Protein AF-0000000085095189 (afdb_homodimer)

Radius of gyration: 34.32 Å; Cα contacts (8 Å, |Δi|>4): 2549; chains: 2; bounding box: 71×121×70 Å

Foldseek 3Di:
DDDDDDQQDDDPCLQQDFLLRLLPSHANFPADQAAFQEAEPQDDDTHGLNNLNVQLFQLLLLVVVVPDAAAAEEEEADFDHPLVLSVLSNCQQRNYAYQYDHNLDALVLLLLVCVQRVGQEYEHAPVCVVSNVVSCVVNVPPRRAYAYESDDDPPHHYPPVRRGHDDPVSGGRGDRCVPGTQQPRWHYWAWAQDLLRRIWTFTAGSQLLSVLLVLCCVLAVVAQAQAFEEEDEPGCSHLANVRRRSRSSSRRNHHYYYYRHDDLLVRLAVCQVRLGQEYEFEQLSLQCCLDPPSNVVGDNLNHAEYEYELDWHDLVSVVSSCVVVVRHWYWYFDDDVQLSGTAAIANTHDNVDRRFRHAGTPFKDWFFAAPVPRHTDDAPDKGFIWIAGRNGTDATGPCPPVRVVQDDPRIGGPQWIWHAHPVRTIHTDGGNSQWFRFRSGTENQNNLQVLLCPDPFFPGKGWHWDADPNSRGTAIAMETATDPVLVPDDPVSNVVVQVVSQVVSQVVDRPRHRRPVGYHYDNDFDADPVRHGPNCPPPSNVVVVVVVVD/DDDDDDQQDDDPCLQQDFLLRLLPSHANFPADQAAFQEAEPQDDDTHGLNNLNVQLFQLLLLVVVVPDAAAAEEEEADFDHPLVLSVLSNCSQRNYAYQYDHNLDALVLLLLVCVFRVGQEYEHAPVCVVSNVVSCVVNVPPRRAYAYESDDDPPHHYPPVRRGHDDPVSGGHGDRCVPGTQQPRWHYWAWAQDLLRRIWTFTAGSQLLSVLLVLCCVLAVVAQAQAFEEEAEPGCSHLANVRRRSRSSSRRNHHYYYYRHDDLLVRLVVCQVRLGQEYEFEQLSLQCCLDPPSNVVGDNLNHAEYEYELDWHDLVSVVSSCVVVVRHWYWYFYDDVQLSGTAAIANTHDNVDRRFRHAGTPFKDWFFAAPVPRHTDDAPDKGFIWIAGRNGTDATGPCPPVRVVQDDPRIGGPQWIWHAHPVRTIHTDGGNSQWFRFRSGTENQNNLQVLLCPDPFFPGKGWHWDADPNSRGTAIEMETATDPVLVPDDPVSNVVVQVVSQVVSQVVDRPRHRRPVGYHYDNDFDADPVGHGPNCPPPSNVVVVVVVVD

Nearest PDB structures (foldseek):
  6q2m-assembly1_A  TM=7.167E-01  e=1.897E-46  Photinus pyralis
  6hps-assembly1_A  TM=7.248E-01  e=3.301E-45  Photinus pyralis
  6qjz-assembly1_A  TM=8.461E-01  e=8.640E-40  Lathyrus sativus
  5wys-assembly1_A  TM=7.279E-01  e=5.579E-43  Photinus pyralis
  5ie2-assembly2_B  TM=7.134E-01  e=1.689E-40  Arabidopsis thaliana

Organism: Talaromyces marneffei (strain ATCC 18224 / CBS 334.59 / QM 7333) (NCBI:txid441960)

Secondary structure (DSSP, 8-state):
---EE-SS--SS-GGG--HHHHHHH--TT---TT-EEEEESS-SSPEEHHHHHHHHHHHHHHHHHTT--TT-EEEEE--SSHHHHHHHHHHHHTTPEEEE--TT--HHHHHHHHHHH--SEEEE-GGGHHHHHHHHHHTT--S-EEEEESS--TTS-EETTTTS--STT---PPP-GGGS-TTTSEEEEEEE--TTSS-EEEEEEHHHHHHHHHHHHHH-TTTSSTT-EEEE-S-TTSHHHIIIIIIIIHHHT-EEEE-SS--HHHHHHHHHHTT-SEEEE-HHHHHHHHH-HHHHTS--TT--EEEE-SSPPPHHHHHHHHHH-TTSEEEEEEEEGGGTEEEEE-SS--GGGTT--BEEPTT-EEEEE-TTT-PBPPTTS-EEEEEESTT---EETT-HHHHHHHEETTEEEEEEEEEE-TT--EEEEEESS--EEETTEEE-HHHHHHHHTTSTTEEEEEEEEEEETTTTEEEEEEEEEEPHHHHTS-HHHHHHHHHHHHHHHHTTS-GGGS-TT-EEE-SS--B-TTS-B-GGGSHHHHHHHHHHH-/---EE-SS--SS-GGG--HHHHHHH--TT---TT-EEEEESS-SSPEEHHHHHHHHHHHHHHHHHTT--TT-EEEEE--SSHHHHHHHHHHHHTTPEEEE--TT--HHHHHHHHHHH--SEEEE-GGGHHHHHHHHHHTT-TT-EEEEESS--TTS-EETTTTS--STT---PPP-GGGS-TTTSEEEEEEE--TTSS-EEEEEEHHHHHHHHHHHHHH-TTTSSTT-EEEE-S-TTSHHHIIIIIIIIHHHT-EEEE-SS--HHHHHHHHHHTT-SEEEE-HHHHHHHHH-HHHHTS--TT--EEEE-SSPPPHHHHHHHHHHSTTSEEEEEEEEGGGTEEEEE-SS--GGGTT--BEEPTT-EEEEE-TTT-PBPPTTS-EEEEEESTT---EETT-HHHHHHHEETTEEEEEEEEEE-TT--EEEEEESS--EEETTEEE-HHHHHHHHTTSTTEEEEEEEEEEETTTTEEEEEEEEEEPHHHHTS-HHHHHHHHHHHHHHHHTTS-GGGS-TT-EEE-SS--B-TTS-B-GGGSHHHHHHHHHHH-

Structure (mmCIF, N/CA/C/O backbone):
data_AF-0000000085095189-model_v1
#
loop_
_entity.id
_entity.type
_entity.pdbx_description
1 polymer 'AMP dependent CoA ligase, putative'
#
loop_
_atom_site.group_PDB
_atom_site.id
_atom_site.type_symbol
_atom_site.label_atom_id
_atom_site.label_alt_id
_atom_site.label_comp_id
_atom_site.label_asym_id
_atom_site.label_entity_id
_atom_site.label_seq_id
_atom_site.pdbx_PDB_ins_code
_atom_site.Cartn_x
_atom_site.Cartn_y
_atom_site.Cartn_z
_atom_site.occupancy
_atom_site.B_iso_or_equiv
_atom_site.auth_seq_id
_atom_site.auth_comp_id
_atom_site.auth_asym_id
_atom_site.auth_atom_id
_atom_site.pdbx_PDB_model_num
ATOM 1 N N . MET A 1 1 ? 19.188 15.227 -13.938 1 56.94 1 MET A N 1
ATOM 2 C CA . MET A 1 1 ? 19.375 15.969 -12.695 1 56.94 1 MET A CA 1
ATOM 3 C C . MET A 1 1 ? 18.906 15.156 -11.5 1 56.94 1 MET A C 1
ATOM 5 O O . MET A 1 1 ? 17.953 14.383 -11.602 1 56.94 1 MET A O 1
ATOM 9 N N . PRO A 1 2 ? 19.797 15.141 -10.336 1 78.25 2 PRO A N 1
ATOM 10 C CA . PRO A 1 2 ? 19.5 14.102 -9.352 1 78.25 2 PRO A CA 1
ATOM 11 C C . PRO A 1 2 ? 18.188 14.344 -8.609 1 78.25 2 PRO A C 1
ATOM 13 O O . PRO A 1 2 ? 17.938 15.461 -8.133 1 78.25 2 PRO A O 1
ATOM 16 N N . SER A 1 3 ? 17.172 13.68 -8.992 1 88.25 3 SER A N 1
ATOM 17 C CA . SER A 1 3 ? 15.938 13.648 -8.219 1 88.25 3 SER A CA 1
ATOM 18 C C . SER A 1 3 ? 15.812 12.344 -7.43 1 88.25 3 SER A C 1
ATOM 20 O O . SER A 1 3 ? 16.438 11.344 -7.773 1 88.25 3 SER A O 1
ATOM 22 N N . TYR A 1 4 ? 15.273 12.547 -6.25 1 91.62 4 TYR A N 1
ATOM 23 C CA . TYR A 1 4 ? 15.086 11.406 -5.355 1 91.62 4 TYR A CA 1
ATOM 24 C C . TYR A 1 4 ? 13.625 10.984 -5.305 1 91.62 4 TYR A C 1
ATOM 26 O O . TYR A 1 4 ? 12.727 11.836 -5.293 1 91.62 4 TYR A O 1
ATOM 34 N N . GLN A 1 5 ? 13.477 9.688 -5.445 1 90.94 5 GLN A N 1
ATOM 35 C CA . GLN A 1 5 ? 12.164 9.078 -5.293 1 90.94 5 GLN A CA 1
ATOM 36 C C . GLN A 1 5 ? 12.148 8.086 -4.133 1 90.94 5 GLN A C 1
ATOM 38 O O . GLN A 1 5 ? 13.188 7.805 -3.533 1 90.94 5 GLN A O 1
ATOM 43 N N . SER A 1 6 ? 10.984 7.629 -3.869 1 92.06 6 SER A N 1
ATOM 44 C CA . SER A 1 6 ? 10.805 6.758 -2.711 1 92.06 6 SER A CA 1
ATOM 45 C C . SER A 1 6 ? 11.516 5.422 -2.91 1 92.06 6 SER A C 1
ATOM 47 O O . SER A 1 6 ? 11.359 4.785 -3.955 1 92.06 6 SER A O 1
ATOM 49 N N . PRO A 1 7 ? 12.258 4.988 -1.952 1 92.25 7 PRO A N 1
ATOM 50 C CA . PRO A 1 7 ? 12.82 3.635 -1.997 1 92.25 7 PRO A CA 1
ATOM 51 C C . PRO A 1 7 ? 11.898 2.59 -1.377 1 92.25 7 PRO A C 1
ATOM 53 O O . PRO A 1 7 ? 12.273 1.424 -1.246 1 92.25 7 PRO A O 1
ATOM 56 N N . VAL A 1 8 ? 10.672 3.01 -1.024 1 91.25 8 VAL A N 1
ATOM 57 C CA . VAL A 1 8 ? 9.758 2.133 -0.303 1 91.25 8 VAL A CA 1
ATOM 58 C C . VAL A 1 8 ? 8.898 1.354 -1.296 1 91.25 8 VAL A C 1
ATOM 60 O O . VAL A 1 8 ? 8.852 0.122 -1.253 1 91.25 8 VAL A O 1
ATOM 63 N N . LEU A 1 9 ? 8.242 2.033 -2.16 1 91.25 9 LEU A N 1
ATOM 64 C CA . LEU A 1 9 ? 7.34 1.465 -3.154 1 91.25 9 LEU A CA 1
ATOM 65 C C . LEU A 1 9 ? 7.242 2.367 -4.379 1 91.25 9 LEU A C 1
ATOM 67 O O . LEU A 1 9 ? 7.203 3.594 -4.25 1 91.25 9 LEU A O 1
ATOM 71 N N . PRO A 1 10 ? 7.121 1.741 -5.504 1 88.31 10 PRO A N 1
ATOM 72 C CA . PRO A 1 10 ? 6.871 2.559 -6.695 1 88.31 10 PRO A CA 1
ATOM 73 C C . PRO A 1 10 ? 5.387 2.848 -6.91 1 88.31 10 PRO A C 1
ATOM 75 O O . PRO A 1 10 ? 4.539 2.006 -6.605 1 88.31 10 PRO A O 1
ATOM 78 N N . THR A 1 11 ? 4.965 4.043 -7.367 1 77.88 11 THR A N 1
ATOM 79 C CA . THR A 1 11 ? 3.562 4.32 -7.652 1 77.88 11 THR A CA 1
ATOM 80 C C . THR A 1 11 ? 3.369 4.656 -9.125 1 77.88 11 THR A C 1
ATOM 82 O O . THR A 1 11 ? 2.289 4.434 -9.68 1 77.88 11 THR A O 1
ATOM 85 N N . ASP A 1 12 ? 4.188 5.242 -9.906 1 73.38 12 ASP A N 1
ATOM 86 C CA . ASP A 1 12 ? 3.949 5.672 -11.273 1 73.38 12 ASP A CA 1
ATOM 87 C C . ASP A 1 12 ? 5.035 5.148 -12.211 1 73.38 12 ASP A C 1
ATOM 89 O O . ASP A 1 12 ? 4.91 5.246 -13.438 1 73.38 12 ASP A O 1
ATOM 93 N N . SER A 1 13 ? 5.992 4.453 -11.734 1 76.44 13 SER A N 1
ATOM 94 C CA . SER A 1 13 ? 7.133 4.184 -12.609 1 76.44 13 SER A CA 1
ATOM 95 C C . SER A 1 13 ? 7.406 2.686 -12.703 1 76.44 13 SER A C 1
ATOM 97 O O . SER A 1 13 ? 8.523 2.273 -13.023 1 76.44 13 SER A O 1
ATOM 99 N N . THR A 1 14 ? 6.34 2.027 -12.641 1 85.38 14 THR A N 1
ATOM 100 C CA . THR A 1 14 ? 6.59 0.59 -12.648 1 85.38 14 THR A CA 1
ATOM 101 C C . THR A 1 14 ? 6.875 0.102 -14.062 1 85.38 14 THR A C 1
ATOM 103 O O . THR A 1 14 ? 7.543 -0.919 -14.25 1 85.38 14 THR A O 1
ATOM 106 N N . ALA A 1 15 ? 6.41 0.852 -15.07 1 90.88 15 ALA A N 1
ATOM 107 C CA . ALA A 1 15 ? 6.602 0.466 -16.469 1 90.88 15 ALA A CA 1
ATOM 108 C C . ALA A 1 15 ? 8.062 0.593 -16.875 1 90.88 15 ALA A C 1
ATOM 110 O O . ALA A 1 15 ? 8.469 0.084 -17.922 1 90.88 15 ALA A O 1
ATOM 111 N N . ASN A 1 16 ? 8.898 1.125 -16 1 93.12 16 ASN A N 1
ATOM 112 C CA . ASN A 1 16 ? 10.312 1.323 -16.312 1 93.12 16 ASN A CA 1
ATOM 113 C C . ASN A 1 16 ? 11.211 0.426 -15.477 1 93.12 16 ASN A C 1
ATOM 115 O O . ASN A 1 16 ? 12.43 0.613 -15.445 1 93.12 16 ASN A O 1
ATOM 119 N N . LEU A 1 17 ? 10.617 -0.554 -14.836 1 96.62 17 LEU A N 1
ATOM 120 C CA . LEU A 1 17 ? 11.383 -1.385 -13.906 1 96.62 17 LEU A CA 1
ATOM 121 C C . LEU A 1 17 ? 11.398 -2.838 -14.375 1 96.62 17 LEU A C 1
ATOM 123 O O . LEU A 1 17 ? 10.359 -3.398 -14.711 1 96.62 17 LEU A O 1
ATOM 127 N N . SER A 1 18 ? 12.602 -3.389 -14.445 1 98.5 18 SER A N 1
ATOM 128 C CA . SER A 1 18 ? 12.695 -4.844 -14.492 1 98.5 18 SER A CA 1
ATOM 129 C C . SER A 1 18 ? 12.523 -5.453 -13.102 1 98.5 18 SER A C 1
ATOM 131 O O . SER A 1 18 ? 12.602 -4.746 -12.094 1 98.5 18 SER A O 1
ATOM 133 N N . ILE A 1 19 ? 12.297 -6.711 -13.078 1 98.69 19 ILE A N 1
ATOM 134 C CA . ILE A 1 19 ? 12.18 -7.395 -11.797 1 98.69 19 ILE A CA 1
ATOM 135 C C . ILE A 1 19 ? 13.453 -7.184 -10.977 1 98.69 19 ILE A C 1
ATOM 137 O O . ILE A 1 19 ? 13.383 -6.887 -9.781 1 98.69 19 ILE A O 1
ATOM 141 N N . ALA A 1 20 ? 14.648 -7.305 -11.594 1 98.75 20 ALA A N 1
ATOM 142 C CA . ALA A 1 20 ? 15.922 -7.125 -10.898 1 98.75 20 ALA A CA 1
ATOM 143 C C . ALA A 1 20 ? 16.047 -5.711 -10.344 1 98.75 20 ALA A C 1
ATOM 145 O O . ALA A 1 20 ? 16.469 -5.523 -9.203 1 98.75 20 ALA A O 1
ATOM 146 N N . GLN A 1 21 ? 15.648 -4.703 -11.117 1 97.94 21 GLN A N 1
ATOM 147 C CA . GLN A 1 21 ? 15.656 -3.324 -10.648 1 97.94 21 GLN A CA 1
ATOM 148 C C . GLN A 1 21 ? 14.664 -3.129 -9.508 1 97.94 21 GLN A C 1
ATOM 150 O O . GLN A 1 21 ? 14.977 -2.471 -8.508 1 97.94 21 GLN A O 1
ATOM 155 N N . PHE A 1 22 ? 13.492 -3.684 -9.617 1 97.81 22 PHE A N 1
ATOM 156 C CA . PHE A 1 22 ? 12.461 -3.613 -8.586 1 97.81 22 PHE A CA 1
ATOM 157 C C . PHE A 1 22 ? 12.969 -4.195 -7.273 1 97.81 22 PHE A C 1
ATOM 159 O O . PHE A 1 22 ? 12.828 -3.578 -6.219 1 97.81 22 PHE A O 1
ATOM 166 N N . MET A 1 23 ? 13.641 -5.328 -7.379 1 97.94 23 MET A N 1
ATOM 167 C CA . MET A 1 23 ? 14.164 -6.039 -6.215 1 97.94 23 MET A CA 1
ATOM 168 C C . MET A 1 23 ? 15.258 -5.227 -5.527 1 97.94 23 MET A C 1
ATOM 170 O O . MET A 1 23 ? 15.422 -5.305 -4.309 1 97.94 23 MET A O 1
ATOM 174 N N . THR A 1 24 ? 16 -4.465 -6.266 1 97.19 24 THR A N 1
ATOM 175 C CA . THR A 1 24 ? 17.172 -3.793 -5.719 1 97.19 24 THR A CA 1
ATOM 176 C C . THR A 1 24 ? 16.828 -2.365 -5.305 1 97.19 24 THR A C 1
ATOM 178 O O . THR A 1 24 ? 17.422 -1.826 -4.367 1 97.19 24 THR A O 1
ATOM 181 N N . GLN A 1 25 ? 15.859 -1.735 -5.957 1 94.88 25 GLN A N 1
ATOM 182 C CA . GLN A 1 25 ? 15.602 -0.314 -5.75 1 94.88 25 GLN A CA 1
ATOM 183 C C . GLN A 1 25 ? 14.578 -0.098 -4.641 1 94.88 25 GLN A C 1
ATOM 185 O O . GLN A 1 25 ? 14.5 0.989 -4.066 1 94.88 25 GLN A O 1
ATOM 190 N N . TYR A 1 26 ? 13.805 -1.082 -4.324 1 95.94 26 TYR A N 1
ATOM 191 C CA . TYR A 1 26 ? 12.711 -0.875 -3.387 1 95.94 26 TYR A CA 1
ATOM 192 C C . TYR A 1 26 ? 12.773 -1.882 -2.244 1 95.94 26 TYR A C 1
ATOM 194 O O . TYR A 1 26 ? 12.867 -3.09 -2.477 1 95.94 26 TYR A O 1
ATOM 202 N N . ASN A 1 27 ? 12.773 -1.448 -1.03 1 96.12 27 ASN A N 1
ATOM 203 C CA . ASN A 1 27 ? 12.766 -2.188 0.228 1 96.12 27 ASN A CA 1
ATOM 204 C C . ASN A 1 27 ? 11.719 -1.643 1.19 1 96.12 27 ASN A C 1
ATOM 206 O O . ASN A 1 27 ? 12.031 -0.855 2.084 1 96.12 27 ASN A O 1
ATOM 210 N N . PRO A 1 28 ? 10.438 -2.141 1.044 1 94.06 28 PRO A N 1
ATOM 211 C CA . PRO A 1 28 ? 9.305 -1.495 1.712 1 94.06 28 PRO A CA 1
ATOM 212 C C . PRO A 1 28 ? 9.398 -1.559 3.234 1 94.06 28 PRO A C 1
ATOM 214 O O . PRO A 1 28 ? 8.828 -0.714 3.93 1 94.06 28 PRO A O 1
ATOM 217 N N . ASP A 1 29 ? 10.125 -2.539 3.771 1 93.62 29 ASP A N 1
ATOM 218 C CA . ASP A 1 29 ? 10.172 -2.707 5.219 1 93.62 29 ASP A CA 1
ATOM 219 C C . ASP A 1 29 ? 11.586 -2.463 5.758 1 93.62 29 ASP A C 1
ATOM 221 O O . ASP A 1 29 ? 11.898 -2.854 6.879 1 93.62 29 ASP A O 1
ATOM 225 N N . GLU A 1 30 ? 12.492 -1.935 4.891 1 91.88 30 GLU A N 1
ATOM 226 C CA . GLU A 1 30 ? 13.883 -1.656 5.262 1 91.88 30 GLU A CA 1
ATOM 227 C C . GLU A 1 30 ? 14.547 -2.887 5.871 1 91.88 30 GLU A C 1
ATOM 229 O O . GLU A 1 30 ? 15.141 -2.807 6.953 1 91.88 30 GLU A O 1
ATOM 234 N N . VAL A 1 31 ? 14.414 -3.961 5.191 1 95.38 31 VAL A N 1
ATOM 235 C CA . VAL A 1 31 ? 14.953 -5.246 5.629 1 95.38 31 VAL A CA 1
ATOM 236 C C . VAL A 1 31 ? 16.484 -5.207 5.598 1 95.38 31 VAL A C 1
ATOM 238 O O . VAL A 1 31 ? 17.078 -4.801 4.598 1 95.38 31 VAL A O 1
ATOM 241 N N . PRO A 1 32 ? 17.109 -5.629 6.703 1 94.38 32 PRO A N 1
ATOM 242 C CA . PRO A 1 32 ? 18.562 -5.672 6.688 1 94.38 32 PRO A CA 1
ATOM 243 C C . PRO A 1 32 ? 19.109 -6.746 5.75 1 94.38 32 PRO A C 1
ATOM 245 O O . PRO A 1 32 ? 18.484 -7.789 5.562 1 94.38 32 PRO A O 1
ATOM 248 N N . ALA A 1 33 ? 20.297 -6.562 5.273 1 96.38 33 ALA A N 1
ATOM 249 C CA . ALA A 1 33 ? 20.922 -7.441 4.289 1 96.38 33 ALA A CA 1
ATOM 250 C C . ALA A 1 33 ? 21.156 -8.836 4.871 1 96.38 33 ALA A C 1
ATOM 252 O O . ALA A 1 33 ? 21.109 -9.828 4.148 1 96.38 33 ALA A O 1
ATOM 253 N N . ASP A 1 34 ? 21.328 -8.906 6.145 1 97.62 34 ASP A N 1
ATOM 254 C CA . ASP A 1 34 ? 21.75 -10.164 6.742 1 97.62 34 ASP A CA 1
ATOM 255 C C . ASP A 1 34 ? 20.547 -10.984 7.207 1 97.62 34 ASP A C 1
ATOM 257 O O . ASP A 1 34 ? 20.703 -12.102 7.703 1 97.62 34 ASP A O 1
ATOM 261 N N . LYS A 1 35 ? 19.375 -10.5 6.969 1 98.19 35 LYS A N 1
ATOM 262 C CA . LYS A 1 35 ? 18.203 -11.273 7.359 1 98.19 35 LYS A CA 1
ATOM 263 C C . LYS A 1 35 ? 18.031 -12.5 6.477 1 98.19 35 LYS A C 1
ATOM 265 O O . LYS A 1 35 ? 18.078 -12.406 5.25 1 98.19 35 LYS A O 1
ATOM 270 N N . ILE A 1 36 ? 17.781 -13.68 7.105 1 98.69 36 ILE A N 1
ATOM 271 C CA . ILE A 1 36 ? 17.516 -14.906 6.359 1 98.69 36 ILE A CA 1
ATOM 272 C C . ILE A 1 36 ? 16.125 -14.828 5.727 1 98.69 36 ILE A C 1
ATOM 274 O O . ILE A 1 36 ? 15.141 -14.508 6.402 1 98.69 36 ILE A O 1
ATOM 278 N N . VAL A 1 37 ? 16.047 -15.086 4.41 1 98.88 37 VAL A N 1
ATOM 279 C CA . VAL A 1 37 ? 14.75 -14.945 3.74 1 98.88 37 VAL A CA 1
ATOM 280 C C . VAL A 1 37 ? 14.352 -16.281 3.102 1 98.88 37 VAL A C 1
ATOM 282 O O . VAL A 1 37 ? 13.188 -16.484 2.752 1 98.88 37 VAL A O 1
ATOM 285 N N . HIS A 1 38 ? 15.32 -17.234 2.904 1 98.88 38 HIS A N 1
ATOM 286 C CA . HIS A 1 38 ? 14.945 -18.531 2.352 1 98.88 38 HIS A CA 1
ATOM 287 C C . HIS A 1 38 ? 15.859 -19.641 2.857 1 98.88 38 HIS A C 1
ATOM 289 O O . HIS A 1 38 ? 17.078 -19.453 2.916 1 98.88 38 HIS A O 1
ATOM 295 N N . VAL A 1 39 ? 15.297 -20.688 3.215 1 98.62 39 VAL A N 1
ATOM 296 C CA . VAL A 1 39 ? 15.984 -21.938 3.561 1 98.62 39 VAL A CA 1
ATOM 297 C C . VAL A 1 39 ? 15.289 -23.109 2.902 1 98.62 39 VAL A C 1
ATOM 299 O O . VAL A 1 39 ? 14.141 -23 2.451 1 98.62 39 VAL A O 1
ATOM 302 N N . ASP A 1 40 ? 15.969 -24.141 2.699 1 97.44 40 ASP A N 1
ATOM 303 C CA . ASP A 1 40 ? 15.383 -25.406 2.258 1 97.44 40 ASP A CA 1
ATOM 304 C C . ASP A 1 40 ? 15.953 -26.578 3.047 1 97.44 40 ASP A C 1
ATOM 306 O O . ASP A 1 40 ? 16.641 -26.391 4.055 1 97.44 40 ASP A O 1
ATOM 310 N N . THR A 1 41 ? 15.578 -27.781 2.717 1 93.81 41 THR A N 1
ATOM 311 C CA . THR A 1 41 ? 16 -28.953 3.473 1 93.81 41 THR A CA 1
ATOM 312 C C . THR A 1 41 ? 17.219 -29.609 2.816 1 93.81 41 THR A C 1
ATOM 314 O O . THR A 1 41 ? 17.688 -30.656 3.264 1 93.81 41 THR A O 1
ATOM 317 N N . ILE A 1 42 ? 17.75 -29 1.828 1 90.38 42 ILE A N 1
ATOM 318 C CA . ILE A 1 42 ? 18.828 -29.594 1.025 1 90.38 42 ILE A CA 1
ATOM 319 C C . ILE A 1 42 ? 20.109 -28.797 1.216 1 90.38 42 ILE A C 1
ATOM 321 O O . ILE A 1 42 ? 21.188 -29.375 1.408 1 90.38 42 ILE A O 1
ATOM 325 N N . SER A 1 43 ? 19.953 -27.547 1.292 1 90.44 43 SER A N 1
ATOM 326 C CA . SER A 1 43 ? 21.094 -26.641 1.269 1 90.44 43 SER A CA 1
ATOM 327 C C . SER A 1 43 ? 21.688 -26.453 2.664 1 90.44 43 SER A C 1
ATOM 329 O O . SER A 1 43 ? 20.953 -26.531 3.662 1 90.44 43 SER A O 1
ATOM 331 N N . LYS A 1 44 ? 22.984 -26.141 2.691 1 87.88 44 LYS A N 1
ATOM 332 C CA . LYS A 1 44 ? 23.672 -25.953 3.957 1 87.88 44 LYS A CA 1
ATOM 333 C C . LYS A 1 44 ? 23.547 -24.516 4.438 1 87.88 44 LYS A C 1
ATOM 335 O O . LYS A 1 44 ? 23.516 -24.25 5.645 1 87.88 44 LYS A O 1
ATOM 340 N N . GLN A 1 45 ? 23.531 -23.656 3.555 1 93.5 45 GLN A N 1
ATOM 341 C CA . GLN A 1 45 ? 23.484 -22.234 3.912 1 93.5 45 GLN A CA 1
ATOM 342 C C . GLN A 1 45 ? 22.172 -21.594 3.498 1 93.5 45 GLN A C 1
ATOM 344 O O . GLN A 1 45 ? 21.625 -21.922 2.439 1 93.5 45 GLN A O 1
ATOM 349 N N . PRO A 1 46 ? 21.672 -20.734 4.32 1 98.19 46 PRO A N 1
ATOM 350 C CA . PRO A 1 46 ? 20.453 -19.984 3.967 1 98.19 46 PRO A CA 1
ATOM 351 C C . PRO A 1 46 ? 20.719 -18.859 2.973 1 98.19 46 PRO A C 1
ATOM 353 O O . PRO A 1 46 ? 21.875 -18.5 2.744 1 98.19 46 PRO A O 1
ATOM 356 N N . ILE A 1 47 ? 19.719 -18.406 2.334 1 98.69 47 ILE A N 1
ATOM 357 C CA . ILE A 1 47 ? 19.75 -17.172 1.557 1 98.69 47 ILE A CA 1
ATOM 358 C C . ILE A 1 47 ? 19.328 -15.992 2.438 1 98.69 47 ILE A C 1
ATOM 360 O O . ILE A 1 47 ? 18.312 -16.047 3.135 1 98.69 47 ILE A O 1
ATOM 364 N N . THR A 1 48 ? 20.125 -14.961 2.502 1 98.81 48 THR A N 1
ATOM 365 C CA . THR A 1 48 ? 19.75 -13.734 3.188 1 98.81 48 THR A CA 1
ATOM 366 C C . THR A 1 48 ? 19.219 -12.703 2.193 1 98.81 48 THR A C 1
ATOM 368 O O . THR A 1 48 ? 19.344 -12.883 0.979 1 98.81 48 THR A O 1
ATOM 371 N N . TYR A 1 49 ? 18.609 -11.672 2.73 1 98.62 49 TYR A N 1
ATOM 372 C CA . TYR A 1 49 ? 18.047 -10.609 1.907 1 98.62 49 TYR A CA 1
ATOM 373 C C . TYR A 1 49 ? 19.109 -10.023 0.977 1 98.62 49 TYR A C 1
ATOM 375 O O . TYR A 1 49 ? 18.859 -9.852 -0.22 1 98.62 49 TYR A O 1
ATOM 383 N N . GLY A 1 50 ? 20.297 -9.781 1.461 1 98.31 50 GLY A N 1
ATOM 384 C CA . GLY A 1 50 ? 21.391 -9.227 0.69 1 98.31 50 GLY A CA 1
ATOM 385 C C . GLY A 1 50 ? 22.078 -10.242 -0.202 1 98.31 50 GLY A C 1
ATOM 386 O O . GLY A 1 50 ? 22.406 -9.945 -1.353 1 98.31 50 GLY A O 1
ATOM 387 N N . SER A 1 51 ? 22.266 -11.469 0.307 1 98.12 51 SER A N 1
ATOM 388 C CA . SER A 1 51 ? 22.984 -12.484 -0.459 1 98.12 51 SER A CA 1
ATOM 389 C C . SER A 1 51 ? 22.219 -12.883 -1.713 1 98.12 51 SER A C 1
ATOM 391 O O . SER A 1 51 ? 22.812 -13.211 -2.738 1 98.12 51 SER A O 1
ATOM 393 N N . LEU A 1 52 ? 20.859 -12.836 -1.647 1 98.69 52 LEU A N 1
ATOM 394 C CA . LEU A 1 52 ? 20.078 -13.148 -2.836 1 98.69 52 LEU A CA 1
ATOM 395 C C . LEU A 1 52 ? 20.438 -12.219 -3.99 1 98.69 52 LEU A C 1
ATOM 397 O O . LEU A 1 52 ? 20.672 -12.68 -5.109 1 98.69 52 LEU A O 1
ATOM 401 N N . ARG A 1 53 ? 20.516 -10.945 -3.715 1 98.38 53 ARG A N 1
ATOM 402 C CA . ARG A 1 53 ? 20.844 -9.953 -4.738 1 98.38 53 ARG A CA 1
ATOM 403 C C . ARG A 1 53 ? 22.266 -10.125 -5.246 1 98.38 53 ARG A C 1
ATOM 405 O O . ARG A 1 53 ? 22.516 -10.078 -6.453 1 98.38 53 ARG A O 1
ATOM 412 N N . GLN A 1 54 ? 23.141 -10.406 -4.344 1 97.88 54 GLN A N 1
ATOM 413 C CA . GLN A 1 54 ? 24.547 -10.594 -4.707 1 97.88 54 GLN A CA 1
ATOM 414 C C . GLN A 1 54 ? 24.734 -11.867 -5.535 1 97.88 54 GLN A C 1
ATOM 416 O O . GLN A 1 54 ? 25.406 -11.844 -6.57 1 97.88 54 GLN A O 1
ATOM 421 N N . ASP A 1 55 ? 24.172 -12.953 -5.062 1 97.88 55 ASP A N 1
ATOM 422 C CA . ASP A 1 55 ? 24.297 -14.234 -5.742 1 97.88 55 ASP A CA 1
ATOM 423 C C . ASP A 1 55 ? 23.609 -14.203 -7.105 1 97.88 55 ASP A C 1
ATOM 425 O O . ASP A 1 55 ? 24.109 -14.805 -8.07 1 97.88 55 ASP A O 1
ATOM 429 N N . ALA A 1 56 ? 22.453 -13.562 -7.176 1 98.62 56 ALA A N 1
ATOM 430 C CA . ALA A 1 56 ? 21.766 -13.422 -8.461 1 98.62 56 ALA A CA 1
ATOM 431 C C . ALA A 1 56 ? 22.641 -12.688 -9.469 1 98.62 56 ALA A C 1
ATOM 433 O O . ALA A 1 56 ? 22.734 -13.102 -10.633 1 98.62 56 ALA A O 1
ATOM 434 N N . ALA A 1 57 ? 23.312 -11.664 -9.016 1 98.69 57 ALA A N 1
ATOM 435 C CA . ALA A 1 57 ? 24.188 -10.875 -9.883 1 98.69 57 ALA A CA 1
ATOM 436 C C . ALA A 1 57 ? 25.375 -11.703 -10.367 1 98.69 57 ALA A C 1
ATOM 438 O O . ALA A 1 57 ? 25.703 -11.68 -11.555 1 98.69 57 ALA A O 1
ATOM 439 N N . ARG A 1 58 ? 26 -12.406 -9.477 1 98.62 58 ARG A N 1
ATOM 440 C CA . ARG A 1 58 ? 27.172 -13.219 -9.812 1 98.62 58 ARG A CA 1
ATOM 441 C C . ARG A 1 58 ? 26.781 -14.398 -10.703 1 98.62 58 ARG A C 1
ATOM 443 O O . ARG A 1 58 ? 27.5 -14.742 -11.641 1 98.62 58 ARG A O 1
ATOM 450 N N . ALA A 1 59 ? 25.672 -14.984 -10.352 1 98.75 59 ALA A N 1
ATOM 451 C CA . ALA A 1 59 ? 25.203 -16.094 -11.164 1 98.75 59 ALA A CA 1
ATOM 452 C C . ALA A 1 59 ? 24.781 -15.625 -12.555 1 98.75 59 ALA A C 1
ATOM 454 O O . ALA A 1 59 ? 25 -16.328 -13.547 1 98.75 59 ALA A O 1
ATOM 455 N N . ALA A 1 60 ? 24.109 -14.484 -12.641 1 98.81 60 ALA A N 1
ATOM 456 C CA . ALA A 1 60 ? 23.75 -13.906 -13.93 1 98.81 60 ALA A CA 1
ATOM 457 C C . ALA A 1 60 ? 24.969 -13.68 -14.805 1 98.81 60 ALA A C 1
ATOM 459 O O . ALA A 1 60 ? 24.938 -13.953 -16.016 1 98.81 60 ALA A O 1
ATOM 460 N N . TRP A 1 61 ? 26.031 -13.156 -14.203 1 98.69 61 TRP A N 1
ATOM 461 C CA . TRP A 1 61 ? 27.297 -12.984 -14.914 1 98.69 61 TRP A CA 1
ATOM 462 C C . TRP A 1 61 ? 27.781 -14.312 -15.492 1 98.69 61 TRP A C 1
ATOM 464 O O . TRP A 1 61 ? 28.156 -14.383 -16.656 1 98.69 61 TRP A O 1
ATOM 474 N N . GLY A 1 62 ? 27.781 -15.32 -14.664 1 98.62 62 GLY A N 1
ATOM 475 C CA . GLY A 1 62 ? 28.203 -16.641 -15.109 1 98.62 62 GLY A CA 1
ATOM 476 C C . GLY A 1 62 ? 27.344 -17.188 -16.234 1 98.62 62 GLY A C 1
ATOM 477 O O . GLY A 1 62 ? 27.859 -17.75 -17.203 1 98.62 62 GLY A O 1
ATOM 478 N N . LEU A 1 63 ? 26.031 -17.031 -16.109 1 98.69 63 LEU A N 1
ATOM 479 C CA . LEU A 1 63 ? 25.109 -17.5 -17.141 1 98.69 63 LEU A CA 1
ATOM 480 C C . LEU A 1 63 ? 25.344 -16.766 -18.453 1 98.69 63 LEU A C 1
ATOM 482 O O . LEU A 1 63 ? 25.266 -17.359 -19.516 1 98.69 63 LEU A O 1
ATOM 486 N N . ARG A 1 64 ? 25.578 -15.453 -18.344 1 98.25 64 ARG A N 1
ATOM 487 C CA . ARG A 1 64 ? 25.891 -14.68 -19.531 1 98.25 64 ARG A CA 1
ATOM 488 C C . ARG A 1 64 ? 27.156 -15.195 -20.219 1 98.25 64 ARG A C 1
ATOM 490 O O . ARG A 1 64 ? 27.203 -15.297 -21.438 1 98.25 64 ARG A O 1
ATOM 497 N N . ASN A 1 65 ? 28.141 -15.445 -19.438 1 97.38 65 ASN A N 1
ATOM 498 C CA . ASN A 1 65 ? 29.391 -15.977 -19.953 1 97.38 65 ASN A CA 1
ATOM 499 C C . ASN A 1 65 ? 29.203 -17.375 -20.547 1 97.38 65 ASN A C 1
ATOM 501 O O . ASN A 1 65 ? 29.953 -17.766 -21.453 1 97.38 65 ASN A O 1
ATOM 505 N N . TRP A 1 66 ? 28.219 -18.031 -20.031 1 97.44 66 TRP A N 1
ATOM 506 C CA . TRP A 1 66 ? 27.922 -19.359 -20.531 1 97.44 66 TRP A CA 1
ATOM 507 C C . TRP A 1 66 ? 26.969 -19.281 -21.734 1 97.44 66 TRP A C 1
ATOM 509 O O . TRP A 1 66 ? 26.484 -20.312 -22.219 1 97.44 66 TRP A O 1
ATOM 519 N N . GLY A 1 67 ? 26.594 -18.016 -22.156 1 97.81 67 GLY A N 1
ATOM 520 C CA . GLY A 1 67 ? 25.906 -17.844 -23.422 1 97.81 67 GLY A CA 1
ATOM 521 C C . GLY A 1 67 ? 24.484 -17.359 -23.281 1 97.81 67 GLY A C 1
ATOM 522 O O . GLY A 1 67 ? 23.797 -17.094 -24.281 1 97.81 67 GLY A O 1
ATOM 523 N N . LEU A 1 68 ? 23.984 -17.234 -22.062 1 98.56 68 LEU A N 1
ATOM 524 C CA . LEU A 1 68 ? 22.625 -16.734 -21.875 1 98.56 68 LEU A CA 1
ATOM 525 C C . LEU A 1 68 ? 22.547 -15.242 -22.172 1 98.56 68 LEU A C 1
ATOM 527 O O . LEU A 1 68 ? 23.281 -14.445 -21.578 1 98.56 68 LEU A O 1
ATOM 531 N N . GLN A 1 69 ? 21.688 -14.852 -23.078 1 98.12 69 GLN A N 1
ATOM 532 C CA . GLN A 1 69 ? 21.531 -13.453 -23.469 1 98.12 69 GLN A CA 1
ATOM 533 C C . GLN A 1 69 ? 20.141 -12.93 -23.125 1 98.12 69 GLN A C 1
ATOM 535 O O . GLN A 1 69 ? 19.219 -13.711 -22.922 1 98.12 69 GLN A O 1
ATOM 540 N N . PRO A 1 70 ? 19.984 -11.562 -23.031 1 98.19 70 PRO A N 1
ATOM 541 C CA . PRO A 1 70 ? 18.656 -11.016 -22.812 1 98.19 70 PRO A CA 1
ATOM 542 C C . PRO A 1 70 ? 17.641 -11.508 -23.844 1 98.19 70 PRO A C 1
ATOM 544 O O . PRO A 1 70 ? 17.938 -11.531 -25.047 1 98.19 70 PRO A O 1
ATOM 547 N N . GLY A 1 71 ? 16.5 -11.977 -23.328 1 97.81 71 GLY A N 1
ATOM 548 C CA . GLY A 1 71 ? 15.461 -12.445 -24.219 1 97.81 71 GLY A CA 1
ATOM 549 C C . GLY A 1 71 ? 15.484 -13.953 -24.422 1 97.81 71 GLY A C 1
ATOM 550 O O . GLY A 1 71 ? 14.477 -14.547 -24.812 1 97.81 71 GLY A O 1
ATOM 551 N N . ASN A 1 72 ? 16.688 -14.641 -24.156 1 98.56 72 ASN A N 1
ATOM 552 C CA . ASN A 1 72 ? 16.734 -16.094 -24.203 1 98.56 72 ASN A CA 1
ATOM 553 C C . ASN A 1 72 ? 15.82 -16.719 -23.141 1 98.56 72 ASN A C 1
ATOM 555 O O . ASN A 1 72 ? 15.477 -16.078 -22.156 1 98.56 72 ASN A O 1
ATOM 559 N N . VAL A 1 73 ? 15.383 -17.922 -23.453 1 98.81 73 VAL A N 1
ATOM 560 C CA . VAL A 1 73 ? 14.555 -18.641 -22.484 1 98.81 73 VAL A CA 1
ATOM 561 C C . VAL A 1 73 ? 15.391 -19.688 -21.766 1 98.81 73 VAL A C 1
ATOM 563 O O . VAL A 1 73 ? 16.109 -20.469 -22.391 1 98.81 73 VAL A O 1
ATOM 566 N N . LEU A 1 74 ? 15.398 -19.641 -20.5 1 98.88 74 LEU A N 1
ATOM 567 C CA . LEU A 1 74 ? 15.961 -20.688 -19.641 1 98.88 74 LEU A CA 1
ATOM 568 C C . LEU A 1 74 ? 14.852 -21.531 -19.016 1 98.88 74 LEU A C 1
ATOM 570 O O . LEU A 1 74 ? 14.102 -21.047 -18.172 1 98.88 74 LEU A O 1
ATOM 574 N N . MET A 1 75 ? 14.703 -22.766 -19.469 1 98.81 75 MET A N 1
ATOM 575 C CA . MET A 1 75 ? 13.75 -23.703 -18.891 1 98.81 75 MET A CA 1
ATOM 576 C C . MET A 1 75 ? 14.344 -24.391 -17.672 1 98.81 75 MET A C 1
ATOM 578 O O . MET A 1 75 ? 15.492 -24.828 -17.688 1 98.81 75 MET A O 1
ATOM 582 N N . ALA A 1 76 ? 13.586 -24.469 -16.609 1 98.88 76 ALA A N 1
ATOM 583 C CA . ALA A 1 76 ? 14.117 -25.016 -15.367 1 98.88 76 ALA A CA 1
ATOM 584 C C . ALA A 1 76 ? 13.242 -26.156 -14.867 1 98.88 76 ALA A C 1
ATOM 586 O O . ALA A 1 76 ? 12.055 -25.969 -14.594 1 98.88 76 ALA A O 1
ATOM 587 N N . LEU A 1 77 ? 13.711 -27.328 -14.805 1 98.44 77 LEU A N 1
ATOM 588 C CA . LEU A 1 77 ? 13.109 -28.469 -14.125 1 98.44 77 LEU A CA 1
ATOM 589 C C . LEU A 1 77 ? 13.805 -28.734 -12.789 1 98.44 77 LEU A C 1
ATOM 591 O O . LEU A 1 77 ? 14.594 -29.672 -12.672 1 98.44 77 LEU A O 1
ATOM 595 N N . VAL A 1 78 ? 13.445 -27.938 -11.859 1 98.06 78 VAL A N 1
ATOM 596 C CA . VAL A 1 78 ? 14.117 -27.906 -10.562 1 98.06 78 VAL A CA 1
ATOM 597 C C . VAL A 1 78 ? 13.086 -27.875 -9.445 1 98.06 78 VAL A C 1
ATOM 599 O O . VAL A 1 78 ? 12.078 -27.172 -9.539 1 98.06 78 VAL A O 1
ATOM 602 N N . THR A 1 79 ? 13.266 -28.672 -8.398 1 96.31 79 THR A N 1
ATOM 603 C CA . THR A 1 79 ? 12.359 -28.672 -7.254 1 96.31 79 THR A CA 1
ATOM 604 C C . THR A 1 79 ? 12.586 -27.438 -6.379 1 96.31 79 THR A C 1
ATOM 606 O O . THR A 1 79 ? 13.609 -26.766 -6.504 1 96.31 79 THR A O 1
ATOM 609 N N . ASN A 1 80 ? 11.586 -27.172 -5.449 1 98 80 ASN A N 1
ATOM 610 C CA . ASN A 1 80 ? 11.75 -26.094 -4.492 1 98 80 ASN A CA 1
ATOM 611 C C . ASN A 1 80 ? 13.094 -26.172 -3.768 1 98 80 ASN A C 1
ATOM 613 O O . ASN A 1 80 ? 13.367 -27.172 -3.082 1 98 80 ASN A O 1
ATOM 617 N N . SER A 1 81 ? 13.883 -25.141 -3.898 1 98.25 81 SER A N 1
ATOM 618 C CA . SER A 1 81 ? 15.211 -25.109 -3.289 1 98.25 81 SER A CA 1
ATOM 619 C C . SER A 1 81 ? 15.805 -23.719 -3.318 1 98.25 81 SER A C 1
ATOM 621 O O . SER A 1 81 ? 15.289 -22.828 -4.012 1 98.25 81 SER A O 1
ATOM 623 N N . ASN A 1 82 ? 16.844 -23.531 -2.516 1 98.44 82 ASN A N 1
ATOM 624 C CA . ASN A 1 82 ? 17.609 -22.297 -2.592 1 98.44 82 ASN A CA 1
ATOM 625 C C . ASN A 1 82 ? 18.109 -22.031 -4.012 1 98.44 82 ASN A C 1
ATOM 627 O O . ASN A 1 82 ? 18.031 -20.891 -4.5 1 98.44 82 ASN A O 1
ATOM 631 N N . ASP A 1 83 ? 18.516 -23.109 -4.645 1 98.44 83 ASP A N 1
ATOM 632 C CA . ASP A 1 83 ? 19.078 -22.969 -5.988 1 98.44 83 ASP A CA 1
ATOM 633 C C . ASP A 1 83 ? 18 -22.531 -6.98 1 98.44 83 ASP A C 1
ATOM 635 O O . ASP A 1 83 ? 18.281 -21.797 -7.93 1 98.44 83 ASP A O 1
ATOM 639 N N . PHE A 1 84 ? 16.781 -23.016 -6.789 1 98.69 84 PHE A N 1
ATOM 640 C CA . PHE A 1 84 ? 15.68 -22.562 -7.633 1 98.69 84 PHE A CA 1
ATOM 641 C C . PHE A 1 84 ? 15.523 -21.047 -7.547 1 98.69 84 PHE A C 1
ATOM 643 O O . PHE A 1 84 ? 15.414 -20.375 -8.57 1 98.69 84 PHE A O 1
ATOM 650 N N . VAL A 1 85 ? 15.523 -20.531 -6.309 1 98.88 85 VAL A N 1
ATOM 651 C CA . VAL A 1 85 ? 15.312 -19.109 -6.055 1 98.88 85 VAL A CA 1
ATOM 652 C C . VAL A 1 85 ? 16.438 -18.297 -6.695 1 98.88 85 VAL A C 1
ATOM 654 O O . VAL A 1 85 ? 16.172 -17.328 -7.41 1 98.88 85 VAL A O 1
ATOM 657 N N . ILE A 1 86 ? 17.641 -18.734 -6.504 1 98.75 86 ILE A N 1
ATOM 658 C CA . ILE A 1 86 ? 18.797 -18.031 -7.051 1 98.75 86 ILE A CA 1
ATOM 659 C C . ILE A 1 86 ? 18.75 -18.078 -8.578 1 98.75 86 ILE A C 1
ATOM 661 O O . ILE A 1 86 ? 19.031 -17.094 -9.242 1 98.75 86 ILE A O 1
ATOM 665 N N . LEU A 1 87 ? 18.391 -19.25 -9.102 1 98.88 87 LEU A N 1
ATOM 666 C CA . LEU A 1 87 ? 18.344 -19.422 -10.555 1 98.88 87 LEU A CA 1
ATOM 667 C C . LEU A 1 87 ? 17.312 -18.484 -11.18 1 98.88 87 LEU A C 1
ATOM 669 O O . LEU A 1 87 ? 17.578 -17.875 -12.211 1 98.88 87 LEU A O 1
ATOM 673 N N . ALA A 1 88 ? 16.156 -18.422 -10.625 1 98.94 88 ALA A N 1
ATOM 674 C CA . ALA A 1 88 ? 15.109 -17.531 -11.133 1 98.94 88 ALA A CA 1
ATOM 675 C C . ALA A 1 88 ? 15.586 -16.078 -11.172 1 98.94 88 ALA A C 1
ATOM 677 O O . ALA A 1 88 ? 15.516 -15.422 -12.211 1 98.94 88 ALA A O 1
ATOM 678 N N . HIS A 1 89 ? 16.125 -15.617 -10.062 1 98.94 89 HIS A N 1
ATOM 679 C CA . HIS A 1 89 ? 16.547 -14.227 -9.977 1 98.94 89 HIS A CA 1
ATOM 680 C C . HIS A 1 89 ? 17.766 -13.969 -10.859 1 98.94 89 HIS A C 1
ATOM 682 O O . HIS A 1 89 ? 17.875 -12.906 -11.469 1 98.94 89 HIS A O 1
ATOM 688 N N . ALA A 1 90 ? 18.703 -14.938 -10.945 1 98.94 90 ALA A N 1
ATOM 689 C CA . ALA A 1 90 ? 19.844 -14.797 -11.852 1 98.94 90 ALA A CA 1
ATOM 690 C C . ALA A 1 90 ? 19.375 -14.656 -13.297 1 98.94 90 ALA A C 1
ATOM 692 O O . ALA A 1 90 ? 19.938 -13.867 -14.055 1 98.94 90 ALA A O 1
ATOM 693 N N . THR A 1 91 ? 18.391 -15.445 -13.648 1 98.94 91 THR A N 1
ATOM 694 C CA . THR A 1 91 ? 17.844 -15.383 -15 1 98.94 91 THR A CA 1
ATOM 695 C C . THR A 1 91 ? 17.281 -13.992 -15.289 1 98.94 91 THR A C 1
ATOM 697 O O . THR A 1 91 ? 17.531 -13.422 -16.359 1 98.94 91 THR A O 1
ATOM 700 N N . TRP A 1 92 ? 16.578 -13.414 -14.359 1 98.94 92 TRP A N 1
ATOM 701 C CA . TRP A 1 92 ? 16 -12.078 -14.531 1 98.94 92 TRP A CA 1
ATOM 702 C C . TRP A 1 92 ? 17.094 -11.016 -14.547 1 98.94 92 TRP A C 1
ATOM 704 O O . TRP A 1 92 ? 17 -10.031 -15.289 1 98.94 92 TRP A O 1
ATOM 714 N N . TRP A 1 93 ? 18.109 -11.195 -13.695 1 98.81 93 TRP A N 1
ATOM 715 C CA . TRP A 1 93 ? 19.25 -10.281 -13.711 1 98.81 93 TRP A CA 1
ATOM 716 C C . TRP A 1 93 ? 19.938 -10.281 -15.07 1 98.81 93 TRP A C 1
ATOM 718 O O . TRP A 1 93 ? 20.438 -9.25 -15.531 1 98.81 93 TRP A O 1
ATOM 728 N N . ALA A 1 94 ? 19.953 -11.391 -15.688 1 98.69 94 ALA A N 1
ATOM 729 C CA . ALA A 1 94 ? 20.609 -11.539 -16.984 1 98.69 94 ALA A CA 1
ATOM 730 C C . ALA A 1 94 ? 19.719 -11.008 -18.109 1 98.69 94 ALA A C 1
ATOM 732 O O . ALA A 1 94 ? 20.156 -10.906 -19.266 1 98.69 94 ALA A O 1
ATOM 733 N N . GLY A 1 95 ? 18.453 -10.68 -17.797 1 98.69 95 GLY A N 1
ATOM 734 C CA . GLY A 1 95 ? 17.516 -10.188 -18.781 1 98.69 95 GLY A CA 1
ATOM 735 C C . GLY A 1 95 ? 16.844 -11.289 -19.578 1 98.69 95 GLY A C 1
ATOM 736 O O . GLY A 1 95 ? 16.219 -11.031 -20.609 1 98.69 95 GLY A O 1
ATOM 737 N N . ALA A 1 96 ? 17 -12.539 -19.156 1 98.81 96 ALA A N 1
ATOM 738 C CA . ALA A 1 96 ? 16.438 -13.688 -19.844 1 98.81 96 ALA A CA 1
ATOM 739 C C . ALA A 1 96 ? 15.047 -14.031 -19.312 1 98.81 96 ALA A C 1
ATOM 741 O O . ALA A 1 96 ? 14.57 -13.406 -18.359 1 98.81 96 ALA A O 1
ATOM 742 N N . VAL A 1 97 ? 14.344 -14.938 -19.969 1 98.88 97 VAL A N 1
ATOM 743 C CA . VAL A 1 97 ? 13 -15.375 -19.609 1 98.88 97 VAL A CA 1
ATOM 744 C C . VAL A 1 97 ? 13.07 -16.688 -18.828 1 98.88 97 VAL A C 1
ATOM 746 O O . VAL A 1 97 ? 13.664 -17.656 -19.297 1 98.88 97 VAL A O 1
ATOM 749 N N . PHE A 1 98 ? 12.539 -16.703 -17.656 1 98.94 98 PHE A N 1
ATOM 750 C CA . PHE A 1 98 ? 12.547 -17.875 -16.797 1 98.94 98 PHE A CA 1
ATOM 751 C C . PHE A 1 98 ? 11.312 -18.734 -17.047 1 98.94 98 PHE A C 1
ATOM 753 O O . PHE A 1 98 ? 10.18 -18.266 -16.922 1 98.94 98 PHE A O 1
ATOM 760 N N . ALA A 1 99 ? 11.484 -20 -17.422 1 98.88 99 ALA A N 1
ATOM 761 C CA . ALA A 1 99 ? 10.391 -20.906 -17.75 1 98.88 99 ALA A CA 1
ATOM 762 C C . ALA A 1 99 ? 10.469 -22.188 -16.906 1 98.88 99 ALA A C 1
ATOM 764 O O . ALA A 1 99 ? 10.898 -23.234 -17.406 1 98.88 99 ALA A O 1
ATOM 765 N N . PRO A 1 100 ? 9.938 -22.141 -15.734 1 98.56 100 PRO A N 1
ATOM 766 C CA . PRO A 1 100 ? 10.023 -23.312 -14.867 1 98.56 100 PRO A CA 1
ATOM 767 C C . PRO A 1 100 ? 8.945 -24.344 -15.172 1 98.56 100 PRO A C 1
ATOM 769 O O . PRO A 1 100 ? 7.797 -23.984 -15.445 1 98.56 100 PRO A O 1
ATOM 772 N N . LEU A 1 101 ? 9.328 -25.578 -15.172 1 96.62 101 LEU A N 1
ATOM 773 C CA . LEU A 1 101 ? 8.445 -26.703 -15.43 1 96.62 101 LEU A CA 1
ATOM 774 C C . LEU A 1 101 ? 8.469 -27.688 -14.258 1 96.62 101 LEU A C 1
ATOM 776 O O . LEU A 1 101 ? 9.523 -27.922 -13.672 1 96.62 101 LEU A O 1
ATOM 780 N N . ASN A 1 102 ? 7.297 -28.219 -13.984 1 93.19 102 ASN A N 1
ATOM 781 C CA . ASN A 1 102 ? 7.191 -29.172 -12.891 1 93.19 102 ASN A CA 1
ATOM 782 C C . ASN A 1 102 ? 8.062 -30.406 -13.125 1 93.19 102 ASN A C 1
ATOM 784 O O . ASN A 1 102 ? 8.094 -30.938 -14.234 1 93.19 102 ASN A O 1
ATOM 788 N N . VAL A 1 103 ? 8.719 -30.922 -12.164 1 94.31 103 VAL A N 1
ATOM 789 C CA . VAL A 1 103 ? 9.648 -32.031 -12.297 1 94.31 103 VAL A CA 1
ATOM 790 C C . VAL A 1 103 ? 8.867 -33.344 -12.516 1 94.31 103 VAL A C 1
ATOM 792 O O . VAL A 1 103 ? 9.438 -34.344 -12.891 1 94.31 103 VAL A O 1
ATOM 795 N N . SER A 1 104 ? 7.539 -33.25 -12.367 1 87.62 104 SER A N 1
ATOM 796 C CA . SER A 1 104 ? 6.707 -34.438 -12.648 1 87.62 104 SER A CA 1
ATOM 797 C C . SER A 1 104 ? 6.398 -34.562 -14.141 1 87.62 104 SER A C 1
ATOM 799 O O . SER A 1 104 ? 5.816 -35.531 -14.578 1 87.62 104 SER A O 1
ATOM 801 N N . ALA A 1 105 ? 6.789 -33.625 -14.898 1 89.38 105 ALA A N 1
ATOM 802 C CA . ALA A 1 105 ? 6.543 -33.656 -16.344 1 89.38 105 ALA A CA 1
ATOM 803 C C . ALA A 1 105 ? 7.199 -34.875 -16.984 1 89.38 105 ALA A C 1
ATOM 805 O O . ALA A 1 105 ? 8.312 -35.25 -16.625 1 89.38 105 ALA A O 1
ATOM 806 N N . THR A 1 106 ? 6.488 -35.438 -17.953 1 87.38 106 THR A N 1
ATOM 807 C CA . THR A 1 106 ? 7.004 -36.594 -18.688 1 87.38 106 THR A CA 1
ATOM 808 C C . THR A 1 106 ? 7.891 -36.125 -19.844 1 87.38 106 THR A C 1
ATOM 810 O O . THR A 1 106 ? 7.926 -34.938 -20.188 1 87.38 106 THR A O 1
ATOM 813 N N . GLN A 1 107 ? 8.609 -37.094 -20.375 1 93.06 107 GLN A N 1
ATOM 814 C CA . GLN A 1 107 ? 9.422 -36.812 -21.547 1 93.06 107 GLN A CA 1
ATOM 815 C C . GLN A 1 107 ? 8.57 -36.219 -22.672 1 93.06 107 GLN A C 1
ATOM 817 O O . GLN A 1 107 ? 9.023 -35.312 -23.375 1 93.06 107 GLN A O 1
ATOM 822 N N . LYS A 1 108 ? 7.355 -36.75 -22.812 1 88.5 108 LYS A N 1
ATOM 823 C CA . LYS A 1 108 ? 6.438 -36.25 -23.844 1 88.5 108 LYS A CA 1
ATOM 824 C C . LYS A 1 108 ? 6.059 -34.781 -23.562 1 88.5 108 LYS A C 1
ATOM 826 O O . LYS A 1 108 ? 6 -33.969 -24.484 1 88.5 108 LYS A O 1
ATOM 831 N N . ASP A 1 109 ? 5.785 -34.531 -22.281 1 88.88 109 ASP A N 1
ATOM 832 C CA . ASP A 1 109 ? 5.48 -33.156 -21.891 1 88.88 109 ASP A CA 1
ATOM 833 C C . ASP A 1 109 ? 6.641 -32.219 -22.234 1 88.88 109 ASP A C 1
ATOM 835 O O . ASP A 1 109 ? 6.441 -31.156 -22.812 1 88.88 109 ASP A O 1
ATOM 839 N N . ILE A 1 110 ? 7.82 -32.656 -21.875 1 96.12 110 ILE A N 1
ATOM 840 C CA . ILE A 1 110 ? 9.023 -31.859 -22.078 1 96.12 110 ILE A CA 1
ATOM 841 C C . ILE A 1 110 ? 9.242 -31.625 -23.562 1 96.12 110 ILE A C 1
ATOM 843 O O . ILE A 1 110 ? 9.484 -30.484 -24 1 96.12 110 ILE A O 1
ATOM 847 N N . SER A 1 111 ? 9.109 -32.688 -24.359 1 96.19 111 SER A N 1
ATOM 848 C CA . SER A 1 111 ? 9.297 -32.594 -25.797 1 96.19 111 SER A CA 1
ATOM 849 C C . SER A 1 111 ? 8.32 -31.578 -26.422 1 96.19 111 SER A C 1
ATOM 851 O O . SER A 1 111 ? 8.703 -30.766 -27.266 1 96.19 111 SER A O 1
ATOM 853 N N . HIS A 1 112 ? 7.121 -31.688 -25.969 1 93.31 112 HIS A N 1
ATOM 854 C CA . HIS A 1 112 ? 6.09 -30.781 -26.453 1 93.31 112 HIS A CA 1
ATOM 855 C C . HIS A 1 112 ? 6.441 -29.328 -26.141 1 93.31 112 HIS A C 1
ATOM 857 O O . HIS A 1 112 ? 6.375 -28.469 -27.016 1 93.31 112 HIS A O 1
ATOM 863 N N . LEU A 1 113 ? 6.867 -29.094 -24.953 1 95.75 113 LEU A N 1
ATOM 864 C CA . LEU A 1 113 ? 7.121 -27.734 -24.5 1 95.75 113 LEU A CA 1
ATOM 865 C C . LEU A 1 113 ? 8.406 -27.188 -25.125 1 95.75 113 LEU A C 1
ATOM 867 O O . LEU A 1 113 ? 8.523 -25.984 -25.359 1 95.75 113 LEU A O 1
ATOM 871 N N . LEU A 1 114 ? 9.359 -28.031 -25.438 1 97.62 114 LEU A N 1
ATOM 872 C CA . LEU A 1 114 ? 10.562 -27.609 -26.156 1 97.62 114 LEU A CA 1
ATOM 873 C C . LEU A 1 114 ? 10.211 -27.031 -27.516 1 97.62 114 LEU A C 1
ATOM 875 O O . LEU A 1 114 ? 10.836 -26.062 -27.969 1 97.62 114 LEU A O 1
ATOM 879 N N . GLN A 1 115 ? 9.219 -27.562 -28.109 1 95.62 115 GLN A N 1
ATOM 880 C CA . GLN A 1 115 ? 8.805 -27.125 -29.422 1 95.62 115 GLN A CA 1
ATOM 881 C C . GLN A 1 115 ? 8.148 -25.75 -29.359 1 95.62 115 GLN A C 1
ATOM 883 O O . GLN A 1 115 ? 8.227 -24.969 -30.312 1 95.62 115 GLN A O 1
ATOM 888 N N . ILE A 1 116 ? 7.617 -25.5 -28.25 1 93.62 116 ILE A N 1
ATOM 889 C CA . ILE A 1 116 ? 6.828 -24.281 -28.078 1 93.62 116 ILE A CA 1
ATOM 890 C C . ILE A 1 116 ? 7.734 -23.141 -27.625 1 93.62 116 ILE A C 1
ATOM 892 O O . ILE A 1 116 ? 7.719 -22.047 -28.219 1 93.62 116 ILE A O 1
ATOM 896 N N . VAL A 1 117 ? 8.539 -23.391 -26.641 1 96.31 117 VAL A N 1
ATOM 897 C CA . VAL A 1 117 ? 9.273 -22.312 -25.984 1 96.31 117 VAL A CA 1
ATOM 898 C C . VAL A 1 117 ? 10.672 -22.188 -26.578 1 96.31 117 VAL A C 1
ATOM 900 O O . VAL A 1 117 ? 11.297 -21.141 -26.484 1 96.31 117 VAL A O 1
ATOM 903 N N . LYS A 1 118 ? 11.195 -23.25 -27.172 1 96.81 118 LYS A N 1
ATOM 904 C CA . LYS A 1 118 ? 12.5 -23.297 -27.812 1 96.81 118 LYS A CA 1
ATOM 905 C C . LYS A 1 118 ? 13.57 -22.672 -26.922 1 96.81 118 LYS A C 1
ATOM 907 O O . LYS A 1 118 ? 14.242 -21.719 -27.328 1 96.81 118 LYS A O 1
ATOM 912 N N . PRO A 1 119 ? 13.781 -23.234 -25.766 1 98.56 119 PRO A N 1
ATOM 913 C CA . PRO A 1 119 ? 14.773 -22.688 -24.844 1 98.56 119 PRO A CA 1
ATOM 914 C C . PRO A 1 119 ? 16.203 -22.797 -25.375 1 98.56 119 PRO A C 1
ATOM 916 O O . PRO A 1 119 ? 16.547 -23.797 -26.016 1 98.56 119 PRO A O 1
ATOM 919 N N . THR A 1 120 ? 17.016 -21.75 -25.078 1 98.62 120 THR A N 1
ATOM 920 C CA . THR A 1 120 ? 18.438 -21.812 -25.406 1 98.62 120 THR A CA 1
ATOM 921 C C . THR A 1 120 ? 19.203 -22.531 -24.312 1 98.62 120 THR A C 1
ATOM 923 O O . THR A 1 120 ? 20.312 -23.031 -24.547 1 98.62 120 THR A O 1
ATOM 926 N N . HIS A 1 121 ? 18.672 -22.547 -23.125 1 98.75 121 HIS A N 1
ATOM 927 C CA . HIS A 1 121 ? 19.297 -23.156 -21.969 1 98.75 121 HIS A CA 1
ATOM 928 C C . HIS A 1 121 ? 18.281 -23.969 -21.156 1 98.75 121 HIS A C 1
ATOM 930 O O . HIS A 1 121 ? 17.125 -23.578 -21.047 1 98.75 121 HIS A O 1
ATOM 936 N N . ILE A 1 122 ? 18.719 -25.109 -20.562 1 98.81 122 ILE A N 1
ATOM 937 C CA . ILE A 1 122 ? 17.891 -25.906 -19.656 1 98.81 122 ILE A CA 1
ATOM 938 C C . ILE A 1 122 ? 18.688 -26.203 -18.391 1 98.81 122 ILE A C 1
ATOM 940 O O . ILE A 1 122 ? 19.844 -26.625 -18.438 1 98.81 122 ILE A O 1
ATOM 944 N N . ALA A 1 123 ? 18.156 -25.859 -17.25 1 98.81 123 ALA A N 1
ATOM 945 C CA . ALA A 1 123 ? 18.641 -26.297 -15.945 1 98.81 123 ALA A CA 1
ATOM 946 C C . ALA A 1 123 ? 17.766 -27.406 -15.367 1 98.81 123 ALA A C 1
ATOM 948 O O . ALA A 1 123 ? 16.547 -27.25 -15.258 1 98.81 123 ALA A O 1
ATOM 949 N N . THR A 1 124 ? 18.344 -28.516 -15.023 1 98.69 124 THR A N 1
ATOM 950 C CA . THR A 1 124 ? 17.531 -29.625 -14.578 1 98.69 124 THR A CA 1
ATOM 951 C C . THR A 1 124 ? 18.203 -30.391 -13.438 1 98.69 124 THR A C 1
ATOM 953 O O . THR A 1 124 ? 19.438 -30.328 -13.297 1 98.69 124 THR A O 1
ATOM 956 N N . ILE A 1 125 ? 17.453 -31.016 -12.641 1 98 125 ILE A N 1
ATOM 957 C CA . ILE A 1 125 ? 18 -31.938 -11.648 1 98 125 ILE A CA 1
ATOM 958 C C . ILE A 1 125 ? 18.391 -33.25 -12.32 1 98 125 ILE A C 1
ATOM 960 O O . ILE A 1 125 ? 17.891 -33.562 -13.398 1 98 125 ILE A O 1
ATOM 964 N N . VAL A 1 126 ? 19.172 -34.031 -11.688 1 97.5 126 VAL A N 1
ATOM 965 C CA . VAL A 1 126 ? 19.781 -35.219 -12.281 1 97.5 126 VAL A CA 1
ATOM 966 C C . VAL A 1 126 ? 18.703 -36.25 -12.586 1 97.5 126 VAL A C 1
ATOM 968 O O . VAL A 1 126 ? 18.703 -36.844 -13.648 1 97.5 126 VAL A O 1
ATOM 971 N N . PRO A 1 127 ? 17.688 -36.375 -11.742 1 96.5 127 PRO A N 1
ATOM 972 C CA . PRO A 1 127 ? 16.672 -37.406 -12.016 1 96.5 127 PRO A CA 1
ATOM 973 C C . PRO A 1 127 ? 15.875 -37.125 -13.289 1 96.5 127 PRO A C 1
ATOM 975 O O . PRO A 1 127 ? 15.227 -38 -13.836 1 96.5 127 PRO A O 1
ATOM 978 N N . LYS A 1 128 ? 15.93 -35.906 -13.797 1 97.12 128 LYS A N 1
ATOM 979 C CA . LYS A 1 128 ? 15.172 -35.531 -14.984 1 97.12 128 LYS A CA 1
ATOM 980 C C . LYS A 1 128 ? 16.094 -35.375 -16.203 1 97.12 128 LYS A C 1
ATOM 982 O O . LYS A 1 128 ? 15.625 -35.125 -17.312 1 97.12 128 LYS A O 1
ATOM 987 N N . LEU A 1 129 ? 17.359 -35.625 -16.047 1 98.06 129 LEU A N 1
ATOM 988 C CA . LEU A 1 129 ? 18.344 -35.375 -17.078 1 98.06 129 LEU A CA 1
ATOM 989 C C . LEU A 1 129 ? 18.094 -36.25 -18.312 1 98.06 129 LEU A C 1
ATOM 991 O O . LEU A 1 129 ? 18.141 -35.75 -19.438 1 98.06 129 LEU A O 1
ATOM 995 N N . ASP A 1 130 ? 17.781 -37.531 -18.078 1 97.62 130 ASP A N 1
ATOM 996 C CA . ASP A 1 130 ? 17.547 -38.438 -19.188 1 97.62 130 ASP A CA 1
ATOM 997 C C . ASP A 1 130 ? 16.328 -38.031 -20.016 1 97.62 130 ASP A C 1
ATOM 999 O O . ASP A 1 130 ? 16.359 -38.094 -21.25 1 97.62 130 ASP A O 1
ATOM 1003 N N . ASP A 1 131 ? 15.266 -37.688 -19.312 1 97.31 131 ASP A N 1
ATOM 1004 C CA . ASP A 1 131 ? 14.055 -37.219 -19.984 1 97.31 131 ASP A CA 1
ATOM 1005 C C . ASP A 1 131 ? 14.344 -35.969 -20.828 1 97.31 131 ASP A C 1
ATOM 1007 O O . ASP A 1 131 ? 13.859 -35.875 -21.953 1 97.31 131 ASP A O 1
ATOM 1011 N N . VAL A 1 132 ? 15.141 -35.094 -20.312 1 98.25 132 VAL A N 1
ATOM 1012 C CA . VAL A 1 132 ? 15.484 -33.844 -21 1 98.25 132 VAL A CA 1
ATOM 1013 C C . VAL A 1 132 ? 16.328 -34.125 -22.234 1 98.25 132 VAL A C 1
ATOM 1015 O O . VAL A 1 132 ? 16.031 -33.625 -23.328 1 98.25 132 VAL A O 1
ATOM 1018 N N . GLN A 1 133 ? 17.312 -34.969 -22.078 1 97.44 133 GLN A N 1
ATOM 1019 C CA . GLN A 1 133 ? 18.188 -35.312 -23.188 1 97.44 133 GLN A CA 1
ATOM 1020 C C . GLN A 1 133 ? 17.438 -36.031 -24.297 1 97.44 133 GLN A C 1
ATOM 1022 O O . GLN A 1 133 ? 17.656 -35.75 -25.469 1 97.44 133 GLN A O 1
ATOM 1027 N N . ALA A 1 134 ? 16.562 -36.906 -23.891 1 97.75 134 ALA A N 1
ATOM 1028 C CA . ALA A 1 134 ? 15.75 -37.625 -24.859 1 97.75 134 ALA A CA 1
ATOM 1029 C C . ALA A 1 134 ? 14.836 -36.656 -25.625 1 97.75 134 ALA A C 1
ATOM 1031 O O . ALA A 1 134 ? 14.664 -36.812 -26.844 1 97.75 134 ALA A O 1
ATOM 1032 N N . ALA A 1 135 ? 14.258 -35.781 -24.891 1 97.81 135 ALA A N 1
ATOM 1033 C CA . ALA A 1 135 ? 13.375 -34.781 -25.516 1 97.81 135 ALA A CA 1
ATOM 1034 C C . ALA A 1 135 ? 14.141 -33.875 -26.484 1 97.81 135 ALA A C 1
ATOM 1036 O O . ALA A 1 135 ? 13.648 -33.562 -27.562 1 97.81 135 ALA A O 1
ATOM 1037 N N . LEU A 1 136 ? 15.328 -33.469 -26.094 1 97.94 136 LEU A N 1
ATOM 1038 C CA . LEU A 1 136 ? 16.156 -32.656 -26.969 1 97.94 136 LEU A CA 1
ATOM 1039 C C . LEU A 1 136 ? 16.531 -33.406 -28.234 1 97.94 136 LEU A C 1
ATOM 1041 O O . LEU A 1 136 ? 16.469 -32.844 -29.328 1 97.94 136 LEU A O 1
ATOM 1045 N N . ALA A 1 137 ? 16.828 -34.594 -28.078 1 96.88 137 ALA A N 1
ATOM 1046 C CA . ALA A 1 137 ? 17.203 -35.438 -29.219 1 96.88 137 ALA A CA 1
ATOM 1047 C C . ALA A 1 137 ? 16.031 -35.625 -30.156 1 96.88 137 ALA A C 1
ATOM 1049 O O . ALA A 1 137 ? 16.188 -35.531 -31.375 1 96.88 137 ALA A O 1
ATOM 1050 N N . SER A 1 138 ? 14.961 -35.875 -29.578 1 95.94 138 SER A N 1
ATOM 1051 C CA . SER A 1 138 ? 13.766 -36.125 -30.375 1 95.94 138 SER A CA 1
ATOM 1052 C C . SER A 1 138 ? 13.375 -34.906 -31.172 1 95.94 138 SER A C 1
ATOM 1054 O O . SER A 1 138 ? 12.75 -35 -32.25 1 95.94 138 SER A O 1
ATOM 1056 N N . ASN A 1 139 ? 13.703 -33.75 -30.703 1 96.06 139 ASN A N 1
ATOM 1057 C CA . ASN A 1 139 ? 13.359 -32.5 -31.375 1 96.06 139 ASN A CA 1
ATOM 1058 C C . ASN A 1 139 ? 14.539 -31.938 -32.156 1 96.06 139 ASN A C 1
ATOM 1060 O O . ASN A 1 139 ? 14.484 -30.828 -32.656 1 96.06 139 ASN A O 1
ATOM 1064 N N . SER A 1 140 ? 15.625 -32.594 -32.25 1 95.62 140 SER A N 1
ATOM 1065 C CA . SER A 1 140 ? 16.844 -32.219 -32.938 1 95.62 140 SER A CA 1
ATOM 1066 C C . SER A 1 140 ? 17.359 -30.875 -32.469 1 95.62 140 SER A C 1
ATOM 1068 O O . SER A 1 140 ? 17.719 -30.016 -33.281 1 95.62 140 SER A O 1
ATOM 1070 N N . MET A 1 141 ? 17.297 -30.688 -31.188 1 95 141 MET A N 1
ATOM 1071 C CA . MET A 1 141 ? 17.781 -29.453 -30.578 1 95 141 MET A CA 1
ATOM 1072 C C . MET A 1 141 ? 19.172 -29.641 -30 1 95 141 MET A C 1
ATOM 1074 O O . MET A 1 141 ? 19.344 -29.703 -28.781 1 95 141 MET A O 1
ATOM 1078 N N . THR A 1 142 ? 20.109 -29.438 -30.781 1 91.5 142 THR A N 1
ATOM 1079 C CA . THR A 1 142 ? 21.484 -29.75 -30.406 1 91.5 142 THR A CA 1
ATOM 1080 C C . THR A 1 142 ? 22.203 -28.516 -29.844 1 91.5 142 THR A C 1
ATOM 1082 O O . THR A 1 142 ? 23.234 -28.641 -29.203 1 91.5 142 THR A O 1
ATOM 1085 N N . GLU A 1 143 ? 21.703 -27.422 -30.031 1 95 143 GLU A N 1
ATOM 1086 C CA . GLU A 1 143 ? 22.375 -26.188 -29.625 1 95 143 GLU A CA 1
ATOM 1087 C C . GLU A 1 143 ? 21.984 -25.781 -28.219 1 95 143 GLU A C 1
ATOM 1089 O O . GLU A 1 143 ? 22.656 -24.938 -27.609 1 95 143 GLU A O 1
ATOM 1094 N N . THR A 1 144 ? 20.875 -26.391 -27.688 1 97.94 144 THR A N 1
ATOM 1095 C CA . THR A 1 144 ? 20.438 -26.047 -26.344 1 97.94 144 THR A CA 1
ATOM 1096 C C . THR A 1 144 ? 21.453 -26.484 -25.312 1 97.94 144 THR A C 1
ATOM 1098 O O . THR A 1 144 ? 21.891 -27.641 -25.312 1 97.94 144 THR A O 1
ATOM 1101 N N . LYS A 1 145 ? 21.906 -25.562 -24.438 1 98.19 145 LYS A N 1
ATOM 1102 C CA . LYS A 1 145 ? 22.875 -25.891 -23.391 1 98.19 145 LYS A CA 1
ATOM 1103 C C . LYS A 1 145 ? 22.188 -26.406 -22.125 1 98.19 145 LYS A C 1
ATOM 1105 O O . LYS A 1 145 ? 21.141 -25.875 -21.734 1 98.19 145 LYS A O 1
ATOM 1110 N N . VAL A 1 146 ? 22.734 -27.484 -21.547 1 98.31 146 VAL A N 1
ATOM 1111 C CA . VAL A 1 146 ? 22.109 -28.125 -20.375 1 98.31 146 VAL A CA 1
ATOM 1112 C C . VAL A 1 146 ? 23.062 -28.047 -19.188 1 98.31 146 VAL A C 1
ATOM 1114 O O . VAL A 1 146 ? 24.266 -28.312 -19.328 1 98.31 146 VAL A O 1
ATOM 1117 N N . LEU A 1 147 ? 22.594 -27.609 -18.062 1 98 147 LEU A N 1
ATOM 1118 C CA . LEU A 1 147 ? 23.328 -27.688 -16.797 1 98 147 LEU A CA 1
ATOM 1119 C C . LEU A 1 147 ? 22.5 -28.375 -15.719 1 98 147 LEU A C 1
ATOM 1121 O O . LEU A 1 147 ? 21.281 -28.516 -15.852 1 98 147 LEU A O 1
ATOM 1125 N N . THR A 1 148 ? 23.172 -28.922 -14.742 1 98.31 148 THR A N 1
ATOM 1126 C CA . THR A 1 148 ? 22.5 -29.594 -13.641 1 98.31 148 THR A CA 1
ATOM 1127 C C . THR A 1 148 ? 22.422 -28.703 -12.414 1 98.31 148 THR A C 1
ATOM 1129 O O . THR A 1 148 ? 23.234 -27.797 -12.25 1 98.31 148 THR A O 1
ATOM 1132 N N . VAL A 1 149 ? 21.453 -28.906 -11.609 1 97.62 149 VAL A N 1
ATOM 1133 C CA . VAL A 1 149 ? 21.234 -28.188 -10.352 1 97.62 149 VAL A CA 1
ATOM 1134 C C . VAL A 1 149 ? 21.141 -29.188 -9.203 1 97.62 149 VAL A C 1
ATOM 1136 O O . VAL A 1 149 ? 20.688 -30.328 -9.391 1 97.62 149 VAL A O 1
ATOM 1139 N N . LEU A 1 150 ? 21.641 -28.844 -7.992 1 95.5 150 LEU A N 1
ATOM 1140 C CA . LEU A 1 150 ? 21.578 -29.594 -6.742 1 95.5 150 LEU A CA 1
ATOM 1141 C C . LEU A 1 150 ? 22.625 -30.703 -6.727 1 95.5 150 LEU A C 1
ATOM 1143 O O . LEU A 1 150 ? 23.188 -31.031 -5.676 1 95.5 150 LEU A O 1
ATOM 1147 N N . SER A 1 151 ? 22.828 -31.328 -7.973 1 95.06 151 SER A N 1
ATOM 1148 C CA . SER A 1 151 ? 23.812 -32.406 -8.047 1 95.06 151 SER A CA 1
ATOM 1149 C C . SER A 1 151 ? 24.703 -32.25 -9.273 1 95.06 151 SER A C 1
ATOM 1151 O O . SER A 1 151 ? 24.266 -31.75 -10.312 1 95.06 151 SER A O 1
ATOM 1153 N N . LYS A 1 152 ? 25.891 -32.812 -9.133 1 95.25 152 LYS A N 1
ATOM 1154 C CA . LYS A 1 152 ? 26.875 -32.719 -10.203 1 95.25 152 LYS A CA 1
ATOM 1155 C C . LYS A 1 152 ? 26.859 -33.969 -11.07 1 95.25 152 LYS A C 1
ATOM 1157 O O . LYS A 1 152 ? 26.719 -35.094 -10.555 1 95.25 152 LYS A O 1
ATOM 1162 N N . VAL A 1 153 ? 26.844 -33.781 -12.305 1 95.81 153 VAL A N 1
ATOM 1163 C CA . VAL A 1 153 ? 27.031 -34.844 -13.289 1 95.81 153 VAL A CA 1
ATOM 1164 C C . VAL A 1 153 ? 28.281 -34.562 -14.117 1 95.81 153 VAL A C 1
ATOM 1166 O O . VAL A 1 153 ? 28.578 -33.406 -14.445 1 95.81 153 VAL A O 1
ATOM 1169 N N . GLU A 1 154 ? 28.922 -35.719 -14.445 1 91.56 154 GLU A N 1
ATOM 1170 C CA . GLU A 1 154 ? 30.156 -35.562 -15.203 1 91.56 154 GLU A CA 1
ATOM 1171 C C . GLU A 1 154 ? 29.906 -34.938 -16.562 1 91.56 154 GLU A C 1
ATOM 1173 O O . GLU A 1 154 ? 28.875 -35.188 -17.203 1 91.56 154 GLU A O 1
ATOM 1178 N N . ASN A 1 155 ? 30.703 -34 -17.031 1 92.62 155 ASN A N 1
ATOM 1179 C CA . ASN A 1 155 ? 30.734 -33.406 -18.359 1 92.62 155 ASN A CA 1
ATOM 1180 C C . ASN A 1 155 ? 29.656 -32.312 -18.516 1 92.62 155 ASN A C 1
ATOM 1182 O O . ASN A 1 155 ? 29.406 -31.844 -19.625 1 92.62 155 ASN A O 1
ATOM 1186 N N . LEU A 1 156 ? 28.859 -32.062 -17.484 1 96.75 156 LEU A N 1
ATOM 1187 C CA . LEU A 1 156 ? 27.906 -30.969 -17.5 1 96.75 156 LEU A CA 1
ATOM 1188 C C . LEU A 1 156 ? 28.219 -29.969 -16.406 1 96.75 156 LEU A C 1
ATOM 1190 O O . LEU A 1 156 ? 28.594 -30.344 -15.297 1 96.75 156 LEU A O 1
ATOM 1194 N N . PRO A 1 157 ? 28.125 -28.719 -16.703 1 97.69 157 PRO A N 1
ATOM 1195 C CA . PRO A 1 157 ? 28.281 -27.734 -15.633 1 97.69 157 PRO A CA 1
ATOM 1196 C C . PRO A 1 157 ? 27.172 -27.812 -14.586 1 97.69 157 PRO A C 1
ATOM 1198 O O . PRO A 1 157 ? 26.016 -28.094 -14.93 1 97.69 157 PRO A O 1
ATOM 1201 N N . GLN A 1 158 ? 27.516 -27.516 -13.359 1 97.88 158 GLN A N 1
ATOM 1202 C CA . GLN A 1 158 ? 26.547 -27.5 -12.266 1 97.88 158 GLN A CA 1
ATOM 1203 C C . GLN A 1 158 ? 26.281 -26.078 -11.797 1 97.88 158 GLN A C 1
ATOM 1205 O O . GLN A 1 158 ? 27.203 -25.312 -11.547 1 97.88 158 GLN A O 1
ATOM 1210 N N . PHE A 1 159 ? 25.016 -25.703 -11.766 1 97.69 159 PHE A N 1
ATOM 1211 C CA . PHE A 1 159 ? 24.594 -24.438 -11.172 1 97.69 159 PHE A CA 1
ATOM 1212 C C . PHE A 1 159 ? 24.359 -24.594 -9.672 1 97.69 159 PHE A C 1
ATOM 1214 O O . PHE A 1 159 ? 23.734 -25.562 -9.234 1 97.69 159 PHE A O 1
ATOM 1221 N N . PRO A 1 160 ? 24.75 -23.672 -8.766 1 96.44 160 PRO A N 1
ATOM 1222 C CA . PRO A 1 160 ? 25.469 -22.469 -9.195 1 96.44 160 PRO A CA 1
ATOM 1223 C C . PRO A 1 160 ? 26.984 -22.656 -9.227 1 96.44 160 PRO A C 1
ATOM 1225 O O . PRO A 1 160 ? 27.703 -21.828 -9.781 1 96.44 160 PRO A O 1
ATOM 1228 N N . ASN A 1 161 ? 27.547 -23.734 -8.805 1 94.56 161 ASN A N 1
ATOM 1229 C CA . ASN A 1 161 ? 28.953 -23.875 -8.422 1 94.56 161 ASN A CA 1
ATOM 1230 C C . ASN A 1 161 ? 29.875 -23.703 -9.625 1 94.56 161 ASN A C 1
ATOM 1232 O O . ASN A 1 161 ? 30.953 -23.109 -9.508 1 94.56 161 ASN A O 1
ATOM 1236 N N . ASP A 1 162 ? 29.516 -24.188 -10.766 1 96.56 162 ASP A N 1
ATOM 1237 C CA . ASP A 1 162 ? 30.375 -24.125 -11.945 1 96.56 162 ASP A CA 1
ATOM 1238 C C . ASP A 1 162 ? 30.062 -22.891 -12.789 1 96.56 162 ASP A C 1
ATOM 1240 O O . ASP A 1 162 ? 30.719 -22.641 -13.797 1 96.56 162 ASP A O 1
ATOM 1244 N N . ILE A 1 163 ? 29.062 -22.141 -12.406 1 96.5 163 ILE A N 1
ATOM 1245 C CA . ILE A 1 163 ? 28.547 -21.078 -13.25 1 96.5 163 ILE A CA 1
ATOM 1246 C C . ILE A 1 163 ? 28.828 -19.719 -12.602 1 96.5 163 ILE A C 1
ATOM 1248 O O . ILE A 1 163 ? 29.25 -18.781 -13.273 1 96.5 163 ILE A O 1
ATOM 1252 N N . VAL A 1 164 ? 28.734 -19.594 -11.305 1 95.88 164 VAL A N 1
ATOM 1253 C CA . VAL A 1 164 ? 28.719 -18.344 -10.562 1 95.88 164 VAL A CA 1
ATOM 1254 C C . VAL A 1 164 ? 30.094 -17.688 -10.594 1 95.88 164 VAL A C 1
ATOM 1256 O O . VAL A 1 164 ? 31.109 -18.391 -10.523 1 95.88 164 VAL A O 1
ATOM 1259 N N . GLY A 1 165 ? 30.078 -16.375 -10.688 1 94.69 165 GLY A N 1
ATOM 1260 C CA . GLY A 1 165 ? 31.328 -15.625 -10.586 1 94.69 165 GLY A CA 1
ATOM 1261 C C . GLY A 1 165 ? 31.969 -15.734 -9.219 1 94.69 165 GLY A C 1
ATOM 1262 O O . GLY A 1 165 ? 31.281 -15.75 -8.203 1 94.69 165 GLY A O 1
ATOM 1263 N N . THR A 1 166 ? 33.281 -15.742 -9.203 1 92.56 166 THR A N 1
ATOM 1264 C CA . THR A 1 166 ? 33.969 -15.961 -7.945 1 92.56 166 THR A CA 1
ATOM 1265 C C . THR A 1 166 ? 34.812 -14.734 -7.562 1 92.56 166 THR A C 1
ATOM 1267 O O . THR A 1 166 ? 35.219 -14.602 -6.414 1 92.56 166 THR A O 1
ATOM 1270 N N . LYS A 1 167 ? 34.906 -13.797 -8.5 1 93.44 167 LYS A N 1
ATOM 1271 C CA . LYS A 1 167 ? 35.656 -12.562 -8.234 1 93.44 167 LYS A CA 1
ATOM 1272 C C . LYS A 1 167 ? 34.719 -11.375 -8.07 1 93.44 167 LYS A C 1
ATOM 1274 O O . LYS A 1 167 ? 33.562 -11.43 -8.508 1 93.44 167 LYS A O 1
ATOM 1279 N N . ALA A 1 168 ? 35.188 -10.391 -7.484 1 89.81 168 ALA A N 1
ATOM 1280 C CA . ALA A 1 168 ? 34.406 -9.211 -7.168 1 89.81 168 ALA A CA 1
ATOM 1281 C C . ALA A 1 168 ? 33.844 -8.555 -8.438 1 89.81 168 ALA A C 1
ATOM 1283 O O . ALA A 1 168 ? 32.75 -8.008 -8.43 1 89.81 168 ALA A O 1
ATOM 1284 N N . GLU A 1 169 ? 34.594 -8.688 -9.469 1 93.81 169 GLU A N 1
ATOM 1285 C CA . GLU A 1 169 ? 34.219 -8.016 -10.711 1 93.81 169 GLU A CA 1
ATOM 1286 C C . GLU A 1 169 ? 33.281 -8.883 -11.547 1 93.81 169 GLU A C 1
ATOM 1288 O O . GLU A 1 169 ? 32.656 -8.406 -12.508 1 93.81 169 GLU A O 1
ATOM 1293 N N . GLU A 1 170 ? 33.188 -10.133 -11.164 1 97.19 170 GLU A N 1
ATOM 1294 C CA . GLU A 1 170 ? 32.344 -11.07 -11.914 1 97.19 170 GLU A CA 1
ATOM 1295 C C . GLU A 1 170 ? 30.906 -11.016 -11.461 1 97.19 170 GLU A C 1
ATOM 1297 O O . GLU A 1 170 ? 30.375 -11.984 -10.914 1 97.19 170 GLU A O 1
ATOM 1302 N N . THR A 1 171 ? 30.266 -9.914 -11.695 1 97.5 171 THR A N 1
ATOM 1303 C CA . THR A 1 171 ? 28.875 -9.641 -11.352 1 97.5 171 THR A CA 1
ATOM 1304 C C . THR A 1 171 ? 28.203 -8.789 -12.43 1 97.5 171 THR A C 1
ATOM 1306 O O . THR A 1 171 ? 28.891 -8.125 -13.211 1 97.5 171 THR A O 1
ATOM 1309 N N . LEU A 1 172 ? 26.953 -8.898 -12.547 1 97.81 172 LEU A N 1
ATOM 1310 C CA . LEU A 1 172 ? 26.156 -8.078 -13.469 1 97.81 172 LEU A CA 1
ATOM 1311 C C . LEU A 1 172 ? 25.25 -7.129 -12.703 1 97.81 172 LEU A C 1
ATOM 1313 O O . LEU A 1 172 ? 24.656 -7.508 -11.688 1 97.81 172 LEU A O 1
ATOM 1317 N N . PRO A 1 173 ? 25.125 -5.891 -13.172 1 97.38 173 PRO A N 1
ATOM 1318 C CA . PRO A 1 173 ? 24.078 -5.051 -12.609 1 97.38 173 PRO A CA 1
ATOM 1319 C C . PRO A 1 173 ? 22.672 -5.551 -12.961 1 97.38 173 PRO A C 1
ATOM 1321 O O . PRO A 1 173 ? 22.516 -6.344 -13.891 1 97.38 173 PRO A O 1
ATOM 1324 N N . PRO A 1 174 ? 21.672 -5.074 -12.219 1 98.06 174 PRO A N 1
ATOM 1325 C CA . PRO A 1 174 ? 20.297 -5.453 -12.562 1 98.06 174 PRO A CA 1
ATOM 1326 C C . PRO A 1 174 ? 19.938 -5.102 -14.008 1 98.06 174 PRO A C 1
ATOM 1328 O O . PRO A 1 174 ? 20.281 -4.023 -14.484 1 98.06 174 PRO A O 1
ATOM 1331 N N . PHE A 1 175 ? 19.266 -6.02 -14.641 1 98.31 175 PHE A N 1
ATOM 1332 C CA . PHE A 1 175 ? 18.828 -5.801 -16.016 1 98.31 175 PHE A CA 1
ATOM 1333 C C . PHE A 1 175 ? 17.984 -4.531 -16.125 1 98.31 175 PHE A C 1
ATOM 1335 O O . PHE A 1 175 ? 17.109 -4.285 -15.289 1 98.31 175 PHE A O 1
ATOM 1342 N N . ASP A 1 176 ? 18.203 -3.658 -17.141 1 96.44 176 ASP A N 1
ATOM 1343 C CA . ASP A 1 176 ? 17.594 -2.336 -17.156 1 96.44 176 ASP A CA 1
ATOM 1344 C C . ASP A 1 176 ? 16.594 -2.205 -18.312 1 96.44 176 ASP A C 1
ATOM 1346 O O . ASP A 1 176 ? 16.297 -1.097 -18.766 1 96.44 176 ASP A O 1
ATOM 1350 N N . LEU A 1 177 ? 16.109 -3.203 -18.922 1 96.81 177 LEU A N 1
ATOM 1351 C CA . LEU A 1 177 ? 15.07 -3.258 -19.938 1 96.81 177 LEU A CA 1
ATOM 1352 C C . LEU A 1 177 ? 15.57 -2.662 -21.25 1 96.81 177 LEU A C 1
ATOM 1354 O O . LEU A 1 177 ? 14.859 -2.693 -22.266 1 96.81 177 LEU A O 1
ATOM 1358 N N . GLN A 1 178 ? 16.688 -2.002 -21.266 1 95.69 178 GLN A N 1
ATOM 1359 C CA . GLN A 1 178 ? 17.344 -1.479 -22.453 1 95.69 178 GLN A CA 1
ATOM 1360 C C . GLN A 1 178 ? 16.422 -0.522 -23.219 1 95.69 178 GLN A C 1
ATOM 1362 O O . GLN A 1 178 ? 16.281 -0.633 -24.438 1 95.69 178 GLN A O 1
ATOM 1367 N N . GLY A 1 179 ? 15.719 0.305 -22.516 1 93.69 179 GLY A N 1
ATOM 1368 C CA . GLY A 1 179 ? 14.922 1.367 -23.109 1 93.69 179 GLY A CA 1
ATOM 1369 C C . GLY A 1 179 ? 13.5 0.94 -23.422 1 93.69 179 GLY A C 1
ATOM 1370 O O . GLY A 1 179 ? 12.688 1.749 -23.875 1 93.69 179 GLY A O 1
ATOM 1371 N N . ARG A 1 180 ? 13.148 -0.259 -23.172 1 95.94 180 ARG A N 1
ATOM 1372 C CA . ARG A 1 180 ? 11.797 -0.755 -23.453 1 95.94 180 ARG A CA 1
ATOM 1373 C C . ARG A 1 180 ? 10.914 -0.658 -22.203 1 95.94 180 ARG A C 1
ATOM 1375 O O . ARG A 1 180 ? 11.414 -0.477 -21.094 1 95.94 180 ARG A O 1
ATOM 1382 N N . SER A 1 181 ? 9.555 -0.75 -22.406 1 97.5 181 SER A N 1
ATOM 1383 C CA . SER A 1 181 ? 8.609 -0.82 -21.297 1 97.5 181 SER A CA 1
ATOM 1384 C C . SER A 1 181 ? 8.578 -2.217 -20.688 1 97.5 181 SER A C 1
ATOM 1386 O O . SER A 1 181 ? 8.617 -3.217 -21.406 1 97.5 181 SER A O 1
ATOM 1388 N N . SER A 1 182 ? 8.516 -2.279 -19.344 1 98.06 182 SER A N 1
ATOM 1389 C CA . SER A 1 182 ? 8.398 -3.57 -18.672 1 98.06 182 SER A CA 1
ATOM 1390 C C . SER A 1 182 ? 7.133 -4.305 -19.109 1 98.06 182 SER A C 1
ATOM 1392 O O . SER A 1 182 ? 7.023 -5.52 -18.938 1 98.06 182 SER A O 1
ATOM 1394 N N . LYS A 1 183 ? 6.152 -3.645 -19.719 1 97.62 183 LYS A N 1
ATOM 1395 C CA . LYS A 1 183 ? 4.914 -4.242 -20.219 1 97.62 183 LYS A CA 1
ATOM 1396 C C . LYS A 1 183 ? 5.18 -5.09 -21.453 1 97.62 183 LYS A C 1
ATOM 1398 O O . LYS A 1 183 ? 4.406 -5.996 -21.766 1 97.62 183 LYS A O 1
ATOM 1403 N N . ASP A 1 184 ? 6.305 -4.797 -22.078 1 97.81 184 ASP A N 1
ATOM 1404 C CA . ASP A 1 184 ? 6.551 -5.387 -23.391 1 97.81 184 ASP A CA 1
ATOM 1405 C C . ASP A 1 184 ? 7.699 -6.395 -23.328 1 97.81 184 ASP A C 1
ATOM 1407 O O . ASP A 1 184 ? 8.023 -7.031 -24.328 1 97.81 184 ASP A O 1
ATOM 1411 N N . VAL A 1 185 ? 8.359 -6.5 -22.188 1 98.5 185 VAL A N 1
ATOM 1412 C CA . VAL A 1 185 ? 9.5 -7.402 -22.062 1 98.5 185 VAL A CA 1
ATOM 1413 C C . VAL A 1 185 ? 9.102 -8.633 -21.25 1 98.5 185 VAL A C 1
ATOM 1415 O O . VAL A 1 185 ? 8.742 -8.516 -20.078 1 98.5 185 VAL A O 1
ATOM 1418 N N . PRO A 1 186 ? 9.148 -9.836 -21.859 1 98.56 186 PRO A N 1
ATOM 1419 C CA . PRO A 1 186 ? 8.789 -11.055 -21.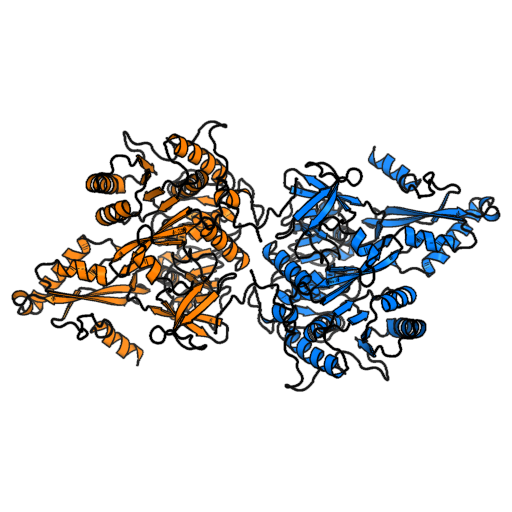125 1 98.56 186 PRO A CA 1
ATOM 1420 C C . PRO A 1 186 ? 9.758 -11.359 -19.984 1 98.56 186 PRO A C 1
ATOM 1422 O O . PRO A 1 186 ? 10.961 -11.117 -20.094 1 98.56 186 PRO A O 1
ATOM 1425 N N . SER A 1 187 ? 9.242 -11.859 -18.922 1 98.56 187 SER A N 1
ATOM 1426 C CA . SER A 1 187 ? 10.062 -12.219 -17.766 1 98.56 187 SER A CA 1
ATOM 1427 C C . SER A 1 187 ? 9.953 -13.711 -17.469 1 98.56 187 SER A C 1
ATOM 1429 O O . SER A 1 187 ? 10.93 -14.336 -17.031 1 98.56 187 SER A O 1
ATOM 1431 N N . ALA A 1 188 ? 8.758 -14.289 -17.703 1 98.81 188 ALA A N 1
ATOM 1432 C CA . ALA A 1 188 ? 8.547 -15.672 -17.281 1 98.81 188 ALA A CA 1
ATOM 1433 C C . ALA A 1 188 ? 7.52 -16.359 -18.188 1 98.81 188 ALA A C 1
ATOM 1435 O O . ALA A 1 188 ? 6.688 -15.695 -18.812 1 98.81 188 ALA A O 1
ATOM 1436 N N . ILE A 1 189 ? 7.629 -17.656 -18.297 1 98.69 189 ILE A N 1
ATOM 1437 C CA . ILE A 1 189 ? 6.641 -18.516 -18.922 1 98.69 189 ILE A CA 1
ATOM 1438 C C . ILE A 1 189 ? 6.188 -19.594 -17.938 1 98.69 189 ILE A C 1
ATOM 1440 O O . ILE A 1 189 ? 6.969 -20.484 -17.578 1 98.69 189 ILE A O 1
ATOM 1444 N N . CYS A 1 190 ? 4.98 -19.484 -17.5 1 97.38 190 CYS A N 1
ATOM 1445 C CA . CYS A 1 190 ? 4.398 -20.5 -16.641 1 97.38 190 CYS A CA 1
ATOM 1446 C C . CYS A 1 190 ? 3.543 -21.469 -17.453 1 97.38 190 CYS A C 1
ATOM 1448 O O . CYS A 1 190 ? 2.814 -21.062 -18.359 1 97.38 190 CYS A O 1
ATOM 1450 N N . PHE A 1 191 ? 3.66 -22.719 -17.078 1 93.56 191 PHE A N 1
ATOM 1451 C CA . PHE A 1 191 ? 2.977 -23.719 -17.891 1 93.56 191 PHE A CA 1
ATOM 1452 C C . PHE A 1 191 ? 1.666 -24.141 -17.234 1 93.56 191 PHE A C 1
ATOM 1454 O O . PHE A 1 191 ? 1.604 -24.328 -16.016 1 93.56 191 PHE A O 1
ATOM 1461 N N . SER A 1 192 ? 0.678 -24.125 -18.016 1 82.69 192 SER A N 1
ATOM 1462 C CA . SER A 1 192 ? -0.665 -24.484 -17.562 1 82.69 192 SER A CA 1
ATOM 1463 C C . SER A 1 192 ? -1.24 -25.625 -18.391 1 82.69 192 SER A C 1
ATOM 1465 O O . SER A 1 192 ? -0.904 -25.781 -19.562 1 82.69 192 SER A O 1
ATOM 1467 N N . SER A 1 193 ? -2.043 -26.453 -17.641 1 72.12 193 SER A N 1
ATOM 1468 C CA . SER A 1 193 ? -2.703 -27.547 -18.359 1 72.12 193 SER A CA 1
ATOM 1469 C C . SER A 1 193 ? -3.922 -27.047 -19.125 1 72.12 193 SER A C 1
ATOM 1471 O O . SER A 1 193 ? -4.637 -26.156 -18.656 1 72.12 193 SER A O 1
ATOM 1473 N N . GLY A 1 194 ? -4.059 -27.281 -20.453 1 60 194 GLY A N 1
ATOM 1474 C CA . GLY A 1 194 ? -5.176 -26.859 -21.266 1 60 194 GLY A CA 1
ATOM 1475 C C . GLY A 1 194 ? -6.305 -27.875 -21.328 1 60 194 GLY A C 1
ATOM 1476 O O . GLY A 1 194 ? -6.129 -29.016 -20.922 1 60 194 GLY A O 1
ATOM 1477 N N . THR A 1 195 ? -7.43 -27.422 -21.641 1 52.81 195 THR A N 1
ATOM 1478 C CA . THR A 1 195 ? -8.617 -28.25 -21.75 1 52.81 195 THR A CA 1
ATOM 1479 C C . THR A 1 195 ? -8.398 -29.375 -22.766 1 52.81 195 THR A C 1
ATOM 1481 O O . THR A 1 195 ? -9.023 -30.438 -22.688 1 52.81 195 THR A O 1
ATOM 1484 N N . THR A 1 196 ? -7.508 -29.047 -23.688 1 53.22 196 THR A N 1
ATOM 1485 C CA . THR A 1 196 ? -7.234 -30.031 -24.719 1 53.22 196 THR A CA 1
ATOM 1486 C C . THR A 1 196 ? -6.211 -31.062 -24.234 1 53.22 196 THR A C 1
ATOM 1488 O O . THR A 1 196 ? -5.938 -32.031 -24.922 1 53.22 196 THR A O 1
ATOM 1491 N N . GLY A 1 197 ? -5.723 -30.766 -23.094 1 62.66 197 GLY A N 1
ATOM 1492 C CA . GLY A 1 197 ? -4.754 -31.688 -22.531 1 62.66 197 GLY A CA 1
ATOM 1493 C C . GLY A 1 197 ? -3.318 -31.25 -22.75 1 62.66 197 GLY A C 1
ATOM 1494 O O . GLY A 1 197 ? -2.43 -31.609 -21.969 1 62.66 197 GLY A O 1
ATOM 1495 N N . LYS A 1 198 ? -3.025 -30.547 -23.875 1 75.5 198 LYS A N 1
ATOM 1496 C CA . LYS A 1 198 ? -1.653 -30.109 -24.094 1 75.5 198 LYS A CA 1
ATOM 1497 C C . LYS A 1 198 ? -1.341 -28.859 -23.281 1 75.5 198 LYS A C 1
ATOM 1499 O O . LYS A 1 198 ? -2.146 -27.922 -23.234 1 75.5 198 LYS A O 1
ATOM 1504 N N . MET A 1 199 ? -0.232 -28.891 -22.719 1 85.5 199 MET A N 1
ATOM 1505 C CA . MET A 1 199 ? 0.193 -27.766 -21.875 1 85.5 199 MET A CA 1
ATOM 1506 C C . MET A 1 199 ? 0.453 -26.531 -22.719 1 85.5 199 MET A C 1
ATOM 1508 O O . MET A 1 199 ? 0.921 -26.625 -23.859 1 85.5 199 MET A O 1
ATOM 1512 N N . LYS A 1 200 ? 0.103 -25.375 -22.156 1 90.81 200 LYS A N 1
ATOM 1513 C CA . LYS A 1 200 ? 0.365 -24.094 -22.797 1 90.81 200 LYS A CA 1
ATOM 1514 C C . LYS A 1 200 ? 1.347 -23.266 -21.969 1 90.81 200 LYS A C 1
ATOM 1516 O O . LYS A 1 200 ? 1.43 -23.422 -20.75 1 90.81 200 LYS A O 1
ATOM 1521 N N . GLY A 1 201 ? 2.137 -22.453 -22.641 1 96.5 201 GLY A N 1
ATOM 1522 C CA . GLY A 1 201 ? 3.037 -21.531 -21.984 1 96.5 201 GLY A CA 1
ATOM 1523 C C . GLY A 1 201 ? 2.451 -20.141 -21.812 1 96.5 201 GLY A C 1
ATOM 1524 O O . GLY A 1 201 ? 2.281 -19.406 -22.781 1 96.5 201 GLY A O 1
ATOM 1525 N N . VAL A 1 202 ? 2.135 -19.766 -20.578 1 97.5 202 VAL A N 1
ATOM 1526 C CA . VAL A 1 202 ? 1.612 -18.438 -20.25 1 97.5 202 VAL A CA 1
ATOM 1527 C C . VAL A 1 202 ? 2.766 -17.453 -20.125 1 97.5 202 VAL A C 1
ATOM 1529 O O . VAL A 1 202 ? 3.564 -17.547 -19.188 1 97.5 202 VAL A O 1
ATOM 1532 N N . GLN A 1 203 ? 2.834 -16.516 -21.031 1 98.56 203 GLN A N 1
ATOM 1533 C CA . GLN A 1 203 ? 3.93 -15.555 -21.031 1 98.56 203 GLN A CA 1
ATOM 1534 C C . GLN A 1 203 ? 3.578 -14.328 -20.188 1 98.56 203 GLN A C 1
ATOM 1536 O O . GLN A 1 203 ? 2.535 -13.711 -20.406 1 98.56 203 GLN A O 1
ATOM 1541 N N . LEU A 1 204 ? 4.426 -14.039 -19.266 1 98.75 204 LEU A N 1
ATOM 1542 C CA . LEU A 1 204 ? 4.242 -12.914 -18.359 1 98.75 204 LEU A CA 1
ATOM 1543 C C . LEU A 1 204 ? 5.359 -11.891 -18.531 1 98.75 204 LEU A C 1
ATOM 1545 O O . LEU A 1 204 ? 6.527 -12.258 -18.703 1 98.75 204 LEU A O 1
ATOM 1549 N N . SER A 1 205 ? 5.016 -10.641 -18.469 1 98.69 205 SER A N 1
ATOM 1550 C CA . SER A 1 205 ? 6 -9.562 -18.594 1 98.69 205 SER A CA 1
ATOM 1551 C C . SER A 1 205 ? 6.625 -9.242 -17.234 1 98.69 205 SER A C 1
ATOM 1553 O O . SER A 1 205 ? 6.168 -9.734 -16.203 1 98.69 205 SER A O 1
ATOM 1555 N N . HIS A 1 206 ? 7.73 -8.438 -17.25 1 98.81 206 HIS A N 1
ATOM 1556 C CA . HIS A 1 206 ? 8.266 -7.887 -16.016 1 98.81 206 HIS A CA 1
ATOM 1557 C C . HIS A 1 206 ? 7.199 -7.109 -15.258 1 98.81 206 HIS A C 1
ATOM 1559 O O . HIS A 1 206 ? 7.074 -7.246 -14.039 1 98.81 206 HIS A O 1
ATOM 1565 N N . TYR A 1 207 ? 6.379 -6.371 -15.992 1 98.25 207 TYR A N 1
ATOM 1566 C CA . TYR A 1 207 ? 5.332 -5.535 -15.422 1 98.25 207 TYR A CA 1
ATOM 1567 C C . TYR A 1 207 ? 4.297 -6.379 -14.688 1 98.25 207 TYR A C 1
ATOM 1569 O O . TYR A 1 207 ? 3.883 -6.039 -13.578 1 98.25 207 TYR A O 1
ATOM 1577 N N . ASN A 1 208 ? 3.881 -7.473 -15.266 1 98.38 208 ASN A N 1
ATOM 1578 C CA . ASN A 1 208 ? 2.893 -8.344 -14.641 1 98.38 208 ASN A CA 1
ATOM 1579 C C . ASN A 1 208 ? 3.342 -8.797 -13.258 1 98.38 208 ASN A C 1
ATOM 1581 O O . ASN A 1 208 ? 2.584 -8.703 -12.289 1 98.38 208 ASN A O 1
ATOM 1585 N N . ILE A 1 209 ? 4.559 -9.25 -13.188 1 98.5 209 ILE A N 1
ATOM 1586 C CA . ILE A 1 209 ? 5.094 -9.844 -11.969 1 98.5 209 ILE A CA 1
ATOM 1587 C C . ILE A 1 209 ? 5.277 -8.766 -10.906 1 98.5 209 ILE A C 1
ATOM 1589 O O . ILE A 1 209 ? 4.906 -8.953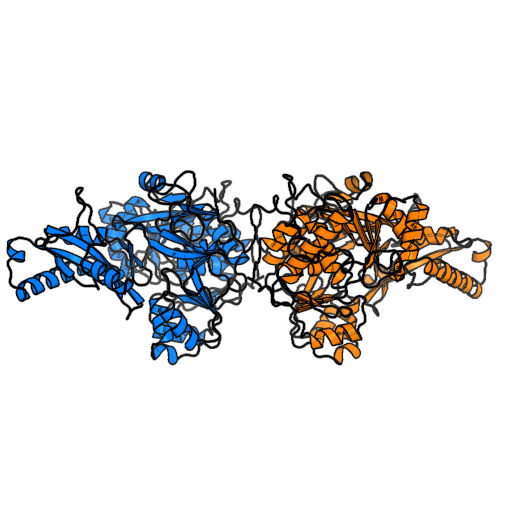 -9.742 1 98.5 209 ILE A O 1
ATOM 1593 N N . ILE A 1 210 ? 5.781 -7.621 -11.289 1 98.12 210 ILE A N 1
ATOM 1594 C CA . ILE A 1 210 ? 6.012 -6.52 -10.359 1 98.12 210 ILE A CA 1
ATOM 1595 C C . ILE A 1 210 ? 4.68 -6.02 -9.812 1 98.12 210 ILE A C 1
ATOM 1597 O O . ILE A 1 210 ? 4.531 -5.84 -8.602 1 98.12 210 ILE A O 1
ATOM 1601 N N . MET A 1 211 ? 3.723 -5.848 -10.672 1 96.81 211 MET A N 1
ATOM 1602 C CA . MET A 1 211 ? 2.426 -5.328 -10.25 1 96.81 211 MET A CA 1
ATOM 1603 C C . MET A 1 211 ? 1.722 -6.305 -9.312 1 96.81 211 MET A C 1
ATOM 1605 O O . MET A 1 211 ? 1.062 -5.891 -8.359 1 96.81 211 MET A O 1
ATOM 1609 N N . ASN A 1 212 ? 1.838 -7.578 -9.617 1 97.12 212 ASN A N 1
ATOM 1610 C CA . ASN A 1 212 ? 1.273 -8.555 -8.695 1 97.12 212 ASN A CA 1
ATOM 1611 C C . ASN A 1 212 ? 1.844 -8.398 -7.289 1 97.12 212 ASN A C 1
ATOM 1613 O O . ASN A 1 212 ? 1.1 -8.43 -6.309 1 97.12 212 ASN A O 1
ATOM 1617 N N . ALA A 1 213 ? 3.137 -8.242 -7.195 1 97.12 213 ALA A N 1
ATOM 1618 C CA . ALA A 1 213 ? 3.797 -8.086 -5.902 1 97.12 213 ALA A CA 1
ATOM 1619 C C . ALA A 1 213 ? 3.289 -6.84 -5.18 1 97.12 213 ALA A C 1
ATOM 1621 O O . ALA A 1 213 ? 2.953 -6.895 -3.994 1 97.12 213 ALA A O 1
ATOM 1622 N N . ILE A 1 214 ? 3.189 -5.75 -5.902 1 95.94 214 ILE A N 1
ATOM 1623 C CA . ILE A 1 214 ? 2.752 -4.484 -5.324 1 95.94 214 ILE A CA 1
ATOM 1624 C C . ILE A 1 214 ? 1.301 -4.602 -4.863 1 95.94 214 ILE A C 1
ATOM 1626 O O . ILE A 1 214 ? 0.962 -4.191 -3.75 1 95.94 214 ILE A O 1
ATOM 1630 N N . MET A 1 215 ? 0.469 -5.199 -5.676 1 95.25 215 MET A N 1
ATOM 1631 C CA . MET A 1 215 ? -0.95 -5.344 -5.367 1 95.25 215 MET A CA 1
ATOM 1632 C C . MET A 1 215 ? -1.149 -6.176 -4.105 1 95.25 215 MET A C 1
ATOM 1634 O O . MET A 1 215 ? -1.968 -5.828 -3.25 1 95.25 215 MET A O 1
ATOM 1638 N N . LEU A 1 216 ? -0.419 -7.242 -3.982 1 96.06 216 LEU A N 1
ATOM 1639 C CA . LEU A 1 216 ? -0.528 -8.078 -2.793 1 96.06 216 LEU A CA 1
ATOM 1640 C C . LEU A 1 216 ? -0.07 -7.32 -1.552 1 96.06 216 LEU A C 1
ATOM 1642 O O . LEU A 1 216 ? -0.729 -7.371 -0.51 1 96.06 216 LEU A O 1
ATOM 1646 N N . ARG A 1 217 ? 0.975 -6.566 -1.677 1 96.38 217 ARG A N 1
ATOM 1647 C CA . ARG A 1 217 ? 1.543 -5.82 -0.556 1 96.38 217 ARG A CA 1
ATOM 1648 C C . ARG A 1 217 ? 0.588 -4.734 -0.081 1 96.38 217 ARG A C 1
ATOM 1650 O O . ARG A 1 217 ? 0.355 -4.586 1.12 1 96.38 217 ARG A O 1
ATOM 1657 N N . ILE A 1 218 ? -0.02 -3.998 -0.992 1 94 218 ILE A N 1
ATOM 1658 C CA . ILE A 1 218 ? -0.826 -2.854 -0.586 1 94 218 ILE A CA 1
ATOM 1659 C C . ILE A 1 218 ? -2.195 -3.33 -0.104 1 94 218 ILE A C 1
ATOM 1661 O O . ILE A 1 218 ? -2.846 -2.656 0.697 1 94 218 ILE A O 1
ATOM 1665 N N . SER A 1 219 ? -2.613 -4.539 -0.524 1 94 219 SER A N 1
ATOM 1666 C CA . SER A 1 219 ? -3.912 -5.078 -0.134 1 94 219 SER A CA 1
ATOM 1667 C C . SER A 1 219 ? -3.838 -5.77 1.224 1 94 219 SER A C 1
ATOM 1669 O O . SER A 1 219 ? -4.789 -5.715 2.006 1 94 219 SER A O 1
ATOM 1671 N N . MET A 1 220 ? -2.727 -6.441 1.433 1 94.19 220 MET A N 1
ATOM 1672 C CA . MET A 1 220 ? -2.596 -7.273 2.625 1 94.19 220 MET A CA 1
ATOM 1673 C C . MET A 1 220 ? -1.24 -7.059 3.291 1 94.19 220 MET A C 1
ATOM 1675 O O . MET A 1 220 ? -0.465 -8 3.447 1 94.19 220 MET A O 1
ATOM 1679 N N . PRO A 1 221 ? -1.023 -5.887 3.766 1 92 221 PRO A N 1
ATOM 1680 C CA . PRO A 1 221 ? 0.303 -5.574 4.301 1 92 221 PRO A CA 1
ATOM 1681 C C . PRO A 1 221 ? 0.638 -6.379 5.555 1 92 221 PRO A C 1
ATOM 1683 O O . PRO A 1 221 ? 1.814 -6.594 5.859 1 92 221 PRO A O 1
ATOM 1686 N N . ALA A 1 222 ? -0.358 -6.867 6.281 1 89.5 222 ALA A N 1
ATOM 1687 C CA . ALA A 1 222 ? -0.11 -7.668 7.477 1 89.5 222 ALA A CA 1
ATOM 1688 C C . ALA A 1 222 ? 0.388 -9.062 7.109 1 89.5 222 ALA A C 1
ATOM 1690 O O . ALA A 1 222 ? 1.032 -9.734 7.922 1 89.5 222 ALA A O 1
ATOM 1691 N N . ARG A 1 223 ? 0.124 -9.438 5.852 1 93 223 ARG A N 1
ATOM 1692 C CA . ARG A 1 223 ? 0.48 -10.781 5.402 1 93 223 ARG A CA 1
ATOM 1693 C C . ARG A 1 223 ? 1.677 -10.742 4.457 1 93 223 ARG A C 1
ATOM 1695 O O . ARG A 1 223 ? 2.322 -11.766 4.223 1 93 223 ARG A O 1
ATOM 1702 N N . VAL A 1 224 ? 1.896 -9.672 3.906 1 96.25 224 VAL A N 1
ATOM 1703 C CA . VAL A 1 224 ? 2.975 -9.516 2.938 1 96.25 224 VAL A CA 1
ATOM 1704 C C . VAL A 1 224 ? 4.012 -8.531 3.475 1 96.25 224 VAL A C 1
ATOM 1706 O O . VAL A 1 224 ? 4.031 -7.363 3.08 1 96.25 224 VAL A O 1
ATOM 1709 N N . ASN A 1 225 ? 4.809 -9.023 4.391 1 96.06 225 ASN A N 1
ATOM 1710 C CA . ASN A 1 225 ? 5.824 -8.195 5.035 1 96.06 225 ASN A CA 1
ATOM 1711 C C . ASN A 1 225 ? 6.996 -9.039 5.527 1 96.06 225 ASN A C 1
ATOM 1713 O O . ASN A 1 225 ? 7.004 -10.258 5.367 1 96.06 225 ASN A O 1
ATOM 1717 N N . TYR A 1 226 ? 7.961 -8.422 6.148 1 96.75 226 TYR A N 1
ATOM 1718 C CA . TYR A 1 226 ? 9.242 -9.039 6.469 1 96.75 226 TYR A CA 1
ATOM 1719 C C . TYR A 1 226 ? 9.117 -9.945 7.688 1 96.75 226 TYR A C 1
ATOM 1721 O O . TYR A 1 226 ? 10.008 -10.75 7.965 1 96.75 226 TYR A O 1
ATOM 1729 N N . THR A 1 227 ? 8.008 -9.898 8.477 1 96 227 THR A N 1
ATOM 1730 C CA . THR A 1 227 ? 7.895 -10.664 9.719 1 96 227 THR A CA 1
ATOM 1731 C C . THR A 1 227 ? 7.328 -12.047 9.445 1 96 227 THR A C 1
ATOM 1733 O O . THR A 1 227 ? 7.355 -12.922 10.32 1 96 227 THR A O 1
ATOM 1736 N N . VAL A 1 228 ? 6.895 -12.281 8.242 1 97.94 228 VAL A N 1
ATOM 1737 C CA . VAL A 1 228 ? 6.238 -13.531 7.875 1 97.94 228 VAL A CA 1
ATOM 1738 C C . VAL A 1 228 ? 7.258 -14.664 7.859 1 97.94 228 VAL A C 1
ATOM 1740 O O . VAL A 1 228 ? 8.375 -14.5 7.363 1 97.94 228 VAL A O 1
ATOM 1743 N N . ARG A 1 229 ? 6.914 -15.789 8.414 1 98.69 229 ARG A N 1
ATOM 1744 C CA . ARG A 1 229 ? 7.609 -17.062 8.328 1 98.69 229 ARG A CA 1
ATOM 1745 C C . ARG A 1 229 ? 6.68 -18.156 7.809 1 98.69 229 ARG A C 1
ATOM 1747 O O . ARG A 1 229 ? 5.598 -18.375 8.352 1 98.69 229 ARG A O 1
ATOM 1754 N N . GLU A 1 230 ? 7.113 -18.828 6.824 1 98.56 230 GLU A N 1
ATOM 1755 C CA . GLU A 1 230 ? 6.223 -19.812 6.207 1 98.56 230 GLU A CA 1
ATOM 1756 C C . GLU A 1 230 ? 7 -21.016 5.688 1 98.56 230 GLU A C 1
ATOM 1758 O O . GLU A 1 230 ? 8.094 -20.859 5.145 1 98.56 230 GLU A O 1
ATOM 1763 N N . VAL A 1 231 ? 6.473 -22.219 5.969 1 98.56 231 VAL A N 1
ATOM 1764 C CA . VAL A 1 231 ? 6.902 -23.406 5.254 1 98.56 231 VAL A CA 1
ATOM 1765 C C . VAL A 1 231 ? 6.074 -23.578 3.984 1 98.56 231 VAL A C 1
ATOM 1767 O O . VAL A 1 231 ? 4.84 -23.578 4.035 1 98.56 231 VAL A O 1
ATOM 1770 N N . PHE A 1 232 ? 6.746 -23.719 2.885 1 97.62 232 PHE A N 1
ATOM 1771 C CA . PHE A 1 232 ? 6.062 -23.688 1.598 1 97.62 232 PHE A CA 1
ATOM 1772 C C . PHE A 1 232 ? 6.367 -24.938 0.786 1 97.62 232 PHE A C 1
ATOM 1774 O O . PHE A 1 232 ? 7.535 -25.266 0.555 1 97.62 232 PHE A O 1
ATOM 1781 N N . PHE A 1 233 ? 5.293 -25.625 0.301 1 94.88 233 PHE A N 1
ATOM 1782 C CA . PHE A 1 233 ? 5.508 -26.891 -0.396 1 94.88 233 PHE A CA 1
ATOM 1783 C C . PHE A 1 233 ? 5.023 -26.812 -1.838 1 94.88 233 PHE A C 1
ATOM 1785 O O . PHE A 1 233 ? 5.418 -27.609 -2.682 1 94.88 233 PHE A O 1
ATOM 1792 N N . ALA A 1 234 ? 4.035 -25.922 -2.113 1 91.75 234 ALA A N 1
ATOM 1793 C CA . ALA A 1 234 ? 3.566 -25.812 -3.492 1 91.75 234 ALA A CA 1
ATOM 1794 C C . ALA A 1 234 ? 4.727 -25.531 -4.445 1 91.75 234 ALA A C 1
ATOM 1796 O O . ALA A 1 234 ? 5.641 -24.781 -4.109 1 91.75 234 ALA A O 1
ATOM 1797 N N . PRO A 1 235 ? 4.676 -26.125 -5.613 1 93.56 235 PRO A N 1
ATOM 1798 C CA . PRO A 1 235 ? 5.832 -25.984 -6.504 1 93.56 235 PRO A CA 1
ATOM 1799 C C . PRO A 1 235 ? 6.133 -24.531 -6.871 1 93.56 235 PRO A C 1
ATOM 1801 O O . PRO A 1 235 ? 5.23 -23.797 -7.281 1 93.56 235 PRO A O 1
ATOM 1804 N N . TYR A 1 236 ? 7.434 -24.203 -6.797 1 97.5 236 TYR A N 1
ATOM 1805 C CA . TYR A 1 236 ? 7.887 -22.875 -7.184 1 97.5 236 TYR A CA 1
ATOM 1806 C C . TYR A 1 236 ? 7.676 -22.641 -8.672 1 97.5 236 TYR A C 1
ATOM 1808 O O . TYR A 1 236 ? 7.617 -21.5 -9.133 1 97.5 236 TYR A O 1
ATOM 1816 N N . CYS A 1 237 ? 7.523 -23.734 -9.43 1 96.25 237 CYS A N 1
ATOM 1817 C CA . CYS A 1 237 ? 7.387 -23.609 -10.875 1 96.25 237 CYS A CA 1
ATOM 1818 C C . CYS A 1 237 ? 5.988 -23.141 -11.258 1 96.25 237 CYS A C 1
ATOM 1820 O O . CYS A 1 237 ? 5.762 -22.703 -12.391 1 96.25 237 CYS A O 1
ATOM 1822 N N . HIS A 1 238 ? 5.055 -23.344 -10.359 1 93.31 238 HIS A N 1
ATOM 1823 C CA . HIS A 1 238 ? 3.705 -22.828 -10.562 1 93.31 238 HIS A CA 1
ATOM 1824 C C . HIS A 1 238 ? 3.604 -21.359 -10.141 1 93.31 238 HIS A C 1
ATOM 1826 O O . HIS A 1 238 ? 4.309 -20.922 -9.227 1 93.31 238 HIS A O 1
ATOM 1832 N N . ILE A 1 239 ? 2.707 -20.656 -10.805 1 95.69 239 ILE A N 1
ATOM 1833 C CA . ILE A 1 239 ? 2.6 -19.219 -10.594 1 95.69 239 ILE A CA 1
ATOM 1834 C C . ILE A 1 239 ? 2.354 -18.922 -9.109 1 95.69 239 ILE A C 1
ATOM 1836 O O . ILE A 1 239 ? 2.824 -17.922 -8.578 1 95.69 239 ILE A O 1
ATOM 1840 N N . TYR A 1 240 ? 1.658 -19.844 -8.438 1 92.19 240 TYR A N 1
ATOM 1841 C CA . TYR A 1 240 ? 1.385 -19.688 -7.012 1 92.19 240 TYR A CA 1
ATOM 1842 C C . TYR A 1 240 ? 2.682 -19.609 -6.211 1 92.19 240 TYR A C 1
ATOM 1844 O O . TYR A 1 240 ? 2.912 -18.625 -5.5 1 92.19 240 TYR A O 1
ATOM 1852 N N . GLY A 1 241 ? 3.531 -20.531 -6.379 1 95.44 241 GLY A N 1
ATOM 1853 C CA . GLY A 1 241 ? 4.812 -20.547 -5.688 1 95.44 241 GLY A CA 1
ATOM 1854 C C . GLY A 1 241 ? 5.777 -19.5 -6.211 1 95.44 241 GLY A C 1
ATOM 1855 O O . GLY A 1 241 ? 6.504 -18.875 -5.434 1 95.44 241 GLY A O 1
ATOM 1856 N N . LEU A 1 242 ? 5.777 -19.328 -7.496 1 97.88 242 LEU A N 1
ATOM 1857 C CA . LEU A 1 242 ? 6.68 -18.359 -8.109 1 97.88 242 LEU A CA 1
ATOM 1858 C C . LEU A 1 242 ? 6.391 -16.953 -7.605 1 97.88 242 LEU A C 1
ATOM 1860 O O . LEU A 1 242 ? 7.309 -16.219 -7.23 1 97.88 242 LEU A O 1
ATOM 1864 N N . SER A 1 243 ? 5.148 -16.641 -7.547 1 96.81 243 SER A N 1
ATOM 1865 C CA . SER A 1 243 ? 4.738 -15.297 -7.121 1 96.81 243 SER A CA 1
ATOM 1866 C C . SER A 1 243 ? 4.93 -15.117 -5.621 1 96.81 243 SER A C 1
ATOM 1868 O O . SER A 1 243 ? 5.645 -14.211 -5.188 1 96.81 243 SER A O 1
ATOM 1870 N N . VAL A 1 244 ? 4.41 -15.984 -4.793 1 96.69 244 VAL A N 1
ATOM 1871 C CA . VAL A 1 244 ? 4.297 -15.805 -3.352 1 96.69 244 VAL A CA 1
ATOM 1872 C C . VAL A 1 244 ? 5.676 -15.914 -2.707 1 96.69 244 VAL A C 1
ATOM 1874 O O . VAL A 1 244 ? 6.09 -15.031 -1.95 1 96.69 244 VAL A O 1
ATOM 1877 N N . SER A 1 245 ? 6.402 -16.922 -3.066 1 97.88 245 SER A N 1
ATOM 1878 C CA . SER A 1 245 ? 7.652 -17.203 -2.369 1 97.88 245 SER A CA 1
ATOM 1879 C C . SER A 1 245 ? 8.844 -16.625 -3.115 1 97.88 245 SER A C 1
ATOM 1881 O O . SER A 1 245 ? 9.641 -15.867 -2.541 1 97.88 245 SER A O 1
ATOM 1883 N N . VAL A 1 246 ? 8.898 -16.875 -4.383 1 98.75 246 VAL A N 1
ATOM 1884 C CA . VAL A 1 246 ? 10.125 -16.609 -5.141 1 98.75 246 VAL A CA 1
ATOM 1885 C C . VAL A 1 246 ? 10.25 -15.117 -5.422 1 98.75 246 VAL A C 1
ATOM 1887 O O . VAL A 1 246 ? 11.359 -14.578 -5.449 1 98.75 246 VAL A O 1
ATOM 1890 N N . VAL A 1 247 ? 9.125 -14.438 -5.629 1 98.75 247 VAL A N 1
ATOM 1891 C CA . VAL A 1 247 ? 9.211 -13.023 -5.965 1 98.75 247 VAL A CA 1
ATOM 1892 C C . VAL A 1 247 ? 8.781 -12.18 -4.77 1 98.75 247 VAL A C 1
ATOM 1894 O O . VAL A 1 247 ? 9.609 -11.516 -4.141 1 98.75 247 VAL A O 1
ATOM 1897 N N . VAL A 1 248 ? 7.523 -12.289 -4.328 1 98.5 248 VAL A N 1
ATOM 1898 C CA . VAL A 1 248 ? 6.953 -11.406 -3.32 1 98.5 248 VAL A CA 1
ATOM 1899 C C . VAL A 1 248 ? 7.668 -11.602 -1.987 1 98.5 248 VAL A C 1
ATOM 1901 O O . VAL A 1 248 ? 8.094 -10.633 -1.35 1 98.5 248 VAL A O 1
ATOM 1904 N N . GLY A 1 249 ? 7.801 -12.859 -1.604 1 98.56 249 GLY A N 1
ATOM 1905 C CA . GLY A 1 249 ? 8.477 -13.156 -0.353 1 98.56 249 GLY A CA 1
ATOM 1906 C C . GLY A 1 249 ? 9.898 -12.633 -0.308 1 98.56 249 GLY A C 1
ATOM 1907 O O . GLY A 1 249 ? 10.328 -12.062 0.698 1 98.56 249 GLY A O 1
ATOM 1908 N N . MET A 1 250 ? 10.617 -12.797 -1.362 1 98.81 250 MET A N 1
ATOM 1909 C CA . MET A 1 250 ? 12.008 -12.359 -1.454 1 98.81 250 MET A CA 1
ATOM 1910 C C . MET A 1 250 ? 12.109 -10.844 -1.524 1 98.81 250 MET A C 1
ATOM 1912 O O . MET A 1 250 ? 13.102 -10.258 -1.094 1 98.81 250 MET A O 1
ATOM 1916 N N . TRP A 1 251 ? 11.062 -10.188 -2.014 1 98.56 251 TRP A N 1
ATOM 1917 C CA . TRP A 1 251 ? 11.031 -8.727 -2.125 1 98.56 251 TRP A CA 1
ATOM 1918 C C . TRP A 1 251 ? 10.766 -8.086 -0.769 1 98.56 251 TRP A C 1
ATOM 1920 O O . TRP A 1 251 ? 11.523 -7.223 -0.323 1 98.56 251 TRP A O 1
ATOM 1930 N N . VAL A 1 252 ? 9.781 -8.578 -0.025 1 98.19 252 VAL A N 1
ATOM 1931 C CA . VAL A 1 252 ? 9.383 -7.934 1.22 1 98.19 252 VAL A CA 1
ATOM 1932 C C . VAL A 1 252 ? 10.273 -8.414 2.363 1 98.19 252 VAL A C 1
ATOM 1934 O O . VAL A 1 252 ? 10.25 -7.852 3.459 1 98.19 252 VAL A O 1
ATOM 1937 N N . GLY A 1 253 ? 10.992 -9.508 2.158 1 98.56 253 GLY A N 1
ATOM 1938 C CA . GLY A 1 253 ? 11.938 -10 3.152 1 98.56 253 GLY A CA 1
ATOM 1939 C C . GLY A 1 253 ? 11.336 -11.016 4.098 1 98.56 253 GLY A C 1
ATOM 1940 O O . GLY A 1 253 ? 11.812 -11.18 5.223 1 98.56 253 GLY A O 1
ATOM 1941 N N . ALA A 1 254 ? 10.289 -11.719 3.732 1 98.62 254 ALA A N 1
ATOM 1942 C CA . ALA A 1 254 ? 9.734 -12.82 4.52 1 98.62 254 ALA A CA 1
ATOM 1943 C C . ALA A 1 254 ? 10.688 -14.016 4.539 1 98.62 254 ALA A C 1
ATOM 1945 O O . ALA A 1 254 ? 11.625 -14.086 3.74 1 98.62 254 ALA A O 1
ATOM 1946 N N . LEU A 1 255 ? 10.438 -14.914 5.492 1 98.75 255 LEU A N 1
ATOM 1947 C CA . LEU A 1 255 ? 11.227 -16.141 5.566 1 98.75 255 LEU A CA 1
ATOM 1948 C C . LEU A 1 255 ? 10.422 -17.344 5.078 1 98.75 255 LEU A C 1
ATOM 1950 O O . LEU A 1 255 ? 9.367 -17.656 5.637 1 98.75 255 LEU A O 1
ATOM 1954 N N . TYR A 1 256 ? 10.961 -17.938 4.086 1 98.75 256 TYR A N 1
ATOM 1955 C CA . TYR A 1 256 ? 10.336 -19.141 3.555 1 98.75 256 TYR A CA 1
ATOM 1956 C C . TYR A 1 256 ? 11.242 -20.359 3.721 1 98.75 256 TYR A C 1
ATOM 1958 O O . TYR A 1 256 ? 12.453 -20.266 3.486 1 98.75 256 TYR A O 1
ATOM 1966 N N . CYS A 1 257 ? 10.68 -21.422 4.168 1 98.69 257 CYS A N 1
ATOM 1967 C CA . CYS A 1 257 ? 11.305 -22.734 4.094 1 98.69 257 CYS A CA 1
ATOM 1968 C C . CYS A 1 257 ? 10.664 -23.578 2.994 1 98.69 257 CYS A C 1
ATOM 1970 O O . CYS A 1 257 ? 9.547 -24.078 3.154 1 98.69 257 CYS A O 1
ATOM 1972 N N . GLY A 1 258 ? 11.445 -23.781 1.939 1 98.19 258 GLY A N 1
ATOM 1973 C CA . GLY A 1 258 ? 10.922 -24.547 0.813 1 98.19 258 GLY A CA 1
ATOM 1974 C C . GLY A 1 258 ? 11.086 -26.047 0.978 1 98.19 258 GLY A C 1
ATOM 1975 O O . GLY A 1 258 ? 12.172 -26.516 1.294 1 98.19 258 GLY A O 1
ATOM 1976 N N . LEU A 1 259 ? 9.953 -26.75 0.75 1 97.31 259 LEU A N 1
ATOM 1977 C CA . LEU A 1 259 ? 9.984 -28.203 0.689 1 97.31 259 LEU A CA 1
ATOM 1978 C C . LEU A 1 259 ? 9.969 -28.688 -0.756 1 97.31 259 LEU A C 1
ATOM 1980 O O . LEU A 1 259 ? 9.148 -28.234 -1.559 1 97.31 259 LEU A O 1
ATOM 1984 N N . PRO A 1 260 ? 10.781 -29.609 -1.119 1 94.81 260 PRO A N 1
ATOM 1985 C CA . PRO A 1 260 ? 10.805 -30.109 -2.5 1 94.81 260 PRO A CA 1
ATOM 1986 C C . PRO A 1 260 ? 9.539 -30.859 -2.875 1 94.81 260 PRO A C 1
ATOM 1988 O O . PRO A 1 260 ? 9.18 -30.938 -4.055 1 94.81 260 PRO A O 1
ATOM 1991 N N . ALA A 1 261 ? 8.945 -31.516 -1.866 1 89.31 261 ALA A N 1
ATOM 1992 C CA . ALA A 1 261 ? 7.688 -32.219 -2.01 1 89.31 261 ALA A CA 1
ATOM 1993 C C . ALA A 1 261 ? 6.883 -32.188 -0.714 1 89.31 261 ALA A C 1
ATOM 1995 O O . ALA A 1 261 ? 7.449 -32.031 0.371 1 89.31 261 ALA A O 1
ATOM 1996 N N . PHE A 1 262 ? 5.617 -32.438 -0.889 1 89.81 262 PHE A N 1
ATOM 1997 C CA . PHE A 1 262 ? 4.77 -32.406 0.299 1 89.81 262 PHE A CA 1
ATOM 1998 C C . PHE A 1 262 ? 4.863 -33.719 1.065 1 89.81 262 PHE A C 1
ATOM 2000 O O . PHE A 1 262 ? 4.742 -34.781 0.479 1 89.81 262 PHE A O 1
ATOM 2007 N N . ASP A 1 263 ? 5.102 -33.531 2.256 1 91.06 263 ASP A N 1
ATOM 2008 C CA . ASP A 1 263 ? 5.016 -34.562 3.287 1 91.06 263 ASP A CA 1
ATOM 2009 C C . ASP A 1 263 ? 4.469 -34 4.594 1 91.06 263 ASP A C 1
ATOM 2011 O O . ASP A 1 263 ? 5.059 -33.094 5.164 1 91.06 263 ASP A O 1
ATOM 2015 N N . LEU A 1 264 ? 3.334 -34.562 5.031 1 91.62 264 LEU A N 1
ATOM 2016 C CA . LEU A 1 264 ? 2.602 -33.938 6.133 1 91.62 264 LEU A CA 1
ATOM 2017 C C . LEU A 1 264 ? 3.479 -33.844 7.375 1 91.62 264 LEU A C 1
ATOM 2019 O O . LEU A 1 264 ? 3.496 -32.781 8.039 1 91.62 264 LEU A O 1
ATOM 2023 N N . GLU A 1 265 ? 4.172 -34.875 7.715 1 95.56 265 GLU A N 1
ATOM 2024 C CA . GLU A 1 265 ? 5.004 -34.875 8.914 1 95.56 265 GLU A CA 1
ATOM 2025 C C . GLU A 1 265 ? 6.094 -33.812 8.836 1 95.56 265 GLU A C 1
ATOM 2027 O O . GLU A 1 265 ? 6.262 -33.031 9.758 1 95.56 265 GLU A O 1
ATOM 2032 N N . THR A 1 266 ? 6.809 -33.812 7.746 1 96.75 266 THR A N 1
ATOM 2033 C CA . THR A 1 266 ? 7.867 -32.812 7.551 1 96.75 266 THR A CA 1
ATOM 2034 C C . THR A 1 266 ? 7.297 -31.406 7.559 1 96.75 266 THR A C 1
ATOM 2036 O O . THR A 1 266 ? 7.887 -30.5 8.148 1 96.75 266 THR A O 1
ATOM 2039 N N . PHE A 1 267 ? 6.176 -31.266 6.949 1 97.12 267 PHE A N 1
ATOM 2040 C CA . PHE A 1 267 ? 5.508 -29.969 6.863 1 97.12 267 PHE A CA 1
ATOM 2041 C C . PHE A 1 267 ? 5.168 -29.453 8.25 1 97.12 267 PHE A C 1
ATOM 2043 O O . PHE A 1 267 ? 5.488 -28.297 8.586 1 97.12 267 PHE A O 1
ATOM 2050 N N . CYS A 1 268 ? 4.609 -30.281 9.07 1 97.5 268 CYS A N 1
ATOM 2051 C CA . CYS A 1 268 ? 4.211 -29.891 10.414 1 97.5 268 CYS A CA 1
ATOM 2052 C C . CYS A 1 268 ? 5.434 -29.672 11.297 1 97.5 268 CYS A C 1
ATOM 2054 O O . CYS A 1 268 ? 5.484 -28.703 12.055 1 97.5 268 CYS A O 1
ATOM 2056 N N . LYS A 1 269 ? 6.41 -30.516 11.203 1 97.88 269 LYS A N 1
ATOM 2057 C CA . LYS A 1 269 ? 7.629 -30.406 12 1 97.88 269 LYS A CA 1
ATOM 2058 C C . LYS A 1 269 ? 8.359 -29.094 11.711 1 97.88 269 LYS A C 1
ATOM 2060 O O . LYS A 1 269 ? 8.703 -28.344 12.633 1 97.88 269 LYS A O 1
ATOM 2065 N N . LYS A 1 270 ? 8.57 -28.812 10.477 1 98.06 270 LYS A N 1
ATOM 2066 C CA . LYS A 1 270 ? 9.273 -27.594 10.094 1 98.06 270 LYS A CA 1
ATOM 2067 C C . LYS A 1 270 ? 8.469 -26.344 10.461 1 98.06 270 LYS A C 1
ATOM 2069 O O . LYS A 1 270 ? 9.047 -25.312 10.82 1 98.06 270 LYS A O 1
ATOM 2074 N N . SER A 1 271 ? 7.152 -26.438 10.344 1 98.25 271 SER A N 1
ATOM 2075 C CA . SER A 1 271 ? 6.293 -25.328 10.727 1 98.25 271 SER A CA 1
ATOM 2076 C C . SER A 1 271 ? 6.441 -25 12.211 1 98.25 271 SER A C 1
ATOM 2078 O O . SER A 1 271 ? 6.492 -23.828 12.586 1 98.25 271 SER A O 1
ATOM 2080 N N . SER A 1 272 ? 6.492 -26.031 12.984 1 98.06 272 SER A N 1
ATOM 2081 C CA . SER A 1 272 ? 6.664 -25.859 14.422 1 98.06 272 SER A CA 1
ATOM 2082 C C . SER A 1 272 ? 8.031 -25.266 14.742 1 98.06 272 SER A C 1
ATOM 2084 O O . SER A 1 272 ? 8.141 -24.328 15.531 1 98.06 272 SER A O 1
ATOM 2086 N N . GLU A 1 273 ? 9.102 -25.781 14.117 1 97.88 273 GLU A N 1
ATOM 2087 C CA . GLU A 1 273 ? 10.469 -25.344 14.344 1 97.88 273 GLU A CA 1
ATOM 2088 C C . GLU A 1 273 ? 10.641 -23.875 13.969 1 97.88 273 GLU A C 1
ATOM 2090 O O . GLU A 1 273 ? 11.32 -23.109 14.672 1 97.88 273 GLU A O 1
ATOM 2095 N N . LEU A 1 274 ? 9.938 -23.469 12.922 1 98 274 LEU A N 1
ATOM 2096 C CA . LEU A 1 274 ? 10.094 -22.125 12.391 1 98 274 LEU A CA 1
ATOM 2097 C C . LEU A 1 274 ? 9.133 -21.156 13.07 1 98 274 LEU A C 1
ATOM 2099 O O . LEU A 1 274 ? 9.164 -19.953 12.805 1 98 274 LEU A O 1
ATOM 2103 N N . LYS A 1 275 ? 8.266 -21.719 13.906 1 98.25 275 LYS A N 1
ATOM 2104 C CA . LYS A 1 275 ? 7.199 -20.906 14.461 1 98.25 275 LYS A CA 1
ATOM 2105 C C . LYS A 1 275 ? 6.488 -20.109 13.375 1 98.25 275 LYS A C 1
ATOM 2107 O O . LYS A 1 275 ? 6.367 -18.875 13.469 1 98.25 275 LYS A O 1
ATOM 2112 N N . VAL A 1 276 ? 5.93 -20.812 12.422 1 98.5 276 VAL A N 1
ATOM 2113 C CA . VAL A 1 276 ? 5.336 -20.188 11.234 1 98.5 276 VAL A CA 1
ATOM 2114 C C . VAL A 1 276 ? 4.223 -19.234 11.656 1 98.5 276 VAL A C 1
ATOM 2116 O O . VAL A 1 276 ? 3.482 -19.516 12.602 1 98.5 276 VAL A O 1
ATOM 2119 N N . THR A 1 277 ? 4.117 -18.125 10.938 1 98.12 277 THR A N 1
ATOM 2120 C CA . THR A 1 277 ? 3.059 -17.141 11.172 1 98.12 277 THR A CA 1
ATOM 2121 C C . THR A 1 277 ? 1.955 -17.281 10.125 1 98.12 277 THR A C 1
ATOM 2123 O O . THR A 1 277 ? 0.808 -16.906 10.375 1 98.12 277 THR A O 1
ATOM 2126 N N . ASP A 1 278 ? 2.307 -17.797 8.984 1 97.81 278 ASP A N 1
ATOM 2127 C CA . ASP A 1 278 ? 1.39 -17.922 7.859 1 97.81 278 ASP A CA 1
ATOM 2128 C C . ASP A 1 278 ? 1.588 -19.25 7.125 1 97.81 278 ASP A C 1
ATOM 2130 O O . ASP A 1 278 ? 2.689 -19.797 7.121 1 97.81 278 ASP A O 1
ATOM 2134 N N . LEU A 1 279 ? 0.54 -19.703 6.492 1 97.25 279 LEU A N 1
ATOM 2135 C CA . LEU A 1 279 ? 0.605 -20.891 5.641 1 97.25 279 LEU A CA 1
ATOM 2136 C C . LEU A 1 279 ? -0.263 -20.719 4.402 1 97.25 279 LEU A C 1
ATOM 2138 O O . LEU A 1 279 ? -1.408 -20.266 4.496 1 97.25 279 LEU A O 1
ATOM 2142 N N . HIS A 1 280 ? 0.291 -21 3.273 1 95.44 280 HIS A N 1
ATOM 2143 C CA . HIS A 1 280 ? -0.451 -21.172 2.029 1 95.44 280 HIS A CA 1
ATOM 2144 C C . HIS A 1 280 ? -0.636 -22.641 1.692 1 95.44 280 HIS A C 1
ATOM 2146 O O . HIS A 1 280 ? 0.334 -23.344 1.391 1 95.44 280 HIS A O 1
ATOM 2152 N N . ILE A 1 281 ? -1.894 -23.047 1.721 1 91.5 281 ILE A N 1
ATOM 2153 C CA . ILE A 1 281 ? -2.107 -24.469 1.543 1 91.5 281 ILE A CA 1
ATOM 2154 C C . ILE A 1 281 ? -3.287 -24.703 0.601 1 91.5 281 ILE A C 1
ATOM 2156 O O . ILE A 1 281 ? -3.789 -23.766 -0.02 1 91.5 281 ILE A O 1
ATOM 2160 N N . VAL A 1 282 ? -3.586 -26 0.365 1 83.81 282 VAL A N 1
ATOM 2161 C CA . VAL A 1 282 ? -4.699 -26.453 -0.469 1 83.81 282 VAL A CA 1
ATOM 2162 C C . VAL A 1 282 ? -5.695 -27.234 0.375 1 83.81 282 VAL A C 1
ATOM 2164 O O . VAL A 1 282 ? -5.367 -27.688 1.476 1 83.81 282 VAL A O 1
ATOM 2167 N N . PRO A 1 283 ? -6.906 -27.453 -0.077 1 79.56 283 PRO A N 1
ATOM 2168 C CA . PRO A 1 283 ? -7.977 -28.031 0.734 1 79.56 283 PRO A CA 1
ATOM 2169 C C . PRO A 1 283 ? -7.598 -29.391 1.328 1 79.56 283 PRO A C 1
ATOM 2171 O O . PRO A 1 283 ? -7.84 -29.641 2.512 1 79.56 283 PRO A O 1
ATOM 2174 N N . PRO A 1 284 ? -6.895 -30.297 0.593 1 77.75 284 PRO A N 1
ATOM 2175 C CA . PRO A 1 284 ? -6.5 -31.562 1.201 1 77.75 284 PRO A CA 1
ATOM 2176 C C . PRO A 1 284 ? -5.574 -31.391 2.4 1 77.75 284 PRO A C 1
ATOM 2178 O O . PRO A 1 284 ? -5.676 -32.125 3.379 1 77.75 284 PRO A O 1
ATOM 2181 N N . VAL A 1 285 ? -4.742 -30.469 2.32 1 87.12 285 VAL A N 1
ATOM 2182 C CA . VAL A 1 285 ? -3.803 -30.203 3.408 1 87.12 285 VAL A CA 1
ATOM 2183 C C . VAL A 1 285 ? -4.539 -29.562 4.582 1 87.12 285 VAL A C 1
ATOM 2185 O O . VAL A 1 285 ? -4.23 -29.828 5.742 1 87.12 285 VAL A O 1
ATOM 2188 N N . ALA A 1 286 ? -5.527 -28.734 4.254 1 87.69 286 ALA A N 1
ATOM 2189 C CA . ALA A 1 286 ? -6.367 -28.156 5.297 1 87.69 286 ALA A CA 1
ATOM 2190 C C . ALA A 1 286 ? -7.066 -29.25 6.109 1 87.69 286 ALA A C 1
ATOM 2192 O O . ALA A 1 286 ? -7.09 -29.188 7.344 1 87.69 286 ALA A O 1
ATOM 2193 N N . LEU A 1 287 ? -7.578 -30.172 5.418 1 81.44 287 LEU A N 1
ATOM 2194 C CA . LEU A 1 287 ? -8.25 -31.297 6.082 1 81.44 287 LEU A CA 1
ATOM 2195 C C . LEU A 1 287 ? -7.273 -32.094 6.941 1 81.44 287 LEU A C 1
ATOM 2197 O O . LEU A 1 287 ? -7.598 -32.469 8.07 1 81.44 287 LEU A O 1
ATOM 2201 N N . ALA A 1 288 ? -6.094 -32.344 6.391 1 86.38 288 ALA A N 1
ATOM 2202 C CA . ALA A 1 288 ? -5.07 -33.062 7.129 1 86.38 288 ALA A CA 1
ATOM 2203 C C . ALA A 1 288 ? -4.66 -32.312 8.391 1 86.38 288 ALA A C 1
ATOM 2205 O O . ALA A 1 288 ? -4.508 -32.938 9.461 1 86.38 288 ALA A O 1
ATOM 2206 N N . LEU A 1 289 ? -4.52 -31.047 8.305 1 92.19 289 LEU A N 1
ATOM 2207 C CA . LEU A 1 289 ? -4.148 -30.234 9.453 1 92.19 289 LEU A CA 1
ATOM 2208 C C . LEU A 1 289 ? -5.242 -30.266 10.516 1 92.19 289 LEU A C 1
ATOM 2210 O O . LEU A 1 289 ? -4.953 -30.203 11.719 1 92.19 289 LEU A O 1
ATOM 2214 N N . ALA A 1 290 ? -6.445 -30.344 10.047 1 88.44 290 ALA A N 1
ATOM 2215 C CA . ALA A 1 290 ? -7.594 -30.281 10.945 1 88.44 290 ALA A CA 1
ATOM 2216 C C . ALA A 1 290 ? -7.762 -31.609 11.695 1 88.44 290 ALA A C 1
ATOM 2218 O O . ALA A 1 290 ? -8.102 -31.625 12.875 1 88.44 290 ALA A O 1
ATOM 2219 N N . ALA A 1 291 ? -7.469 -32.719 11.031 1 83.94 291 ALA A N 1
ATOM 2220 C CA . ALA A 1 291 ? -7.996 -33.969 11.562 1 83.94 291 ALA A CA 1
ATOM 2221 C C . ALA A 1 291 ? -6.871 -34.969 11.828 1 83.94 291 ALA A C 1
ATOM 2223 O O . ALA A 1 291 ? -7.039 -35.906 12.602 1 83.94 291 ALA A O 1
ATOM 2224 N N . SER A 1 292 ? -5.785 -34.844 11.188 1 88.38 292 SER A N 1
ATOM 2225 C CA . SER A 1 292 ? -4.742 -35.844 11.266 1 88.38 292 SER A CA 1
ATOM 2226 C C . SER A 1 292 ? -4.051 -35.844 12.625 1 88.38 292 SER A C 1
ATOM 2228 O O . SER A 1 292 ? -3.672 -34.781 13.125 1 88.38 292 SER A O 1
ATOM 2230 N N . PRO A 1 293 ? -3.748 -37 13.203 1 90.5 293 PRO A N 1
ATOM 2231 C CA . PRO A 1 293 ? -2.969 -37.062 14.438 1 90.5 293 PRO A CA 1
ATOM 2232 C C . PRO A 1 293 ? -1.534 -36.594 14.266 1 90.5 293 PRO A C 1
ATOM 2234 O O . PRO A 1 293 ? -0.937 -36.062 15.219 1 90.5 293 PRO A O 1
ATOM 2237 N N . VAL A 1 294 ? -1.049 -36.719 13.117 1 91.38 294 VAL A N 1
ATOM 2238 C CA . VAL A 1 294 ? 0.305 -36.25 12.836 1 91.38 294 VAL A CA 1
ATOM 2239 C C . VAL A 1 294 ? 0.399 -34.75 13.078 1 91.38 294 VAL A C 1
ATOM 2241 O O . VAL A 1 294 ? 1.345 -34.281 13.711 1 91.38 294 VAL A O 1
ATOM 2244 N N . ALA A 1 295 ? -0.579 -34.031 12.664 1 91.31 295 ALA A N 1
ATOM 2245 C CA . ALA A 1 295 ? -0.584 -32.594 12.797 1 91.31 295 ALA A CA 1
ATOM 2246 C C . ALA A 1 295 ? -0.703 -32.156 14.258 1 91.31 295 ALA A C 1
ATOM 2248 O O . ALA A 1 295 ? -0.179 -31.125 14.656 1 91.31 295 ALA A O 1
ATOM 2249 N N . GLN A 1 296 ? -1.235 -32.969 15.055 1 91.69 296 GLN A N 1
ATOM 2250 C CA . GLN A 1 296 ? -1.499 -32.625 16.453 1 91.69 296 GLN A CA 1
ATOM 2251 C C . GLN A 1 296 ? -0.225 -32.719 17.281 1 91.69 296 GLN A C 1
ATOM 2253 O O . GLN A 1 296 ? -0.164 -32.188 18.391 1 91.69 296 GLN A O 1
ATOM 2258 N N . LYS A 1 297 ? 0.772 -33.375 16.719 1 94.81 297 LYS A N 1
ATOM 2259 C CA . LYS A 1 297 ? 2.031 -33.594 17.422 1 94.81 297 LYS A CA 1
ATOM 2260 C C . LYS A 1 297 ? 2.832 -32.281 17.5 1 94.81 297 LYS A C 1
ATOM 2262 O O . LYS A 1 297 ? 3.75 -32.156 18.312 1 94.81 297 LYS A O 1
ATOM 2267 N N . TYR A 1 298 ? 2.49 -31.375 16.734 1 96.44 298 TYR A N 1
ATOM 2268 C CA . TYR A 1 298 ? 3.365 -30.219 16.562 1 96.44 298 TYR A CA 1
ATOM 2269 C C . TYR A 1 298 ? 2.648 -28.938 16.969 1 96.44 298 TYR A C 1
ATOM 2271 O O . TYR A 1 298 ? 1.454 -28.766 16.719 1 96.44 298 TYR A O 1
ATOM 2279 N N . ASP A 1 299 ? 3.408 -28.031 17.531 1 96.38 299 ASP A N 1
ATOM 2280 C CA . ASP A 1 299 ? 2.895 -26.766 18.016 1 96.38 299 ASP A CA 1
ATOM 2281 C C . ASP A 1 299 ? 2.781 -25.75 16.891 1 96.38 299 ASP A C 1
ATOM 2283 O O . ASP A 1 299 ? 3.777 -25.422 16.234 1 96.38 299 ASP A O 1
ATOM 2287 N N . LEU A 1 300 ? 1.567 -25.219 16.719 1 96.5 300 LEU A N 1
ATOM 2288 C CA . LEU A 1 300 ? 1.33 -24.172 15.727 1 96.5 300 LEU A CA 1
ATOM 2289 C C . LEU A 1 300 ? 0.744 -22.922 16.375 1 96.5 300 LEU A C 1
ATOM 2291 O O . LEU A 1 300 ? -0.065 -22.219 15.75 1 96.5 300 LEU A O 1
ATOM 2295 N N . SER A 1 301 ? 1.114 -22.594 17.562 1 95.56 301 SER A N 1
ATOM 2296 C CA . SER A 1 301 ? 0.526 -21.5 18.328 1 95.56 301 SER A CA 1
ATOM 2297 C C . SER A 1 301 ? 0.916 -20.141 17.766 1 95.56 301 SER A C 1
ATOM 2299 O O . SER A 1 301 ? 0.243 -19.141 18.016 1 95.56 301 SER A O 1
ATOM 2301 N N . ALA A 1 302 ? 2.004 -20.109 16.938 1 96.81 302 ALA A N 1
ATOM 2302 C CA . ALA A 1 302 ? 2.455 -18.844 16.359 1 96.81 302 ALA A CA 1
ATOM 2303 C C . ALA A 1 302 ? 1.688 -18.531 15.078 1 96.81 302 ALA A C 1
ATOM 2305 O O . ALA A 1 302 ? 1.777 -17.422 14.547 1 96.81 302 ALA A O 1
ATOM 2306 N N . LEU A 1 303 ? 0.954 -19.516 14.602 1 97.56 303 LEU A N 1
ATOM 2307 C CA . LEU A 1 303 ? 0.258 -19.391 13.328 1 97.56 303 LEU A CA 1
ATOM 2308 C C . LEU A 1 303 ? -0.867 -18.359 13.422 1 97.56 303 LEU A C 1
ATOM 2310 O O . LEU A 1 303 ? -1.771 -18.5 14.25 1 97.56 303 LEU A O 1
ATOM 2314 N N . LYS A 1 304 ? -0.805 -17.344 12.555 1 96.06 304 LYS A N 1
ATOM 2315 C CA . LYS A 1 304 ? -1.786 -16.266 12.57 1 96.06 304 LYS A CA 1
ATOM 2316 C C . LYS A 1 304 ? -2.803 -16.438 11.445 1 96.06 304 LYS A C 1
ATOM 2318 O O . LYS A 1 304 ? -3.965 -16.047 11.594 1 96.06 304 LYS A O 1
ATOM 2323 N N . ARG A 1 305 ? -2.264 -17.016 10.328 1 96.25 305 ARG A N 1
ATOM 2324 C CA . ARG A 1 305 ? -3.141 -17.016 9.156 1 96.25 305 ARG A CA 1
ATOM 2325 C C . ARG A 1 305 ? -2.869 -18.234 8.273 1 96.25 305 ARG A C 1
ATOM 2327 O O . ARG A 1 305 ? -1.717 -18.641 8.102 1 96.25 305 ARG A O 1
ATOM 2334 N N . ILE A 1 306 ? -3.922 -18.75 7.691 1 95.88 306 ILE A N 1
ATOM 2335 C CA . ILE A 1 306 ? -3.867 -19.766 6.648 1 95.88 306 ILE A CA 1
ATOM 2336 C C . ILE A 1 306 ? -4.605 -19.281 5.406 1 95.88 306 ILE A C 1
ATOM 2338 O O . ILE A 1 306 ? -5.73 -18.781 5.504 1 95.88 306 ILE A O 1
ATOM 2342 N N . VAL A 1 307 ? -3.947 -19.359 4.309 1 94.62 307 VAL A N 1
ATOM 2343 C CA . VAL A 1 307 ? -4.57 -19.031 3.031 1 94.62 307 VAL A CA 1
ATOM 2344 C C . VAL A 1 307 ? -4.773 -20.297 2.217 1 94.62 307 VAL A C 1
ATOM 2346 O O . VAL A 1 307 ? -3.832 -21.062 2.008 1 94.62 307 VAL A O 1
ATOM 2349 N N . ILE A 1 308 ? -5.977 -20.484 1.847 1 89.62 308 ILE A N 1
ATOM 2350 C CA . ILE A 1 308 ? -6.316 -21.625 1.014 1 89.62 308 ILE A CA 1
ATOM 2351 C C . ILE A 1 308 ? -6.594 -21.156 -0.415 1 89.62 308 ILE A C 1
ATOM 2353 O O . ILE A 1 308 ? -7.387 -20.25 -0.635 1 89.62 308 ILE A O 1
ATOM 2357 N N . SER A 1 309 ? -5.906 -21.797 -1.344 1 85.94 309 SER A N 1
ATOM 2358 C CA . SER A 1 309 ? -6.086 -21.469 -2.752 1 85.94 309 SER A CA 1
ATOM 2359 C C . SER A 1 309 ? -6.098 -22.719 -3.623 1 85.94 309 SER A C 1
ATOM 2361 O O . SER A 1 309 ? -6.223 -23.828 -3.111 1 85.94 309 SER A O 1
ATOM 2363 N N . ALA A 1 310 ? -6.086 -22.547 -4.934 1 72.19 310 ALA A N 1
ATOM 2364 C CA . ALA A 1 310 ? -6.02 -23.594 -5.949 1 72.19 310 ALA A CA 1
ATOM 2365 C C . ALA A 1 310 ? -7.379 -24.266 -6.145 1 72.19 310 ALA A C 1
ATOM 2367 O O . ALA A 1 310 ? -7.711 -24.703 -7.246 1 72.19 310 ALA A O 1
ATOM 2368 N N . ALA A 1 311 ? -8.156 -24.453 -5.02 1 69.56 311 ALA A N 1
ATOM 2369 C CA . ALA A 1 311 ? -9.531 -24.953 -5.059 1 69.56 311 ALA A CA 1
ATOM 2370 C C . ALA A 1 311 ? -10.344 -24.391 -3.895 1 69.56 311 ALA A C 1
ATOM 2372 O O . ALA A 1 311 ? -9.789 -24.047 -2.852 1 69.56 311 ALA A O 1
ATOM 2373 N N . PRO A 1 312 ? -11.648 -24.359 -4.152 1 72.69 312 PRO A N 1
ATOM 2374 C CA . PRO A 1 312 ? -12.477 -23.859 -3.057 1 72.69 312 PRO A CA 1
ATOM 2375 C C . PRO A 1 312 ? -12.477 -24.781 -1.838 1 72.69 312 PRO A C 1
ATOM 2377 O O . PRO A 1 312 ? -12.469 -26 -1.986 1 72.69 312 PRO A O 1
ATOM 2380 N N . LEU A 1 313 ? -12.422 -24.188 -0.726 1 76.19 313 LEU A N 1
ATOM 2381 C CA . LEU A 1 313 ? -12.539 -24.922 0.533 1 76.19 313 LEU A CA 1
ATOM 2382 C C . LEU A 1 313 ? -13.992 -24.969 1 1 76.19 313 LEU A C 1
ATOM 2384 O O . LEU A 1 313 ? -14.641 -23.922 1.118 1 76.19 313 LEU A O 1
ATOM 2388 N N . LYS A 1 314 ? -14.43 -26.156 1.286 1 72.75 314 LYS A N 1
ATOM 2389 C CA . LYS A 1 314 ? -15.789 -26.297 1.808 1 72.75 314 LYS A CA 1
ATOM 2390 C C . LYS A 1 314 ? -15.898 -25.703 3.211 1 72.75 314 LYS A C 1
ATOM 2392 O O . LYS A 1 314 ? -14.969 -25.828 4.016 1 72.75 314 LYS A O 1
ATOM 2397 N N . LYS A 1 315 ? -17.062 -25.25 3.479 1 77.44 315 LYS A N 1
ATOM 2398 C CA . LYS A 1 315 ? -17.344 -24.656 4.781 1 77.44 315 LYS A CA 1
ATOM 2399 C C . LYS A 1 315 ? -17.078 -25.656 5.906 1 77.44 315 LYS A C 1
ATOM 2401 O O . LYS A 1 315 ? -16.547 -25.281 6.961 1 77.44 315 LYS A O 1
ATOM 2406 N N . SER A 1 316 ? -17.438 -26.891 5.699 1 77.69 316 SER A N 1
ATOM 2407 C CA . SER A 1 316 ? -17.281 -27.906 6.734 1 77.69 316 SER A CA 1
ATOM 2408 C C . SER A 1 316 ? -15.82 -28.094 7.113 1 77.69 316 SER A C 1
ATOM 2410 O O . SER A 1 316 ? -15.492 -28.219 8.297 1 77.69 316 SER A O 1
ATOM 2412 N N . VAL A 1 317 ? -14.961 -28.109 6.121 1 80.69 317 VAL A N 1
ATOM 2413 C CA . VAL A 1 317 ? -13.539 -28.281 6.383 1 80.69 317 VAL A CA 1
ATOM 2414 C C . VAL A 1 317 ? -12.984 -27.047 7.078 1 80.69 317 VAL A C 1
ATOM 2416 O O . VAL A 1 317 ? -12.141 -27.141 7.969 1 80.69 317 VAL A O 1
ATOM 2419 N N . GLN A 1 318 ? -13.445 -25.875 6.668 1 86.62 318 GLN A N 1
ATOM 2420 C CA . GLN A 1 318 ? -13.008 -24.625 7.297 1 86.62 318 GLN A CA 1
ATOM 2421 C C . GLN A 1 318 ? -13.375 -24.609 8.773 1 86.62 318 GLN A C 1
ATOM 2423 O O . GLN A 1 318 ? -12.586 -24.172 9.609 1 86.62 318 GLN A O 1
ATOM 2428 N N . LEU A 1 319 ? -14.562 -25.062 9.094 1 84.62 319 LEU A N 1
ATOM 2429 C CA . LEU A 1 319 ? -15.016 -25.094 10.484 1 84.62 319 LEU A CA 1
ATOM 2430 C C . LEU A 1 319 ? -14.164 -26.062 11.305 1 84.62 319 LEU A C 1
ATOM 2432 O O . LEU A 1 319 ? -13.836 -25.781 12.461 1 84.62 319 LEU A O 1
ATOM 2436 N N . LEU A 1 320 ? -13.828 -27.219 10.695 1 84.81 320 LEU A N 1
ATOM 2437 C CA . LEU A 1 320 ? -12.961 -28.172 11.375 1 84.81 320 LEU A CA 1
ATOM 2438 C C . LEU A 1 320 ? -11.594 -27.562 11.656 1 84.81 320 LEU A C 1
ATOM 2440 O O . LEU A 1 320 ? -11.031 -27.766 12.734 1 84.81 320 LEU A O 1
ATOM 2444 N N . LEU A 1 321 ? -11.086 -26.906 10.68 1 90.31 321 LEU A N 1
ATOM 2445 C CA . LEU A 1 321 ? -9.781 -26.266 10.82 1 90.31 321 LEU A CA 1
ATOM 2446 C C . LEU A 1 321 ? -9.82 -25.188 11.898 1 90.31 321 LEU A C 1
ATOM 2448 O O . LEU A 1 321 ? -8.891 -25.062 12.695 1 90.31 321 LEU A O 1
ATOM 2452 N N . LYS A 1 322 ? -10.914 -24.438 11.961 1 90.56 322 LYS A N 1
ATOM 2453 C CA . LYS A 1 322 ? -11.094 -23.391 12.961 1 90.56 322 LYS A CA 1
ATOM 2454 C C . LYS A 1 322 ? -11.188 -23.969 14.367 1 90.56 322 LYS A C 1
ATOM 2456 O O . LYS A 1 322 ? -10.75 -23.344 15.336 1 90.56 322 LYS A O 1
ATOM 2461 N N . LYS A 1 323 ? -11.805 -25.031 14.5 1 89.75 323 LYS A N 1
ATOM 2462 C CA . LYS A 1 323 ? -11.906 -25.703 15.789 1 89.75 323 LYS A CA 1
ATOM 2463 C C . LYS A 1 323 ? -10.523 -26.094 16.312 1 89.75 323 LYS A C 1
ATOM 2465 O O . LYS A 1 323 ? -10.234 -25.953 17.5 1 89.75 323 LYS A O 1
ATOM 2470 N N . ARG A 1 324 ? -9.695 -26.531 15.422 1 92 324 ARG A N 1
ATOM 2471 C CA . ARG A 1 324 ? -8.344 -26.953 15.781 1 92 324 ARG A CA 1
ATOM 2472 C C . ARG A 1 324 ? -7.453 -25.75 16.062 1 92 324 ARG A C 1
ATOM 2474 O O . ARG A 1 324 ? -6.555 -25.812 16.906 1 92 324 ARG A O 1
ATOM 2481 N N . LEU A 1 325 ? -7.656 -24.75 15.273 1 94.62 325 LEU A N 1
ATOM 2482 C CA . LEU A 1 325 ? -6.855 -23.531 15.344 1 94.62 325 LEU A CA 1
ATOM 2483 C C . LEU A 1 325 ? -7.742 -22.312 15.539 1 94.62 325 LEU A C 1
ATOM 2485 O O . LEU A 1 325 ? -7.84 -21.453 14.656 1 94.62 325 LEU A O 1
ATOM 2489 N N . PRO A 1 326 ? -8.234 -22.125 16.719 1 92.25 326 PRO A N 1
ATOM 2490 C CA . PRO A 1 326 ? -9.273 -21.109 16.969 1 92.25 326 PRO A CA 1
ATOM 2491 C C . PRO A 1 326 ? -8.758 -19.688 16.812 1 92.25 326 PRO A C 1
ATOM 2493 O O . PRO A 1 326 ? -9.531 -18.766 16.547 1 92.25 326 PRO A O 1
ATOM 2496 N N . HIS A 1 327 ? -7.48 -19.469 16.859 1 92.62 327 HIS A N 1
ATOM 2497 C CA . HIS A 1 327 ? -6.953 -18.109 16.828 1 92.62 327 HIS A CA 1
ATOM 2498 C C . HIS A 1 327 ? -6.348 -17.781 15.469 1 92.62 327 HIS A C 1
ATOM 2500 O O . HIS A 1 327 ? -5.828 -16.688 15.258 1 92.62 327 HIS A O 1
ATOM 2506 N N . THR A 1 328 ? -6.395 -18.703 14.562 1 94.94 328 THR A N 1
ATOM 2507 C CA . THR A 1 328 ? -5.836 -18.531 13.227 1 94.94 328 THR A CA 1
ATOM 2508 C C . THR A 1 328 ? -6.914 -18.078 12.242 1 94.94 328 THR A C 1
ATOM 2510 O O . THR A 1 328 ? -7.996 -18.656 12.188 1 94.94 328 THR A O 1
ATOM 2513 N N . SER A 1 329 ? -6.605 -16.984 11.531 1 94.38 329 SER A N 1
ATOM 2514 C CA . SER A 1 329 ? -7.512 -16.547 10.469 1 94.38 329 SER A CA 1
ATOM 2515 C C . SER A 1 329 ? -7.398 -17.453 9.242 1 94.38 329 SER A C 1
ATOM 2517 O O . SER A 1 329 ? -6.293 -17.766 8.797 1 94.38 329 SER A O 1
ATOM 2519 N N . ILE A 1 330 ? -8.531 -17.938 8.758 1 93.69 330 ILE A N 1
ATOM 2520 C CA . ILE A 1 330 ? -8.562 -18.781 7.566 1 93.69 330 ILE A CA 1
ATOM 2521 C C . ILE A 1 330 ? -9.188 -18 6.406 1 93.69 330 ILE A C 1
ATOM 2523 O O . ILE A 1 330 ? -10.359 -17.625 6.461 1 93.69 330 ILE A O 1
ATOM 2527 N N . CYS A 1 331 ? -8.383 -17.75 5.371 1 94 331 CYS A N 1
ATOM 2528 C CA . CYS A 1 331 ? -8.812 -16.984 4.211 1 94 331 CYS A CA 1
ATOM 2529 C C . CYS A 1 331 ? -8.625 -17.781 2.928 1 94 331 CYS A C 1
ATOM 2531 O O . CYS A 1 331 ? -7.844 -18.734 2.893 1 94 331 CYS A O 1
ATOM 2533 N N . GLN A 1 332 ? -9.375 -17.438 1.963 1 92.06 332 GLN A N 1
ATOM 2534 C CA . GLN A 1 332 ? -9.227 -18.047 0.645 1 92.06 332 GLN A CA 1
ATOM 2535 C C . GLN A 1 332 ? -8.836 -17 -0.398 1 92.06 332 GLN A C 1
ATOM 2537 O O . GLN A 1 332 ? -9.023 -15.797 -0.182 1 92.06 332 GLN A O 1
ATOM 2542 N N . GLY A 1 333 ? -8.219 -17.422 -1.479 1 93.19 333 GLY A N 1
ATOM 2543 C CA . GLY A 1 333 ? -7.844 -16.594 -2.607 1 93.19 333 GLY A CA 1
ATOM 2544 C C . GLY A 1 333 ? -8.086 -17.25 -3.949 1 93.19 333 GLY A C 1
ATOM 2545 O O . GLY A 1 333 ? -8.164 -18.484 -4.031 1 93.19 333 GLY A O 1
ATOM 2546 N N . TYR A 1 334 ? -8.281 -16.438 -4.934 1 93.06 334 TYR A N 1
ATOM 2547 C CA . TYR A 1 334 ? -8.5 -16.875 -6.305 1 93.06 334 TYR A CA 1
ATOM 2548 C C . TYR A 1 334 ? -7.492 -16.234 -7.25 1 93.06 334 TYR A C 1
ATOM 2550 O O . TYR A 1 334 ? -7.23 -15.031 -7.156 1 93.06 334 TYR A O 1
ATOM 2558 N N . GLY A 1 335 ? -6.938 -17.031 -8.062 1 93.5 335 GLY A N 1
ATOM 2559 C CA . GLY A 1 335 ? -6.008 -16.578 -9.078 1 93.5 335 GLY A CA 1
ATOM 2560 C C . GLY A 1 335 ? -5.758 -17.609 -10.164 1 93.5 335 GLY A C 1
ATOM 2561 O O . GLY A 1 335 ? -6.281 -18.719 -10.102 1 93.5 335 GLY A O 1
ATOM 2562 N N . LEU A 1 336 ? -5.074 -17.234 -11.133 1 92.31 336 LEU A N 1
ATOM 2563 C CA . LEU A 1 336 ? -4.695 -18.078 -12.25 1 92.31 336 LEU A CA 1
ATOM 2564 C C . LEU A 1 336 ? -3.4 -17.594 -12.891 1 92.31 336 LEU A C 1
ATOM 2566 O O . LEU A 1 336 ? -3.023 -16.438 -12.734 1 92.31 336 LEU A O 1
ATOM 2570 N N . SER A 1 337 ? -2.729 -18.484 -13.586 1 94.75 337 SER A N 1
ATOM 2571 C CA . SER A 1 337 ? -1.461 -18.141 -14.219 1 94.75 337 SER A CA 1
ATOM 2572 C C . SER A 1 337 ? -1.635 -16.984 -15.211 1 94.75 337 SER A C 1
ATOM 2574 O O . SER A 1 337 ? -0.771 -16.109 -15.32 1 94.75 337 SER A O 1
ATOM 2576 N N . GLU A 1 338 ? -2.783 -16.969 -15.891 1 96.31 338 GLU A N 1
ATOM 2577 C CA . GLU A 1 338 ? -3.049 -15.992 -16.938 1 96.31 338 GLU A CA 1
ATOM 2578 C C . GLU A 1 338 ? -3.201 -14.586 -16.359 1 96.31 338 GLU A C 1
ATOM 2580 O O . GLU A 1 338 ? -3.197 -13.602 -17.094 1 96.31 338 GLU A O 1
ATOM 2585 N N . ALA A 1 339 ? -3.32 -14.492 -15.039 1 96.88 339 ALA A N 1
ATOM 2586 C CA . ALA A 1 339 ? -3.369 -13.195 -14.367 1 96.88 339 ALA A CA 1
ATOM 2587 C C . ALA A 1 339 ? -2.256 -13.07 -13.328 1 96.88 339 ALA A C 1
ATOM 2589 O O . ALA A 1 339 ? -2.387 -12.32 -12.359 1 96.88 339 ALA A O 1
ATOM 2590 N N . THR A 1 340 ? -1.196 -13.82 -13.508 1 97.06 340 THR A N 1
ATOM 2591 C CA . THR A 1 340 ? 0.036 -13.742 -12.727 1 97.06 340 THR A CA 1
ATOM 2592 C C . THR A 1 340 ? -0.226 -14.07 -11.266 1 97.06 340 THR A C 1
ATOM 2594 O O . THR A 1 340 ? 0.334 -13.438 -10.367 1 97.06 340 THR A O 1
ATOM 2597 N N . GLY A 1 341 ? -1.276 -14.852 -11 1 92.88 341 GLY A N 1
ATOM 2598 C CA . GLY A 1 341 ? -1.547 -15.266 -9.633 1 92.88 341 GLY A CA 1
ATOM 2599 C C . GLY A 1 341 ? -2.805 -14.641 -9.062 1 92.88 341 GLY A C 1
ATOM 2600 O O . GLY A 1 341 ? -3.873 -14.711 -9.672 1 92.88 341 GLY A O 1
ATOM 2601 N N . GLY A 1 342 ? -2.758 -13.953 -7.957 1 93.19 342 GLY A N 1
ATOM 2602 C CA . GLY A 1 342 ? -3.91 -13.508 -7.188 1 93.19 342 GLY A CA 1
ATOM 2603 C C . GLY A 1 342 ? -4.672 -12.375 -7.855 1 93.19 342 GLY A C 1
ATOM 2604 O O . GLY A 1 342 ? -4.066 -11.406 -8.32 1 93.19 342 GLY A O 1
ATOM 2605 N N . VAL A 1 343 ? -6.059 -12.523 -7.918 1 96.12 343 VAL A N 1
ATOM 2606 C CA . VAL A 1 343 ? -6.961 -11.523 -8.484 1 96.12 343 VAL A CA 1
ATOM 2607 C C . VAL A 1 343 ? -7.992 -11.109 -7.438 1 96.12 343 VAL A C 1
ATOM 2609 O O . VAL A 1 343 ? -8.359 -9.938 -7.344 1 96.12 343 VAL A O 1
ATOM 2612 N N . ILE A 1 344 ? -8.555 -12.094 -6.766 1 96.06 344 ILE A N 1
ATOM 2613 C CA . ILE A 1 344 ? -9.539 -11.945 -5.703 1 96.06 344 ILE A CA 1
ATOM 2614 C C . ILE A 1 344 ? -9.031 -12.602 -4.426 1 96.06 344 ILE A C 1
ATOM 2616 O O . ILE A 1 344 ? -8.438 -13.68 -4.473 1 96.06 344 ILE A O 1
ATOM 2620 N N . HIS A 1 345 ? -9.195 -11.969 -3.314 1 95.69 345 HIS A N 1
ATOM 2621 C CA . HIS A 1 345 ? -8.664 -12.492 -2.061 1 95.69 345 HIS A CA 1
ATOM 2622 C C . HIS A 1 345 ? -9.484 -12.008 -0.869 1 95.69 345 HIS A C 1
ATOM 2624 O O . HIS A 1 345 ? -9.938 -10.859 -0.848 1 95.69 345 HIS A O 1
ATOM 2630 N N . GLN A 1 346 ? -9.68 -12.883 0.053 1 93.19 346 GLN A N 1
ATOM 2631 C CA . GLN A 1 346 ? -10.195 -12.422 1.339 1 93.19 346 GLN A CA 1
ATOM 2632 C C . GLN A 1 346 ? -9.133 -11.617 2.092 1 93.19 346 GLN A C 1
ATOM 2634 O O . GLN A 1 346 ? -8.008 -12.086 2.281 1 93.19 346 GLN A O 1
ATOM 2639 N N . ILE A 1 347 ? -9.453 -10.469 2.482 1 88.56 347 ILE A N 1
ATOM 2640 C CA . ILE A 1 347 ? -8.539 -9.594 3.211 1 88.56 347 ILE A CA 1
ATOM 2641 C C . ILE A 1 347 ? -8.516 -9.992 4.684 1 88.56 347 ILE A C 1
ATOM 2643 O O . ILE A 1 347 ? -7.441 -10.07 5.293 1 88.56 347 ILE A O 1
ATOM 2647 N N . GLU A 1 348 ? -9.633 -10.203 5.242 1 85.38 348 GLU A N 1
ATOM 2648 C CA . GLU A 1 348 ? -9.82 -10.742 6.586 1 85.38 348 GLU A CA 1
ATOM 2649 C C . GLU A 1 348 ? -10.844 -11.875 6.59 1 85.38 348 GLU A C 1
ATOM 2651 O O . GLU A 1 348 ? -11.672 -11.977 5.684 1 85.38 348 GLU A O 1
ATOM 2656 N N . GLU A 1 349 ? -10.664 -12.711 7.598 1 86.06 349 GLU A N 1
ATOM 2657 C CA . GLU A 1 349 ? -11.664 -13.766 7.754 1 86.06 349 GLU A CA 1
ATOM 2658 C C . GLU A 1 349 ? -13.008 -13.188 8.188 1 86.06 349 GLU A C 1
ATOM 2660 O O . GLU A 1 349 ? -13.062 -12.305 9.039 1 86.06 349 GLU A O 1
ATOM 2665 N N . GLU A 1 350 ? -13.984 -13.609 7.5 1 83.88 350 GLU A N 1
ATOM 2666 C CA . GLU A 1 350 ? -15.359 -13.273 7.863 1 83.88 350 GLU A CA 1
ATOM 2667 C C . GLU A 1 350 ? -16.219 -14.523 7.969 1 83.88 350 GLU A C 1
ATOM 2669 O O . GLU A 1 350 ? -16.484 -15.188 6.965 1 83.88 350 GLU A O 1
ATOM 2674 N N . GLU A 1 351 ? -16.672 -14.727 9.133 1 81.38 351 GLU A N 1
ATOM 2675 C CA . GLU A 1 351 ? -17.422 -15.953 9.375 1 81.38 351 GLU A CA 1
ATOM 2676 C C . GLU A 1 351 ? -18.656 -16.031 8.469 1 81.38 351 GLU A C 1
ATOM 2678 O O . GLU A 1 351 ? -19.016 -17.109 7.988 1 81.38 351 GLU A O 1
ATOM 2683 N N . SER A 1 352 ? -19.266 -14.883 8.258 1 81.31 352 SER A N 1
ATOM 2684 C CA . SER A 1 352 ? -20.469 -14.844 7.441 1 81.31 352 SER A CA 1
ATOM 2685 C C . SER A 1 352 ? -20.156 -15.133 5.977 1 81.31 352 SER A C 1
ATOM 2687 O O . SER A 1 352 ? -21.078 -15.383 5.184 1 81.31 352 SER A O 1
ATOM 2689 N N . ALA A 1 353 ? -18.891 -15.242 5.664 1 83.56 353 ALA A N 1
ATOM 2690 C CA . ALA A 1 353 ? -18.5 -15.438 4.266 1 83.56 353 ALA A CA 1
ATOM 2691 C C . ALA A 1 353 ? -17.578 -16.641 4.105 1 83.56 353 ALA A C 1
ATOM 2693 O O . ALA A 1 353 ? -16.734 -16.656 3.217 1 83.56 353 ALA A O 1
ATOM 2694 N N . PHE A 1 354 ? -17.734 -17.562 4.977 1 81.81 354 PHE A N 1
ATOM 2695 C CA . PHE A 1 354 ? -16.984 -18.812 4.824 1 81.81 354 PHE A CA 1
ATOM 2696 C C . PHE A 1 354 ? -17.281 -19.469 3.479 1 81.81 354 PHE A C 1
ATOM 2698 O O . PHE A 1 354 ? -18.453 -19.672 3.127 1 81.81 354 PHE A O 1
ATOM 2705 N N . GLY A 1 355 ? -16.203 -19.703 2.744 1 80.31 355 GLY A N 1
ATOM 2706 C CA . GLY A 1 355 ? -16.359 -20.359 1.453 1 80.31 355 GLY A CA 1
ATOM 2707 C C . GLY A 1 355 ? -16.125 -19.422 0.28 1 80.31 355 GLY A C 1
ATOM 2708 O O . GLY A 1 355 ? -15.914 -19.875 -0.847 1 80.31 355 GLY A O 1
ATOM 2709 N N . CYS A 1 356 ? -16.281 -18.094 0.539 1 88.56 356 CYS A N 1
ATOM 2710 C CA . CYS A 1 356 ? -16.031 -17.156 -0.55 1 88.56 356 CYS A CA 1
ATOM 2711 C C . CYS A 1 356 ? -14.539 -17.016 -0.822 1 88.56 356 CYS A C 1
ATOM 2713 O O . CYS A 1 356 ? -13.711 -17.484 -0.04 1 88.56 356 CYS A O 1
ATOM 2715 N N . VAL A 1 357 ? -14.242 -16.422 -1.952 1 91.94 357 VAL A N 1
ATOM 2716 C CA . VAL A 1 357 ? -12.828 -16.266 -2.27 1 91.94 357 VAL A CA 1
ATOM 2717 C C . VAL A 1 357 ? -12.422 -14.797 -2.076 1 91.94 357 VAL A C 1
ATOM 2719 O O . VAL A 1 357 ? -11.273 -14.43 -2.35 1 91.94 357 VAL A O 1
ATOM 2722 N N . GLY A 1 358 ? -13.367 -13.992 -1.626 1 94.12 358 GLY A N 1
ATOM 2723 C CA . GLY A 1 358 ? -12.992 -12.664 -1.166 1 94.12 358 GLY A CA 1
ATOM 2724 C C . GLY A 1 358 ? -13.359 -11.57 -2.145 1 94.12 358 GLY A C 1
ATOM 2725 O O . GLY A 1 358 ? -14.406 -11.633 -2.795 1 94.12 358 GLY A O 1
ATOM 2726 N N . LYS A 1 359 ? -12.578 -10.5 -2.164 1 95.62 359 LYS A N 1
ATOM 2727 C CA . LYS A 1 359 ? -12.852 -9.281 -2.91 1 95.62 359 LYS A CA 1
ATOM 2728 C C . LYS A 1 359 ? -11.773 -9.023 -3.965 1 95.62 359 LYS A C 1
ATOM 2730 O O . LYS A 1 359 ? -10.656 -9.531 -3.852 1 95.62 359 LYS A O 1
ATOM 2735 N N . VAL A 1 360 ? -12.148 -8.266 -5.004 1 96.31 360 VAL A N 1
ATOM 2736 C CA . VAL A 1 360 ? -11.227 -7.918 -6.078 1 96.31 360 VAL A CA 1
ATOM 2737 C C . VAL A 1 360 ? -10.047 -7.137 -5.516 1 96.31 360 VAL A C 1
ATOM 2739 O O . VAL A 1 360 ? -10.227 -6.234 -4.695 1 96.31 360 VAL A O 1
ATOM 2742 N N . LEU A 1 361 ? -8.836 -7.492 -5.891 1 96.25 361 LEU A N 1
ATOM 2743 C CA . LEU A 1 361 ? -7.633 -6.797 -5.441 1 96.25 361 LEU A CA 1
ATOM 2744 C C . LEU A 1 361 ? -7.492 -5.445 -6.137 1 96.25 361 LEU A C 1
ATOM 2746 O O . LEU A 1 361 ? -7.992 -5.262 -7.246 1 96.25 361 LEU A O 1
ATOM 2750 N N . PRO A 1 362 ? -6.738 -4.539 -5.523 1 94.12 362 PRO A N 1
ATOM 2751 C CA . PRO A 1 362 ? -6.547 -3.213 -6.113 1 94.12 362 PRO A CA 1
ATOM 2752 C C . PRO A 1 362 ? -5.902 -3.271 -7.496 1 94.12 362 PRO A C 1
ATOM 2754 O O . PRO A 1 362 ? -4.98 -4.059 -7.719 1 94.12 362 PRO A O 1
ATOM 2757 N N . GLY A 1 363 ? -6.414 -2.438 -8.391 1 91.31 363 GLY A N 1
ATOM 2758 C CA . GLY A 1 363 ? -5.863 -2.334 -9.734 1 91.31 363 GLY A CA 1
ATOM 2759 C C . GLY A 1 363 ? -6.551 -3.24 -10.734 1 91.31 363 GLY A C 1
ATOM 2760 O O . GLY A 1 363 ? -6.402 -3.061 -11.945 1 91.31 363 GLY A O 1
ATOM 2761 N N . MET A 1 364 ? -7.332 -4.172 -10.227 1 94.75 364 MET A N 1
ATOM 2762 C CA . MET A 1 364 ? -8.016 -5.117 -11.102 1 94.75 364 MET A CA 1
ATOM 2763 C C . MET A 1 364 ? -9.469 -4.695 -11.328 1 94.75 364 MET A C 1
ATOM 2765 O O . MET A 1 364 ? -10.07 -4.051 -10.469 1 94.75 364 MET A O 1
ATOM 2769 N N . GLU A 1 365 ? -9.969 -4.953 -12.461 1 95.31 365 GLU A N 1
ATOM 2770 C CA . GLU A 1 365 ? -11.375 -4.844 -12.812 1 95.31 365 GLU A CA 1
ATOM 2771 C C . GLU A 1 365 ? -11.945 -6.188 -13.25 1 95.31 365 GLU A C 1
ATOM 2773 O O . GLU A 1 365 ? -11.289 -6.934 -13.984 1 95.31 365 GLU A O 1
ATOM 2778 N N . VAL A 1 366 ? -13.148 -6.492 -12.719 1 96.88 366 VAL A N 1
ATOM 2779 C CA . VAL A 1 366 ? -13.719 -7.777 -13.102 1 96.88 366 VAL A CA 1
ATOM 2780 C C . VAL A 1 366 ? -15.18 -7.59 -13.516 1 96.88 366 VAL A C 1
ATOM 2782 O O . VAL A 1 366 ? -15.828 -6.625 -13.102 1 96.88 366 VAL A O 1
ATOM 2785 N N . ARG A 1 367 ? -15.648 -8.438 -14.359 1 96.25 367 ARG A N 1
ATOM 2786 C CA . ARG A 1 367 ? -17.031 -8.547 -14.805 1 96.25 367 ARG A CA 1
ATOM 2787 C C . ARG A 1 367 ? -17.531 -9.984 -14.703 1 96.25 367 ARG A C 1
ATOM 2789 O O . ARG A 1 367 ? -16.75 -10.93 -14.812 1 96.25 367 ARG A O 1
ATOM 2796 N N . LEU A 1 368 ? -18.75 -10.078 -14.414 1 95.38 368 LEU A N 1
ATOM 2797 C CA . LEU A 1 368 ? -19.422 -11.359 -14.531 1 95.38 368 LEU A CA 1
ATOM 2798 C C . LEU A 1 368 ? -20.344 -11.391 -15.75 1 95.38 368 LEU A C 1
ATOM 2800 O O . LEU A 1 368 ? -21.297 -10.609 -15.828 1 95.38 368 LEU A O 1
ATOM 2804 N N . VAL A 1 369 ? -20.031 -12.281 -16.672 1 95 369 VAL A N 1
ATOM 2805 C CA . VAL A 1 369 ? -20.688 -12.273 -17.969 1 95 369 VAL A CA 1
ATOM 2806 C C . VAL A 1 369 ? -21.422 -13.594 -18.203 1 95 369 VAL A C 1
ATOM 2808 O O . VAL A 1 369 ? -20.844 -14.664 -17.984 1 95 369 VAL A O 1
ATOM 2811 N N . ASP A 1 370 ? -22.594 -13.539 -18.625 1 89.31 370 ASP A N 1
ATOM 2812 C CA . ASP A 1 370 ? -23.312 -14.75 -19.016 1 89.31 370 ASP A CA 1
ATOM 2813 C C . ASP A 1 370 ? -22.672 -15.383 -20.25 1 89.31 370 ASP A C 1
ATOM 2815 O O . ASP A 1 370 ? -22.609 -14.766 -21.312 1 89.31 370 ASP A O 1
ATOM 2819 N N . PRO A 1 371 ? -22.188 -16.594 -20.109 1 86 371 PRO A N 1
ATOM 2820 C CA . PRO A 1 371 ? -21.453 -17.203 -21.219 1 86 371 PRO A CA 1
ATOM 2821 C C . PRO A 1 371 ? -22.328 -17.422 -22.453 1 86 371 PRO A C 1
ATOM 2823 O O . PRO A 1 371 ? -21.812 -17.531 -23.562 1 86 371 PRO A O 1
ATOM 2826 N N . LYS A 1 372 ? -23.656 -17.469 -22.328 1 82.38 372 LYS A N 1
ATOM 2827 C CA . LYS A 1 372 ? -24.562 -17.719 -23.438 1 82.38 372 LYS A CA 1
ATOM 2828 C C . LYS A 1 372 ? -24.906 -16.422 -24.172 1 82.38 372 LYS A C 1
ATOM 2830 O O . LYS A 1 372 ? -24.875 -16.359 -25.391 1 82.38 372 LYS A O 1
ATOM 2835 N N . THR A 1 373 ? -25.172 -15.375 -23.406 1 87.88 373 THR A N 1
ATOM 2836 C CA . THR A 1 373 ? -25.672 -14.141 -24 1 87.88 373 THR A CA 1
ATOM 2837 C C . THR A 1 373 ? -24.547 -13.141 -24.219 1 87.88 373 THR A C 1
ATOM 2839 O O . THR A 1 373 ? -24.672 -12.211 -25.016 1 87.88 373 THR A O 1
ATOM 2842 N N . GLY A 1 374 ? -23.516 -13.336 -23.406 1 89.44 374 GLY A N 1
ATOM 2843 C CA . GLY A 1 374 ? -22.422 -12.383 -23.5 1 89.44 374 GLY A CA 1
ATOM 2844 C C . GLY A 1 374 ? -22.703 -11.094 -22.75 1 89.44 374 GLY A C 1
ATOM 2845 O O . GLY A 1 374 ? -21.922 -10.141 -22.828 1 89.44 374 GLY A O 1
ATOM 2846 N N . SER A 1 375 ? -23.812 -11.086 -22.047 1 91.75 375 SER A N 1
ATOM 2847 C CA . SER A 1 375 ? -24.188 -9.883 -21.312 1 91.75 375 SER A CA 1
ATOM 2848 C C . SER A 1 375 ? -23.766 -9.969 -19.844 1 91.75 375 SER A C 1
ATOM 2850 O O . SER A 1 375 ? -23.688 -11.062 -19.281 1 91.75 375 SER A O 1
ATOM 2852 N N . ASP A 1 376 ? -23.516 -8.805 -19.266 1 94.81 376 ASP A N 1
ATOM 2853 C CA . ASP A 1 376 ? -23.203 -8.75 -17.844 1 94.81 376 ASP A CA 1
ATOM 2854 C C . ASP A 1 376 ? -24.375 -9.25 -17 1 94.81 376 ASP A C 1
ATOM 2856 O O . ASP A 1 376 ? -25.531 -8.984 -17.328 1 94.81 376 ASP A O 1
ATOM 2860 N N . VAL A 1 377 ? -24.062 -9.922 -15.953 1 92.62 377 VAL A N 1
ATOM 2861 C CA . VAL A 1 377 ? -25.109 -10.383 -15.047 1 92.62 377 VAL A CA 1
ATOM 2862 C C . VAL A 1 377 ? -25.156 -9.484 -13.812 1 92.62 377 VAL A C 1
ATOM 2864 O O . VAL A 1 377 ? -24.172 -8.828 -13.469 1 92.62 377 VAL A O 1
ATOM 2867 N N . THR A 1 378 ? -26.297 -9.43 -13.148 1 89.38 378 THR A N 1
ATOM 2868 C CA . THR A 1 378 ? -26.469 -8.617 -11.953 1 89.38 378 THR A CA 1
ATOM 2869 C C . THR A 1 378 ? -25.922 -9.344 -10.727 1 89.38 378 THR A C 1
ATOM 2871 O O . THR A 1 378 ? -25.656 -10.547 -10.773 1 89.38 378 THR A O 1
ATOM 2874 N N . SER A 1 379 ? -25.781 -8.586 -9.633 1 88.56 379 SER A N 1
ATOM 2875 C CA . SER A 1 379 ? -25.312 -9.148 -8.375 1 88.56 379 SER A CA 1
ATOM 2876 C C . SER A 1 379 ? -26.156 -10.352 -7.953 1 88.56 379 SER A C 1
ATOM 2878 O O . SER A 1 379 ? -27.375 -10.336 -8.094 1 88.56 379 SER A O 1
ATOM 2880 N N . GLY A 1 380 ? -25.469 -11.336 -7.477 1 89 380 GLY A N 1
ATOM 2881 C CA . GLY A 1 380 ? -26.156 -12.531 -7.02 1 89 380 GLY A CA 1
ATOM 2882 C C . GLY A 1 380 ? -26.266 -13.602 -8.086 1 89 380 GLY A C 1
ATOM 2883 O O . GLY A 1 380 ? -26.406 -14.789 -7.777 1 89 380 GLY A O 1
ATOM 2884 N N . LYS A 1 381 ? -26.156 -13.195 -9.328 1 89.44 381 LYS A N 1
ATOM 2885 C CA . LYS A 1 381 ? -26.297 -14.148 -10.43 1 89.44 381 LYS A CA 1
ATOM 2886 C C . LYS A 1 381 ? -24.922 -14.672 -10.867 1 89.44 381 LYS A C 1
ATOM 2888 O O . LYS A 1 381 ? -23.922 -13.977 -10.734 1 89.44 381 LYS A O 1
ATOM 2893 N N . GLU A 1 382 ? -24.938 -15.883 -11.398 1 89.88 382 GLU A N 1
ATOM 2894 C CA . GLU A 1 382 ? -23.719 -16.547 -11.844 1 89.88 382 GLU A CA 1
ATOM 2895 C C . GLU A 1 382 ? -23.312 -16.062 -13.234 1 89.88 382 GLU A C 1
ATOM 2897 O O . GLU A 1 382 ? -24.156 -15.836 -14.094 1 89.88 382 GLU A O 1
ATOM 2902 N N . GLY A 1 383 ? -22.047 -15.852 -13.414 1 91.5 383 GLY A N 1
ATOM 2903 C CA . GLY A 1 383 ? -21.438 -15.516 -14.688 1 91.5 383 GLY A CA 1
ATOM 2904 C C . GLY A 1 383 ? -19.969 -15.891 -14.773 1 91.5 383 GLY A C 1
ATOM 2905 O O . GLY A 1 383 ? -19.344 -16.188 -13.758 1 91.5 383 GLY A O 1
ATOM 2906 N N . GLU A 1 384 ? -19.484 -15.977 -16.016 1 93.44 384 GLU A N 1
ATOM 2907 C CA . GLU A 1 384 ? -18.047 -16.188 -16.188 1 93.44 384 GLU A CA 1
ATOM 2908 C C . GLU A 1 384 ? -17.25 -14.961 -15.75 1 93.44 384 GLU A C 1
ATOM 2910 O O . GLU A 1 384 ? -17.609 -13.828 -16.094 1 93.44 384 GLU A O 1
ATOM 2915 N N . LEU A 1 385 ? -16.234 -15.203 -14.992 1 95.62 385 LEU A N 1
ATOM 2916 C CA . LEU A 1 385 ? -15.375 -14.109 -14.531 1 95.62 385 LEU A CA 1
ATOM 2917 C C . LEU A 1 385 ? -14.469 -13.617 -15.656 1 95.62 385 LEU A C 1
ATOM 2919 O O . LEU A 1 385 ? -13.664 -14.383 -16.188 1 95.62 385 LEU A O 1
ATOM 2923 N N . TRP A 1 386 ? -14.617 -12.367 -16.047 1 97 386 TRP A N 1
ATOM 2924 C CA . TRP A 1 386 ? -13.703 -11.672 -16.953 1 97 386 TRP A CA 1
ATOM 2925 C C . TRP A 1 386 ? -12.836 -10.672 -16.188 1 97 386 TRP A C 1
ATOM 2927 O O . TRP A 1 386 ? -13.312 -10 -15.273 1 97 386 TRP A O 1
ATOM 2937 N N . ILE A 1 387 ? -11.633 -10.633 -16.578 1 97.69 387 ILE A N 1
ATOM 2938 C CA . ILE A 1 387 ? -10.68 -9.852 -15.805 1 97.69 387 ILE A CA 1
ATOM 2939 C C . ILE A 1 387 ? -9.93 -8.883 -16.719 1 97.69 387 ILE A C 1
ATOM 2941 O O . ILE A 1 387 ? -9.602 -9.219 -17.859 1 97.69 387 ILE A O 1
ATOM 2945 N N . ARG A 1 388 ? -9.672 -7.719 -16.25 1 96.94 388 ARG A N 1
ATOM 2946 C CA . ARG A 1 388 ? -8.781 -6.738 -16.859 1 96.94 388 ARG A CA 1
ATOM 2947 C C . ARG A 1 388 ? -7.902 -6.07 -15.797 1 96.94 388 ARG A C 1
ATOM 2949 O O . ARG A 1 388 ? -8.367 -5.785 -14.695 1 96.94 388 ARG A O 1
ATOM 2956 N N . GLY A 1 389 ? -6.645 -5.875 -16.094 1 95.81 389 GLY A N 1
ATOM 2957 C CA . GLY A 1 389 ? -5.754 -5.242 -15.141 1 95.81 389 GLY A CA 1
ATOM 2958 C C . GLY A 1 389 ? -4.285 -5.469 -15.453 1 95.81 389 GLY A C 1
ATOM 2959 O O . GLY A 1 389 ? -3.949 -6.113 -16.453 1 95.81 389 GLY A O 1
ATOM 2960 N N . PRO A 1 390 ? -3.418 -4.969 -14.625 1 95.31 390 PRO A N 1
ATOM 2961 C CA . PRO A 1 390 ? -1.978 -4.949 -14.883 1 95.31 390 PRO A CA 1
ATOM 2962 C C . PRO A 1 390 ? -1.343 -6.336 -14.789 1 95.31 390 PRO A C 1
ATOM 2964 O O . PRO A 1 390 ? -0.21 -6.531 -15.242 1 95.31 390 PRO A O 1
ATOM 2967 N N . THR A 1 391 ? -1.992 -7.355 -14.266 1 97.31 391 THR A N 1
ATOM 2968 C CA . THR A 1 391 ? -1.371 -8.656 -14.039 1 97.31 391 THR A CA 1
ATOM 2969 C C . THR A 1 391 ? -1.78 -9.648 -15.117 1 97.31 391 THR A C 1
ATOM 2971 O O . THR A 1 391 ? -1.363 -10.812 -15.094 1 97.31 391 THR A O 1
ATOM 2974 N N . VAL A 1 392 ? -2.602 -9.172 -16.094 1 98.25 392 VAL A N 1
ATOM 2975 C CA . VAL A 1 392 ? -3.082 -10.047 -17.156 1 98.25 392 VAL A CA 1
ATOM 2976 C C . VAL A 1 392 ? -1.937 -10.383 -18.109 1 98.25 392 VAL A C 1
ATOM 2978 O O . VAL A 1 392 ? -1.186 -9.5 -18.531 1 98.25 392 VAL A O 1
ATOM 2981 N N . MET A 1 393 ? -1.814 -11.547 -18.484 1 98.38 393 MET A N 1
ATOM 2982 C CA . MET A 1 393 ? -0.717 -12.109 -19.266 1 98.38 393 MET A CA 1
ATOM 2983 C C . MET A 1 393 ? -0.576 -11.398 -20.609 1 98.38 393 MET A C 1
ATOM 2985 O O . MET A 1 393 ? -1.502 -10.719 -21.047 1 98.38 393 MET A O 1
ATOM 2989 N N . MET A 1 394 ? 0.592 -11.648 -21.219 1 98 394 MET A N 1
ATOM 2990 C CA . MET A 1 394 ? 0.85 -11.133 -22.562 1 98 394 MET A CA 1
ATOM 2991 C C . MET A 1 394 ? 0.164 -11.992 -23.609 1 98 394 MET A C 1
ATOM 2993 O O . MET A 1 394 ? -0.519 -11.477 -24.5 1 98 394 MET A O 1
ATOM 2997 N N . CYS A 1 395 ? 0.401 -13.32 -23.547 1 97.88 395 CYS A N 1
ATOM 2998 C CA . CYS A 1 395 ? -0.107 -14.266 -24.531 1 97.88 395 CYS A CA 1
ATOM 2999 C C . CYS A 1 395 ? 0.243 -15.695 -24.141 1 97.88 395 CYS A C 1
ATOM 3001 O O . CYS A 1 395 ? 0.913 -15.922 -23.141 1 97.88 395 CYS A O 1
ATOM 3003 N N . TYR A 1 396 ? -0.344 -16.656 -24.875 1 96.44 396 TYR A N 1
ATOM 3004 C CA . TYR A 1 396 ? 0.194 -18.016 -24.922 1 96.44 396 TYR A CA 1
ATOM 3005 C C . TYR A 1 396 ? 1.32 -18.125 -25.938 1 96.44 396 TYR A C 1
ATOM 3007 O O . TYR A 1 396 ? 1.13 -17.828 -27.125 1 96.44 396 TYR A O 1
ATOM 3015 N N . VAL A 1 397 ? 2.457 -18.594 -25.469 1 97.56 397 VAL A N 1
ATOM 3016 C CA . VAL A 1 397 ? 3.641 -18.641 -26.312 1 97.56 397 VAL A CA 1
ATOM 3017 C C . VAL A 1 397 ? 3.355 -19.516 -27.547 1 97.56 397 VAL A C 1
ATOM 3019 O O . VAL A 1 397 ? 2.863 -20.641 -27.406 1 97.56 397 VAL A O 1
ATOM 3022 N N . ALA A 1 398 ? 3.602 -18.953 -28.75 1 95.81 398 ALA A N 1
ATOM 3023 C CA . ALA A 1 398 ? 3.514 -19.625 -30.031 1 95.81 398 ALA A CA 1
ATOM 3024 C C . ALA A 1 398 ? 2.111 -20.188 -30.266 1 95.81 398 ALA A C 1
ATOM 3026 O O . ALA A 1 398 ? 1.944 -21.203 -30.938 1 95.81 398 ALA A O 1
ATOM 3027 N N . ASP A 1 399 ? 1.13 -19.562 -29.703 1 94.12 399 ASP A N 1
ATOM 3028 C CA . ASP A 1 399 ? -0.252 -20 -29.875 1 94.12 399 ASP A CA 1
ATOM 3029 C C . ASP A 1 399 ? -1.191 -18.812 -30 1 94.12 399 ASP A C 1
ATOM 3031 O O . ASP A 1 399 ? -2.014 -18.547 -29.125 1 94.12 399 ASP A O 1
ATOM 3035 N N . LYS A 1 400 ? -1.162 -18.234 -31.125 1 95.06 400 LYS A N 1
ATOM 3036 C CA . LYS A 1 400 ? -1.944 -17.031 -31.406 1 95.06 400 LYS A CA 1
ATOM 3037 C C . LYS A 1 400 ? -3.441 -17.312 -31.328 1 95.06 400 LYS A C 1
ATOM 3039 O O . LYS A 1 400 ? -4.207 -16.5 -30.797 1 95.06 400 LYS A O 1
ATOM 3044 N N . ALA A 1 401 ? -3.812 -18.422 -31.828 1 93.56 401 ALA A N 1
ATOM 3045 C CA . ALA A 1 401 ? -5.227 -18.781 -31.844 1 93.56 401 ALA A CA 1
ATOM 3046 C C . ALA A 1 401 ? -5.789 -18.891 -30.438 1 93.56 401 ALA A C 1
ATOM 3048 O O . ALA A 1 401 ? -6.832 -18.312 -30.125 1 93.56 401 ALA A O 1
ATOM 3049 N N . ALA A 1 402 ? -5.102 -19.625 -29.609 1 90.81 402 ALA A N 1
ATOM 3050 C CA . ALA A 1 402 ? -5.543 -19.766 -28.219 1 90.81 402 ALA A CA 1
ATOM 3051 C C . ALA A 1 402 ? -5.555 -18.422 -27.516 1 90.81 402 ALA A C 1
ATOM 3053 O O . ALA A 1 402 ? -6.43 -18.156 -26.688 1 90.81 402 ALA A O 1
ATOM 3054 N N . THR A 1 403 ? -4.605 -17.562 -27.828 1 95.5 403 THR A N 1
ATOM 3055 C CA . THR A 1 403 ? -4.531 -16.25 -27.219 1 95.5 403 THR A CA 1
ATOM 3056 C C . THR A 1 403 ? -5.754 -15.406 -27.594 1 95.5 403 THR A C 1
ATOM 3058 O O . THR A 1 403 ? -6.414 -14.836 -26.734 1 95.5 403 THR A O 1
ATOM 3061 N N . GLU A 1 404 ? -6.047 -15.367 -28.844 1 95.38 404 GLU A N 1
ATOM 3062 C CA . GLU A 1 404 ? -7.164 -14.562 -29.328 1 95.38 404 GLU A CA 1
ATOM 3063 C C . GLU A 1 404 ? -8.492 -15.062 -28.766 1 95.38 404 GLU A C 1
ATOM 3065 O O . GLU A 1 404 ? -9.375 -14.258 -28.453 1 95.38 404 GLU A O 1
ATOM 3070 N N . GLN A 1 405 ? -8.586 -16.328 -28.609 1 91.5 405 GLN A N 1
ATOM 3071 C CA . GLN A 1 405 ? -9.82 -16.938 -28.109 1 91.5 405 GLN A CA 1
ATOM 3072 C C . GLN A 1 405 ? -10.023 -16.609 -26.625 1 91.5 405 GLN A C 1
ATOM 3074 O O . GLN A 1 405 ? -11.156 -16.594 -26.141 1 91.5 405 GLN A O 1
ATOM 3079 N N . THR A 1 406 ? -9 -16.406 -25.953 1 92.81 406 THR A N 1
ATOM 3080 C CA . THR A 1 406 ? -9.047 -16.203 -24.516 1 92.81 406 THR A CA 1
ATOM 3081 C C . THR A 1 406 ? -9.375 -14.75 -24.172 1 92.81 406 THR A C 1
ATOM 3083 O O . THR A 1 406 ? -9.797 -14.445 -23.062 1 92.81 406 THR A O 1
ATOM 3086 N N . PHE A 1 407 ? -9.281 -13.844 -25.094 1 95.81 407 PHE A N 1
ATOM 3087 C CA . PHE A 1 407 ? -9.555 -12.43 -24.859 1 95.81 407 PHE A CA 1
ATOM 3088 C C . PHE A 1 407 ? -10.789 -11.977 -25.625 1 95.81 407 PHE A C 1
ATOM 3090 O O . PHE A 1 407 ? -11.062 -12.484 -26.719 1 95.81 407 PHE A O 1
ATOM 3097 N N . SER A 1 408 ? -11.57 -11.125 -25.047 1 93.62 408 SER A N 1
ATOM 3098 C CA . SER A 1 408 ? -12.664 -10.414 -25.703 1 93.62 408 SER A CA 1
ATOM 3099 C C . SER A 1 408 ? -12.641 -8.93 -25.359 1 93.62 408 SER A C 1
ATOM 3101 O O . SER A 1 408 ? -12.906 -8.547 -24.219 1 93.62 408 SER A O 1
ATOM 3103 N N . ASP A 1 409 ? -12.305 -8.023 -26.281 1 92.56 409 ASP A N 1
ATOM 3104 C CA . ASP A 1 409 ? -12.273 -6.574 -26.125 1 92.56 409 ASP A CA 1
ATOM 3105 C C . ASP A 1 409 ? -11.422 -6.176 -24.922 1 92.56 409 ASP A C 1
ATOM 3107 O O . ASP A 1 409 ? -11.883 -5.441 -24.047 1 92.56 409 ASP A O 1
ATOM 3111 N N . GLY A 1 410 ? -10.359 -6.859 -24.766 1 93.69 410 GLY A N 1
ATOM 3112 C CA . GLY A 1 410 ? -9.414 -6.488 -23.734 1 93.69 410 GLY A CA 1
ATOM 3113 C C . GLY A 1 410 ? -9.648 -7.203 -22.422 1 93.69 410 GLY A C 1
ATOM 3114 O O . GLY A 1 410 ? -8.867 -7.059 -21.484 1 93.69 410 GLY A O 1
ATOM 3115 N N . TRP A 1 411 ? -10.719 -8 -22.344 1 96.62 411 TRP A N 1
ATOM 3116 C CA . TRP A 1 411 ? -11.031 -8.766 -21.141 1 96.62 411 TRP A CA 1
ATOM 3117 C C . TRP A 1 411 ? -10.523 -10.195 -21.25 1 96.62 411 TRP A C 1
ATOM 3119 O O . TRP A 1 411 ? -10.758 -10.867 -22.25 1 96.62 411 TRP A O 1
ATOM 3129 N N . LEU A 1 412 ? -9.773 -10.641 -20.266 1 97.75 412 LEU A N 1
ATOM 3130 C CA . LEU A 1 412 ? -9.406 -12.047 -20.156 1 97.75 412 LEU A CA 1
ATOM 3131 C C . LEU A 1 412 ? -10.594 -12.891 -19.703 1 97.75 412 LEU A C 1
ATOM 3133 O O . LEU A 1 412 ? -11.148 -12.648 -18.625 1 97.75 412 LEU A O 1
ATOM 3137 N N . LYS A 1 413 ? -11.016 -13.852 -20.5 1 95 413 LYS A N 1
ATOM 3138 C CA . LYS A 1 413 ? -12.031 -14.828 -20.125 1 95 413 LYS A CA 1
ATOM 3139 C C . LYS A 1 413 ? -11.422 -15.977 -19.328 1 95 413 LYS A C 1
ATOM 3141 O O . LYS A 1 413 ? -10.578 -16.719 -19.828 1 95 413 LYS A O 1
ATOM 3146 N N . THR A 1 414 ? -11.828 -16.156 -18.062 1 92.69 414 THR A N 1
ATOM 3147 C CA . THR A 1 414 ? -11.133 -17.078 -17.188 1 92.69 414 THR A CA 1
ATOM 3148 C C . THR A 1 414 ? -11.664 -18.5 -17.375 1 92.69 414 THR A C 1
ATOM 3150 O O . THR A 1 414 ? -10.977 -19.469 -17.062 1 92.69 414 THR A O 1
ATOM 3153 N N . GLY A 1 415 ? -12.898 -18.594 -17.797 1 88.62 415 GLY A N 1
ATOM 3154 C CA . GLY A 1 415 ? -13.555 -19.891 -17.859 1 88.62 415 GLY A CA 1
ATOM 3155 C C . GLY A 1 415 ? -14.141 -20.328 -16.531 1 88.62 415 GLY A C 1
ATOM 3156 O O . GLY A 1 415 ? -14.789 -21.359 -16.453 1 88.62 415 GLY A O 1
ATOM 3157 N N . ASP A 1 416 ? -14.031 -19.547 -15.492 1 86.56 416 ASP A N 1
ATOM 3158 C CA . ASP A 1 416 ? -14.578 -19.859 -14.172 1 86.56 416 ASP A CA 1
ATOM 3159 C C . ASP A 1 416 ? -15.883 -19.109 -13.938 1 86.56 416 ASP A C 1
ATOM 3161 O O . ASP A 1 416 ? -16.016 -17.938 -14.32 1 86.56 416 ASP A O 1
ATOM 3165 N N . ILE A 1 417 ? -16.812 -19.812 -13.336 1 87.31 417 ILE A N 1
ATOM 3166 C CA . ILE A 1 417 ? -18.109 -19.219 -13.039 1 87.31 417 ILE A CA 1
ATOM 3167 C C . ILE A 1 417 ? -18.156 -18.781 -11.578 1 87.31 417 ILE A C 1
ATOM 3169 O O . ILE A 1 417 ? -17.828 -19.562 -10.68 1 87.31 417 ILE A O 1
ATOM 3173 N N . LEU A 1 418 ? -18.469 -17.547 -11.336 1 92.69 418 LEU A N 1
ATOM 3174 C CA . LEU A 1 418 ? -18.562 -16.984 -9.992 1 92.69 418 LEU A CA 1
ATOM 3175 C C . LEU A 1 418 ? -19.859 -16.203 -9.812 1 92.69 418 LEU A C 1
ATOM 3177 O O . LEU A 1 418 ? -20.594 -15.977 -10.781 1 92.69 418 LEU A O 1
ATOM 3181 N N . ARG A 1 419 ? -20.219 -15.867 -8.656 1 92.56 419 ARG A N 1
ATOM 3182 C CA . ARG A 1 419 ? -21.203 -14.859 -8.297 1 92.56 419 ARG A CA 1
ATOM 3183 C C . ARG A 1 419 ? -20.641 -13.891 -7.262 1 92.56 419 ARG A C 1
ATOM 3185 O O . ARG A 1 419 ? -19.656 -14.195 -6.59 1 92.56 419 ARG A O 1
ATOM 3192 N N . VAL A 1 420 ? -21.172 -12.719 -7.195 1 95.06 420 VAL A N 1
ATOM 3193 C CA . VAL A 1 420 ? -20.781 -11.711 -6.219 1 95.06 420 VAL A CA 1
ATOM 3194 C C . VAL A 1 420 ? -21.953 -11.375 -5.309 1 95.06 420 VAL A C 1
ATOM 3196 O O . VAL A 1 420 ? -23.094 -11.281 -5.766 1 95.06 420 VAL A O 1
ATOM 3199 N N . ASP A 1 421 ? -21.703 -11.289 -4.012 1 92.12 421 ASP A N 1
ATOM 3200 C CA . ASP A 1 421 ? -22.797 -11.008 -3.082 1 92.12 421 ASP A CA 1
ATOM 3201 C C . ASP A 1 421 ? -22.891 -9.516 -2.795 1 92.12 421 ASP A C 1
ATOM 3203 O O . ASP A 1 421 ? -22.219 -8.703 -3.438 1 92.12 421 ASP A O 1
ATOM 3207 N N . GLU A 1 422 ? -23.766 -9.117 -1.833 1 89.31 422 GLU A N 1
ATOM 3208 C CA . GLU A 1 422 ? -24.078 -7.723 -1.547 1 89.31 422 GLU A CA 1
ATOM 3209 C C . GLU A 1 422 ? -22.906 -7.027 -0.863 1 89.31 422 GLU A C 1
ATOM 3211 O O . GLU A 1 422 ? -22.844 -5.797 -0.834 1 89.31 422 GLU A O 1
ATOM 3216 N N . HIS A 1 423 ? -22.016 -7.805 -0.33 1 88.75 423 HIS A N 1
ATOM 3217 C CA . HIS A 1 423 ? -20.844 -7.246 0.347 1 88.75 423 HIS A CA 1
ATOM 3218 C C . HIS A 1 423 ? -19.609 -7.289 -0.549 1 88.75 423 HIS A C 1
ATOM 3220 O O . HIS A 1 423 ? -18.484 -7.121 -0.072 1 88.75 423 HIS A O 1
ATOM 3226 N N . GLN A 1 424 ? -19.797 -7.66 -1.835 1 91.94 424 GLN A N 1
ATOM 3227 C CA . GLN A 1 424 ? -18.766 -7.699 -2.869 1 91.94 424 GLN A CA 1
ATOM 3228 C C . GLN A 1 424 ? -17.781 -8.852 -2.631 1 91.94 424 GLN A C 1
ATOM 3230 O O . GLN A 1 424 ? -16.609 -8.742 -2.951 1 91.94 424 GLN A O 1
ATOM 3235 N N . ASN A 1 425 ? -18.312 -9.844 -1.923 1 93.25 425 ASN A N 1
ATOM 3236 C CA . ASN A 1 425 ? -17.562 -11.094 -1.869 1 93.25 425 ASN A CA 1
ATOM 3237 C C . ASN A 1 425 ? -17.844 -11.969 -3.088 1 93.25 425 ASN A C 1
ATOM 3239 O O . ASN A 1 425 ? -19 -12.164 -3.461 1 93.25 425 ASN A O 1
ATOM 3243 N N . PHE A 1 426 ? -16.828 -12.5 -3.627 1 94 426 PHE A N 1
ATOM 3244 C CA . PHE A 1 426 ? -16.969 -13.367 -4.789 1 94 426 PHE A CA 1
ATOM 3245 C C . PHE A 1 426 ? -16.969 -14.836 -4.371 1 94 426 PHE A C 1
ATOM 3247 O O . PHE A 1 426 ? -16.234 -15.227 -3.461 1 94 426 PHE A O 1
ATOM 3254 N N . TRP A 1 427 ? -17.797 -15.594 -5.043 1 88.56 427 TRP A N 1
ATOM 3255 C CA . TRP A 1 427 ? -17.969 -17.016 -4.785 1 88.56 427 TRP A CA 1
ATOM 3256 C C . TRP A 1 427 ? -17.75 -17.828 -6.055 1 88.56 427 TRP A C 1
ATOM 3258 O O . TRP A 1 427 ? -18.438 -17.625 -7.059 1 88.56 427 TRP A O 1
ATOM 3268 N N . VAL A 1 428 ? -16.828 -18.75 -6 1 86.31 428 VAL A N 1
ATOM 3269 C CA . VAL A 1 428 ? -16.641 -19.656 -7.125 1 86.31 428 VAL A CA 1
ATOM 3270 C C . VAL A 1 428 ? -17.719 -20.75 -7.09 1 86.31 428 VAL A C 1
ATOM 3272 O O . VAL A 1 428 ? -17.859 -21.453 -6.094 1 86.31 428 VAL A O 1
ATOM 3275 N N . THR A 1 429 ? -18.438 -20.828 -8.117 1 77.56 429 THR A N 1
ATOM 3276 C CA . THR A 1 429 ? -19.578 -21.75 -8.086 1 77.56 429 THR A CA 1
ATOM 3277 C C . THR A 1 429 ? -19.359 -22.891 -9.078 1 77.56 429 THR A C 1
ATOM 3279 O O . THR A 1 429 ? -19.938 -23.969 -8.906 1 77.56 429 THR A O 1
ATOM 3282 N N . ASP A 1 430 ? -18.625 -22.594 -10.148 1 69.56 430 ASP A N 1
ATOM 3283 C CA . ASP A 1 430 ? -18.453 -23.609 -11.172 1 69.56 430 ASP A CA 1
ATOM 3284 C C . ASP A 1 430 ? -17.297 -23.25 -12.125 1 69.56 430 ASP A C 1
ATOM 3286 O O . ASP A 1 430 ? -16.578 -22.281 -11.891 1 69.56 430 ASP A O 1
ATOM 3290 N N . ARG A 1 431 ? -17.031 -24.234 -13.039 1 63.12 431 ARG A N 1
ATOM 3291 C CA . ARG A 1 431 ? -16.109 -23.969 -14.141 1 63.12 431 ARG A CA 1
ATOM 3292 C C . ARG A 1 431 ? -16.734 -24.344 -15.484 1 63.12 431 ARG A C 1
ATOM 3294 O O . ARG A 1 431 ? -17.438 -25.344 -15.586 1 63.12 431 ARG A O 1
ATOM 3301 N N . LEU A 1 432 ? -16.547 -23.391 -16.375 1 60.75 432 LEU A N 1
ATOM 3302 C CA . LEU A 1 432 ? -17.047 -23.672 -17.719 1 60.75 432 LEU A CA 1
ATOM 3303 C C . LEU A 1 432 ? -16.328 -24.875 -18.312 1 60.75 432 LEU A C 1
ATOM 3305 O O . LEU A 1 432 ? -16.953 -25.75 -18.922 1 60.75 432 LEU A O 1
ATOM 3309 N N . LYS A 1 433 ? -14.984 -24.703 -18.094 1 58 433 LYS A N 1
ATOM 3310 C CA . LYS A 1 433 ? -14.172 -25.781 -18.641 1 58 433 LYS A CA 1
ATOM 3311 C C . LYS A 1 433 ? -14.094 -26.953 -17.672 1 58 433 LYS A C 1
ATOM 3313 O O . LYS A 1 433 ? -13.961 -26.75 -16.453 1 58 433 LYS A O 1
ATOM 3318 N N . GLU A 1 434 ? -14.586 -28.016 -18.062 1 63.19 434 GLU A N 1
ATOM 3319 C CA . GLU A 1 434 ? -14.672 -29.219 -17.25 1 63.19 434 GLU A CA 1
ATOM 3320 C C . GLU A 1 434 ? -13.281 -29.703 -16.812 1 63.19 434 GLU A C 1
ATOM 3322 O O . GLU A 1 434 ? -12.812 -30.734 -17.281 1 63.19 434 GLU A O 1
ATOM 3327 N N . MET A 1 435 ? -12.594 -28.797 -16 1 70.75 435 MET A N 1
ATOM 3328 C CA . MET A 1 435 ? -11.297 -29.219 -15.477 1 70.75 435 MET A CA 1
ATOM 3329 C C . MET A 1 435 ? -11.461 -29.891 -14.109 1 70.75 435 MET A C 1
ATOM 3331 O O . MET A 1 435 ? -12.32 -29.5 -13.32 1 70.75 435 MET A O 1
ATOM 3335 N N . ILE A 1 436 ? -10.625 -30.953 -13.922 1 76.38 436 ILE A N 1
ATOM 3336 C CA . ILE A 1 436 ? -10.586 -31.641 -12.633 1 76.38 436 ILE A CA 1
ATOM 3337 C C . ILE A 1 436 ? -9.508 -31.016 -11.742 1 76.38 436 ILE A C 1
ATOM 3339 O O . ILE A 1 436 ? -8.375 -30.812 -12.18 1 76.38 436 ILE A O 1
ATOM 3343 N N . LYS A 1 437 ? -9.836 -30.625 -10.617 1 76.69 437 LYS A N 1
ATOM 3344 C CA . LYS A 1 437 ? -8.883 -30.078 -9.656 1 76.69 437 LYS A CA 1
ATOM 3345 C C . LYS A 1 437 ? -8.461 -31.141 -8.641 1 76.69 437 LYS A C 1
ATOM 3347 O O . LYS A 1 437 ? -9.195 -31.422 -7.695 1 76.69 437 LYS A O 1
ATOM 3352 N N . TYR A 1 438 ? -7.27 -31.719 -8.805 1 80.44 438 TYR A N 1
ATOM 3353 C CA . TYR A 1 438 ? -6.754 -32.75 -7.902 1 80.44 438 TYR A CA 1
ATOM 3354 C C . TYR A 1 438 ? -5.617 -32.188 -7.051 1 80.44 438 TYR A C 1
ATOM 3356 O O . TYR A 1 438 ? -4.484 -32.062 -7.52 1 80.44 438 TYR A O 1
ATOM 3364 N N . LYS A 1 439 ? -5.887 -31.906 -5.805 1 72.81 439 LYS A N 1
ATOM 3365 C CA . LYS A 1 439 ? -4.895 -31.469 -4.824 1 72.81 439 LYS A CA 1
ATOM 3366 C C . LYS A 1 439 ? -4.094 -30.281 -5.344 1 72.81 439 LYS A C 1
ATOM 3368 O O . LYS A 1 439 ? -2.861 -30.281 -5.293 1 72.81 439 LYS A O 1
ATOM 3373 N N . GLY A 1 440 ? -4.789 -29.391 -5.988 1 68 440 GLY A N 1
ATOM 3374 C CA . GLY A 1 440 ? -4.18 -28.172 -6.461 1 68 440 GLY A CA 1
ATOM 3375 C C . GLY A 1 440 ? -3.727 -28.234 -7.906 1 68 440 GLY A C 1
ATOM 3376 O O . GLY A 1 440 ? -3.332 -27.234 -8.492 1 68 440 GLY A O 1
ATOM 3377 N N . PHE A 1 441 ? -3.684 -29.469 -8.461 1 73.56 441 PHE A N 1
ATOM 3378 C CA . PHE A 1 441 ? -3.324 -29.672 -9.859 1 73.56 441 PHE A CA 1
ATOM 3379 C C . PHE A 1 441 ? -4.566 -29.688 -10.742 1 73.56 441 PHE A C 1
ATOM 3381 O O . PHE A 1 441 ? -5.648 -30.062 -10.289 1 73.56 441 PHE A O 1
ATOM 3388 N N . GLN A 1 442 ? -4.375 -29.172 -11.938 1 75.44 442 GLN A N 1
ATOM 3389 C CA . GLN A 1 442 ? -5.473 -29.203 -12.898 1 75.44 442 GLN A CA 1
ATOM 3390 C C . GLN A 1 442 ? -5.266 -30.312 -13.93 1 75.44 442 GLN A C 1
ATOM 3392 O O . GLN A 1 442 ? -4.16 -30.484 -14.445 1 75.44 442 GLN A O 1
ATOM 3397 N N . VAL A 1 443 ? -6.391 -31.109 -14.094 1 78.5 443 VAL A N 1
ATOM 3398 C CA . VAL A 1 443 ? -6.359 -32.219 -15.039 1 78.5 443 VAL A CA 1
ATOM 3399 C C . VAL A 1 443 ? -7.461 -32.031 -16.078 1 78.5 443 VAL A C 1
ATOM 3401 O O . VAL A 1 443 ? -8.625 -31.844 -15.734 1 78.5 443 VAL A O 1
ATOM 3404 N N . ALA A 1 444 ? -7.121 -31.969 -17.281 1 75.75 444 ALA A N 1
ATOM 3405 C CA . ALA A 1 444 ? -8.117 -31.891 -18.359 1 75.75 444 ALA A CA 1
ATOM 3406 C C . ALA A 1 444 ? -8.734 -33.25 -18.625 1 75.75 444 ALA A C 1
ATOM 3408 O O . ALA A 1 444 ? -8.039 -34.188 -19.016 1 75.75 444 ALA A O 1
ATOM 3409 N N . PRO A 1 445 ? -10.109 -33.344 -18.453 1 83.12 445 PRO A N 1
ATOM 3410 C CA . PRO A 1 445 ? -10.742 -34.625 -18.75 1 83.12 445 PRO A CA 1
ATOM 3411 C C . PRO A 1 445 ? -10.469 -35.094 -20.172 1 83.12 445 PRO A C 1
ATOM 3413 O O . PRO A 1 445 ? -10.266 -36.281 -20.406 1 83.12 445 PRO A O 1
ATOM 3416 N N . SER A 1 446 ? -10.375 -34.188 -21.125 1 74.69 446 SER A N 1
ATOM 3417 C CA . SER A 1 446 ? -10.203 -34.531 -22.531 1 74.69 446 SER A CA 1
ATOM 3418 C C . SER A 1 446 ? -8.852 -35.219 -22.766 1 74.69 446 SER A C 1
ATOM 3420 O O . SER A 1 446 ? -8.727 -36.062 -23.625 1 74.69 446 SER A O 1
ATOM 3422 N N . GLU A 1 447 ? -7.922 -34.75 -22.031 1 79.69 447 GLU A N 1
ATOM 3423 C CA . GLU A 1 447 ? -6.613 -35.375 -22.125 1 79.69 447 GLU A CA 1
ATOM 3424 C C . GLU A 1 447 ? -6.691 -36.875 -21.75 1 79.69 447 GLU A C 1
ATOM 3426 O O . GLU A 1 447 ? -6.141 -37.719 -22.453 1 79.69 447 GLU A O 1
ATOM 3431 N N . LEU A 1 448 ? -7.324 -37.125 -20.719 1 88.06 448 LEU A N 1
ATOM 3432 C CA . LEU A 1 448 ? -7.465 -38.5 -20.25 1 88.06 448 LEU A CA 1
ATOM 3433 C C . LEU A 1 448 ? -8.328 -39.312 -21.219 1 88.06 448 LEU A C 1
ATOM 3435 O O . LEU A 1 448 ? -8.031 -40.469 -21.484 1 88.06 448 LEU A O 1
ATOM 3439 N N . GLU A 1 449 ? -9.367 -38.719 -21.781 1 86.38 449 GLU A N 1
ATOM 3440 C CA . GLU A 1 449 ? -10.234 -39.375 -22.75 1 86.38 449 GLU A CA 1
ATOM 3441 C C . GLU A 1 449 ? -9.469 -39.781 -24 1 86.38 449 GLU A C 1
ATOM 3443 O O . GLU A 1 449 ? -9.609 -40.906 -24.484 1 86.38 449 GLU A O 1
ATOM 3448 N N . ASP A 1 450 ? -8.602 -38.875 -24.438 1 81 450 ASP A N 1
ATOM 3449 C CA . ASP A 1 450 ? -7.793 -39.156 -25.625 1 81 450 ASP A CA 1
ATOM 3450 C C . ASP A 1 450 ? -6.875 -40.344 -25.406 1 81 450 ASP A C 1
ATOM 3452 O O . ASP A 1 450 ? -6.703 -41.188 -26.312 1 81 450 ASP A O 1
ATOM 3456 N N . ILE A 1 451 ? -6.281 -40.375 -24.281 1 87.88 451 ILE A N 1
ATOM 3457 C CA . ILE A 1 451 ? -5.383 -41.5 -23.984 1 87.88 451 ILE A CA 1
ATOM 3458 C C . ILE A 1 451 ? -6.18 -42.781 -23.906 1 87.88 451 ILE A C 1
ATOM 3460 O O . ILE A 1 451 ? -5.766 -43.812 -24.453 1 87.88 451 ILE A O 1
ATOM 3464 N N . LEU A 1 452 ? -7.32 -42.781 -23.312 1 92.5 452 LEU A N 1
ATOM 3465 C CA . LEU A 1 452 ? -8.164 -43.969 -23.156 1 92.5 452 LEU A CA 1
ATOM 3466 C C . LEU A 1 452 ? -8.578 -44.531 -24.516 1 92.5 452 LEU A C 1
ATOM 3468 O O . LEU A 1 452 ? -8.648 -45.75 -24.688 1 92.5 452 LEU A O 1
ATOM 3472 N N . LEU A 1 453 ? -8.805 -43.688 -25.5 1 87.31 453 LEU A N 1
ATOM 3473 C CA . LEU A 1 453 ? -9.273 -44.094 -26.812 1 87.31 453 LEU A CA 1
ATOM 3474 C C . LEU A 1 453 ? -8.188 -44.844 -27.578 1 87.31 453 LEU A C 1
ATOM 3476 O O . LEU A 1 453 ? -8.461 -45.5 -28.578 1 87.31 453 LEU A O 1
ATOM 3480 N N . ARG A 1 454 ? -6.984 -44.688 -27.078 1 86.31 454 ARG A N 1
ATOM 3481 C CA . ARG A 1 454 ? -5.883 -45.406 -27.703 1 86.31 454 ARG A CA 1
ATOM 3482 C C . ARG A 1 454 ? -5.848 -46.875 -27.25 1 86.31 454 ARG A C 1
ATOM 3484 O O . ARG A 1 454 ? -5.137 -47.688 -27.828 1 86.31 454 ARG A O 1
ATOM 3491 N N . HIS A 1 455 ? -6.492 -47.188 -26.25 1 92.25 455 HIS A N 1
ATOM 3492 C CA . HIS A 1 455 ? -6.535 -48.562 -25.766 1 92.25 455 HIS A CA 1
ATOM 3493 C C . HIS A 1 455 ? -7.352 -49.438 -26.703 1 92.25 455 HIS A C 1
ATOM 3495 O O . HIS A 1 455 ? -8.453 -49.062 -27.109 1 92.25 455 HIS A O 1
ATOM 3501 N N . PRO A 1 456 ? -6.895 -50.625 -26.984 1 91.44 456 PRO A N 1
ATOM 3502 C CA . PRO A 1 456 ? -7.555 -51.469 -27.984 1 91.44 456 PRO A CA 1
ATOM 3503 C C . PRO A 1 456 ? -8.961 -51.875 -27.562 1 91.44 456 PRO A C 1
ATOM 3505 O O . PRO A 1 456 ? -9.82 -52.125 -28.422 1 91.44 456 PRO A O 1
ATOM 3508 N N . ASP A 1 457 ? -9.227 -51.906 -26.281 1 92.75 457 ASP A N 1
ATOM 3509 C CA . ASP A 1 457 ? -10.516 -52.406 -25.812 1 92.75 457 ASP A CA 1
ATOM 3510 C C . ASP A 1 457 ? -11.508 -51.25 -25.609 1 92.75 457 ASP A C 1
ATOM 3512 O O . ASP A 1 457 ? -12.648 -51.469 -25.203 1 92.75 457 ASP A O 1
ATOM 3516 N N . VAL A 1 458 ? -11.117 -50.031 -25.891 1 93.5 458 VAL A N 1
ATOM 3517 C CA . VAL A 1 458 ? -11.961 -48.875 -25.609 1 93.5 458 VAL A CA 1
ATOM 3518 C C . VAL A 1 458 ? -12.414 -48.219 -26.906 1 93.5 458 VAL A C 1
ATOM 3520 O O . VAL A 1 458 ? -11.594 -47.938 -27.781 1 93.5 458 VAL A O 1
ATOM 3523 N N . ILE A 1 459 ? -13.742 -48.031 -27.016 1 86.88 459 ILE A N 1
ATOM 3524 C CA . ILE A 1 459 ? -14.266 -47.438 -28.25 1 86.88 459 ILE A CA 1
ATOM 3525 C C . ILE A 1 459 ? -14.664 -45.969 -27.984 1 86.88 459 ILE A C 1
ATOM 3527 O O . ILE A 1 459 ? -14.75 -45.156 -28.906 1 86.88 459 ILE A O 1
ATOM 3531 N N . ASP A 1 460 ? -15.008 -45.688 -26.688 1 86.62 460 ASP A N 1
ATOM 3532 C CA . ASP A 1 460 ? -15.375 -44.344 -26.266 1 86.62 460 ASP A CA 1
ATOM 3533 C C . ASP A 1 460 ? -15.086 -44.156 -24.781 1 86.62 460 ASP A C 1
ATOM 3535 O O . ASP A 1 460 ? -14.969 -45.125 -24.031 1 86.62 460 ASP A O 1
ATOM 3539 N N . ALA A 1 461 ? -14.852 -42.906 -24.422 1 92.44 461 ALA A N 1
ATOM 3540 C CA . ALA A 1 461 ? -14.484 -42.656 -23.031 1 92.44 461 ALA A CA 1
ATOM 3541 C C . ALA A 1 461 ? -14.969 -41.25 -22.594 1 92.44 461 ALA A C 1
ATOM 3543 O O . ALA A 1 461 ? -14.945 -40.312 -23.375 1 92.44 461 ALA A O 1
ATOM 3544 N N . ALA A 1 462 ? -15.461 -41.156 -21.312 1 89.62 462 ALA A N 1
ATOM 3545 C CA . ALA A 1 462 ? -15.836 -39.906 -20.641 1 89.62 462 ALA A CA 1
ATOM 3546 C C . ALA A 1 462 ? -15.227 -39.812 -19.25 1 89.62 462 ALA A C 1
ATOM 3548 O O . ALA A 1 462 ? -15.312 -40.781 -18.469 1 89.62 462 ALA A O 1
ATOM 3549 N N . VAL A 1 463 ? -14.539 -38.719 -19.078 1 90.5 463 VAL A N 1
ATOM 3550 C CA . VAL A 1 463 ? -13.906 -38.5 -17.781 1 90.5 463 VAL A CA 1
ATOM 3551 C C . VAL A 1 463 ? -14.562 -37.312 -17.062 1 90.5 463 VAL A C 1
ATOM 3553 O O . VAL A 1 463 ? -14.906 -36.312 -17.688 1 90.5 463 VAL A O 1
ATOM 3556 N N . CYS A 1 464 ? -14.797 -37.5 -15.797 1 86.75 464 CYS A N 1
ATOM 3557 C CA . CYS A 1 464 ? -15.367 -36.406 -15 1 86.75 464 CYS A CA 1
ATOM 3558 C C . CYS A 1 464 ? -14.742 -36.375 -13.609 1 86.75 464 CYS A C 1
ATOM 3560 O O . CYS A 1 464 ? -13.961 -37.25 -13.25 1 86.75 464 CYS A O 1
ATOM 3562 N N . ALA A 1 465 ? -15 -35.25 -12.992 1 87.44 465 ALA A N 1
ATOM 3563 C CA . ALA A 1 465 ? -14.508 -35.125 -11.617 1 87.44 465 ALA A CA 1
ATOM 3564 C C . ALA A 1 465 ? -15.523 -35.656 -10.617 1 87.44 465 ALA A C 1
ATOM 3566 O O . ALA A 1 465 ? -16.734 -35.469 -10.789 1 87.44 465 ALA A O 1
ATOM 3567 N N . VAL A 1 466 ? -15.062 -36.438 -9.688 1 86.31 466 VAL A N 1
ATOM 3568 C CA . VAL A 1 466 ? -15.867 -36.812 -8.523 1 86.31 466 VAL A CA 1
ATOM 3569 C C . VAL A 1 466 ? -15.195 -36.312 -7.246 1 86.31 466 VAL A C 1
ATOM 3571 O O . VAL A 1 466 ? -13.977 -36.406 -7.102 1 86.31 466 VAL A O 1
ATOM 3574 N N . TYR A 1 467 ? -16 -35.688 -6.5 1 84.88 467 TYR A N 1
ATOM 3575 C CA . TYR A 1 467 ? -15.43 -35.125 -5.273 1 84.88 467 TYR A CA 1
ATOM 3576 C C . TYR A 1 467 ? -15.211 -36.219 -4.238 1 84.88 467 TYR A C 1
ATOM 3578 O O . TYR A 1 467 ? -16.109 -37.031 -3.951 1 84.88 467 TYR A O 1
ATOM 3586 N N . ASN A 1 468 ? -13.969 -36.312 -3.725 1 84 468 ASN A N 1
ATOM 3587 C CA . ASN A 1 468 ? -13.594 -37.219 -2.65 1 84 468 ASN A CA 1
ATOM 3588 C C . ASN A 1 468 ? -13.547 -36.531 -1.301 1 84 468 ASN A C 1
ATOM 3590 O O . ASN A 1 468 ? -12.586 -35.812 -1.001 1 84 468 ASN A O 1
ATOM 3594 N N . ASP A 1 469 ? -14.477 -36.719 -0.497 1 77.19 469 ASP A N 1
ATOM 3595 C CA . ASP A 1 469 ? -14.609 -36.031 0.785 1 77.19 469 ASP A CA 1
ATOM 3596 C C . ASP A 1 469 ? -13.461 -36.375 1.723 1 77.19 469 ASP A C 1
ATOM 3598 O O . ASP A 1 469 ? -13.008 -35.531 2.504 1 77.19 469 ASP A O 1
ATOM 3602 N N . ALA A 1 470 ? -12.961 -37.656 1.559 1 74.62 470 ALA A N 1
ATOM 3603 C CA . ALA A 1 470 ? -11.906 -38.125 2.447 1 74.62 470 ALA A CA 1
ATOM 3604 C C . ALA A 1 470 ? -10.586 -37.406 2.176 1 74.62 470 ALA A C 1
ATOM 3606 O O . ALA A 1 470 ? -9.75 -37.281 3.07 1 74.62 470 ALA A O 1
ATOM 3607 N N . GLN A 1 471 ? -10.531 -36.938 0.955 1 76.69 471 GLN A N 1
ATOM 3608 C CA . GLN A 1 471 ? -9.289 -36.281 0.574 1 76.69 471 GLN A CA 1
ATOM 3609 C C . GLN A 1 471 ? -9.508 -34.781 0.292 1 76.69 471 GLN A C 1
ATOM 3611 O O . GLN A 1 471 ? -8.555 -34.062 0.028 1 76.69 471 GLN A O 1
ATOM 3616 N N . ALA A 1 472 ? -10.773 -34.469 0.297 1 72.44 472 ALA A N 1
ATOM 3617 C CA . ALA A 1 472 ? -11.172 -33.062 0.058 1 72.44 472 ALA A CA 1
ATOM 3618 C C . ALA A 1 472 ? -10.625 -32.562 -1.276 1 72.44 472 ALA A C 1
ATOM 3620 O O . ALA A 1 472 ? -10.039 -31.484 -1.347 1 72.44 472 ALA A O 1
ATOM 3621 N N . THR A 1 473 ? -10.664 -33.344 -2.242 1 82 473 THR A N 1
ATOM 3622 C CA . THR A 1 473 ? -10.219 -33 -3.59 1 82 473 THR A CA 1
ATOM 3623 C C . THR A 1 473 ? -11.047 -33.719 -4.637 1 82 473 THR A C 1
ATOM 3625 O O . THR A 1 473 ? -11.805 -34.656 -4.305 1 82 473 THR A O 1
ATOM 3628 N N . GLU A 1 474 ? -10.977 -33.25 -5.816 1 84.88 474 GLU A N 1
ATOM 3629 C CA . GLU A 1 474 ? -11.562 -33.969 -6.93 1 84.88 474 GLU A CA 1
ATOM 3630 C C . GLU A 1 474 ? -10.617 -35.062 -7.438 1 84.88 474 GLU A C 1
ATOM 3632 O O . GLU A 1 474 ? -9.391 -34.938 -7.309 1 84.88 474 GLU A O 1
ATOM 3637 N N . VAL A 1 475 ? -11.195 -36.156 -7.859 1 90.38 475 VAL A N 1
ATOM 3638 C CA . VAL A 1 475 ? -10.414 -37.219 -8.516 1 90.38 475 VAL A CA 1
ATOM 3639 C C . VAL A 1 475 ? -11.016 -37.531 -9.883 1 90.38 475 VAL A C 1
ATOM 3641 O O . VAL A 1 475 ? -12.234 -37.5 -10.055 1 90.38 475 VAL A O 1
ATOM 3644 N N . PRO A 1 476 ? -10.211 -37.812 -10.805 1 92.12 476 PRO A N 1
ATOM 3645 C CA . PRO A 1 476 ? -10.734 -38.156 -12.125 1 92.12 476 PRO A CA 1
ATOM 3646 C C . PRO A 1 476 ? -11.352 -39.562 -12.156 1 92.12 476 PRO A C 1
ATOM 3648 O O . PRO A 1 476 ? -10.758 -40.5 -11.633 1 92.12 476 PRO A O 1
ATOM 3651 N N . LEU A 1 477 ? -12.594 -39.594 -12.656 1 93.19 477 LEU A N 1
ATOM 3652 C CA . LEU A 1 477 ? -13.32 -40.844 -12.875 1 93.19 477 LEU A CA 1
ATOM 3653 C C . LEU A 1 477 ? -13.672 -41.031 -14.352 1 93.19 477 LEU A C 1
ATOM 3655 O O . LEU A 1 477 ? -14.094 -40.062 -15.008 1 93.19 477 LEU A O 1
ATOM 3659 N N . ALA A 1 478 ? -13.398 -42.25 -14.852 1 95.12 478 ALA A N 1
ATOM 3660 C CA . ALA A 1 478 ? -13.664 -42.5 -16.266 1 95.12 478 ALA A CA 1
ATOM 3661 C C . ALA A 1 478 ? -14.805 -43.5 -16.453 1 95.12 478 ALA A C 1
ATOM 3663 O O . ALA A 1 478 ? -14.914 -44.469 -15.719 1 95.12 478 ALA A O 1
ATOM 3664 N N . TYR A 1 479 ? -15.641 -43.156 -17.375 1 94.31 479 TYR A N 1
ATOM 3665 C CA . TYR A 1 479 ? -16.547 -44.125 -17.984 1 94.31 479 TYR A CA 1
ATOM 3666 C C . TYR A 1 479 ? -16.062 -44.531 -19.375 1 94.31 479 TYR A C 1
ATOM 3668 O O . TYR A 1 479 ? -15.727 -43.656 -20.188 1 94.31 479 TYR A O 1
ATOM 3676 N N . VAL A 1 480 ? -15.984 -45.875 -19.609 1 95.12 480 VAL A N 1
ATOM 3677 C CA . VAL A 1 480 ? -15.477 -46.312 -20.906 1 95.12 480 VAL A CA 1
ATOM 3678 C C . VAL A 1 480 ? -16.5 -47.219 -21.578 1 95.12 480 VAL A C 1
ATOM 3680 O O . VAL A 1 480 ? -17.172 -48 -20.906 1 95.12 480 VAL A O 1
ATOM 3683 N N . SER A 1 481 ? -16.703 -46.969 -22.906 1 92.44 481 SER A N 1
ATOM 3684 C CA . SER A 1 481 ? -17.375 -47.938 -23.766 1 92.44 481 SER A CA 1
ATOM 3685 C C . SER A 1 481 ? -16.406 -49 -24.297 1 92.44 481 SER A C 1
ATOM 3687 O O . SER A 1 481 ? -15.336 -48.656 -24.797 1 92.44 481 SER A O 1
ATOM 3689 N N . LEU A 1 482 ? -16.797 -50.219 -24.203 1 93 482 LEU A N 1
ATOM 3690 C CA . LEU A 1 482 ? -15.898 -51.281 -24.578 1 93 482 LEU A CA 1
ATOM 3691 C C . LEU A 1 482 ? -16.234 -51.844 -25.953 1 93 482 LEU A C 1
ATOM 3693 O O . LEU A 1 482 ? -17.344 -51.656 -26.453 1 93 482 LEU A O 1
ATOM 3697 N N . THR A 1 483 ? -15.234 -52.5 -26.609 1 89 483 THR A N 1
ATOM 3698 C CA . THR A 1 483 ? -15.469 -53.219 -27.859 1 89 483 THR A CA 1
ATOM 3699 C C . THR A 1 483 ? -16.516 -54.312 -27.672 1 89 483 THR A C 1
ATOM 3701 O O . THR A 1 483 ? -16.734 -54.781 -26.562 1 89 483 THR A O 1
ATOM 3704 N N . PRO A 1 484 ? -17.203 -54.625 -28.781 1 85.19 484 PRO A N 1
ATOM 3705 C CA . PRO A 1 484 ? -18.281 -55.625 -28.688 1 85.19 484 PRO A CA 1
ATOM 3706 C C . PRO A 1 484 ? -17.859 -56.906 -28.031 1 85.19 484 PRO A C 1
ATOM 3708 O O . PRO A 1 484 ? -18.609 -57.5 -27.234 1 85.19 484 PRO A O 1
ATOM 3711 N N . ASP A 1 485 ? -16.672 -57.312 -28.312 1 88.44 485 ASP A N 1
ATOM 3712 C CA . ASP A 1 485 ? -16.172 -58.562 -27.75 1 88.44 485 ASP A CA 1
ATOM 3713 C C . ASP A 1 485 ? -16 -58.469 -26.234 1 88.44 485 ASP A C 1
ATOM 3715 O O . ASP A 1 485 ? -16.266 -59.406 -25.5 1 88.44 485 ASP A O 1
ATOM 3719 N N . ARG A 1 486 ? -15.609 -57.312 -25.797 1 90.19 486 ARG A N 1
ATOM 3720 C CA . ARG A 1 486 ? -15.383 -57.094 -24.375 1 90.19 486 ARG A CA 1
ATOM 3721 C C . ARG A 1 486 ? -16.672 -56.719 -23.656 1 90.19 486 ARG A C 1
ATOM 3723 O O . ARG A 1 486 ? -16.844 -57 -22.484 1 90.19 486 ARG A O 1
ATOM 3730 N N . ALA A 1 487 ? -17.562 -56.062 -24.375 1 88.75 487 ALA A N 1
ATOM 3731 C CA . ALA A 1 487 ? -18.828 -55.594 -23.797 1 88.75 487 ALA A CA 1
ATOM 3732 C C . ALA A 1 487 ? -19.719 -56.781 -23.422 1 88.75 487 ALA A C 1
ATOM 3734 O O . ALA A 1 487 ? -20.547 -56.688 -22.516 1 88.75 487 ALA A O 1
ATOM 3735 N N . GLY A 1 488 ? -19.562 -57.844 -24.109 1 87.5 488 GLY A N 1
ATOM 3736 C CA . GLY A 1 488 ? -20.391 -59.031 -23.906 1 87.5 488 GLY A CA 1
ATOM 3737 C C . GLY A 1 488 ? -19.875 -59.938 -22.797 1 87.5 488 GLY A C 1
ATOM 3738 O O . GLY A 1 488 ? -20.5 -60.938 -22.453 1 87.5 488 GLY A O 1
ATOM 3739 N N . LEU A 1 489 ? -18.797 -59.5 -22.219 1 89.88 489 LEU A N 1
ATOM 3740 C CA . LEU A 1 489 ? -18.203 -60.312 -21.141 1 89.88 489 LEU A CA 1
ATOM 3741 C C . LEU A 1 489 ? -19.062 -60.25 -19.891 1 89.88 489 LEU A C 1
ATOM 3743 O O . LEU A 1 489 ? -19.938 -59.406 -19.766 1 89.88 489 LEU A O 1
ATOM 3747 N N . THR A 1 490 ? -18.844 -61.219 -19 1 90.19 490 THR A N 1
ATOM 3748 C CA . THR A 1 490 ? -19.5 -61.219 -17.703 1 90.19 490 THR A CA 1
ATOM 3749 C C . THR A 1 490 ? -19 -60.031 -16.859 1 90.19 490 THR A C 1
ATOM 3751 O O . THR A 1 490 ? -17.938 -59.5 -17.125 1 90.19 490 THR A O 1
ATOM 3754 N N . ASP A 1 491 ? -19.812 -59.656 -15.906 1 89.19 491 ASP A N 1
ATOM 3755 C CA . ASP A 1 491 ? -19.484 -58.531 -15.07 1 89.19 491 ASP A CA 1
ATOM 3756 C C . ASP A 1 491 ? -18.109 -58.688 -14.43 1 89.19 491 ASP A C 1
ATOM 3758 O O . ASP A 1 491 ? -17.328 -57.719 -14.375 1 89.19 491 ASP A O 1
ATOM 3762 N N . SER A 1 492 ? -17.812 -59.875 -14.031 1 90.69 492 SER A N 1
ATOM 3763 C CA . SER A 1 492 ? -16.531 -60.125 -13.383 1 90.69 492 SER A CA 1
ATOM 3764 C C . SER A 1 492 ? -15.375 -59.969 -14.367 1 90.69 492 SER A C 1
ATOM 3766 O O . SER A 1 492 ? -14.336 -59.406 -14.031 1 90.69 492 SER A O 1
ATOM 3768 N N . GLU A 1 493 ? -15.57 -60.531 -15.578 1 90.25 493 GLU A N 1
ATOM 3769 C CA . GLU A 1 493 ? -14.539 -60.438 -16.609 1 90.25 493 GLU A CA 1
ATOM 3770 C C . GLU A 1 493 ? -14.398 -59 -17.094 1 90.25 493 GLU A C 1
ATOM 3772 O O . GLU A 1 493 ? -13.297 -58.531 -17.375 1 90.25 493 GLU A O 1
ATOM 3777 N N . LYS A 1 494 ? -15.5 -58.375 -17.188 1 92.94 494 LYS A N 1
ATOM 3778 C CA . LYS A 1 494 ? -15.492 -56.969 -17.594 1 92.94 494 LYS A CA 1
ATOM 3779 C C . LYS A 1 494 ? -14.719 -56.094 -16.594 1 92.94 494 LYS A C 1
ATOM 3781 O O . LYS A 1 494 ? -13.984 -55.188 -16.984 1 92.94 494 LYS A O 1
ATOM 3786 N N . GLN A 1 495 ? -14.961 -56.438 -15.391 1 93.56 495 GLN A N 1
ATOM 3787 C CA . GLN A 1 495 ? -14.242 -55.719 -14.352 1 93.56 495 GLN A CA 1
ATOM 3788 C C . GLN A 1 495 ? -12.734 -55.875 -14.5 1 93.56 495 GLN A C 1
ATOM 3790 O O . GLN A 1 495 ? -11.977 -54.938 -14.273 1 93.56 495 GLN A O 1
ATOM 3795 N N . LYS A 1 496 ? -12.32 -57.031 -14.844 1 93.56 496 LYS A N 1
ATOM 3796 C CA . LYS A 1 496 ? -10.898 -57.281 -15.07 1 93.56 496 LYS A CA 1
ATOM 3797 C C . LYS A 1 496 ? -10.375 -56.406 -16.219 1 93.56 496 LYS A C 1
ATOM 3799 O O . LYS A 1 496 ? -9.25 -55.906 -16.172 1 93.56 496 LYS A O 1
ATOM 3804 N N . VAL A 1 497 ? -11.164 -56.375 -17.234 1 94.06 497 VAL A N 1
ATOM 3805 C CA . VAL A 1 497 ? -10.805 -55.531 -18.391 1 94.06 497 VAL A CA 1
ATOM 3806 C C . VAL A 1 497 ? -10.703 -54.094 -17.953 1 94.06 497 VAL A C 1
ATOM 3808 O O . VAL A 1 497 ? -9.742 -53.375 -18.312 1 94.06 497 VAL A O 1
ATOM 3811 N N . LEU A 1 498 ? -11.664 -53.625 -17.188 1 96.25 498 LEU A N 1
ATOM 3812 C CA . LEU A 1 498 ? -11.68 -52.25 -16.734 1 96.25 498 LEU A CA 1
ATOM 3813 C C . LEU A 1 498 ? -10.484 -51.969 -15.828 1 96.25 498 LEU A C 1
ATOM 3815 O O . LEU A 1 498 ? -9.867 -50.906 -15.938 1 96.25 498 LEU A O 1
ATOM 3819 N N . ASP A 1 499 ? -10.133 -52.906 -15 1 95.06 499 ASP A N 1
ATOM 3820 C CA . ASP A 1 499 ? -8.961 -52.75 -14.141 1 95.06 499 ASP A CA 1
ATOM 3821 C C . ASP A 1 499 ? -7.68 -52.688 -14.969 1 95.06 499 ASP A C 1
ATOM 3823 O O . ASP A 1 499 ? -6.777 -51.906 -14.664 1 95.06 499 ASP A O 1
ATOM 3827 N N . ALA A 1 500 ? -7.637 -53.469 -15.961 1 94.31 500 ALA A N 1
ATOM 3828 C CA . ALA A 1 500 ? -6.48 -53.469 -16.844 1 94.31 500 ALA A CA 1
ATOM 3829 C C . ALA A 1 500 ? -6.363 -52.156 -17.594 1 94.31 500 ALA A C 1
ATOM 3831 O O . ALA A 1 500 ? -5.258 -51.625 -17.797 1 94.31 500 ALA A O 1
ATOM 3832 N N . ILE A 1 501 ? -7.48 -51.625 -18.016 1 95.44 501 ILE A N 1
ATOM 3833 C CA . ILE A 1 501 ? -7.508 -50.344 -18.688 1 95.44 501 ILE A CA 1
ATOM 3834 C C . ILE A 1 501 ? -6.996 -49.25 -17.75 1 95.44 501 ILE A C 1
ATOM 3836 O O . ILE A 1 501 ? -6.191 -48.406 -18.141 1 95.44 501 ILE A O 1
ATOM 3840 N N . ARG A 1 502 ? -7.43 -49.281 -16.609 1 95.94 502 ARG A N 1
ATOM 3841 C CA . ARG A 1 502 ? -7.004 -48.281 -15.617 1 95.94 502 ARG A CA 1
ATOM 3842 C C . ARG A 1 502 ? -5.496 -48.312 -15.406 1 95.94 502 ARG A C 1
ATOM 3844 O O . ARG A 1 502 ? -4.828 -47.281 -15.414 1 95.94 502 ARG A O 1
ATOM 3851 N N . VAL A 1 503 ? -4.969 -49.469 -15.234 1 93.88 503 VAL A N 1
ATOM 3852 C CA . VAL A 1 503 ? -3.537 -49.656 -15.031 1 93.88 503 VAL A CA 1
ATOM 3853 C C . VAL A 1 503 ? -2.773 -49.188 -16.266 1 93.88 503 VAL A C 1
ATOM 3855 O O . VAL A 1 503 ? -1.754 -48.5 -16.141 1 93.88 503 VAL A O 1
ATOM 3858 N N . TRP A 1 504 ? -3.254 -49.531 -17.391 1 92.94 504 TRP A N 1
ATOM 3859 C CA . TRP A 1 504 ? -2.629 -49.156 -18.656 1 92.94 504 TRP A CA 1
ATOM 3860 C C . TRP A 1 504 ? -2.514 -47.625 -18.781 1 92.94 504 TRP A C 1
ATOM 3862 O O . TRP A 1 504 ? -1.459 -47.125 -19.172 1 92.94 504 TRP A O 1
ATOM 3872 N N . ILE A 1 505 ? -3.539 -46.906 -18.5 1 92.75 505 ILE A N 1
ATOM 3873 C CA . ILE A 1 505 ? -3.508 -45.469 -18.656 1 92.75 505 ILE A CA 1
ATOM 3874 C C . ILE A 1 505 ? -2.693 -44.844 -17.531 1 92.75 505 ILE A C 1
ATOM 3876 O O . ILE A 1 505 ? -1.93 -43.906 -17.766 1 92.75 505 ILE A O 1
ATOM 3880 N N . ASP A 1 506 ? -2.803 -45.281 -16.391 1 91.44 506 ASP A N 1
ATOM 3881 C CA . ASP A 1 506 ? -2.111 -44.719 -15.234 1 91.44 506 ASP A CA 1
ATOM 3882 C C . ASP A 1 506 ? -0.596 -44.75 -15.414 1 91.44 506 ASP A C 1
ATOM 3884 O O . ASP A 1 506 ? 0.124 -43.875 -14.977 1 91.44 506 ASP A O 1
ATOM 3888 N N . ASP A 1 507 ? -0.177 -45.656 -16.156 1 85.88 507 ASP A N 1
ATOM 3889 C CA . ASP A 1 507 ? 1.248 -45.875 -16.391 1 85.88 507 ASP A CA 1
ATOM 3890 C C . ASP A 1 507 ? 1.794 -44.812 -17.359 1 85.88 507 ASP A C 1
ATOM 3892 O O . ASP A 1 507 ? 3.008 -44.625 -17.453 1 85.88 507 ASP A O 1
ATOM 3896 N N . GLN A 1 508 ? 0.917 -44.125 -17.969 1 81.81 508 GLN A N 1
ATOM 3897 C CA . GLN A 1 508 ? 1.307 -43.156 -19 1 81.81 508 GLN A CA 1
ATOM 3898 C C . GLN A 1 508 ? 1.139 -41.719 -18.5 1 81.81 508 GLN A C 1
ATOM 3900 O O . GLN A 1 508 ? 1.492 -40.781 -19.188 1 81.81 508 GLN A O 1
ATOM 3905 N N . LEU A 1 509 ? 0.639 -41.688 -17.312 1 84.12 509 LEU A N 1
ATOM 3906 C CA . LEU A 1 509 ? 0.24 -40.344 -16.828 1 84.12 509 LEU A CA 1
ATOM 3907 C C . LEU A 1 509 ? 1.1 -39.938 -15.633 1 84.12 509 LEU A C 1
ATOM 3909 O O . LEU A 1 509 ? 1.606 -40.781 -14.898 1 84.12 509 LEU A O 1
ATOM 3913 N N . ALA A 1 510 ? 1.301 -38.562 -15.562 1 79.5 510 ALA A N 1
ATOM 3914 C CA . ALA A 1 510 ? 1.826 -38.031 -14.312 1 79.5 510 ALA A CA 1
ATOM 3915 C C . ALA A 1 510 ? 0.934 -38.438 -13.133 1 79.5 510 ALA A C 1
ATOM 3917 O O . ALA A 1 510 ? -0.277 -38.594 -13.297 1 79.5 510 ALA A O 1
ATOM 3918 N N . GLY A 1 511 ? 1.526 -38.562 -12.039 1 81.38 511 GLY A N 1
ATOM 3919 C CA . GLY A 1 511 ? 0.841 -39 -10.836 1 81.38 511 GLY A CA 1
ATOM 3920 C C . GLY A 1 511 ? -0.45 -38.25 -10.57 1 81.38 511 GLY A C 1
ATOM 3921 O O . GLY A 1 511 ? -1.476 -38.875 -10.258 1 81.38 511 GLY A O 1
ATOM 3922 N N . TYR A 1 512 ? -0.455 -37.062 -10.703 1 82 512 TYR A N 1
ATOM 3923 C CA . TYR A 1 512 ? -1.616 -36.25 -10.32 1 82 512 TYR A CA 1
ATOM 3924 C C . TYR A 1 512 ? -2.738 -36.406 -11.344 1 82 512 TYR A C 1
ATOM 3926 O O . TYR A 1 512 ? -3.877 -36 -11.078 1 82 512 TYR A O 1
ATOM 3934 N N . LYS A 1 513 ? -2.529 -37.031 -12.453 1 85.62 513 LYS A N 1
ATOM 3935 C CA . LYS A 1 513 ? -3.523 -37.188 -13.516 1 85.62 513 LYS A CA 1
ATOM 3936 C C . LYS A 1 513 ? -4.191 -38.562 -13.453 1 85.62 513 LYS A C 1
ATOM 3938 O O . LYS A 1 513 ? -5.164 -38.812 -14.164 1 85.62 513 LYS A O 1
ATOM 3943 N N . ARG A 1 514 ? -3.756 -39.406 -12.578 1 89.88 514 ARG A N 1
ATOM 3944 C CA . ARG A 1 514 ? -4.203 -40.781 -12.57 1 89.88 514 ARG A CA 1
ATOM 3945 C C . ARG A 1 514 ? -5.695 -40.875 -12.281 1 89.88 514 ARG A C 1
ATOM 3947 O O . ARG A 1 514 ? -6.25 -40.031 -11.57 1 89.88 514 ARG A O 1
ATOM 3954 N N . LEU A 1 515 ? -6.406 -41.938 -12.781 1 93.5 515 LEU A N 1
ATOM 3955 C CA . LEU A 1 515 ? -7.844 -42.156 -12.656 1 93.5 515 LEU A CA 1
ATOM 3956 C C . LEU A 1 515 ? -8.18 -42.75 -11.297 1 93.5 515 LEU A C 1
ATOM 3958 O O . LEU A 1 515 ? -8.766 -43.844 -11.227 1 93.5 515 LEU A O 1
ATOM 3962 N N . ARG A 1 516 ? -7.969 -41.969 -10.344 1 91.94 516 ARG A N 1
ATOM 3963 C CA . ARG A 1 516 ? -8.148 -42.406 -8.969 1 91.94 516 ARG A CA 1
ATOM 3964 C C . ARG A 1 516 ? -9.625 -42.656 -8.664 1 91.94 516 ARG A C 1
ATOM 3966 O O . ARG A 1 516 ? -9.961 -43.344 -7.703 1 91.94 516 ARG A O 1
ATOM 3973 N N . GLY A 1 517 ? -10.531 -42.094 -9.352 1 92.88 517 GLY A N 1
ATOM 3974 C CA . GLY A 1 517 ? -11.961 -42.344 -9.18 1 92.88 517 GLY A CA 1
ATOM 3975 C C . GLY A 1 517 ? -12.43 -43.656 -9.773 1 92.88 517 GLY A C 1
ATOM 3976 O O . GLY A 1 517 ? -13.586 -44.031 -9.609 1 92.88 517 GLY A O 1
ATOM 3977 N N . GLY A 1 518 ? -11.562 -44.281 -10.508 1 93.12 518 GLY A N 1
ATOM 3978 C CA . GLY A 1 518 ? -11.898 -45.562 -11.094 1 93.12 518 GLY A CA 1
ATOM 3979 C C . GLY A 1 518 ? -12.281 -45.469 -12.555 1 93.12 518 GLY A C 1
ATOM 3980 O O . GLY A 1 518 ? -12.367 -44.375 -13.117 1 93.12 518 GLY A O 1
ATOM 3981 N N . VAL A 1 519 ? -12.305 -46.594 -13.109 1 95.69 519 VAL A N 1
ATOM 3982 C CA . VAL A 1 519 ? -12.789 -46.781 -14.477 1 95.69 519 VAL A CA 1
ATOM 3983 C C . VAL A 1 519 ? -14.031 -47.656 -14.477 1 95.69 519 VAL A C 1
ATOM 3985 O O . VAL A 1 519 ? -14 -48.781 -13.945 1 95.69 519 VAL A O 1
ATOM 3988 N N . PHE A 1 520 ? -15.07 -47.125 -15.047 1 95.06 520 PHE A N 1
ATOM 3989 C CA . PHE A 1 520 ? -16.344 -47.844 -15.055 1 95.06 520 PHE A CA 1
ATOM 3990 C C . PHE A 1 520 ? -16.828 -48.062 -16.484 1 95.06 520 PHE A C 1
ATOM 3992 O O . PHE A 1 520 ? -16.469 -47.312 -17.391 1 95.06 520 PHE A O 1
ATOM 3999 N N . HIS A 1 521 ? -17.688 -49.062 -16.594 1 95.25 521 HIS A N 1
ATOM 4000 C CA . HIS A 1 521 ? -18.25 -49.344 -17.906 1 95.25 521 HIS A CA 1
ATOM 4001 C C . HIS A 1 521 ? -19.562 -48.594 -18.125 1 95.25 521 HIS A C 1
ATOM 4003 O O . HIS A 1 521 ? -20.438 -48.594 -17.25 1 95.25 521 HIS A O 1
ATOM 4009 N N . LEU A 1 522 ? -19.562 -47.875 -19.172 1 93.44 522 LEU A N 1
ATOM 4010 C CA . LEU A 1 522 ? -20.781 -47.281 -19.719 1 93.44 522 LEU A CA 1
ATOM 4011 C C . LEU A 1 522 ? -20.781 -47.375 -21.25 1 93.44 522 LEU A C 1
ATOM 4013 O O . LEU A 1 522 ? -20.094 -46.625 -21.922 1 93.44 522 LEU A O 1
ATOM 4017 N N . GLN A 1 523 ? -21.594 -48.312 -21.688 1 90 523 GLN A N 1
ATOM 4018 C CA . GLN A 1 523 ? -21.484 -48.656 -23.109 1 90 523 GLN A CA 1
ATOM 4019 C C . GLN A 1 523 ? -21.953 -47.531 -24 1 90 523 GLN A C 1
ATOM 4021 O O . GLN A 1 523 ? -21.438 -47.344 -25.094 1 90 523 GLN A O 1
ATOM 4026 N N . SER A 1 524 ? -22.969 -46.875 -23.609 1 87.38 524 SER A N 1
ATOM 4027 C CA . SER A 1 524 ? -23.422 -45.688 -24.312 1 87.38 524 SER A CA 1
ATOM 4028 C C . SER A 1 524 ? -23.188 -44.406 -23.484 1 87.38 524 SER A C 1
ATOM 4030 O O . SER A 1 524 ? -23.844 -44.219 -22.453 1 87.38 524 SER A O 1
ATOM 4032 N N . LEU A 1 525 ? -22.281 -43.594 -23.922 1 89.69 525 LEU A N 1
ATOM 4033 C CA . LEU A 1 525 ? -21.969 -42.344 -23.219 1 89.69 525 LEU A CA 1
ATOM 4034 C C . LEU A 1 525 ? -22.938 -41.25 -23.625 1 89.69 525 LEU A C 1
ATOM 4036 O O . LEU A 1 525 ? -23.312 -41.156 -24.797 1 89.69 525 LEU A O 1
ATOM 4040 N N . PRO A 1 526 ? -23.328 -40.5 -22.656 1 84.75 526 PRO A N 1
ATOM 4041 C CA . PRO A 1 526 ? -24.219 -39.375 -22.984 1 84.75 526 PRO A CA 1
ATOM 4042 C C . PRO A 1 526 ? -23.516 -38.312 -23.812 1 84.75 526 PRO A C 1
ATOM 4044 O O . PRO A 1 526 ? -22.5 -37.75 -23.375 1 84.75 526 PRO A O 1
ATOM 4047 N N . LYS A 1 527 ? -24.031 -38.094 -25.031 1 75.69 527 LYS A N 1
ATOM 4048 C CA . LYS A 1 527 ? -23.438 -37.094 -25.938 1 75.69 527 LYS A CA 1
ATOM 4049 C C . LYS A 1 527 ? -24.516 -36.25 -26.578 1 75.69 527 LYS A C 1
ATOM 4051 O O . LYS A 1 527 ? -25.672 -36.656 -26.672 1 75.69 527 LYS A O 1
ATOM 4056 N N . THR A 1 528 ? -24.125 -35.125 -26.938 1 64.69 528 THR A N 1
ATOM 4057 C CA . THR A 1 528 ? -25 -34.281 -27.75 1 64.69 528 THR A CA 1
ATOM 4058 C C . THR A 1 528 ? -25.109 -34.875 -29.172 1 64.69 528 THR A C 1
ATOM 4060 O O . THR A 1 528 ? -24.344 -35.75 -29.547 1 64.69 528 THR A O 1
ATOM 4063 N N . PRO A 1 529 ? -26.031 -34.344 -29.891 1 60.97 529 PRO A N 1
ATOM 4064 C CA . PRO A 1 529 ? -26.141 -34.781 -31.281 1 60.97 529 PRO A CA 1
ATOM 4065 C C . PRO A 1 529 ? -24.859 -34.531 -32.094 1 60.97 529 PRO A C 1
ATOM 4067 O O . PRO A 1 529 ? -24.594 -35.219 -33.062 1 60.97 529 PRO A O 1
ATOM 4070 N N . THR A 1 530 ? -24.078 -33.562 -31.688 1 55.12 530 THR A N 1
ATOM 4071 C CA . THR A 1 530 ? -22.828 -33.25 -32.375 1 55.12 530 THR A CA 1
ATOM 4072 C C . THR A 1 530 ? -21.672 -34.062 -31.859 1 55.12 530 THR A C 1
ATOM 4074 O O . THR A 1 530 ? -20.531 -33.906 -32.281 1 55.12 530 THR A O 1
ATOM 4077 N N . GLY A 1 531 ? -21.891 -34.938 -30.859 1 60.72 531 GLY A N 1
ATOM 4078 C CA . GLY A 1 531 ? -20.891 -35.875 -30.391 1 60.72 531 GLY A CA 1
ATOM 4079 C C . GLY A 1 531 ? -20.188 -35.406 -29.125 1 60.72 531 GLY A C 1
ATOM 4080 O O . GLY A 1 531 ? -19.312 -36.125 -28.625 1 60.72 531 GLY A O 1
ATOM 4081 N N . LYS A 1 532 ? -20.547 -34.281 -28.594 1 62.91 532 LYS A N 1
ATOM 4082 C CA . LYS A 1 532 ? -19.906 -33.781 -27.375 1 62.91 532 LYS A CA 1
ATOM 4083 C C . LYS A 1 532 ? -20.391 -34.531 -26.156 1 62.91 532 LYS A C 1
ATOM 4085 O O . LYS A 1 532 ? -21.594 -34.812 -26 1 62.91 532 LYS A O 1
ATOM 4090 N N . ILE A 1 533 ? -19.453 -34.875 -25.281 1 75.94 533 ILE A N 1
ATOM 4091 C CA . ILE A 1 533 ? -19.797 -35.625 -24.078 1 75.94 533 ILE A CA 1
ATOM 4092 C C . ILE A 1 533 ? -20.547 -34.719 -23.109 1 75.94 533 ILE A C 1
ATOM 4094 O O . ILE A 1 533 ? -20.125 -33.594 -22.828 1 75.94 533 ILE A O 1
ATOM 4098 N N . LEU A 1 534 ? -21.703 -35.125 -22.641 1 73.25 534 LEU A N 1
ATOM 4099 C CA . LEU A 1 534 ? -22.469 -34.469 -21.578 1 73.25 534 LEU A CA 1
ATOM 4100 C C . LEU A 1 534 ? -22.078 -35 -20.203 1 73.25 534 LEU A C 1
ATOM 4102 O O . LEU A 1 534 ? -22.75 -35.906 -19.672 1 73.25 534 LEU A O 1
ATOM 4106 N N . ARG A 1 535 ? -21.078 -34.406 -19.594 1 80.19 535 ARG A N 1
ATOM 4107 C CA . ARG A 1 535 ? -20.469 -34.938 -18.375 1 80.19 535 ARG A CA 1
ATOM 4108 C C . ARG A 1 535 ? -21.484 -34.906 -17.219 1 80.19 535 ARG A C 1
ATOM 4110 O O . ARG A 1 535 ? -21.469 -35.781 -16.375 1 80.19 535 ARG A O 1
ATOM 4117 N N . ARG A 1 536 ? -22.344 -34.031 -17.25 1 76.19 536 ARG A N 1
ATOM 4118 C CA . ARG A 1 536 ? -23.328 -33.875 -16.188 1 76.19 536 ARG A CA 1
ATOM 4119 C C . ARG A 1 536 ? -24.281 -35.062 -16.141 1 76.19 536 ARG A C 1
ATOM 4121 O O . ARG A 1 536 ? -24.906 -35.344 -15.117 1 76.19 536 ARG A O 1
ATOM 4128 N N . LEU A 1 537 ? -24.328 -35.719 -17.297 1 77.56 537 LEU A N 1
ATOM 4129 C CA . LEU A 1 537 ? -25.281 -36.812 -17.406 1 77.56 537 LEU A CA 1
ATOM 4130 C C . LEU A 1 537 ? -24.594 -38.156 -17.141 1 77.56 537 LEU A C 1
ATOM 4132 O O . LEU A 1 537 ? -25.219 -39.219 -17.266 1 77.56 537 LEU A O 1
ATOM 4136 N N . LEU A 1 538 ? -23.359 -37.969 -16.719 1 87.81 538 LEU A N 1
ATOM 4137 C CA . LEU A 1 538 ? -22.672 -39.188 -16.344 1 87.81 538 LEU A CA 1
ATOM 4138 C C . LEU A 1 538 ? -23.219 -39.719 -15.023 1 87.81 538 LEU A C 1
ATOM 4140 O O . LEU A 1 538 ? -23.625 -38.969 -14.148 1 87.81 538 LEU A O 1
ATOM 4144 N N . PRO A 1 539 ? -23.281 -41.031 -14.922 1 87 539 PRO A N 1
ATOM 4145 C CA . PRO A 1 539 ? -23.969 -41.625 -13.781 1 87 539 PRO A CA 1
ATOM 4146 C C . PRO A 1 539 ? -23.516 -41.031 -12.445 1 87 539 PRO A C 1
ATOM 4148 O O . PRO A 1 539 ? -24.344 -40.75 -11.578 1 87 539 PRO A O 1
ATOM 4151 N N . VAL A 1 540 ? -22.25 -40.875 -12.344 1 86.88 540 VAL A N 1
ATOM 4152 C CA . VAL A 1 540 ? -21.75 -40.375 -11.055 1 86.88 540 VAL A CA 1
ATOM 4153 C C . VAL A 1 540 ? -22.219 -38.938 -10.836 1 86.88 540 VAL A C 1
ATOM 4155 O O . VAL A 1 540 ? -22.516 -38.562 -9.711 1 86.88 540 VAL A O 1
ATOM 4158 N N . LYS A 1 541 ? -22.281 -38.219 -11.82 1 82 541 LYS A N 1
ATOM 4159 C CA . LYS A 1 541 ? -22.688 -36.812 -11.727 1 82 541 LYS A CA 1
ATOM 4160 C C . LYS A 1 541 ? -24.188 -36.719 -11.461 1 82 541 LYS A C 1
ATOM 4162 O O . LYS A 1 541 ? -24.641 -35.844 -10.703 1 82 541 LYS A O 1
ATOM 4167 N N . LEU A 1 542 ? -24.938 -37.531 -12.094 1 73.5 542 LEU A N 1
ATOM 4168 C CA . LEU A 1 542 ? -26.375 -37.594 -11.859 1 73.5 542 LEU A CA 1
ATOM 4169 C C . LEU A 1 542 ? -26.672 -37.969 -10.406 1 73.5 542 LEU A C 1
ATOM 4171 O O . LEU A 1 542 ? -27.609 -37.438 -9.812 1 73.5 542 LEU A O 1
ATOM 4175 N N . LYS A 1 543 ? -25.828 -38.781 -9.992 1 76.75 543 LYS A N 1
ATOM 4176 C CA . LYS A 1 543 ? -26 -39.188 -8.594 1 76.75 543 LYS A CA 1
ATOM 4177 C C . LYS A 1 543 ? -25.688 -38.031 -7.652 1 76.75 543 LYS A C 1
ATOM 4179 O O . LYS A 1 543 ? -26.375 -37.844 -6.648 1 76.75 543 LYS A O 1
ATOM 4184 N N . GLU A 1 544 ? -24.609 -37.312 -7.977 1 75.31 544 GLU A N 1
ATOM 4185 C CA . GLU A 1 544 ? -24.219 -36.188 -7.176 1 75.31 544 GLU A CA 1
ATOM 4186 C C . GLU A 1 544 ? -25.312 -35.094 -7.188 1 75.31 544 GLU A C 1
ATOM 4188 O O . GLU A 1 544 ? -25.594 -34.469 -6.156 1 75.31 544 GLU A O 1
ATOM 4193 N N . GLU A 1 545 ? -25.875 -34.812 -8.328 1 61.97 545 GLU A N 1
ATOM 4194 C CA . GLU A 1 545 ? -26.938 -33.812 -8.469 1 61.97 545 GLU A CA 1
ATOM 4195 C C . GLU A 1 545 ? -28.172 -34.219 -7.676 1 61.97 545 GLU A C 1
ATOM 4197 O O . GLU A 1 545 ? -28.844 -33.375 -7.074 1 61.97 545 GLU A O 1
ATOM 4202 N N . ARG A 1 546 ? -28.406 -35.438 -7.707 1 47.97 546 ARG A N 1
ATOM 4203 C CA . ARG A 1 546 ? -29.547 -35.938 -6.949 1 47.97 546 ARG A CA 1
ATOM 4204 C C . ARG A 1 546 ? -29.312 -35.812 -5.449 1 47.97 546 ARG A C 1
ATOM 4206 O O . ARG A 1 546 ? -30.234 -35.438 -4.707 1 47.97 546 ARG A O 1
ATOM 4213 N N . GLU A 1 547 ? -28.094 -35.875 -5.172 1 53.94 547 GLU A N 1
ATOM 4214 C CA . GLU A 1 547 ? -27.75 -35.75 -3.76 1 53.94 547 GLU A CA 1
ATOM 4215 C C . GLU A 1 547 ? -27.703 -34.312 -3.322 1 53.94 547 GLU A C 1
ATOM 4217 O O . GLU A 1 547 ? -27.953 -34 -2.16 1 53.94 547 GLU A O 1
ATOM 4222 N N . ALA A 1 548 ? -27.344 -33.469 -4.219 1 50.25 548 ALA A N 1
ATOM 4223 C CA . ALA A 1 548 ? -27.266 -32.031 -3.932 1 50.25 548 ALA A CA 1
ATOM 4224 C C . ALA A 1 548 ? -28.656 -31.422 -3.822 1 50.25 548 ALA A C 1
ATOM 4226 O O . ALA A 1 548 ? -28.859 -30.453 -3.086 1 50.25 548 ALA A O 1
ATOM 4227 N N . LYS A 1 549 ? -29.781 -32.094 -4.531 1 46.38 549 LYS A N 1
ATOM 4228 C CA . LYS A 1 549 ? -31.172 -31.641 -4.504 1 46.38 549 LYS A CA 1
ATOM 4229 C C . LYS A 1 549 ? -31.906 -32.188 -3.295 1 46.38 549 LYS A C 1
ATOM 4231 O O . LYS A 1 549 ? -33 -31.734 -2.959 1 46.38 549 LYS A O 1
ATOM 4236 N N . ILE A 1 550 ? -31.344 -33 -2.656 1 40.28 550 ILE A N 1
ATOM 4237 C CA . ILE A 1 550 ? -31.953 -33.531 -1.439 1 40.28 550 ILE A CA 1
ATOM 4238 C C . ILE A 1 550 ? -31.344 -32.844 -0.22 1 40.28 550 ILE A C 1
ATOM 4240 O O . ILE A 1 550 ? -30.125 -32.719 -0.114 1 40.28 550 ILE A O 1
ATOM 4244 N N . MET B 1 1 ? -22.016 -0.624 -17.75 1 57.09 1 MET B N 1
ATOM 4245 C CA . MET B 1 1 ? -22.078 -2.062 -17.516 1 57.09 1 MET B CA 1
ATOM 4246 C C . MET B 1 1 ? -21.359 -2.43 -16.219 1 57.09 1 MET B C 1
ATOM 4248 O O . MET B 1 1 ? -20.375 -1.799 -15.836 1 57.09 1 MET B O 1
ATOM 4252 N N . PRO B 1 2 ? -22.047 -3.387 -15.344 1 78.06 2 PRO B N 1
ATOM 4253 C CA . PRO B 1 2 ? -21.531 -3.445 -13.977 1 78.06 2 PRO B CA 1
ATOM 4254 C C . PRO B 1 2 ? -20.156 -4.082 -13.891 1 78.06 2 PRO B C 1
ATOM 4256 O O . PRO B 1 2 ? -19.922 -5.141 -14.484 1 78.06 2 PRO B O 1
ATOM 4259 N N . SER B 1 3 ? -19.156 -3.293 -13.781 1 88.12 3 SER B N 1
ATOM 4260 C CA . SER B 1 3 ? -17.828 -3.787 -13.445 1 88.12 3 SER B CA 1
ATOM 4261 C C . SER B 1 3 ? -17.5 -3.551 -11.969 1 88.12 3 SER B C 1
ATOM 4263 O O . SER B 1 3 ? -18.109 -2.693 -11.328 1 88.12 3 SER B O 1
ATOM 4265 N N . TYR B 1 4 ? -16.812 -4.547 -11.469 1 91.81 4 TYR B N 1
ATOM 4266 C CA . TYR B 1 4 ? -16.422 -4.492 -10.062 1 91.81 4 TYR B CA 1
ATOM 4267 C C . TYR B 1 4 ? -14.938 -4.168 -9.914 1 91.81 4 TYR B C 1
ATOM 4269 O O . TYR B 1 4 ? -14.109 -4.656 -10.688 1 91.81 4 TYR B O 1
ATOM 4277 N N . GLN B 1 5 ? -14.727 -3.229 -9.023 1 91.19 5 GLN B N 1
ATOM 4278 C CA . GLN B 1 5 ? -13.359 -2.869 -8.648 1 91.19 5 GLN B CA 1
ATOM 4279 C C . GLN B 1 5 ? -13.109 -3.125 -7.164 1 91.19 5 GLN B C 1
ATOM 4281 O O . GLN B 1 5 ? -14.039 -3.467 -6.426 1 91.19 5 GLN B O 1
ATOM 4286 N N . SER B 1 6 ? -11.898 -2.951 -6.816 1 92.19 6 SER B N 1
ATOM 4287 C CA . SER B 1 6 ? -11.5 -3.266 -5.449 1 92.19 6 SER B CA 1
ATOM 4288 C C . SER B 1 6 ? -12.141 -2.303 -4.453 1 92.19 6 SER B C 1
ATOM 4290 O O . SER B 1 6 ? -12.102 -1.086 -4.648 1 92.19 6 SER B O 1
ATOM 4292 N N . PRO B 1 7 ? -12.703 -2.807 -3.412 1 92.38 7 PRO B N 1
ATOM 4293 C CA . PRO B 1 7 ? -13.172 -1.941 -2.326 1 92.38 7 PRO B CA 1
ATOM 4294 C C . PRO B 1 7 ? -12.102 -1.683 -1.271 1 92.38 7 PRO B C 1
ATOM 4296 O O . PRO B 1 7 ? -12.375 -1.062 -0.241 1 92.38 7 PRO B O 1
ATOM 4299 N N . VAL B 1 8 ? -10.867 -2.139 -1.549 1 91.44 8 VAL B N 1
ATOM 4300 C CA . VAL B 1 8 ? -9.797 -2.064 -0.558 1 91.44 8 VAL B CA 1
ATOM 4301 C C . VAL B 1 8 ? -9.039 -0.745 -0.708 1 91.44 8 VAL B C 1
ATOM 4303 O O . VAL B 1 8 ? -8.914 0.016 0.253 1 91.44 8 VAL B O 1
ATOM 4306 N N . LEU B 1 9 ? -8.562 -0.469 -1.858 1 91.44 9 LEU B N 1
ATOM 4307 C CA . LEU B 1 9 ? -7.781 0.719 -2.18 1 91.44 9 LEU B CA 1
ATOM 4308 C C . LEU B 1 9 ? -7.934 1.089 -3.652 1 91.44 9 LEU B C 1
ATOM 4310 O O . LEU B 1 9 ? -7.965 0.21 -4.516 1 91.44 9 LEU B O 1
ATOM 4314 N N . PRO B 1 10 ? -7.93 2.367 -3.883 1 88.31 10 PRO B N 1
ATOM 4315 C CA . PRO B 1 10 ? -7.914 2.773 -5.289 1 88.31 10 PRO B CA 1
ATOM 4316 C C . PRO B 1 10 ? -6.5 2.846 -5.867 1 88.31 10 PRO B C 1
ATOM 4318 O O . PRO B 1 10 ? -5.555 3.191 -5.152 1 88.31 10 PRO B O 1
ATOM 4321 N N . THR B 1 11 ? -6.234 2.463 -7.121 1 77.5 11 THR B N 1
ATOM 4322 C CA . THR B 1 11 ? -4.91 2.594 -7.719 1 77.5 11 THR B CA 1
ATOM 4323 C C . THR B 1 11 ? -4.953 3.527 -8.93 1 77.5 11 THR B C 1
ATOM 4325 O O . THR B 1 11 ? -3.963 4.188 -9.242 1 77.5 11 THR B O 1
ATOM 4328 N N . ASP B 1 12 ? -5.91 3.662 -9.742 1 73.06 12 ASP B N 1
ATOM 4329 C CA . ASP B 1 12 ? -5.898 4.457 -10.969 1 73.06 12 ASP B CA 1
ATOM 4330 C C . ASP B 1 12 ? -7.07 5.434 -11.008 1 73.06 12 ASP B C 1
ATOM 4332 O O . ASP B 1 12 ? -7.137 6.301 -11.875 1 73.06 12 ASP B O 1
ATOM 4336 N N . SER B 1 13 ? -7.891 5.453 -10.039 1 76.62 13 SER B N 1
ATOM 4337 C CA . SER B 1 13 ? -9.125 6.215 -10.211 1 76.62 13 SER B CA 1
ATOM 4338 C C . SER B 1 13 ? -9.305 7.234 -9.094 1 76.62 13 SER B C 1
ATOM 4340 O O . SER B 1 13 ? -10.422 7.676 -8.82 1 76.62 13 SER B O 1
ATOM 4342 N N . THR B 1 14 ? -8.195 7.676 -8.688 1 85.38 14 THR B N 1
ATOM 4343 C CA . THR B 1 14 ? -8.352 8.586 -7.562 1 85.38 14 THR B CA 1
ATOM 4344 C C . THR B 1 14 ? -8.797 9.969 -8.039 1 85.38 14 THR B C 1
ATOM 4346 O O . THR B 1 14 ? -9.406 10.727 -7.281 1 85.38 14 THR B O 1
ATOM 4349 N N . ALA B 1 15 ? -8.531 10.289 -9.312 1 90.94 15 ALA B N 1
ATOM 4350 C CA . ALA B 1 15 ? -8.898 11.594 -9.875 1 90.94 15 ALA B CA 1
ATOM 4351 C C . ALA B 1 15 ? -10.414 11.727 -10.008 1 90.94 15 ALA B C 1
ATOM 4353 O O . ALA B 1 15 ? -10.93 12.828 -10.219 1 90.94 15 ALA B O 1
ATOM 4354 N N . ASN B 1 16 ? -11.148 10.656 -9.742 1 93 16 ASN B N 1
ATOM 4355 C CA . ASN B 1 16 ? -12.602 10.68 -9.891 1 93 16 ASN B CA 1
ATOM 4356 C C . ASN B 1 16 ? -13.305 10.547 -8.547 1 93 16 ASN B C 1
ATOM 4358 O O . ASN B 1 16 ? -14.516 10.32 -8.492 1 93 16 ASN B O 1
ATOM 4362 N N . LEU B 1 17 ? -12.555 10.719 -7.477 1 96.56 17 LEU B N 1
ATOM 4363 C CA . LEU B 1 17 ? -13.125 10.484 -6.152 1 96.56 17 LEU B CA 1
ATOM 4364 C C . LEU B 1 17 ? -13.109 11.773 -5.328 1 96.56 17 LEU B C 1
ATOM 4366 O O . LEU B 1 17 ? -12.094 12.469 -5.266 1 96.56 17 LEU B O 1
ATOM 4370 N N . SER B 1 18 ? -14.273 12.094 -4.777 1 98.5 18 SER B N 1
ATOM 4371 C CA . SER B 1 18 ? -14.273 13.055 -3.678 1 98.5 18 SER B CA 1
ATOM 4372 C C . SER B 1 18 ? -13.867 12.391 -2.367 1 98.5 18 SER B C 1
ATOM 4374 O O . SER B 1 18 ? -13.836 11.164 -2.266 1 98.5 18 SER B O 1
ATOM 4376 N N . ILE B 1 19 ? -13.547 13.18 -1.418 1 98.69 19 ILE B N 1
ATOM 4377 C CA . ILE B 1 19 ? -13.203 12.648 -0.105 1 98.69 19 ILE B CA 1
ATOM 4378 C C . ILE B 1 19 ? -14.352 11.797 0.426 1 98.69 19 ILE B C 1
ATOM 4380 O O . ILE B 1 19 ? -14.133 10.695 0.939 1 98.69 19 ILE B O 1
ATOM 4384 N N . ALA B 1 20 ? -15.617 12.281 0.298 1 98.75 20 ALA B N 1
ATOM 4385 C CA . ALA B 1 20 ? -16.781 11.547 0.775 1 98.75 20 ALA B CA 1
ATOM 4386 C C . ALA B 1 20 ? -16.922 10.211 0.061 1 98.75 20 ALA B C 1
ATOM 4388 O O . ALA B 1 20 ? -17.203 9.188 0.693 1 98.75 20 ALA B O 1
ATOM 4389 N N . GLN B 1 21 ? -16.703 10.188 -1.25 1 97.88 21 GLN B N 1
ATOM 4390 C CA . GLN B 1 21 ? -16.734 8.938 -2.01 1 97.88 21 GLN B CA 1
ATOM 4391 C C . GLN B 1 21 ? -15.609 8.008 -1.583 1 97.88 21 GLN B C 1
ATOM 4393 O O . GLN B 1 21 ? -15.82 6.805 -1.42 1 97.88 21 GLN B O 1
ATOM 4398 N N . PHE B 1 22 ? -14.43 8.531 -1.405 1 97.81 22 PHE B N 1
ATOM 4399 C CA . PHE B 1 22 ? -13.273 7.766 -0.96 1 97.81 22 PHE B CA 1
ATOM 4400 C C . PHE B 1 22 ? -13.547 7.098 0.381 1 97.81 22 PHE B C 1
ATOM 4402 O O . PHE B 1 22 ? -13.305 5.902 0.547 1 97.81 22 PHE B O 1
ATOM 4409 N N . MET B 1 23 ? -14.148 7.855 1.284 1 97.94 23 MET B N 1
ATOM 4410 C CA . MET B 1 23 ? -14.453 7.379 2.633 1 97.94 23 MET B CA 1
ATOM 4411 C C . MET B 1 23 ? -15.492 6.266 2.596 1 97.94 23 MET B C 1
ATOM 4413 O O . MET B 1 23 ? -15.477 5.371 3.443 1 97.94 23 MET B O 1
ATOM 4417 N N . THR B 1 24 ? -16.375 6.289 1.658 1 97.19 24 THR B N 1
ATOM 4418 C CA . THR B 1 24 ? -17.5 5.359 1.653 1 97.19 24 THR B CA 1
ATOM 4419 C C . THR B 1 24 ? -17.203 4.156 0.765 1 97.19 24 THR B C 1
ATOM 4421 O O . THR B 1 24 ? -17.703 3.055 1.019 1 97.19 24 THR B O 1
ATOM 4424 N N . GLN B 1 25 ? -16.391 4.32 -0.266 1 94.94 25 GLN B N 1
ATOM 4425 C CA . GLN B 1 25 ? -16.203 3.273 -1.263 1 94.94 25 GLN B CA 1
ATOM 4426 C C . GLN B 1 25 ? -15.047 2.354 -0.88 1 94.94 25 GLN B C 1
ATOM 4428 O O . GLN B 1 25 ? -14.953 1.223 -1.362 1 94.94 25 GLN B O 1
ATOM 4433 N N . TYR B 1 26 ? -14.18 2.787 -0.039 1 96.06 26 TYR B N 1
ATOM 4434 C CA . TYR B 1 26 ? -12.969 2.012 0.233 1 96.06 26 TYR B CA 1
ATOM 4435 C C . TYR B 1 26 ? -12.797 1.778 1.729 1 96.06 26 TYR B C 1
ATOM 4437 O O . TYR B 1 26 ? -12.852 2.723 2.521 1 96.06 26 TYR B O 1
ATOM 4445 N N . ASN B 1 27 ? -12.656 0.578 2.166 1 96.19 27 ASN B N 1
ATOM 4446 C CA . ASN B 1 27 ? -12.414 0.09 3.52 1 96.19 27 ASN B CA 1
ATOM 4447 C C . ASN B 1 27 ? -11.273 -0.922 3.557 1 96.19 27 ASN B C 1
ATOM 4449 O O . ASN B 1 27 ? -11.516 -2.131 3.557 1 96.19 27 ASN B O 1
ATOM 4453 N N . PRO B 1 28 ? -9.992 -0.408 3.656 1 94.25 28 PRO B N 1
ATOM 4454 C CA . PRO B 1 28 ? -8.828 -1.255 3.42 1 94.25 28 PRO B CA 1
ATOM 4455 C C . PRO B 1 28 ? -8.703 -2.389 4.438 1 94.25 28 PRO B C 1
ATOM 4457 O O . PRO B 1 28 ? -8.094 -3.422 4.141 1 94.25 28 PRO B O 1
ATOM 4460 N N . ASP B 1 29 ? -9.266 -2.217 5.629 1 93.75 29 ASP B N 1
ATOM 4461 C CA . ASP B 1 29 ? -9.094 -3.225 6.672 1 93.75 29 ASP B CA 1
ATOM 4462 C C . ASP B 1 29 ? -10.422 -3.889 7.02 1 93.75 29 ASP B C 1
ATOM 4464 O O . ASP B 1 29 ? -10.547 -4.523 8.07 1 93.75 29 ASP B O 1
ATOM 4468 N N . GLU B 1 30 ? -11.484 -3.627 6.195 1 92 30 GLU B N 1
ATOM 4469 C CA . GLU B 1 30 ? -12.812 -4.184 6.41 1 92 30 GLU B CA 1
ATOM 4470 C C . GLU B 1 30 ? -13.305 -3.912 7.832 1 92 30 GLU B C 1
ATOM 4472 O O . GLU B 1 30 ? -13.742 -4.828 8.531 1 92 30 GLU B O 1
ATOM 4477 N N . VAL B 1 31 ? -13.203 -2.701 8.219 1 95.44 31 VAL B N 1
ATOM 4478 C CA . VAL B 1 31 ? -13.586 -2.256 9.555 1 95.44 31 VAL B CA 1
ATOM 4479 C C . VAL B 1 31 ? -15.102 -2.357 9.719 1 95.44 31 VAL B C 1
ATOM 4481 O O . VAL B 1 31 ? -15.859 -1.883 8.867 1 95.44 31 VAL B O 1
ATOM 4484 N N . PRO B 1 32 ? -15.523 -2.979 10.82 1 94.38 32 PRO B N 1
ATOM 4485 C CA . PRO B 1 32 ? -16.969 -3.037 11.055 1 94.38 32 PRO B CA 1
ATOM 4486 C C . PRO B 1 32 ? -17.562 -1.669 11.367 1 94.38 32 PRO B C 1
ATOM 4488 O O . PRO B 1 32 ? -16.891 -0.82 11.961 1 94.38 32 PRO B O 1
ATOM 4491 N N . ALA B 1 33 ? -18.812 -1.502 11.094 1 96.38 33 ALA B N 1
ATOM 4492 C CA . ALA B 1 33 ? -19.516 -0.228 11.242 1 96.38 33 ALA B CA 1
ATOM 4493 C C . ALA B 1 33 ? -19.578 0.199 12.711 1 96.38 33 ALA B C 1
ATOM 4495 O O . ALA B 1 33 ? -19.562 1.394 13.016 1 96.38 33 ALA B O 1
ATOM 4496 N N . ASP B 1 34 ? -19.562 -0.743 13.586 1 97.62 34 ASP B N 1
ATOM 4497 C CA . ASP B 1 34 ? -19.797 -0.426 14.984 1 97.62 34 ASP B CA 1
ATOM 4498 C C . ASP B 1 34 ? -18.5 -0.178 15.734 1 97.62 34 ASP B C 1
ATOM 4500 O O . ASP B 1 34 ? -18.5 0.146 16.922 1 97.62 34 ASP B O 1
ATOM 4504 N N . LYS B 1 35 ? -17.406 -0.229 15.047 1 98.19 35 LYS B N 1
ATOM 4505 C CA . LYS B 1 35 ? -16.125 0.046 15.719 1 98.19 35 LYS B CA 1
ATOM 4506 C C . LYS B 1 35 ? -16.016 1.522 16.078 1 98.19 35 LYS B C 1
ATOM 4508 O O . LYS B 1 35 ? -16.25 2.396 15.242 1 98.19 35 LYS B O 1
ATOM 4513 N N . ILE B 1 36 ? -15.602 1.818 17.344 1 98.75 36 ILE B N 1
ATOM 4514 C CA . ILE B 1 36 ? -15.359 3.189 17.781 1 98.75 36 ILE B CA 1
ATOM 4515 C C . ILE B 1 36 ? -14.086 3.719 17.125 1 98.75 36 ILE B C 1
ATOM 4517 O O . ILE B 1 36 ? -13.039 3.064 17.172 1 98.75 36 ILE B O 1
ATOM 4521 N N . VAL B 1 37 ? -14.172 4.895 16.484 1 98.88 37 VAL B N 1
ATOM 4522 C CA . VAL B 1 37 ? -13 5.406 15.773 1 98.88 37 VAL B CA 1
ATOM 4523 C C . VAL B 1 37 ? -12.609 6.773 16.328 1 98.88 37 VAL B C 1
ATOM 4525 O O . VAL B 1 37 ? -11.5 7.25 16.109 1 98.88 37 VAL B O 1
ATOM 4528 N N . HIS B 1 38 ? -13.531 7.473 17.078 1 98.88 38 HIS B N 1
ATOM 4529 C CA . HIS B 1 38 ? -13.156 8.75 17.672 1 98.88 38 HIS B CA 1
ATOM 4530 C C . HIS B 1 38 ? -13.914 9.008 18.969 1 98.88 38 HIS B C 1
ATOM 4532 O O . HIS B 1 38 ? -15.125 8.766 19.031 1 98.88 38 HIS B O 1
ATOM 4538 N N . VAL B 1 39 ? -13.234 9.445 19.922 1 98.62 39 VAL B N 1
ATOM 4539 C CA . VAL B 1 39 ? -13.781 9.93 21.188 1 98.62 39 VAL B CA 1
ATOM 4540 C C . VAL B 1 39 ? -13.109 11.234 21.578 1 98.62 39 VAL B C 1
ATOM 4542 O O . VAL B 1 39 ? -12.055 11.586 21.047 1 98.62 39 VAL B O 1
ATOM 4545 N N . ASP B 1 40 ? -13.734 12 22.328 1 97.44 40 ASP B N 1
ATOM 4546 C CA . ASP B 1 40 ? -13.141 13.18 22.938 1 97.44 40 ASP B CA 1
ATOM 4547 C C . ASP B 1 40 ? -13.508 13.289 24.422 1 97.44 40 ASP B C 1
ATOM 4549 O O . ASP B 1 40 ? -14.047 12.344 25 1 97.44 40 ASP B O 1
ATOM 4553 N N . THR B 1 41 ? -13.102 14.328 25.078 1 93.75 41 THR B N 1
ATOM 4554 C CA . THR B 1 41 ? -13.344 14.477 26.5 1 93.75 41 THR B CA 1
ATOM 4555 C C . THR B 1 41 ? -14.586 15.312 26.766 1 93.75 41 THR B C 1
ATOM 4557 O O . THR B 1 41 ? -14.906 15.617 27.922 1 93.75 41 THR B O 1
ATOM 4560 N N . ILE B 1 42 ? -15.305 15.648 25.781 1 90.31 42 ILE B N 1
ATOM 4561 C CA . ILE B 1 42 ? -16.438 16.578 25.875 1 90.31 42 ILE B CA 1
ATOM 4562 C C . ILE B 1 42 ? -17.734 15.828 25.562 1 90.31 42 ILE B C 1
ATOM 4564 O O . ILE B 1 42 ? -18.719 15.977 26.281 1 90.31 42 ILE B O 1
ATOM 4568 N N . SER B 1 43 ? -17.641 14.977 24.641 1 90.12 43 SER B N 1
ATOM 4569 C CA . SER B 1 43 ? -18.828 14.336 24.094 1 90.12 43 SER B CA 1
ATOM 4570 C C . SER B 1 43 ? -19.219 13.109 24.906 1 90.12 43 SER B C 1
ATOM 4572 O O . SER B 1 43 ? -18.359 12.445 25.484 1 90.12 43 SER B O 1
ATOM 4574 N N . LYS B 1 44 ? -20.516 12.797 24.875 1 87.56 44 LYS B N 1
ATOM 4575 C CA . LYS B 1 44 ? -21.031 11.656 25.625 1 87.56 44 LYS B CA 1
ATOM 4576 C C . LYS B 1 44 ? -20.938 10.375 24.797 1 87.56 44 LYS B C 1
ATOM 4578 O O . LYS B 1 44 ? -20.75 9.289 25.344 1 87.56 44 LYS B O 1
ATOM 4583 N N . GLN B 1 45 ? -21.109 10.516 23.594 1 93.44 45 GLN B N 1
ATOM 4584 C CA . GLN B 1 45 ? -21.125 9.344 22.719 1 93.44 45 GLN B CA 1
ATOM 4585 C C . GLN B 1 45 ? -19.922 9.336 21.781 1 93.44 45 GLN B C 1
ATOM 4587 O O . GLN B 1 45 ? -19.5 10.391 21.281 1 93.44 45 GLN B O 1
ATOM 4592 N N . PRO B 1 46 ? -19.359 8.18 21.562 1 98.19 46 PRO B N 1
ATOM 4593 C CA . PRO B 1 46 ? -18.266 8.062 20.594 1 98.19 46 PRO B CA 1
ATOM 4594 C C . PRO B 1 46 ? -18.75 8.086 19.141 1 98.19 46 PRO B C 1
ATOM 4596 O O . PRO B 1 46 ? -19.938 7.945 18.891 1 98.19 46 PRO B O 1
ATOM 4599 N N . ILE B 1 47 ? -17.875 8.352 18.25 1 98.69 47 ILE B N 1
ATOM 4600 C CA . ILE B 1 47 ? -18.094 8.156 16.828 1 98.69 47 ILE B CA 1
ATOM 4601 C C . ILE B 1 47 ? -17.641 6.754 16.422 1 98.69 47 ILE B C 1
ATOM 4603 O O . ILE B 1 47 ? -16.547 6.332 16.75 1 98.69 47 ILE B O 1
ATOM 4607 N N . THR B 1 48 ? -18.5 6.004 15.781 1 98.81 48 THR B N 1
ATOM 4608 C CA . THR B 1 48 ? -18.109 4.719 15.211 1 98.81 48 THR B CA 1
ATOM 4609 C C . THR B 1 48 ? -17.797 4.859 13.727 1 98.81 48 THR B C 1
ATOM 4611 O O . THR B 1 48 ? -18.078 5.895 13.125 1 98.81 48 THR B O 1
ATOM 4614 N N . TYR B 1 49 ? -17.188 3.82 13.188 1 98.69 49 TYR B N 1
ATOM 4615 C CA . TYR B 1 49 ? -16.812 3.809 11.773 1 98.69 49 TYR B CA 1
ATOM 4616 C C . TYR B 1 49 ? -18.031 4.078 10.898 1 98.69 49 TYR B C 1
ATOM 4618 O O . TYR B 1 49 ? -17.969 4.902 9.984 1 98.69 49 TYR B O 1
ATOM 4626 N N . GLY B 1 50 ? -19.156 3.473 11.18 1 98.31 50 GLY B N 1
ATOM 4627 C CA . GLY B 1 50 ? -20.391 3.633 10.43 1 98.31 50 GLY B CA 1
ATOM 4628 C C . GLY B 1 50 ? -21.125 4.922 10.75 1 98.31 50 GLY B C 1
ATOM 4629 O O . GLY B 1 50 ? -21.641 5.594 9.852 1 98.31 50 GLY B O 1
ATOM 4630 N N . SER B 1 51 ? -21.156 5.309 12.031 1 98.12 51 SER B N 1
ATOM 4631 C CA . SER B 1 51 ? -21.906 6.492 12.43 1 98.12 51 SER B CA 1
ATOM 4632 C C . SER B 1 51 ? -21.297 7.762 11.844 1 98.12 51 SER B C 1
ATOM 4634 O O . SER B 1 51 ? -22 8.719 11.539 1 98.12 51 SER B O 1
ATOM 4636 N N . LEU B 1 52 ? -19.938 7.762 11.648 1 98.69 52 LEU B N 1
ATOM 4637 C CA . LEU B 1 52 ? -19.312 8.922 11.031 1 98.69 52 LEU B CA 1
ATOM 4638 C C . LEU B 1 52 ? -19.906 9.188 9.648 1 98.69 52 LEU B C 1
ATOM 4640 O O . LEU B 1 52 ? -20.25 10.328 9.328 1 98.69 52 LEU B O 1
ATOM 4644 N N . ARG B 1 53 ? -20.031 8.164 8.859 1 98.38 53 ARG B N 1
ATOM 4645 C CA . ARG B 1 53 ? -20.562 8.289 7.504 1 98.38 53 ARG B CA 1
ATOM 4646 C C . ARG B 1 53 ? -22.031 8.688 7.52 1 98.38 53 ARG B C 1
ATOM 4648 O O . ARG B 1 53 ? -22.453 9.562 6.762 1 98.38 53 ARG B O 1
ATOM 4655 N N . GLN B 1 54 ? -22.75 8.125 8.422 1 97.88 54 GLN B N 1
ATOM 4656 C CA . GLN B 1 54 ? -24.172 8.43 8.539 1 97.88 54 GLN B CA 1
ATOM 4657 C C . GLN B 1 54 ? -24.391 9.859 9.023 1 97.88 54 GLN B C 1
ATOM 4659 O O . GLN B 1 54 ? -25.203 10.594 8.453 1 97.88 54 GLN B O 1
ATOM 4664 N N . ASP B 1 55 ? -23.703 10.227 10.062 1 97.88 55 ASP B N 1
ATOM 4665 C CA . ASP B 1 55 ? -23.844 11.562 10.641 1 97.88 55 ASP B CA 1
ATOM 4666 C C . ASP B 1 55 ? -23.359 12.633 9.664 1 97.88 55 ASP B C 1
ATOM 4668 O O . ASP B 1 55 ? -23.938 13.727 9.594 1 97.88 55 ASP B O 1
ATOM 4672 N N . ALA B 1 56 ? -22.266 12.359 8.969 1 98.62 56 ALA B N 1
ATOM 4673 C CA . ALA B 1 56 ? -21.781 13.297 7.957 1 98.62 56 ALA B CA 1
ATOM 4674 C C . ALA B 1 56 ? -22.844 13.547 6.891 1 98.62 56 ALA B C 1
ATOM 4676 O O . ALA B 1 56 ? -23.062 14.688 6.488 1 98.62 56 ALA B O 1
ATOM 4677 N N . ALA B 1 57 ? -23.516 12.5 6.488 1 98.69 57 ALA B N 1
ATOM 4678 C CA . ALA B 1 57 ? -24.547 12.594 5.469 1 98.69 57 ALA B CA 1
ATOM 4679 C C . ALA B 1 57 ? -25.734 13.422 5.969 1 98.69 57 ALA B C 1
ATOM 4681 O O . ALA B 1 57 ? -26.234 14.289 5.254 1 98.69 57 ALA B O 1
ATOM 4682 N N . ARG B 1 58 ? -26.172 13.141 7.152 1 98.62 58 ARG B N 1
ATOM 4683 C CA . ARG B 1 58 ? -27.312 13.836 7.73 1 98.62 58 ARG B CA 1
ATOM 4684 C C . ARG B 1 58 ? -26.984 15.297 8.016 1 98.62 58 ARG B C 1
ATOM 4686 O O . ARG B 1 58 ? -27.812 16.188 7.797 1 98.62 58 ARG B O 1
ATOM 4693 N N . ALA B 1 59 ? -25.812 15.477 8.539 1 98.75 59 ALA B N 1
ATOM 4694 C CA . ALA B 1 59 ? -25.375 16.844 8.812 1 98.75 59 ALA B CA 1
ATOM 4695 C C . ALA B 1 59 ? -25.203 17.641 7.523 1 98.75 59 ALA B C 1
ATOM 4697 O O . ALA B 1 59 ? -25.516 18.828 7.473 1 98.75 59 ALA B O 1
ATOM 4698 N N . ALA B 1 60 ? -24.625 17.016 6.496 1 98.81 60 ALA B N 1
ATOM 4699 C CA . ALA B 1 60 ? -24.484 17.656 5.191 1 98.81 60 ALA B CA 1
ATOM 4700 C C . ALA B 1 60 ? -25.844 18.109 4.645 1 98.81 60 ALA B C 1
ATOM 4702 O O . ALA B 1 60 ? -25.969 19.203 4.094 1 98.81 60 ALA B O 1
ATOM 4703 N N . TRP B 1 61 ? -26.828 17.234 4.77 1 98.69 61 TRP B N 1
ATOM 4704 C CA . TRP B 1 61 ? -28.188 17.578 4.371 1 98.69 61 TRP B CA 1
ATOM 4705 C C . TRP B 1 61 ? -28.672 18.828 5.094 1 98.69 61 TRP B C 1
ATOM 4707 O O . TRP B 1 61 ? -29.219 19.75 4.473 1 98.69 61 TRP B O 1
ATOM 4717 N N . GLY B 1 62 ? -28.484 18.859 6.387 1 98.62 62 GLY B N 1
ATOM 4718 C CA . GLY B 1 62 ? -28.875 20.016 7.18 1 98.62 62 GLY B CA 1
ATOM 4719 C C . GLY B 1 62 ? -28.156 21.281 6.773 1 98.62 62 GLY B C 1
ATOM 4720 O O . GLY B 1 62 ? -28.766 22.344 6.684 1 98.62 62 GLY B O 1
ATOM 4721 N N . LEU B 1 63 ? -26.859 21.156 6.547 1 98.69 63 LEU B N 1
ATOM 4722 C CA . LEU B 1 63 ? -26.062 22.312 6.137 1 98.69 63 LEU B CA 1
ATOM 4723 C C . LEU B 1 63 ? -26.516 22.828 4.777 1 98.69 63 LEU B C 1
ATOM 4725 O O . LEU B 1 63 ? -26.562 24.047 4.555 1 98.69 63 LEU B O 1
ATOM 4729 N N . ARG B 1 64 ? -26.812 21.906 3.883 1 98.25 64 ARG B N 1
ATOM 4730 C CA . ARG B 1 64 ? -27.344 22.297 2.582 1 98.25 64 ARG B CA 1
ATOM 4731 C C . ARG B 1 64 ? -28.656 23.062 2.736 1 98.25 64 ARG B C 1
ATOM 4733 O O . ARG B 1 64 ? -28.891 24.062 2.057 1 98.25 64 ARG B O 1
ATOM 4740 N N . ASN B 1 65 ? -29.5 22.562 3.549 1 97.38 65 ASN B N 1
ATOM 4741 C CA . ASN B 1 65 ? -30.781 23.219 3.811 1 97.38 65 ASN B CA 1
ATOM 4742 C C . ASN B 1 65 ? -30.594 24.578 4.477 1 97.38 65 ASN B C 1
ATOM 4744 O O . ASN B 1 65 ? -31.438 25.469 4.328 1 97.38 65 ASN B O 1
ATOM 4748 N N . TRP B 1 66 ? -29.516 24.672 5.16 1 97.44 66 TRP B N 1
ATOM 4749 C CA . TRP B 1 66 ? -29.188 25.922 5.824 1 97.44 66 TRP B CA 1
ATOM 4750 C C . TRP B 1 66 ? -28.438 26.859 4.887 1 97.44 66 TRP B C 1
ATOM 4752 O O . TRP B 1 66 ? -27.953 27.922 5.305 1 97.44 66 TRP B O 1
ATOM 4762 N N . GLY B 1 67 ? -28.203 26.391 3.596 1 97.81 67 GLY B N 1
ATOM 4763 C CA . GLY B 1 67 ? -27.719 27.312 2.572 1 97.81 67 GLY B CA 1
ATOM 4764 C C . GLY B 1 67 ? -26.328 26.984 2.082 1 97.81 67 GLY B C 1
ATOM 4765 O O . GLY B 1 67 ? -25.812 27.625 1.153 1 97.81 67 GLY B O 1
ATOM 4766 N N . LEU B 1 68 ? -25.672 26 2.672 1 98.56 68 LEU B N 1
ATOM 4767 C CA . LEU B 1 68 ? -24.344 25.625 2.219 1 98.56 68 LEU B CA 1
ATOM 4768 C C . LEU B 1 68 ? -24.406 24.906 0.875 1 98.56 68 LEU B C 1
ATOM 4770 O O . LEU B 1 68 ? -25.094 23.906 0.738 1 98.56 68 LEU B O 1
ATOM 4774 N N . GLN B 1 69 ? -23.703 25.406 -0.109 1 98.12 69 GLN B N 1
ATOM 4775 C CA . GLN B 1 69 ? -23.703 24.828 -1.448 1 98.12 69 GLN B CA 1
ATOM 4776 C C . GLN B 1 69 ? -22.312 24.328 -1.83 1 98.12 69 GLN B C 1
ATOM 4778 O O . GLN B 1 69 ? -21.312 24.734 -1.234 1 98.12 69 GLN B O 1
ATOM 4783 N N . PRO B 1 70 ? -22.234 23.391 -2.848 1 98.19 70 PRO B N 1
ATOM 4784 C CA . PRO B 1 70 ? -20.922 22.969 -3.324 1 98.19 70 PRO B CA 1
ATOM 4785 C C . PRO B 1 70 ? -20.047 24.141 -3.742 1 98.19 70 PRO B C 1
ATOM 4787 O O . PRO B 1 70 ? -20.5 25.062 -4.43 1 98.19 70 PRO B O 1
ATOM 4790 N N . GLY B 1 71 ? -18.812 24.125 -3.211 1 97.81 71 GLY B N 1
ATOM 4791 C CA . GLY B 1 71 ? -17.875 25.188 -3.561 1 97.81 71 GLY B CA 1
ATOM 4792 C C . GLY B 1 71 ? -17.828 26.297 -2.531 1 97.81 71 GLY B C 1
ATOM 4793 O O . GLY B 1 71 ? -16.844 27.047 -2.467 1 97.81 71 GLY B O 1
ATOM 4794 N N . ASN B 1 72 ? -18.922 26.453 -1.666 1 98.56 72 ASN B N 1
ATOM 4795 C CA . ASN B 1 72 ? -18.891 27.406 -0.567 1 98.56 72 ASN B CA 1
ATOM 4796 C C . ASN B 1 72 ? -17.797 27.062 0.438 1 98.56 72 ASN B C 1
ATOM 4798 O O . ASN B 1 72 ? -17.359 25.922 0.516 1 98.56 72 ASN B O 1
ATOM 4802 N N . VAL B 1 73 ? -17.328 28.094 1.101 1 98.81 73 VAL B N 1
ATOM 4803 C CA . VAL B 1 73 ? -16.312 27.875 2.135 1 98.81 73 VAL B CA 1
ATOM 4804 C C . VAL B 1 73 ? -16.969 27.922 3.514 1 98.81 73 VAL B C 1
ATOM 4806 O O . VAL B 1 73 ? -17.719 28.875 3.818 1 98.81 73 VAL B O 1
ATOM 4809 N N . LEU B 1 74 ? -16.812 26.922 4.27 1 98.88 74 LEU B N 1
ATOM 4810 C CA . LEU B 1 74 ? -17.172 26.906 5.684 1 98.88 74 LEU B CA 1
ATOM 4811 C C . LEU B 1 74 ? -15.93 27.047 6.562 1 98.88 74 LEU B C 1
ATOM 4813 O O . LEU B 1 74 ? -15.094 26.141 6.621 1 98.88 74 LEU B O 1
ATOM 4817 N N . MET B 1 75 ? -15.766 28.188 7.199 1 98.81 75 MET B N 1
ATOM 4818 C CA . MET B 1 75 ? -14.68 28.406 8.148 1 98.81 75 MET B CA 1
ATOM 4819 C C . MET B 1 75 ? -15.039 27.875 9.531 1 98.81 75 MET B C 1
ATOM 4821 O O . MET B 1 75 ? -16.141 28.094 10.016 1 98.81 75 MET B O 1
ATOM 4825 N N . ALA B 1 76 ? -14.141 27.156 10.133 1 98.88 76 ALA B N 1
ATOM 4826 C CA . ALA B 1 76 ? -14.438 26.516 11.414 1 98.88 76 ALA B CA 1
ATOM 4827 C C . ALA B 1 76 ? -13.43 26.922 12.484 1 98.88 76 ALA B C 1
ATOM 4829 O O . ALA B 1 76 ? -12.234 26.672 12.336 1 98.88 76 ALA B O 1
ATO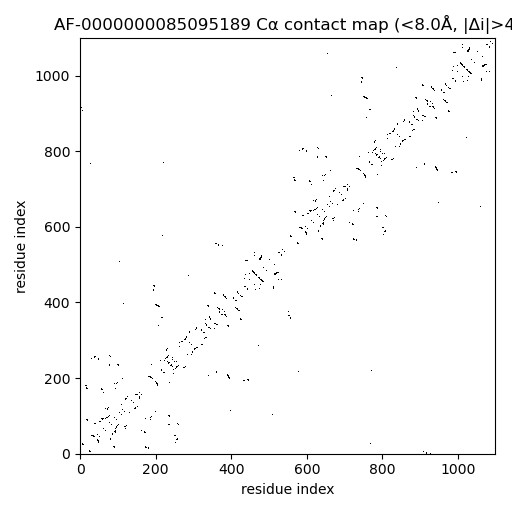M 4830 N N . LEU B 1 77 ? -13.805 27.594 13.492 1 98.44 77 LEU B N 1
ATOM 4831 C CA . LEU B 1 77 ? -13.031 27.844 14.703 1 98.44 77 LEU B CA 1
ATOM 4832 C C . LEU B 1 77 ? -13.508 26.953 15.844 1 98.44 77 LEU B C 1
ATOM 4834 O O . LEU B 1 77 ? -14.211 27.406 16.75 1 98.44 77 LEU B O 1
ATOM 4838 N N . VAL B 1 78 ? -13.078 25.734 15.758 1 98.06 78 VAL B N 1
ATOM 4839 C CA . VAL B 1 78 ? -13.562 24.688 16.641 1 98.06 78 VAL B CA 1
ATOM 4840 C C . VAL B 1 78 ? -12.375 23.875 17.172 1 98.06 78 VAL B C 1
ATOM 4842 O O . VAL B 1 78 ? -11.445 23.578 16.422 1 98.06 78 VAL B O 1
ATOM 4845 N N . THR B 1 79 ? -12.352 23.578 18.453 1 96.31 79 THR B N 1
ATOM 4846 C CA . THR B 1 79 ? -11.297 22.766 19.062 1 96.31 79 THR B CA 1
ATOM 4847 C C . THR B 1 79 ? -11.477 21.297 18.703 1 96.31 79 THR B C 1
ATOM 4849 O O . THR B 1 79 ? -12.547 20.891 18.266 1 96.31 79 THR B O 1
ATOM 4852 N N . ASN B 1 80 ? -10.367 20.484 18.938 1 97.94 80 ASN B N 1
ATOM 4853 C CA . ASN B 1 80 ? -10.461 19.047 18.719 1 97.94 80 ASN B CA 1
ATOM 4854 C C . ASN B 1 80 ? -11.68 18.453 19.438 1 97.94 80 ASN B C 1
ATOM 4856 O O . ASN B 1 80 ? -11.781 18.531 20.656 1 97.94 80 ASN B O 1
ATOM 4860 N N . SER B 1 81 ? -12.547 17.844 18.672 1 98.25 81 SER B N 1
ATOM 4861 C CA . SER B 1 81 ? -13.773 17.266 19.219 1 98.25 81 SER B CA 1
ATOM 4862 C C . SER B 1 81 ? -14.453 16.344 18.219 1 98.25 81 SER B C 1
ATOM 4864 O O . SER B 1 81 ? -14.109 16.344 17.031 1 98.25 81 SER B O 1
ATOM 4866 N N . ASN B 1 82 ? -15.383 15.539 18.734 1 98.44 82 ASN B N 1
ATOM 4867 C CA . ASN B 1 82 ? -16.234 14.758 17.844 1 98.44 82 ASN B CA 1
ATOM 4868 C C . ASN B 1 82 ? -16.938 15.641 16.828 1 98.44 82 ASN B C 1
ATOM 4870 O O . ASN B 1 82 ? -17.016 15.297 15.641 1 98.44 82 ASN B O 1
ATOM 4874 N N . ASP B 1 83 ? -17.375 16.781 17.312 1 98.44 83 ASP B N 1
ATOM 4875 C CA . ASP B 1 83 ? -18.125 17.688 16.438 1 98.44 83 ASP B CA 1
ATOM 4876 C C . ASP B 1 83 ? -17.234 18.25 15.328 1 98.44 83 ASP B C 1
ATOM 4878 O O . ASP B 1 83 ? -17.703 18.484 14.211 1 98.44 83 ASP B O 1
ATOM 4882 N N . PHE B 1 84 ? -15.969 18.484 15.648 1 98.69 84 PHE B N 1
ATOM 4883 C CA . PHE B 1 84 ? -15.031 18.922 14.609 1 98.69 84 PHE B CA 1
ATOM 4884 C C . PHE B 1 84 ? -14.969 17.906 13.484 1 98.69 84 PHE B C 1
ATOM 4886 O O . PHE B 1 84 ? -15.047 18.266 12.305 1 98.69 84 PHE B O 1
ATOM 4893 N N . VAL B 1 85 ? -14.828 16.609 13.859 1 98.88 85 VAL B N 1
ATOM 4894 C CA . VAL B 1 85 ? -14.68 15.531 12.898 1 98.88 85 VAL B CA 1
ATOM 4895 C C . VAL B 1 85 ? -15.938 15.43 12.039 1 98.88 85 VAL B C 1
ATOM 4897 O O . VAL B 1 85 ? -15.844 15.367 10.812 1 98.88 85 VAL B O 1
ATOM 4900 N N . ILE B 1 86 ? -17.062 15.477 12.68 1 98.75 86 ILE B N 1
ATOM 4901 C CA . ILE B 1 86 ? -18.328 15.367 11.953 1 98.75 86 ILE B CA 1
ATOM 4902 C C . ILE B 1 86 ? -18.516 16.578 11.039 1 98.75 86 ILE B C 1
ATOM 4904 O O . ILE B 1 86 ? -18.953 16.438 9.891 1 98.75 86 ILE B O 1
ATOM 4908 N N . LEU B 1 87 ? -18.156 17.75 11.539 1 98.88 87 LEU B N 1
ATOM 4909 C CA . LEU B 1 87 ? -18.297 18.969 10.766 1 98.88 87 LEU B CA 1
ATOM 4910 C C . LEU B 1 87 ? -17.438 18.922 9.508 1 98.88 87 LEU B C 1
ATOM 4912 O O . LEU B 1 87 ? -17.875 19.312 8.422 1 98.88 87 LEU B O 1
ATOM 4916 N N . ALA B 1 88 ? -16.219 18.547 9.625 1 98.94 88 ALA B N 1
ATOM 4917 C CA . ALA B 1 88 ? -15.32 18.438 8.477 1 98.94 88 ALA B CA 1
ATOM 4918 C C . ALA B 1 88 ? -15.898 17.5 7.414 1 98.94 88 ALA B C 1
ATOM 4920 O O . ALA B 1 88 ? -16.016 17.891 6.25 1 98.94 88 ALA B O 1
ATOM 4921 N N . HIS B 1 89 ? -16.297 16.312 7.828 1 98.94 89 HIS B N 1
ATOM 4922 C CA . HIS B 1 89 ? -16.797 15.336 6.879 1 98.94 89 HIS B CA 1
ATOM 4923 C C . HIS B 1 89 ? -18.141 15.766 6.301 1 98.94 89 HIS B C 1
ATOM 4925 O O . HIS B 1 89 ? -18.406 15.547 5.117 1 98.94 89 HIS B O 1
ATOM 4931 N N . ALA B 1 90 ? -19.016 16.375 7.133 1 98.94 90 ALA B N 1
ATOM 4932 C CA . ALA B 1 90 ? -20.281 16.906 6.625 1 98.94 90 ALA B CA 1
ATOM 4933 C C . ALA B 1 90 ? -20.031 17.953 5.543 1 98.94 90 ALA B C 1
ATOM 4935 O O . ALA B 1 90 ? -20.75 18 4.539 1 98.94 90 ALA B O 1
ATOM 4936 N N . THR B 1 91 ? -19.062 18.797 5.785 1 98.94 91 THR B N 1
ATOM 4937 C CA . THR B 1 91 ? -18.719 19.828 4.812 1 98.94 91 THR B CA 1
ATOM 4938 C C . THR B 1 91 ? -18.297 19.203 3.486 1 98.94 91 THR B C 1
ATOM 4940 O O . THR B 1 91 ? -18.734 19.641 2.42 1 98.94 91 THR B O 1
ATOM 4943 N N . TRP B 1 92 ? -17.516 18.172 3.516 1 98.94 92 TRP B N 1
ATOM 4944 C CA . TRP B 1 92 ? -17.047 17.484 2.309 1 98.94 92 TRP B CA 1
ATOM 4945 C C . TRP B 1 92 ? -18.203 16.75 1.636 1 98.94 92 TRP B C 1
ATOM 4947 O O . TRP B 1 92 ? -18.281 16.688 0.406 1 98.94 92 TRP B O 1
ATOM 4957 N N . TRP B 1 93 ? -19.078 16.141 2.453 1 98.81 93 TRP B N 1
ATOM 4958 C CA . TRP B 1 93 ? -20.266 15.484 1.908 1 98.81 93 TRP B CA 1
ATOM 4959 C C . TRP B 1 93 ? -21.141 16.484 1.15 1 98.81 93 TRP B C 1
ATOM 4961 O O . TRP B 1 93 ? -21.75 16.141 0.143 1 98.81 93 TRP B O 1
ATOM 4971 N N . ALA B 1 94 ? -21.172 17.656 1.619 1 98.69 94 ALA B N 1
ATOM 4972 C CA . ALA B 1 94 ? -22 18.703 1.01 1 98.69 94 ALA B CA 1
ATOM 4973 C C . ALA B 1 94 ? -21.312 19.281 -0.228 1 98.69 94 ALA B C 1
ATOM 4975 O O . ALA B 1 94 ? -21.922 20.062 -0.968 1 98.69 94 ALA B O 1
ATOM 4976 N N . GLY B 1 95 ? -20.031 18.922 -0.456 1 98.62 95 GLY B N 1
ATOM 4977 C CA . GLY B 1 95 ? -19.281 19.422 -1.592 1 98.62 95 GLY B CA 1
ATOM 4978 C C . GLY B 1 95 ? -18.672 20.797 -1.34 1 98.62 95 GLY B C 1
ATOM 4979 O O . GLY B 1 95 ? -18.203 21.453 -2.271 1 98.62 95 GLY B O 1
ATOM 4980 N N . ALA B 1 96 ? -18.672 21.25 -0.091 1 98.81 96 ALA B N 1
ATOM 4981 C CA . ALA B 1 96 ? -18.125 22.562 0.269 1 98.81 96 ALA B CA 1
ATOM 4982 C C . ALA B 1 96 ? -16.656 22.453 0.676 1 98.81 96 ALA B C 1
ATOM 4984 O O . ALA B 1 96 ? -16.094 21.359 0.714 1 98.81 96 ALA B O 1
ATOM 4985 N N . VAL B 1 97 ? -16 23.594 0.854 1 98.88 97 VAL B N 1
ATOM 4986 C CA . VAL B 1 97 ? -14.594 23.688 1.217 1 98.88 97 VAL B CA 1
ATOM 4987 C C . VAL B 1 97 ? -14.461 23.922 2.719 1 98.88 97 VAL B C 1
ATOM 4989 O O . VAL B 1 97 ? -15.055 24.859 3.256 1 98.88 97 VAL B O 1
ATOM 4992 N N . PHE B 1 98 ? -13.781 23.062 3.4 1 98.94 98 PHE B N 1
ATOM 4993 C CA . PHE B 1 98 ? -13.578 23.156 4.844 1 98.94 98 PHE B CA 1
ATOM 4994 C C . PHE B 1 98 ? -12.344 24 5.164 1 98.94 98 PHE B C 1
ATOM 4996 O O . PHE B 1 98 ? -11.242 23.672 4.727 1 98.94 98 PHE B O 1
ATOM 5003 N N . ALA B 1 99 ? -12.477 25.062 5.91 1 98.88 99 ALA B N 1
ATOM 5004 C CA . ALA B 1 99 ? -11.383 25.984 6.25 1 98.88 99 ALA B CA 1
ATOM 5005 C C . ALA B 1 99 ? -11.258 26.141 7.762 1 98.88 99 ALA B C 1
ATOM 5007 O O . ALA B 1 99 ? -11.68 27.156 8.32 1 98.88 99 ALA B O 1
ATOM 5008 N N . PRO B 1 100 ? -10.562 25.25 8.391 1 98.56 100 PRO B N 1
ATOM 5009 C CA . PRO B 1 100 ? -10.438 25.328 9.844 1 98.56 100 PRO B CA 1
ATOM 5010 C C . PRO B 1 100 ? -9.352 26.297 10.289 1 98.56 100 PRO B C 1
ATOM 5012 O O . PRO B 1 100 ? -8.281 26.359 9.68 1 98.56 100 PRO B O 1
ATOM 5015 N N . LEU B 1 101 ? -9.641 27.062 11.281 1 96.62 101 LEU B N 1
ATOM 5016 C CA . LEU B 1 101 ? -8.727 28.031 11.867 1 96.62 101 LEU B CA 1
ATOM 5017 C C . LEU B 1 101 ? -8.523 27.766 13.352 1 96.62 101 LEU B C 1
ATOM 5019 O O . LEU B 1 101 ? -9.469 27.391 14.055 1 96.62 101 LEU B O 1
ATOM 5023 N N . ASN B 1 102 ? -7.297 27.984 13.758 1 93.06 102 ASN B N 1
ATOM 5024 C CA . ASN B 1 102 ? -6.969 27.766 15.164 1 93.06 102 ASN B CA 1
ATOM 5025 C C . ASN B 1 102 ? -7.785 28.672 16.078 1 93.06 102 ASN B C 1
ATOM 5027 O O . ASN B 1 102 ? -7.941 29.859 15.805 1 93.06 102 ASN B O 1
ATOM 5031 N N . VAL B 1 103 ? -8.258 28.219 17.172 1 94.25 103 VAL B N 1
ATOM 5032 C CA . VAL B 1 103 ? -9.109 28.969 18.078 1 94.25 103 VAL B CA 1
ATOM 5033 C C . VAL B 1 103 ? -8.281 30.016 18.828 1 94.25 103 VAL B C 1
ATOM 5035 O O . VAL B 1 103 ? -8.836 30.922 19.453 1 94.25 103 VAL B O 1
ATOM 5038 N N . SER B 1 104 ? -6.961 29.953 18.672 1 87.5 104 SER B N 1
ATOM 5039 C CA . SER B 1 104 ? -6.102 30.969 19.281 1 87.5 104 SER B CA 1
ATOM 5040 C C . SER B 1 104 ? -6.004 32.188 18.391 1 87.5 104 SER B C 1
ATOM 5042 O O . SER B 1 104 ? -5.422 33.219 18.781 1 87.5 104 SER B O 1
ATOM 5044 N N . ALA B 1 105 ? -6.559 32.188 17.266 1 89.12 105 ALA B N 1
ATOM 5045 C CA . ALA B 1 105 ? -6.523 33.312 16.344 1 89.12 105 ALA B CA 1
ATOM 5046 C C . ALA B 1 105 ? -7.18 34.531 16.969 1 89.12 105 ALA B C 1
ATOM 5048 O O . ALA B 1 105 ? -8.203 34.438 17.641 1 89.12 105 ALA B O 1
ATOM 5049 N N . THR B 1 106 ? -6.582 35.688 16.688 1 87.25 106 THR B N 1
ATOM 5050 C CA . THR B 1 106 ? -7.117 36.938 17.188 1 87.25 106 THR B CA 1
ATOM 5051 C C . THR B 1 106 ? -8.188 37.5 16.25 1 87.25 106 THR B C 1
ATOM 5053 O O . THR B 1 106 ? -8.352 37 15.125 1 87.25 106 THR B O 1
ATOM 5056 N N . GLN B 1 107 ? -8.914 38.469 16.766 1 93.06 107 GLN B N 1
ATOM 5057 C CA . GLN B 1 107 ? -9.898 39.125 15.922 1 93.06 107 GLN B CA 1
ATOM 5058 C C . GLN B 1 107 ? -9.266 39.656 14.641 1 93.06 107 GLN B C 1
ATOM 5060 O O . GLN B 1 107 ? -9.867 39.594 13.562 1 93.06 107 GLN B O 1
ATOM 5065 N N . LYS B 1 108 ? -8.047 40.188 14.773 1 88.38 108 LYS B N 1
ATOM 5066 C CA . LYS B 1 108 ? -7.32 40.719 13.617 1 88.38 108 LYS B CA 1
ATOM 5067 C C . LYS B 1 108 ? -7.004 39.594 12.617 1 88.38 108 LYS B C 1
ATOM 5069 O O . LYS B 1 108 ? -7.133 39.812 11.406 1 88.38 108 LYS B O 1
ATOM 5074 N N . ASP B 1 109 ? -6.578 38.469 13.18 1 88.81 109 ASP B N 1
ATOM 5075 C CA . ASP B 1 109 ? -6.312 37.312 12.328 1 88.81 109 ASP B CA 1
ATOM 5076 C C . ASP B 1 109 ? -7.57 36.906 11.57 1 88.81 109 ASP B C 1
ATOM 5078 O O . ASP B 1 109 ? -7.523 36.688 10.359 1 88.81 109 ASP B O 1
ATOM 5082 N N . ILE B 1 110 ? -8.648 36.812 12.297 1 96 110 ILE B N 1
ATOM 5083 C CA . ILE B 1 110 ? -9.922 36.375 11.727 1 96 110 ILE B CA 1
ATOM 5084 C C . ILE B 1 110 ? -10.359 37.375 10.641 1 96 110 ILE B C 1
ATOM 5086 O O . ILE B 1 110 ? -10.742 36.938 9.539 1 96 110 ILE B O 1
ATOM 5090 N N . SER B 1 111 ? -10.273 38.656 10.93 1 96.19 111 SER B N 1
ATOM 5091 C CA . SER B 1 111 ? -10.672 39.688 9.984 1 96.19 111 SER B CA 1
ATOM 5092 C C . SER B 1 111 ? -9.867 39.594 8.695 1 96.19 111 SER B C 1
ATOM 5094 O O . SER B 1 111 ? -10.422 39.688 7.598 1 96.19 111 SER B O 1
ATOM 5096 N N . HIS B 1 112 ? -8.602 39.406 8.883 1 93.38 112 HIS B N 1
ATOM 5097 C CA . HIS B 1 112 ? -7.719 39.25 7.734 1 93.38 112 HIS B CA 1
ATOM 5098 C C . HIS B 1 112 ? -8.117 38.062 6.871 1 93.38 112 HIS B C 1
ATOM 5100 O O . HIS B 1 112 ? -8.234 38.188 5.652 1 93.38 112 HIS B O 1
ATOM 5106 N N . LEU B 1 113 ? -8.383 36.969 7.492 1 95.81 113 LEU B N 1
ATOM 5107 C CA . LEU B 1 113 ? -8.664 35.75 6.766 1 95.81 113 LEU B CA 1
ATOM 5108 C C . LEU B 1 113 ? -10.055 35.781 6.141 1 95.81 113 LEU B C 1
ATOM 5110 O O . LEU B 1 113 ? -10.281 35.188 5.09 1 95.81 113 LEU B O 1
ATOM 5114 N N . LEU B 1 114 ? -10.984 36.5 6.734 1 97.62 114 LEU B N 1
ATOM 5115 C CA . LEU B 1 114 ? -12.305 36.688 6.137 1 97.62 114 LEU B CA 1
ATOM 5116 C C . LEU B 1 114 ? -12.188 37.375 4.785 1 97.62 114 LEU B C 1
ATOM 5118 O O . LEU B 1 114 ? -12.938 37.062 3.857 1 97.62 114 LEU B O 1
ATOM 5122 N N . GLN B 1 115 ? -11.258 38.25 4.691 1 95.69 115 GLN B N 1
ATOM 5123 C CA . GLN B 1 115 ? -11.07 39 3.457 1 95.69 115 GLN B CA 1
ATOM 5124 C C . GLN B 1 115 ? -10.508 38.125 2.35 1 95.69 115 GLN B C 1
ATOM 5126 O O . GLN B 1 115 ? -10.773 38.344 1.169 1 95.69 115 GLN B O 1
ATOM 5131 N N . ILE B 1 116 ? -9.844 37.125 2.777 1 93.69 116 ILE B N 1
ATOM 5132 C CA . ILE B 1 116 ? -9.125 36.281 1.839 1 93.69 116 ILE B CA 1
ATOM 5133 C C . ILE B 1 116 ? -10.031 35.125 1.382 1 93.69 116 ILE B C 1
ATOM 5135 O O . ILE B 1 116 ? -10.172 34.875 0.181 1 93.69 116 ILE B O 1
ATOM 5139 N N . VAL B 1 117 ? -10.672 34.5 2.312 1 96.25 117 VAL B N 1
ATOM 5140 C CA . VAL B 1 117 ? -11.359 33.25 2.014 1 96.25 117 VAL B CA 1
ATOM 5141 C C . VAL B 1 117 ? -12.836 33.531 1.747 1 96.25 117 VAL B C 1
ATOM 5143 O O . VAL B 1 117 ? -13.516 32.75 1.076 1 96.25 117 VAL B O 1
ATOM 5146 N N . LYS B 1 118 ? -13.367 34.625 2.246 1 96.75 118 LYS B N 1
ATOM 5147 C CA . LYS B 1 118 ? -14.75 35.062 2.066 1 96.75 118 LYS B CA 1
ATOM 5148 C C . LYS B 1 118 ? -15.719 33.906 2.295 1 96.75 118 LYS B C 1
ATOM 5150 O O . LYS B 1 118 ? -16.5 33.562 1.405 1 96.75 118 LYS B O 1
ATOM 5155 N N . PRO B 1 119 ? -15.711 33.375 3.49 1 98.56 119 PRO B N 1
ATOM 5156 C CA . PRO B 1 119 ? -16.594 32.25 3.777 1 98.56 119 PRO B CA 1
ATOM 5157 C C . PRO B 1 119 ? -18.078 32.625 3.738 1 98.56 119 PRO B C 1
ATOM 5159 O O . PRO B 1 119 ? -18.438 33.719 4.148 1 98.56 119 PRO B O 1
ATOM 5162 N N . THR B 1 120 ? -18.906 31.688 3.244 1 98.62 120 THR B N 1
ATOM 5163 C CA . THR B 1 120 ? -20.359 31.875 3.293 1 98.62 120 THR B CA 1
ATOM 5164 C C . THR B 1 120 ? -20.906 31.453 4.648 1 98.62 120 THR B C 1
ATOM 5166 O O . THR B 1 120 ? -22 31.875 5.039 1 98.62 120 THR B O 1
ATOM 5169 N N . HIS B 1 121 ? -20.219 30.578 5.312 1 98.75 121 HIS B N 1
ATOM 5170 C CA . HIS B 1 121 ? -20.625 30.031 6.605 1 98.75 121 HIS B CA 1
ATOM 5171 C C . HIS B 1 121 ? -19.453 30 7.586 1 98.75 121 HIS B C 1
ATOM 5173 O O . HIS B 1 121 ? -18.312 29.766 7.191 1 98.75 121 HIS B O 1
ATOM 5179 N N . ILE B 1 122 ? -19.719 30.266 8.883 1 98.81 122 ILE B N 1
ATOM 5180 C CA . ILE B 1 122 ? -18.734 30.141 9.945 1 98.81 122 ILE B CA 1
ATOM 5181 C C . ILE B 1 122 ? -19.297 29.297 11.086 1 98.81 122 ILE B C 1
ATOM 5183 O O . ILE B 1 122 ? -20.422 29.531 11.539 1 98.81 122 ILE B O 1
ATOM 5187 N N . ALA B 1 123 ? -18.641 28.234 11.469 1 98.81 123 ALA B N 1
ATOM 5188 C CA . ALA B 1 123 ? -18.906 27.484 12.688 1 98.81 123 ALA B CA 1
ATOM 5189 C C . ALA B 1 123 ? -17.875 27.812 13.773 1 98.81 123 ALA B C 1
ATOM 5191 O O . ALA B 1 123 ? -16.672 27.719 13.539 1 98.81 123 ALA B O 1
ATOM 5192 N N . THR B 1 124 ? -18.328 28.219 14.914 1 98.69 124 THR B N 1
ATOM 5193 C CA . THR B 1 124 ? -17.375 28.641 15.938 1 98.69 124 THR B CA 1
ATOM 5194 C C . THR B 1 124 ? -17.844 28.203 17.328 1 98.69 124 THR B C 1
ATOM 5196 O O . THR B 1 124 ? -19.031 27.984 17.547 1 98.69 124 THR B O 1
ATOM 5199 N N . ILE B 1 125 ? -16.938 28.031 18.203 1 98 125 ILE B N 1
ATOM 5200 C CA . ILE B 1 125 ? -17.266 27.828 19.609 1 98 125 ILE B CA 1
ATOM 5201 C C . ILE B 1 125 ? -17.672 29.156 20.234 1 98 125 ILE B C 1
ATOM 5203 O O . ILE B 1 125 ? -17.312 30.219 19.734 1 98 125 ILE B O 1
ATOM 5207 N N . VAL B 1 126 ? -18.297 29.109 21.344 1 97.5 126 VAL B N 1
ATOM 5208 C CA . VAL B 1 126 ? -18.891 30.281 21.969 1 97.5 126 VAL B CA 1
ATOM 5209 C C . VAL B 1 126 ? -1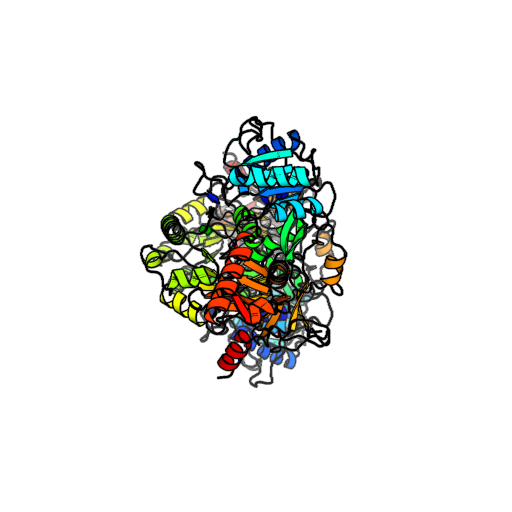7.797 31.25 22.422 1 97.5 126 VAL B C 1
ATOM 5211 O O . VAL B 1 126 ? -17.922 32.469 22.234 1 97.5 126 VAL B O 1
ATOM 5214 N N . PRO B 1 127 ? -16.672 30.766 22.922 1 96.5 127 PRO B N 1
ATOM 5215 C CA . PRO B 1 127 ? -15.641 31.703 23.375 1 96.5 127 PRO B CA 1
ATOM 5216 C C . PRO B 1 127 ? -15.062 32.562 22.25 1 96.5 127 PRO B C 1
ATOM 5218 O O . PRO B 1 127 ? -14.438 33.594 22.5 1 96.5 127 PRO B O 1
ATOM 5221 N N . LYS B 1 128 ? -15.273 32.156 21 1 97.12 128 LYS B N 1
ATOM 5222 C CA . LYS B 1 128 ? -14.719 32.906 19.875 1 97.12 128 LYS B CA 1
ATOM 5223 C C . LYS B 1 128 ? -15.812 33.656 19.141 1 97.12 128 LYS B C 1
ATOM 5225 O O . LYS B 1 128 ? -15.523 34.375 18.172 1 97.12 128 LYS B O 1
ATOM 5230 N N . LEU B 1 129 ? -17.016 33.594 19.578 1 98.06 129 LEU B N 1
ATOM 5231 C CA . LEU B 1 129 ? -18.172 34.156 18.875 1 98.06 129 LEU B CA 1
ATOM 5232 C C . LEU B 1 129 ? -18.031 35.688 18.75 1 98.06 129 LEU B C 1
ATOM 5234 O O . LEU B 1 129 ? -18.281 36.25 17.672 1 98.06 129 LEU B O 1
ATOM 5238 N N . ASP B 1 130 ? -17.609 36.344 19.828 1 97.62 130 ASP B N 1
ATOM 5239 C CA . ASP B 1 130 ? -17.484 37.812 19.797 1 97.62 130 ASP B CA 1
ATOM 5240 C C . ASP B 1 130 ? -16.422 38.25 18.797 1 97.62 130 ASP B C 1
ATOM 5242 O O . ASP B 1 130 ? -16.625 39.219 18.062 1 97.62 130 ASP B O 1
ATOM 5246 N N . ASP B 1 131 ? -15.289 37.562 18.812 1 97.31 131 ASP B N 1
ATOM 5247 C CA . ASP B 1 131 ? -14.227 37.875 17.875 1 97.31 131 ASP B CA 1
ATOM 5248 C C . ASP B 1 131 ? -14.711 37.719 16.422 1 97.31 131 ASP B C 1
ATOM 5250 O O . ASP B 1 131 ? -14.398 38.531 15.562 1 97.31 131 ASP B O 1
ATOM 5254 N N . VAL B 1 132 ? -15.484 36.688 16.172 1 98.25 132 VAL B N 1
ATOM 5255 C CA . VAL B 1 132 ? -16 36.375 14.852 1 98.25 132 VAL B CA 1
ATOM 5256 C C . VAL B 1 132 ? -16.984 37.469 14.422 1 98.25 132 VAL B C 1
ATOM 5258 O O . VAL B 1 132 ? -16.891 38 13.305 1 98.25 132 VAL B O 1
ATOM 5261 N N . GLN B 1 133 ? -17.891 37.812 15.297 1 97.44 133 GLN B N 1
ATOM 5262 C CA . GLN B 1 133 ? -18.891 38.812 14.984 1 97.44 133 GLN B CA 1
ATOM 5263 C C . GLN B 1 133 ? -18.266 40.188 14.734 1 97.44 133 GLN B C 1
ATOM 5265 O O . GLN B 1 133 ? -18.656 40.906 13.82 1 97.44 133 GLN B O 1
ATOM 5270 N N . ALA B 1 134 ? -17.281 40.5 15.531 1 97.75 134 ALA B N 1
ATOM 5271 C CA . ALA B 1 134 ? -16.578 41.75 15.352 1 97.75 134 ALA B CA 1
ATOM 5272 C C . ALA B 1 134 ? -15.844 41.781 14.008 1 97.75 134 ALA B C 1
ATOM 5274 O O . ALA B 1 134 ? -15.844 42.812 13.328 1 97.75 134 ALA B O 1
ATOM 5275 N N . ALA B 1 135 ? -15.219 40.688 13.711 1 97.75 135 ALA B N 1
ATOM 5276 C CA . ALA B 1 135 ? -14.5 40.594 12.445 1 97.75 135 ALA B CA 1
ATOM 5277 C C . ALA B 1 135 ? -15.453 40.719 11.258 1 97.75 135 ALA B C 1
ATOM 5279 O O . ALA B 1 135 ? -15.148 41.375 10.266 1 97.75 135 ALA B O 1
ATOM 5280 N N . LEU B 1 136 ? -16.609 40.062 11.352 1 97.94 136 LEU B N 1
ATOM 5281 C CA . LEU B 1 136 ? -17.609 40.156 10.297 1 97.94 136 LEU B CA 1
ATOM 5282 C C . LEU B 1 136 ? -18.094 41.594 10.125 1 97.94 136 LEU B C 1
ATOM 5284 O O . LEU B 1 136 ? -18.234 42.062 9 1 97.94 136 LEU B O 1
ATOM 5288 N N . ALA B 1 137 ? -18.297 42.219 11.188 1 96.94 137 ALA B N 1
ATOM 5289 C CA . ALA B 1 137 ? -18.781 43.594 11.164 1 96.94 137 ALA B CA 1
ATOM 5290 C C . ALA B 1 137 ? -17.734 44.5 10.547 1 96.94 137 ALA B C 1
ATOM 5292 O O . ALA B 1 137 ? -18.078 45.375 9.727 1 96.94 137 ALA B O 1
ATOM 5293 N N . SER B 1 138 ? -16.578 44.312 10.961 1 95.88 138 SER B N 1
ATOM 5294 C CA . SER B 1 138 ? -15.508 45.156 10.469 1 95.88 138 SER B CA 1
ATOM 5295 C C . SER B 1 138 ? -15.32 45 8.961 1 95.88 138 SER B C 1
ATOM 5297 O O . SER B 1 138 ? -14.844 45.938 8.297 1 95.88 138 SER B O 1
ATOM 5299 N N . ASN B 1 139 ? -15.656 43.875 8.43 1 96.06 139 ASN B N 1
ATOM 5300 C CA . ASN B 1 139 ? -15.5 43.625 7.008 1 96.06 139 ASN B CA 1
ATOM 5301 C C . ASN B 1 139 ? -16.812 43.781 6.258 1 96.06 139 ASN B C 1
ATOM 5303 O O . ASN B 1 139 ? -16.906 43.469 5.07 1 96.06 139 ASN B O 1
ATOM 5307 N N . SER B 1 140 ? -17.844 44.219 6.867 1 95.62 140 SER B N 1
ATOM 5308 C CA . SER B 1 140 ? -19.172 44.406 6.305 1 95.62 140 SER B CA 1
ATOM 5309 C C . SER B 1 140 ? -19.703 43.156 5.648 1 95.62 140 SER B C 1
ATOM 5311 O O . SER B 1 140 ? -20.234 43.188 4.539 1 95.62 140 SER B O 1
ATOM 5313 N N . MET B 1 141 ? -19.484 42.031 6.309 1 94.88 141 MET B N 1
ATOM 5314 C CA . MET B 1 141 ? -19.938 40.75 5.809 1 94.88 141 MET B CA 1
ATOM 5315 C C . MET B 1 141 ? -21.219 40.312 6.512 1 94.88 141 MET B C 1
ATOM 5317 O O . MET B 1 141 ? -21.219 39.406 7.32 1 94.88 141 MET B O 1
ATOM 5321 N N . THR B 1 142 ? -22.281 40.75 6.016 1 91.31 142 THR B N 1
ATOM 5322 C CA . THR B 1 142 ? -23.547 40.594 6.695 1 91.31 142 THR B CA 1
ATOM 5323 C C . THR B 1 142 ? -24.25 39.312 6.199 1 91.31 142 THR B C 1
ATOM 5325 O O . THR B 1 142 ? -25.172 38.812 6.848 1 91.31 142 THR B O 1
ATOM 5328 N N . GLU B 1 143 ? -23.859 38.781 5.172 1 94.94 143 GLU B N 1
ATOM 5329 C CA . GLU B 1 143 ? -24.562 37.656 4.574 1 94.94 143 GLU B CA 1
ATOM 5330 C C . GLU B 1 143 ? -24 36.312 5.082 1 94.94 143 GLU B C 1
ATOM 5332 O O . GLU B 1 143 ? -24.641 35.281 4.918 1 94.94 143 GLU B O 1
ATOM 5337 N N . THR B 1 144 ? -22.797 36.375 5.707 1 97.88 144 THR B N 1
ATOM 5338 C CA . THR B 1 144 ? -22.188 35.156 6.227 1 97.88 144 THR B CA 1
ATOM 5339 C C . THR B 1 144 ? -23.016 34.594 7.363 1 97.88 144 THR B C 1
ATOM 5341 O O . THR B 1 144 ? -23.375 35.281 8.312 1 97.88 144 THR B O 1
ATOM 5344 N N . LYS B 1 145 ? -23.391 33.312 7.273 1 98.19 145 LYS B N 1
ATOM 5345 C CA . LYS B 1 145 ? -24.172 32.625 8.305 1 98.19 145 LYS B CA 1
ATOM 5346 C C . LYS B 1 145 ? -23.281 32.062 9.391 1 98.19 145 LYS B C 1
ATOM 5348 O O . LYS B 1 145 ? -22.234 31.469 9.094 1 98.19 145 LYS B O 1
ATOM 5353 N N . VAL B 1 146 ? -23.656 32.25 10.672 1 98.31 146 VAL B N 1
ATOM 5354 C CA . VAL B 1 146 ? -22.844 31.812 11.797 1 98.31 146 VAL B CA 1
ATOM 5355 C C . VAL B 1 146 ? -23.625 30.781 12.625 1 98.31 146 VAL B C 1
ATOM 5357 O O . VAL B 1 146 ? -24.797 30.969 12.914 1 98.31 146 VAL B O 1
ATOM 5360 N N . LEU B 1 147 ? -23.016 29.672 12.938 1 98 147 LEU B N 1
ATOM 5361 C CA . LEU B 1 147 ? -23.562 28.703 13.883 1 98 147 LEU B CA 1
ATOM 5362 C C . LEU B 1 147 ? -22.547 28.375 14.977 1 98 147 LEU B C 1
ATOM 5364 O O . LEU B 1 147 ? -21.359 28.641 14.812 1 98 147 LEU B O 1
ATOM 5368 N N . THR B 1 148 ? -23.031 27.938 16.109 1 98.31 148 THR B N 1
ATOM 5369 C CA . THR B 1 148 ? -22.156 27.578 17.219 1 98.31 148 THR B CA 1
ATOM 5370 C C . THR B 1 148 ? -21.969 26.062 17.281 1 98.31 148 THR B C 1
ATOM 5372 O O . THR B 1 148 ? -22.812 25.297 16.812 1 98.31 148 THR B O 1
ATOM 5375 N N . VAL B 1 149 ? -20.875 25.625 17.797 1 97.62 149 VAL B N 1
ATOM 5376 C CA . VAL B 1 149 ? -20.531 24.234 18.016 1 97.62 149 VAL B CA 1
ATOM 5377 C C . VAL B 1 149 ? -20.203 24 19.484 1 97.62 149 VAL B C 1
ATOM 5379 O O . VAL B 1 149 ? -19.703 24.891 20.172 1 97.62 149 VAL B O 1
ATOM 5382 N N . LEU B 1 150 ? -20.547 22.828 20.047 1 95.38 150 LEU B N 1
ATOM 5383 C CA . LEU B 1 150 ? -20.266 22.344 21.406 1 95.38 150 LEU B CA 1
ATOM 5384 C C . LEU B 1 150 ? -21.203 22.984 22.422 1 95.38 150 LEU B C 1
ATOM 5386 O O . LEU B 1 150 ? -21.578 22.344 23.406 1 95.38 150 LEU B O 1
ATOM 5390 N N . SER B 1 151 ? -21.547 24.312 22.141 1 94.94 151 SER B N 1
ATOM 5391 C CA . SER B 1 151 ? -22.453 24.984 23.047 1 94.94 151 SER B CA 1
ATOM 5392 C C . SER B 1 151 ? -23.531 25.766 22.281 1 94.94 151 SER B C 1
ATOM 5394 O O . SER B 1 151 ? -23.281 26.266 21.188 1 94.94 151 SER B O 1
ATOM 5396 N N . LYS B 1 152 ? -24.625 25.938 22.969 1 95.25 152 LYS B N 1
ATOM 5397 C CA . LYS B 1 152 ? -25.766 26.625 22.375 1 95.25 152 LYS B CA 1
ATOM 5398 C C . LYS B 1 152 ? -25.797 28.094 22.797 1 95.25 152 LYS B C 1
ATOM 5400 O O . LYS B 1 152 ? -25.516 28.422 23.938 1 95.25 152 LYS B O 1
ATOM 5405 N N . VAL B 1 153 ? -25.984 28.922 21.875 1 95.81 153 VAL B N 1
ATOM 5406 C CA . VAL B 1 153 ? -26.234 30.344 22.094 1 95.81 153 VAL B CA 1
ATOM 5407 C C . VAL B 1 153 ? -27.609 30.719 21.547 1 95.81 153 VAL B C 1
ATOM 5409 O O . VAL B 1 153 ? -28.031 30.219 20.5 1 95.81 153 VAL B O 1
ATOM 5412 N N . GLU B 1 154 ? -28.203 31.656 22.297 1 91.62 154 GLU B N 1
ATOM 5413 C CA . GLU B 1 154 ? -29.547 32.062 21.906 1 91.62 154 GLU B CA 1
ATOM 5414 C C . GLU B 1 154 ? -29.547 32.719 20.516 1 91.62 154 GLU B C 1
ATOM 5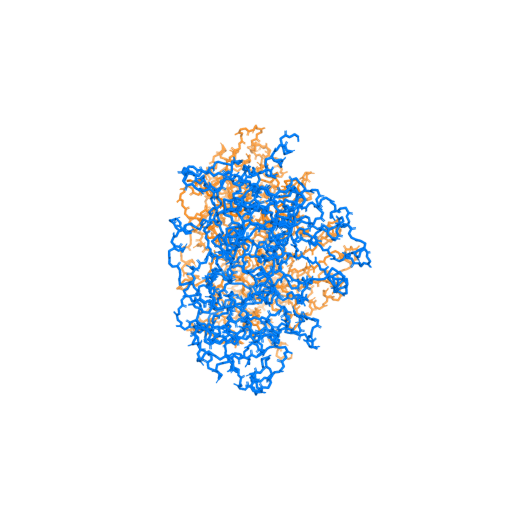416 O O . GLU B 1 154 ? -28.609 33.438 20.172 1 91.62 154 GLU B O 1
ATOM 5421 N N . ASN B 1 155 ? -30.469 32.406 19.625 1 92.75 155 ASN B N 1
ATOM 5422 C CA . ASN B 1 155 ? -30.734 33.031 18.328 1 92.75 155 ASN B CA 1
ATOM 5423 C C . ASN B 1 155 ? -29.766 32.531 17.266 1 92.75 155 ASN B C 1
ATOM 5425 O O . ASN B 1 155 ? -29.703 33.094 16.172 1 92.75 155 ASN B O 1
ATOM 5429 N N . LEU B 1 156 ? -28.844 31.656 17.609 1 96.75 156 LEU B N 1
ATOM 5430 C CA . LEU B 1 156 ? -27.984 31.031 16.609 1 96.75 156 LEU B CA 1
ATOM 5431 C C . LEU B 1 156 ? -28.188 29.516 16.562 1 96.75 156 LEU B C 1
ATOM 5433 O O . LEU B 1 156 ? -28.375 28.891 17.609 1 96.75 156 LEU B O 1
ATOM 5437 N N . PRO B 1 157 ? -28.219 28.953 15.422 1 97.62 157 PRO B N 1
ATOM 5438 C CA . PRO B 1 157 ? -28.297 27.5 15.367 1 97.62 157 PRO B CA 1
ATOM 5439 C C . PRO B 1 157 ? -27.031 26.828 15.914 1 97.62 157 PRO B C 1
ATOM 5441 O O . PRO B 1 157 ? -25.922 27.344 15.758 1 97.62 157 PRO B O 1
ATOM 5444 N N . GLN B 1 158 ? -27.219 25.688 16.516 1 97.88 158 GLN B N 1
ATOM 5445 C CA . GLN B 1 158 ? -26.109 24.906 17.047 1 97.88 158 GLN B CA 1
ATOM 5446 C C . GLN B 1 158 ? -25.859 23.656 16.203 1 97.88 158 GLN B C 1
ATOM 5448 O O . GLN B 1 158 ? -26.797 22.906 15.906 1 97.88 158 GLN B O 1
ATOM 5453 N N . PHE B 1 159 ? -24.641 23.453 15.758 1 97.69 159 PHE B N 1
ATOM 5454 C CA . PHE B 1 159 ? -24.219 22.219 15.109 1 97.69 159 PHE B CA 1
ATOM 5455 C C . PHE B 1 159 ? -23.766 21.188 16.141 1 97.69 159 PHE B C 1
ATOM 5457 O O . PHE B 1 159 ? -23.031 21.516 17.062 1 97.69 159 PHE B O 1
ATOM 5464 N N . PRO B 1 160 ? -24.094 19.891 16.047 1 96.38 160 PRO B N 1
ATOM 5465 C CA . PRO B 1 160 ? -24.938 19.391 14.961 1 96.38 160 PRO B CA 1
ATOM 5466 C C . PRO B 1 160 ? -26.422 19.438 15.305 1 96.38 160 PRO B C 1
ATOM 5468 O O . PRO B 1 160 ? -27.266 19.297 14.422 1 96.38 160 PRO B O 1
ATOM 5471 N N . ASN B 1 161 ? -26.844 19.75 16.484 1 94.56 161 ASN B N 1
ATOM 5472 C CA . ASN B 1 161 ? -28.172 19.453 17.031 1 94.56 161 ASN B CA 1
ATOM 5473 C C . ASN B 1 161 ? -29.266 20.203 16.281 1 94.56 161 ASN B C 1
ATOM 5475 O O . ASN B 1 161 ? -30.344 19.672 16.062 1 94.56 161 ASN B O 1
ATOM 5479 N N . ASP B 1 162 ? -29.047 21.422 15.875 1 96.56 162 ASP B N 1
ATOM 5480 C CA . ASP B 1 162 ? -30.062 22.219 15.211 1 96.56 162 ASP B CA 1
ATOM 5481 C C . ASP B 1 162 ? -29.953 22.109 13.695 1 96.56 162 ASP B C 1
ATOM 5483 O O . ASP B 1 162 ? -30.781 22.672 12.961 1 96.56 162 ASP B O 1
ATOM 5487 N N . ILE B 1 163 ? -28.969 21.406 13.211 1 96.5 163 ILE B N 1
ATOM 5488 C CA . ILE B 1 163 ? -28.641 21.406 11.789 1 96.5 163 ILE B CA 1
ATOM 5489 C C . ILE B 1 163 ? -28.922 20.031 11.195 1 96.5 163 ILE B C 1
ATOM 5491 O O . ILE B 1 163 ? -29.5 19.922 10.109 1 96.5 163 ILE B O 1
ATOM 5495 N N . VAL B 1 164 ? -28.656 18.953 11.898 1 95.88 164 VAL B N 1
ATOM 5496 C CA . VAL B 1 164 ? -28.609 17.594 11.398 1 95.88 164 VAL B CA 1
ATOM 5497 C C . VAL B 1 164 ? -30.031 17.109 11.078 1 95.88 164 VAL B C 1
ATOM 5499 O O . VAL B 1 164 ? -30.969 17.422 11.805 1 95.88 164 VAL B O 1
ATOM 5502 N N . GLY B 1 165 ? -30.125 16.344 10.008 1 94.69 165 GLY B N 1
ATOM 5503 C CA . GLY B 1 165 ? -31.391 15.703 9.688 1 94.69 165 GLY B CA 1
ATOM 5504 C C . GLY B 1 165 ? -31.812 14.68 10.719 1 94.69 165 GLY B C 1
ATOM 5505 O O . GLY B 1 165 ? -30.984 13.953 11.273 1 94.69 165 GLY B O 1
ATOM 5506 N N . THR B 1 166 ? -33.094 14.578 10.906 1 92.62 166 THR B N 1
ATOM 5507 C CA . THR B 1 166 ? -33.594 13.703 11.969 1 92.62 166 THR B CA 1
ATOM 5508 C C . THR B 1 166 ? -34.438 12.57 11.383 1 92.62 166 THR B C 1
ATOM 5510 O O . THR B 1 166 ? -34.719 11.578 12.055 1 92.62 166 THR B O 1
ATOM 5513 N N . LYS B 1 167 ? -34.75 12.695 10.094 1 93.56 167 LYS B N 1
ATOM 5514 C CA . LYS B 1 167 ? -35.531 11.656 9.422 1 93.56 167 LYS B CA 1
ATOM 5515 C C . LYS B 1 167 ? -34.656 10.836 8.477 1 93.56 167 LYS B C 1
ATOM 5517 O O . LYS B 1 167 ? -33.594 11.273 8.086 1 93.56 167 LYS B O 1
ATOM 5522 N N . ALA B 1 168 ? -35.094 9.719 8.156 1 90 168 ALA B N 1
ATOM 5523 C CA . ALA B 1 168 ? -34.375 8.766 7.336 1 90 168 ALA B CA 1
ATOM 5524 C C . ALA B 1 168 ? -34.062 9.359 5.965 1 90 168 ALA B C 1
ATOM 5526 O O . ALA B 1 168 ? -33 9.078 5.383 1 90 168 ALA B O 1
ATOM 5527 N N . GLU B 1 169 ? -34.906 10.188 5.523 1 93.81 169 GLU B N 1
ATOM 5528 C CA . GLU B 1 169 ? -34.781 10.742 4.18 1 93.81 169 GLU B CA 1
ATOM 5529 C C . GLU B 1 169 ? -33.906 12 4.195 1 93.81 169 GLU B C 1
ATOM 5531 O O . GLU B 1 169 ? -33.469 12.477 3.141 1 93.81 169 GLU B O 1
ATOM 5536 N N . GLU B 1 170 ? -33.688 12.508 5.379 1 97.19 170 GLU B N 1
ATOM 5537 C CA . GLU B 1 170 ? -32.906 13.734 5.516 1 97.19 170 GLU B CA 1
ATOM 5538 C C . GLU B 1 170 ? -31.406 13.438 5.551 1 97.19 170 GLU B C 1
ATOM 5540 O O . GLU B 1 170 ? -30.75 13.68 6.562 1 97.19 170 GLU B O 1
ATOM 5545 N N . THR B 1 171 ? -30.875 12.961 4.469 1 97.5 171 THR B N 1
ATOM 5546 C CA . THR B 1 171 ? -29.484 12.609 4.281 1 97.5 171 THR B CA 1
ATOM 5547 C C . THR B 1 171 ? -29.031 12.938 2.859 1 97.5 171 THR B C 1
ATOM 5549 O O . THR B 1 171 ? -29.844 13.039 1.949 1 97.5 171 THR B O 1
ATOM 5552 N N . LEU B 1 172 ? -27.797 13.188 2.688 1 97.81 172 LEU B N 1
ATOM 5553 C CA . LEU B 1 172 ? -27.203 13.422 1.372 1 97.81 172 LEU B CA 1
ATOM 5554 C C . LEU B 1 172 ? -26.25 12.289 0.995 1 97.81 172 LEU B C 1
ATOM 5556 O O . LEU B 1 172 ? -25.5 11.789 1.84 1 97.81 172 LEU B O 1
ATOM 5560 N N . PRO B 1 173 ? -26.281 11.867 -0.271 1 97.31 173 PRO B N 1
ATOM 5561 C CA . PRO B 1 173 ? -25.203 10.969 -0.714 1 97.31 173 PRO B CA 1
ATOM 5562 C C . PRO B 1 173 ? -23.844 11.656 -0.748 1 97.31 173 PRO B C 1
ATOM 5564 O O . PRO B 1 173 ? -23.766 12.883 -0.744 1 97.31 173 PRO B O 1
ATOM 5567 N N . PRO B 1 174 ? -22.766 10.852 -0.792 1 98.12 174 PRO B N 1
ATOM 5568 C CA . PRO B 1 174 ? -21.438 11.453 -0.917 1 98.12 174 PRO B CA 1
ATOM 5569 C C . PRO B 1 174 ? -21.328 12.359 -2.141 1 98.12 174 PRO B C 1
ATOM 5571 O O . PRO B 1 174 ? -21.812 12.023 -3.217 1 98.12 174 PRO B O 1
ATOM 5574 N N . PHE B 1 175 ? -20.688 13.477 -1.931 1 98.31 175 PHE B N 1
ATOM 5575 C CA . PHE B 1 175 ? -20.469 14.422 -3.021 1 98.31 175 PHE B CA 1
ATOM 5576 C C . PHE B 1 175 ? -19.75 13.742 -4.184 1 98.31 175 PHE B C 1
ATOM 5578 O O . PHE B 1 175 ? -18.781 13 -3.977 1 98.31 175 PHE B O 1
ATOM 5585 N N . ASP B 1 176 ? -20.172 13.961 -5.465 1 96.38 176 ASP B N 1
ATOM 5586 C CA . ASP B 1 176 ? -19.656 13.164 -6.574 1 96.38 176 ASP B CA 1
ATOM 5587 C C . ASP B 1 176 ? -18.844 14.031 -7.539 1 96.38 176 ASP B C 1
ATOM 5589 O O . ASP B 1 176 ? -18.703 13.695 -8.719 1 96.38 176 ASP B O 1
ATOM 5593 N N . LEU B 1 177 ? -18.391 15.164 -7.227 1 96.81 177 LEU B N 1
ATOM 5594 C CA . LEU B 1 177 ? -17.516 16.047 -7.973 1 96.81 177 LEU B CA 1
ATOM 5595 C C . LEU B 1 177 ? -18.234 16.641 -9.18 1 96.81 177 LEU B C 1
ATOM 5597 O O . LEU B 1 177 ? -17.672 17.484 -9.891 1 96.81 177 LEU B O 1
ATOM 5601 N N . GLN B 1 178 ? -19.375 16.156 -9.523 1 95.62 178 GLN B N 1
ATOM 5602 C CA . GLN B 1 178 ? -20.234 16.688 -10.578 1 95.62 178 GLN B CA 1
ATOM 5603 C C . GLN B 1 178 ? -19.5 16.719 -11.914 1 95.62 178 GLN B C 1
ATOM 5605 O O . GLN B 1 178 ? -19.516 17.734 -12.617 1 95.62 178 GLN B O 1
ATOM 5610 N N . GLY B 1 179 ? -18.75 15.703 -12.211 1 93.69 179 GLY B N 1
ATOM 5611 C CA . GLY B 1 179 ? -18.125 15.523 -13.508 1 93.69 179 GLY B CA 1
ATOM 5612 C C . GLY B 1 179 ? -16.734 16.141 -13.586 1 93.69 179 GLY B C 1
ATOM 5613 O O . GLY B 1 179 ? -16.047 16.016 -14.602 1 93.69 179 GLY B O 1
ATOM 5614 N N . ARG B 1 180 ? -16.266 16.734 -12.57 1 95.88 180 ARG B N 1
ATOM 5615 C CA . ARG B 1 180 ? -14.938 17.359 -12.555 1 95.88 180 ARG B CA 1
ATOM 5616 C C . ARG B 1 180 ? -13.898 16.406 -11.977 1 95.88 180 ARG B C 1
ATOM 5618 O O . ARG B 1 180 ? -14.242 15.414 -11.344 1 95.88 180 ARG B O 1
ATOM 5625 N N . SER B 1 181 ? -12.578 16.703 -12.219 1 97.44 181 SER B N 1
ATOM 5626 C CA . SER B 1 181 ? -11.477 15.961 -11.609 1 97.44 181 SER B CA 1
ATOM 5627 C C . SER B 1 181 ? -11.266 16.391 -10.156 1 97.44 181 SER B C 1
ATOM 5629 O O . SER B 1 181 ? -11.344 17.578 -9.844 1 97.44 181 SER B O 1
ATOM 5631 N N . SER B 1 182 ? -11.008 15.414 -9.289 1 98 182 SER B N 1
ATOM 5632 C CA . SER B 1 182 ? -10.711 15.734 -7.898 1 98 182 SER B CA 1
ATOM 5633 C C . SER B 1 182 ? -9.484 16.625 -7.789 1 98 182 SER B C 1
ATOM 5635 O O . SER B 1 182 ? -9.266 17.281 -6.766 1 98 182 SER B O 1
ATOM 5637 N N . LYS B 1 183 ? -8.633 16.734 -8.805 1 97.62 183 LYS B N 1
ATOM 5638 C CA . LYS B 1 183 ? -7.445 17.578 -8.844 1 97.62 183 LYS B CA 1
ATOM 5639 C C . LYS B 1 183 ? -7.828 19.062 -8.938 1 97.62 183 LYS B C 1
ATOM 5641 O O . LYS B 1 183 ? -7.051 19.938 -8.547 1 97.62 183 LYS B O 1
ATOM 5646 N N . ASP B 1 184 ? -9.047 19.266 -9.383 1 97.81 184 ASP B N 1
ATOM 5647 C CA . ASP B 1 184 ? -9.445 20.641 -9.719 1 97.81 184 ASP B CA 1
ATOM 5648 C C . ASP B 1 184 ? -10.5 21.156 -8.75 1 97.81 184 ASP B C 1
ATOM 5650 O O . ASP B 1 184 ? -10.922 22.312 -8.836 1 97.81 184 ASP B O 1
ATOM 5654 N N . VAL B 1 185 ? -10.992 20.297 -7.863 1 98.5 185 VAL B N 1
ATOM 5655 C CA . VAL B 1 185 ? -12.047 20.703 -6.934 1 98.5 185 VAL B CA 1
ATOM 5656 C C . VAL B 1 185 ? -11.453 20.891 -5.539 1 98.5 185 VAL B C 1
ATOM 5658 O O . VAL B 1 185 ? -10.93 19.953 -4.945 1 98.5 185 VAL B O 1
ATOM 5661 N N . PRO B 1 186 ? -11.484 22.109 -4.98 1 98.56 186 PRO B N 1
ATOM 5662 C CA . PRO B 1 186 ? -10.945 22.359 -3.643 1 98.56 186 PRO B CA 1
ATOM 5663 C C . PRO B 1 186 ? -11.711 21.609 -2.553 1 98.56 186 PRO B C 1
ATOM 5665 O O . PRO B 1 186 ? -12.93 21.469 -2.639 1 98.56 186 PRO B O 1
ATOM 5668 N N . SER B 1 187 ? -11.023 21.156 -1.583 1 98.56 187 SER B N 1
ATOM 5669 C CA . SER B 1 187 ? -11.641 20.438 -0.464 1 98.56 187 SER B CA 1
ATOM 5670 C C . SER B 1 187 ? -11.391 21.172 0.853 1 98.56 187 SER B C 1
ATOM 5672 O O . SER B 1 187 ? -12.25 21.172 1.739 1 98.56 187 SER B O 1
ATOM 5674 N N . ALA B 1 188 ? -10.195 21.812 0.979 1 98.81 188 ALA B N 1
ATOM 5675 C CA . ALA B 1 188 ? -9.836 22.391 2.266 1 98.81 188 ALA B CA 1
ATOM 5676 C C . ALA B 1 188 ? -8.906 23.594 2.082 1 98.81 188 ALA B C 1
ATOM 5678 O O . ALA B 1 188 ? -8.219 23.703 1.062 1 98.81 188 ALA B O 1
ATOM 5679 N N . ILE B 1 189 ? -8.945 24.5 3.023 1 98.69 189 ILE B N 1
ATOM 5680 C CA . ILE B 1 189 ? -8 25.594 3.146 1 98.69 189 ILE B CA 1
ATOM 5681 C C . ILE B 1 189 ? -7.34 25.562 4.523 1 98.69 189 ILE B C 1
ATOM 5683 O O . ILE B 1 189 ? -7.996 25.797 5.539 1 98.69 189 ILE B O 1
ATOM 5687 N N . CYS B 1 190 ? -6.094 25.234 4.531 1 97.44 190 CYS B N 1
ATOM 5688 C CA . CYS B 1 190 ? -5.324 25.266 5.773 1 97.44 190 CYS B CA 1
ATOM 5689 C C . CYS B 1 190 ? -4.527 26.562 5.887 1 97.44 190 CYS B C 1
ATOM 5691 O O . CYS B 1 190 ? -3.963 27.031 4.902 1 97.44 190 CYS B O 1
ATOM 5693 N N . PHE B 1 191 ? -4.512 27.078 7.09 1 93.62 191 PHE B N 1
ATOM 5694 C CA . PHE B 1 191 ? -3.883 28.391 7.25 1 93.62 191 PHE B CA 1
ATOM 5695 C C . PHE B 1 191 ? -2.467 28.234 7.793 1 93.62 191 PHE B C 1
ATOM 5697 O O . PHE B 1 191 ? -2.219 27.422 8.688 1 93.62 191 PHE B O 1
ATOM 5704 N N . SER B 1 192 ? -1.604 28.891 7.148 1 82.88 192 SER B N 1
ATOM 5705 C CA . SER B 1 192 ? -0.189 28.859 7.508 1 82.88 192 SER B CA 1
ATOM 5706 C C . SER B 1 192 ? 0.342 30.266 7.785 1 82.88 192 SER B C 1
ATOM 5708 O O . SER B 1 192 ? -0.148 31.234 7.219 1 82.88 192 SER B O 1
ATOM 5710 N N . SER B 1 193 ? 1.294 30.281 8.766 1 72.31 193 SER B N 1
ATOM 5711 C CA . SER B 1 193 ? 1.917 31.562 9.055 1 72.31 193 SER B CA 1
ATOM 5712 C C . SER B 1 193 ? 2.975 31.922 8.016 1 72.31 193 SER B C 1
ATOM 5714 O O . SER B 1 193 ? 3.682 31.047 7.52 1 72.31 193 SER B O 1
ATOM 5716 N N . GLY B 1 194 ? 2.941 33.094 7.383 1 60.56 194 GLY B N 1
ATOM 5717 C CA . GLY B 1 194 ? 3.895 33.531 6.371 1 60.56 194 GLY B CA 1
ATOM 5718 C C . GLY B 1 194 ? 5.07 34.312 6.949 1 60.56 194 GLY B C 1
ATOM 5719 O O . GLY B 1 194 ? 5.039 34.719 8.109 1 60.56 194 GLY B O 1
ATOM 5720 N N . THR B 1 195 ? 6.109 34.344 6.25 1 53.81 195 THR B N 1
ATOM 5721 C CA . THR B 1 195 ? 7.324 35.062 6.641 1 53.81 195 THR B CA 1
ATOM 5722 C C . THR B 1 195 ? 7.039 36.531 6.902 1 53.81 195 THR B C 1
ATOM 5724 O O . THR B 1 195 ? 7.738 37.156 7.688 1 53.81 195 THR B O 1
ATOM 5727 N N . THR B 1 196 ? 6.004 36.969 6.223 1 53.78 196 THR B N 1
ATOM 5728 C CA . THR B 1 196 ? 5.648 38.375 6.383 1 53.78 196 THR B CA 1
ATOM 5729 C C . THR B 1 196 ? 4.781 38.562 7.621 1 53.78 196 THR B C 1
ATOM 5731 O O . THR B 1 196 ? 4.484 39.719 8 1 53.78 196 THR B O 1
ATOM 5734 N N . GLY B 1 197 ? 4.441 37.438 8.156 1 63 197 GLY B N 1
ATOM 5735 C CA . GLY B 1 197 ? 3.625 37.531 9.359 1 63 197 GLY B CA 1
ATOM 5736 C C . GLY B 1 197 ? 2.146 37.344 9.094 1 63 197 GLY B C 1
ATOM 5737 O O . GLY B 1 197 ? 1.399 36.906 9.977 1 63 197 GLY B O 1
ATOM 5738 N N . LYS B 1 198 ? 1.66 37.719 7.898 1 75.81 198 LYS B N 1
ATOM 5739 C CA . LYS B 1 198 ? 0.244 37.531 7.605 1 75.81 198 LYS B CA 1
ATOM 5740 C C . LYS B 1 198 ? -0.035 36.094 7.199 1 75.81 198 LYS B C 1
ATOM 5742 O O . LYS B 1 198 ? 0.714 35.5 6.414 1 75.81 198 LYS B O 1
ATOM 5747 N N . MET B 1 199 ? -1.057 35.594 7.73 1 85.56 199 MET B N 1
ATOM 5748 C CA . MET B 1 199 ? -1.432 34.219 7.461 1 85.56 199 MET B CA 1
ATOM 5749 C C . MET B 1 199 ? -1.89 34.062 6.016 1 85.56 199 MET B C 1
ATOM 5751 O O . MET B 1 199 ? -2.502 34.969 5.445 1 85.56 199 MET B O 1
ATOM 5755 N N . LYS B 1 200 ? -1.543 32.906 5.438 1 90.88 200 LYS B N 1
ATOM 5756 C CA . LYS B 1 200 ? -1.979 32.531 4.09 1 90.88 200 LYS B CA 1
ATOM 5757 C C . LYS B 1 200 ? -2.887 31.312 4.117 1 90.88 200 LYS B C 1
ATOM 5759 O O . LYS B 1 200 ? -2.785 30.484 5.02 1 90.88 200 LYS B O 1
ATOM 5764 N N . GLY B 1 201 ? -3.814 31.281 3.176 1 96.56 201 GLY B N 1
ATOM 5765 C CA . GLY B 1 201 ? -4.672 30.109 3.021 1 96.56 201 GLY B CA 1
ATOM 5766 C C . GLY B 1 201 ? -4.168 29.141 1.979 1 96.56 201 GLY B C 1
ATOM 5767 O O . GLY B 1 201 ? -4.195 29.422 0.782 1 96.56 201 GLY B O 1
ATOM 5768 N N . VAL B 1 202 ? -3.705 27.969 2.42 1 97.5 202 VAL B N 1
ATOM 5769 C CA . VAL B 1 202 ? -3.236 26.906 1.529 1 97.5 202 VAL B CA 1
ATOM 5770 C C . VAL B 1 202 ? -4.426 26.094 1.022 1 97.5 202 VAL B C 1
ATOM 5772 O O . VAL B 1 202 ? -5.078 25.391 1.795 1 97.5 202 VAL B O 1
ATOM 5775 N N . GLN B 1 203 ? -4.688 26.203 -0.251 1 98.56 203 GLN B N 1
ATOM 5776 C CA . GLN B 1 203 ? -5.832 25.5 -0.828 1 98.56 203 GLN B CA 1
ATOM 5777 C C . GLN B 1 203 ? -5.445 24.109 -1.293 1 98.56 203 GLN B C 1
ATOM 5779 O O . GLN B 1 203 ? -4.488 23.938 -2.053 1 98.56 203 GLN B O 1
ATOM 5784 N N . LEU B 1 204 ? -6.176 23.156 -0.82 1 98.75 204 LEU B N 1
ATOM 5785 C CA . LEU B 1 204 ? -5.938 21.75 -1.136 1 98.75 204 LEU B CA 1
ATOM 5786 C C . LEU B 1 204 ? -7.133 21.141 -1.866 1 98.75 204 LEU B C 1
ATOM 5788 O O . LEU B 1 204 ? -8.281 21.438 -1.527 1 98.75 204 LEU B O 1
ATOM 5792 N N . SER B 1 205 ? -6.863 20.328 -2.842 1 98.69 205 SER B N 1
ATOM 5793 C CA . SER B 1 205 ? -7.922 19.656 -3.596 1 98.69 205 SER B CA 1
ATOM 5794 C C . SER B 1 205 ? -8.367 18.375 -2.904 1 98.69 205 SER B C 1
ATOM 5796 O O . SER B 1 205 ? -7.734 17.938 -1.945 1 98.69 205 SER B O 1
ATOM 5798 N N . HIS B 1 206 ? -9.516 17.812 -3.373 1 98.81 206 HIS B N 1
ATOM 5799 C CA . HIS B 1 206 ? -9.906 16.469 -2.945 1 98.81 206 HIS B CA 1
ATOM 5800 C C . HIS B 1 206 ? -8.797 15.461 -3.219 1 98.81 206 HIS B C 1
ATOM 5802 O O . HIS B 1 206 ? -8.484 14.625 -2.365 1 98.81 206 HIS B O 1
ATOM 5808 N N . TYR B 1 207 ? -8.141 15.609 -4.359 1 98.25 207 TYR B N 1
ATOM 5809 C CA . TYR B 1 207 ? -7.082 14.703 -4.793 1 98.25 207 TYR B CA 1
ATOM 5810 C C . TYR B 1 207 ? -5.898 14.75 -3.834 1 98.25 207 TYR B C 1
ATOM 5812 O O . TYR B 1 207 ? -5.355 13.711 -3.459 1 98.25 207 TYR B O 1
ATOM 5820 N N . ASN B 1 208 ? -5.5 15.922 -3.416 1 98.38 208 ASN B N 1
ATOM 5821 C CA . ASN B 1 208 ? -4.375 16.078 -2.496 1 98.38 208 ASN B CA 1
ATOM 5822 C C . ASN B 1 208 ? -4.59 15.266 -1.217 1 98.38 208 ASN B C 1
ATOM 5824 O O . ASN B 1 208 ? -3.709 14.516 -0.793 1 98.38 208 ASN B O 1
ATOM 5828 N N . ILE B 1 209 ? -5.75 15.422 -0.655 1 98.44 209 ILE B N 1
ATOM 5829 C CA . ILE B 1 209 ? -6.062 14.828 0.642 1 98.44 209 ILE B CA 1
ATOM 5830 C C . ILE B 1 209 ? -6.168 13.312 0.507 1 98.44 209 ILE B C 1
ATOM 5832 O O . ILE B 1 209 ? -5.621 12.57 1.327 1 98.44 209 ILE B O 1
ATOM 5836 N N . ILE B 1 210 ? -6.797 12.852 -0.539 1 98.06 210 ILE B N 1
ATOM 5837 C CA . ILE B 1 210 ? -6.969 11.422 -0.768 1 98.06 210 ILE B CA 1
ATOM 5838 C C . ILE B 1 210 ? -5.605 10.766 -0.999 1 98.06 210 ILE B C 1
ATOM 5840 O O . ILE B 1 210 ? -5.297 9.734 -0.403 1 98.06 210 ILE B O 1
ATOM 5844 N N . MET B 1 211 ? -4.797 11.375 -1.804 1 96.81 211 MET B N 1
ATOM 5845 C CA . MET B 1 211 ? -3.488 10.812 -2.129 1 96.81 211 MET B CA 1
ATOM 5846 C C . MET B 1 211 ? -2.594 10.766 -0.894 1 96.81 211 MET B C 1
ATOM 5848 O O . MET B 1 211 ? -1.834 9.812 -0.708 1 96.81 211 MET B O 1
ATOM 5852 N N . ASN B 1 212 ? -2.664 11.805 -0.09 1 97.06 212 ASN B N 1
ATOM 5853 C CA . ASN B 1 212 ? -1.911 11.766 1.159 1 97.06 212 ASN B CA 1
ATOM 5854 C C . ASN B 1 212 ? -2.283 10.547 2.002 1 97.06 212 ASN B C 1
ATOM 5856 O O . ASN B 1 212 ? -1.406 9.859 2.529 1 97.06 212 ASN B O 1
ATOM 5860 N N . ALA B 1 213 ? -3.557 10.281 2.123 1 97.12 213 ALA B N 1
ATOM 5861 C CA . ALA B 1 213 ? -4.035 9.141 2.9 1 97.12 213 ALA B CA 1
ATOM 5862 C C . ALA B 1 213 ? -3.51 7.828 2.326 1 97.12 213 ALA B C 1
ATOM 5864 O O . ALA B 1 213 ? -3.006 6.977 3.064 1 97.12 213 ALA B O 1
ATOM 5865 N N . ILE B 1 214 ? -3.59 7.695 1.027 1 95.88 214 ILE B N 1
ATOM 5866 C CA . ILE B 1 214 ? -3.16 6.473 0.355 1 95.88 214 ILE B CA 1
ATOM 5867 C C . ILE B 1 214 ? -1.654 6.289 0.527 1 95.88 214 ILE B C 1
ATOM 5869 O O . ILE B 1 214 ? -1.189 5.199 0.857 1 95.88 214 ILE B O 1
ATOM 5873 N N . MET B 1 215 ? -0.903 7.352 0.358 1 95.19 215 MET B N 1
ATOM 5874 C CA . MET B 1 215 ? 0.552 7.297 0.46 1 95.19 215 MET B CA 1
ATOM 5875 C C . MET B 1 215 ? 0.985 6.879 1.86 1 95.19 215 MET B C 1
ATOM 5877 O O . MET B 1 215 ? 1.892 6.059 2.014 1 95.19 215 MET B O 1
ATOM 5881 N N . LEU B 1 216 ? 0.355 7.418 2.859 1 96 216 LEU B N 1
ATOM 5882 C CA . LEU B 1 216 ? 0.687 7.047 4.23 1 96 216 LEU B CA 1
ATOM 5883 C C . LEU B 1 216 ? 0.358 5.582 4.492 1 96 216 LEU B C 1
ATOM 5885 O O . LEU B 1 216 ? 1.159 4.859 5.09 1 96 216 LEU B O 1
ATOM 5889 N N . ARG B 1 217 ? -0.745 5.129 3.982 1 96.38 217 ARG B N 1
ATOM 5890 C CA . ARG B 1 217 ? -1.197 3.758 4.195 1 96.38 217 ARG B CA 1
ATOM 5891 C C . ARG B 1 217 ? -0.26 2.762 3.521 1 96.38 217 ARG B C 1
ATOM 5893 O O . ARG B 1 217 ? 0.127 1.759 4.125 1 96.38 217 ARG B O 1
ATOM 5900 N N . ILE B 1 218 ? 0.167 3.033 2.307 1 93.94 218 ILE B N 1
ATOM 5901 C CA . ILE B 1 218 ? 0.944 2.043 1.571 1 93.94 218 ILE B CA 1
ATOM 5902 C C . ILE B 1 218 ? 2.395 2.068 2.047 1 93.94 218 ILE B C 1
ATOM 5904 O O . ILE B 1 218 ? 3.107 1.066 1.941 1 93.94 218 ILE B O 1
ATOM 5908 N N . SER B 1 219 ? 2.83 3.189 2.645 1 94 219 SER B N 1
ATOM 5909 C CA . SER B 1 219 ? 4.203 3.32 3.117 1 94 219 SER B CA 1
ATOM 5910 C C . SER B 1 219 ? 4.371 2.721 4.508 1 94 219 SER B C 1
ATOM 5912 O O . SER B 1 219 ? 5.414 2.146 4.824 1 94 219 SER B O 1
ATOM 5914 N N . MET B 1 220 ? 3.35 2.918 5.305 1 94.19 220 MET B N 1
ATOM 5915 C CA . MET B 1 220 ? 3.443 2.531 6.711 1 94.19 220 MET B CA 1
ATOM 5916 C C . MET B 1 220 ? 2.186 1.794 7.156 1 94.19 220 MET B C 1
ATOM 5918 O O . MET B 1 220 ? 1.503 2.23 8.086 1 94.19 220 MET B O 1
ATOM 5922 N N . PRO B 1 221 ? 1.957 0.663 6.594 1 92.06 221 PRO B N 1
ATOM 5923 C CA . PRO B 1 221 ? 0.702 -0.037 6.883 1 92.06 221 PRO B CA 1
ATOM 5924 C C . PRO B 1 221 ? 0.604 -0.5 8.336 1 92.06 221 PRO B C 1
ATOM 5926 O O . PRO B 1 221 ? -0.5 -0.673 8.859 1 92.06 221 PRO B O 1
ATOM 5929 N N . ALA B 1 222 ? 1.725 -0.675 9.016 1 89.56 222 ALA B N 1
ATOM 5930 C CA . ALA B 1 222 ? 1.704 -1.096 10.414 1 89.56 222 ALA B CA 1
ATOM 5931 C C . ALA B 1 222 ? 1.253 0.043 11.32 1 89.56 222 ALA B C 1
ATOM 5933 O O . ALA B 1 222 ? 0.779 -0.194 12.438 1 89.56 222 ALA B O 1
ATOM 5934 N N . ARG B 1 223 ? 1.356 1.276 10.781 1 93 223 ARG B N 1
ATOM 5935 C CA . ARG B 1 223 ? 1.026 2.453 11.578 1 93 223 ARG B CA 1
ATOM 5936 C C . ARG B 1 223 ? -0.29 3.072 11.125 1 93 223 ARG B C 1
ATOM 5938 O O . ARG B 1 223 ? -0.894 3.865 11.852 1 93 223 ARG B O 1
ATOM 5945 N N . VAL B 1 224 ? -0.656 2.791 10 1 96.31 224 VAL B N 1
ATOM 5946 C CA . VAL B 1 224 ? -1.87 3.357 9.414 1 96.31 224 VAL B CA 1
ATOM 5947 C C . VAL B 1 224 ? -2.883 2.244 9.148 1 96.31 224 VAL B C 1
ATOM 5949 O O . VAL B 1 224 ? -3.041 1.8 8.016 1 96.31 224 VAL B O 1
ATOM 5952 N N . ASN B 1 225 ? -3.494 1.799 10.219 1 96.06 225 ASN B N 1
ATOM 5953 C CA . ASN B 1 225 ? -4.457 0.707 10.141 1 96.06 225 ASN B CA 1
ATOM 5954 C C . ASN B 1 225 ? -5.488 0.785 11.266 1 96.06 225 ASN B C 1
ATOM 5956 O O . ASN B 1 225 ? -5.434 1.69 12.102 1 96.06 225 ASN B O 1
ATOM 5960 N N . TYR B 1 226 ? -6.395 -0.151 11.32 1 96.75 226 TYR B N 1
ATOM 5961 C CA . TYR B 1 226 ? -7.574 -0.084 12.18 1 96.75 226 TYR B CA 1
ATOM 5962 C C . TYR B 1 226 ? -7.219 -0.431 13.617 1 96.75 226 TYR B C 1
ATOM 5964 O O . TYR B 1 226 ? -8.008 -0.188 14.531 1 96.75 226 TYR B O 1
ATOM 5972 N N . THR B 1 227 ? -6.004 -0.988 13.914 1 96 227 THR B N 1
ATOM 5973 C CA . THR B 1 227 ? -5.668 -1.44 15.258 1 96 227 THR B CA 1
ATOM 5974 C C . THR B 1 227 ? -5.051 -0.306 16.062 1 96 227 THR B C 1
ATOM 5976 O O . THR B 1 227 ? -4.891 -0.421 17.281 1 96 227 THR B O 1
ATOM 5979 N N . VAL B 1 228 ? -4.781 0.793 15.43 1 97.88 228 VAL B N 1
ATOM 5980 C CA . VAL B 1 228 ? -4.098 1.913 16.062 1 97.88 228 VAL B CA 1
ATOM 5981 C C . VAL B 1 228 ? -5.031 2.588 17.062 1 97.88 228 VAL B C 1
ATOM 5983 O O . VAL B 1 228 ? -6.215 2.787 16.781 1 97.88 228 VAL B O 1
ATOM 5986 N N . ARG B 1 229 ? -4.543 2.896 18.219 1 98.69 229 ARG B N 1
ATOM 5987 C CA . ARG B 1 229 ? -5.156 3.732 19.25 1 98.69 229 ARG B CA 1
ATOM 5988 C C . ARG B 1 229 ? -4.242 4.895 19.625 1 98.69 229 ARG B C 1
ATOM 5990 O O . ARG B 1 229 ? -3.078 4.684 19.984 1 98.69 229 ARG B O 1
ATOM 5997 N N . GLU B 1 230 ? -4.758 6.055 19.594 1 98.56 230 GLU B N 1
ATOM 5998 C CA . GLU B 1 230 ? -3.9 7.211 19.828 1 98.56 230 GLU B CA 1
ATOM 5999 C C . GLU B 1 230 ? -4.664 8.328 20.531 1 98.56 230 GLU B C 1
ATOM 6001 O O . GLU B 1 230 ? -5.832 8.578 20.234 1 98.56 230 GLU B O 1
ATOM 6006 N N . VAL B 1 231 ? -4.027 8.914 21.547 1 98.56 231 VAL B N 1
ATOM 6007 C CA . VAL B 1 231 ? -4.469 10.195 22.094 1 98.56 231 VAL B CA 1
ATOM 6008 C C . VAL B 1 231 ? -3.82 11.336 21.297 1 98.56 231 VAL B C 1
ATOM 6010 O O . VAL B 1 231 ? -2.596 11.375 21.156 1 98.56 231 VAL B O 1
ATOM 6013 N N . PHE B 1 232 ? -4.633 12.219 20.812 1 97.62 232 PHE B N 1
ATOM 6014 C CA . PHE B 1 232 ? -4.145 13.219 19.875 1 97.62 232 PHE B CA 1
ATOM 6015 C C . PHE B 1 232 ? -4.48 14.625 20.375 1 97.62 232 PHE B C 1
ATOM 6017 O O . PHE B 1 232 ? -5.641 14.93 20.641 1 97.62 232 PHE B O 1
ATOM 6024 N N . PHE B 1 233 ? -3.434 15.516 20.438 1 94.88 233 PHE B N 1
ATOM 6025 C CA . PHE B 1 233 ? -3.662 16.844 21 1 94.88 233 PHE B CA 1
ATOM 6026 C C . PHE B 1 233 ? -3.395 17.922 19.953 1 94.88 233 PHE B C 1
ATOM 6028 O O . PHE B 1 233 ? -3.854 19.062 20.094 1 94.88 233 PHE B O 1
ATOM 6035 N N . ALA B 1 234 ? -2.512 17.625 18.969 1 91.75 234 ALA B N 1
ATOM 6036 C CA . ALA B 1 234 ? -2.256 18.656 17.953 1 91.75 234 ALA B CA 1
ATOM 6037 C C . ALA B 1 234 ? -3.555 19.125 17.312 1 91.75 234 ALA B C 1
ATOM 6039 O O . ALA B 1 234 ? -4.465 18.312 17.078 1 91.75 234 ALA B O 1
ATOM 6040 N N . PRO B 1 235 ? -3.641 20.391 17.016 1 93.56 235 PRO B N 1
ATOM 6041 C CA . PRO B 1 235 ? -4.918 20.922 16.531 1 93.56 235 PRO B CA 1
ATOM 6042 C C . PRO B 1 235 ? -5.363 20.25 15.227 1 93.56 235 PRO B C 1
ATOM 6044 O O . PRO B 1 235 ? -4.578 20.156 14.281 1 93.56 235 PRO B O 1
ATOM 6047 N N . TYR B 1 236 ? -6.664 19.891 15.203 1 97.44 236 TYR B N 1
ATOM 6048 C CA . TYR B 1 236 ? -7.254 19.312 14.008 1 97.44 236 TYR B CA 1
ATOM 6049 C C . TYR B 1 236 ? -7.277 20.328 12.867 1 97.44 236 TYR B C 1
ATOM 6051 O O . TYR B 1 236 ? -7.363 19.938 11.695 1 97.44 236 TYR B O 1
ATOM 6059 N N . CYS B 1 237 ? -7.172 21.609 13.211 1 96.25 237 CYS B N 1
ATOM 6060 C CA . CYS B 1 237 ? -7.25 22.656 12.188 1 96.25 237 CYS B CA 1
ATOM 6061 C C . CYS B 1 237 ? -5.957 22.734 11.391 1 96.25 237 CYS B C 1
ATOM 6063 O O . CYS B 1 237 ? -5.922 23.328 10.312 1 96.25 237 CYS B O 1
ATOM 6065 N N . HIS B 1 238 ? -4.891 22.234 11.969 1 93.31 238 HIS B N 1
ATOM 6066 C CA . HIS B 1 238 ? -3.621 22.156 11.258 1 93.31 238 HIS B CA 1
ATOM 6067 C C . HIS B 1 238 ? -3.561 20.906 10.391 1 93.31 238 HIS B C 1
ATOM 6069 O O . HIS B 1 238 ? -4.152 19.875 10.734 1 93.31 238 HIS B O 1
ATOM 6075 N N . ILE B 1 239 ? -2.814 21.016 9.297 1 95.62 239 ILE B N 1
ATOM 6076 C CA . ILE B 1 239 ? -2.773 19.938 8.312 1 95.62 239 ILE B CA 1
ATOM 6077 C C . ILE B 1 239 ? -2.336 18.641 8.992 1 95.62 239 ILE B C 1
ATOM 6079 O O . ILE B 1 239 ? -2.793 17.562 8.625 1 95.62 239 ILE B O 1
ATOM 6083 N N . TYR B 1 240 ? -1.493 18.75 10.008 1 92.12 240 TYR B N 1
ATOM 6084 C CA . TYR B 1 240 ? -1.029 17.578 10.75 1 92.12 240 TYR B CA 1
ATOM 6085 C C . TYR B 1 240 ? -2.199 16.828 11.367 1 92.12 240 TYR B C 1
ATOM 6087 O O . TYR B 1 240 ? -2.395 15.641 11.094 1 92.12 240 TYR B O 1
ATOM 6095 N N . GLY B 1 241 ? -2.998 17.5 12.102 1 95.38 241 GLY B N 1
ATOM 6096 C CA . GLY B 1 241 ? -4.164 16.891 12.727 1 95.38 241 GLY B CA 1
ATOM 6097 C C . GLY B 1 241 ? -5.262 16.547 11.734 1 95.38 241 GLY B C 1
ATOM 6098 O O . GLY B 1 241 ? -5.91 15.508 11.852 1 95.38 241 GLY B O 1
ATOM 6099 N N . LEU B 1 242 ? -5.461 17.438 10.805 1 97.88 242 LEU B N 1
ATOM 6100 C CA . LEU B 1 242 ? -6.504 17.219 9.805 1 97.88 242 LEU B CA 1
ATOM 6101 C C . LEU B 1 242 ? -6.242 15.953 9 1 97.88 242 LEU B C 1
ATOM 6103 O O . LEU B 1 242 ? -7.141 15.133 8.812 1 97.88 242 LEU B O 1
ATOM 6107 N N . SER B 1 243 ? -5.027 15.781 8.609 1 96.81 243 SER B N 1
ATOM 6108 C CA . SER B 1 243 ? -4.652 14.633 7.797 1 96.81 243 SER B CA 1
ATOM 6109 C C . SER B 1 243 ? -4.633 13.352 8.625 1 96.81 243 SER B C 1
ATOM 6111 O O . SER B 1 243 ? -5.336 12.391 8.305 1 96.81 243 SER B O 1
ATOM 6113 N N . VAL B 1 244 ? -3.943 13.312 9.734 1 96.69 244 VAL B N 1
ATOM 6114 C CA . VAL B 1 244 ? -3.635 12.102 10.484 1 96.69 244 VAL B CA 1
ATOM 6115 C C . VAL B 1 244 ? -4.898 11.586 11.164 1 96.69 244 VAL B C 1
ATOM 6117 O O . VAL B 1 244 ? -5.254 10.406 11.023 1 96.69 244 VAL B O 1
ATOM 6120 N N . SER B 1 245 ? -5.598 12.453 11.82 1 97.88 245 SER B N 1
ATOM 6121 C CA . SER B 1 245 ? -6.715 12.016 12.648 1 97.88 245 SER B CA 1
ATOM 6122 C C . SER B 1 245 ? -8.039 12.133 11.906 1 97.88 245 SER B C 1
ATOM 6124 O O . SER B 1 245 ? -8.781 11.156 11.797 1 97.88 245 SER B O 1
ATOM 6126 N N . VAL B 1 246 ? -8.266 13.266 11.32 1 98.75 246 VAL B N 1
ATOM 6127 C CA . VAL B 1 246 ? -9.594 13.594 10.82 1 98.75 246 VAL B CA 1
ATOM 6128 C C . VAL B 1 246 ? -9.859 12.844 9.516 1 98.75 246 VAL B C 1
ATOM 6130 O O . VAL B 1 246 ? -10.992 12.438 9.25 1 98.75 246 VAL B O 1
ATOM 6133 N N . VAL B 1 247 ? -8.828 12.648 8.711 1 98.75 247 VAL B N 1
ATOM 6134 C CA . VAL B 1 247 ? -9.055 11.992 7.422 1 98.75 247 VAL B CA 1
ATOM 6135 C C . VAL B 1 247 ? -8.523 10.562 7.469 1 98.75 247 VAL B C 1
ATOM 6137 O O . VAL B 1 247 ? -9.297 9.602 7.469 1 98.75 247 VAL B O 1
ATOM 6140 N N . VAL B 1 248 ? -7.203 10.375 7.648 1 98.5 248 VAL B N 1
ATOM 6141 C CA . VAL B 1 248 ? -6.555 9.078 7.516 1 98.5 248 VAL B CA 1
ATOM 6142 C C . VAL B 1 248 ? -7.059 8.133 8.609 1 98.5 248 VAL B C 1
ATOM 6144 O O . VAL B 1 248 ? -7.441 7 8.328 1 98.5 248 VAL B O 1
ATOM 6147 N N . GLY B 1 249 ? -7.043 8.648 9.828 1 98.56 249 GLY B N 1
ATOM 6148 C CA . GLY B 1 249 ? -7.516 7.828 10.938 1 98.56 249 GLY B CA 1
ATOM 6149 C C . GLY B 1 249 ? -8.953 7.367 10.766 1 98.56 249 GLY B C 1
ATOM 6150 O O . GLY B 1 249 ? -9.266 6.199 11.023 1 98.56 249 GLY B O 1
ATOM 6151 N N . MET B 1 250 ? -9.797 8.227 10.336 1 98.81 250 MET B N 1
ATOM 6152 C CA . MET B 1 250 ? -11.211 7.926 10.148 1 98.81 250 MET B CA 1
ATOM 6153 C C . MET B 1 250 ? -11.422 7 8.953 1 98.81 250 MET B C 1
ATOM 6155 O O . MET B 1 250 ? -12.375 6.223 8.922 1 98.81 250 MET B O 1
ATOM 6159 N N . TRP B 1 251 ? -10.508 7.02 7.992 1 98.62 251 TRP B N 1
ATOM 6160 C CA . TRP B 1 251 ? -10.594 6.176 6.805 1 98.62 251 TRP B CA 1
ATOM 6161 C C . TRP B 1 251 ? -10.18 4.746 7.125 1 98.62 251 TRP B C 1
ATOM 6163 O O . TRP B 1 251 ? -10.922 3.797 6.852 1 98.62 251 TRP B O 1
ATOM 6173 N N . VAL B 1 252 ? -9.07 4.559 7.824 1 98.19 252 VAL B N 1
ATOM 6174 C CA . VAL B 1 252 ? -8.539 3.221 8.055 1 98.19 252 VAL B CA 1
ATOM 6175 C C . VAL B 1 252 ? -9.219 2.596 9.266 1 98.19 252 VAL B C 1
ATOM 6177 O O . VAL B 1 252 ? -9.07 1.397 9.523 1 98.19 252 VAL B O 1
ATOM 6180 N N . GLY B 1 253 ? -9.891 3.408 10.07 1 98.56 253 GLY B N 1
ATOM 6181 C CA . GLY B 1 253 ? -10.656 2.896 11.203 1 98.56 253 GLY B CA 1
ATOM 6182 C C . GLY B 1 253 ? -9.852 2.859 12.492 1 98.56 253 GLY B C 1
ATOM 6183 O O . GLY B 1 253 ? -10.156 2.07 13.391 1 98.56 253 GLY B O 1
ATOM 6184 N N . ALA B 1 254 ? -8.82 3.656 12.656 1 98.62 254 ALA B N 1
ATOM 6185 C CA . ALA B 1 254 ? -8.086 3.785 13.914 1 98.62 254 ALA B CA 1
ATOM 6186 C C . ALA B 1 254 ? -8.938 4.477 14.977 1 98.62 254 ALA B C 1
ATOM 6188 O O . ALA B 1 254 ? -9.977 5.066 14.664 1 98.62 254 ALA B O 1
ATOM 6189 N N . LEU B 1 255 ? -8.492 4.344 16.219 1 98.75 255 LEU B N 1
ATOM 6190 C CA . LEU B 1 255 ? -9.18 5.012 17.328 1 98.75 255 LEU B CA 1
ATOM 6191 C C . LEU B 1 255 ? -8.375 6.207 17.828 1 98.75 255 LEU B C 1
ATOM 6193 O O . LEU B 1 255 ? -7.234 6.055 18.266 1 98.75 255 LEU B O 1
ATOM 6197 N N . TYR B 1 256 ? -9.016 7.316 17.75 1 98.75 256 TYR B N 1
ATOM 6198 C CA . TYR B 1 256 ? -8.383 8.531 18.25 1 98.75 256 TYR B CA 1
ATOM 6199 C C . TYR B 1 256 ? -9.18 9.117 19.406 1 98.75 256 TYR B C 1
ATOM 6201 O O . TYR B 1 256 ? -10.414 9.156 19.359 1 98.75 256 TYR B O 1
ATOM 6209 N N . CYS B 1 257 ? -8.492 9.5 20.422 1 98.69 257 CYS B N 1
ATOM 6210 C CA . CYS B 1 257 ? -9.031 10.359 21.469 1 98.69 257 CYS B CA 1
ATOM 6211 C C . CYS B 1 257 ? -8.5 11.781 21.328 1 98.69 257 CYS B C 1
ATOM 6213 O O . CYS B 1 257 ? -7.344 12.047 21.656 1 98.69 257 CYS B O 1
ATOM 6215 N N . GLY B 1 258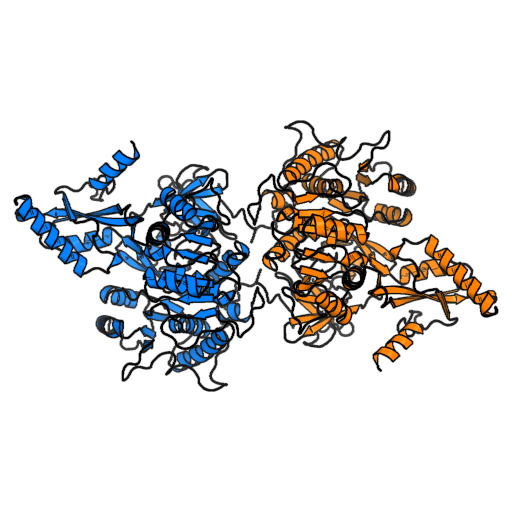 ? -9.398 12.664 20.938 1 98.19 258 GLY B N 1
ATOM 6216 C CA . GLY B 1 258 ? -9 14.047 20.734 1 98.19 258 GLY B CA 1
ATOM 6217 C C . GLY B 1 258 ? -9.031 14.875 22 1 98.19 258 GLY B C 1
ATOM 6218 O O . GLY B 1 258 ? -10.039 14.867 22.719 1 98.19 258 GLY B O 1
ATOM 6219 N N . LEU B 1 259 ? -7.902 15.57 22.25 1 97.31 259 LEU B N 1
ATOM 6220 C CA . LEU B 1 259 ? -7.844 16.547 23.328 1 97.31 259 LEU B CA 1
ATOM 6221 C C . LEU B 1 259 ? -8 17.969 22.797 1 97.31 259 LEU B C 1
ATOM 6223 O O . LEU B 1 259 ? -7.34 18.344 21.828 1 97.31 259 LEU B O 1
ATOM 6227 N N . PRO B 1 260 ? -8.797 18.781 23.391 1 94.75 260 PRO B N 1
ATOM 6228 C CA . PRO B 1 260 ? -8.977 20.156 22.906 1 94.75 260 PRO B CA 1
ATOM 6229 C C . PRO B 1 260 ? -7.73 21.016 23.078 1 94.75 260 PRO B C 1
ATOM 6231 O O . PRO B 1 260 ? -7.539 21.984 22.344 1 94.75 260 PRO B O 1
ATOM 6234 N N . ALA B 1 261 ? -6.961 20.688 24.125 1 89.38 261 ALA B N 1
ATOM 6235 C CA . ALA B 1 261 ? -5.688 21.344 24.406 1 89.38 261 ALA B CA 1
ATOM 6236 C C . ALA B 1 261 ? -4.711 20.391 25.078 1 89.38 261 ALA B C 1
ATOM 6238 O O . ALA B 1 261 ? -5.125 19.422 25.719 1 89.38 261 ALA B O 1
ATOM 6239 N N . PHE B 1 262 ? -3.473 20.75 24.953 1 89.88 262 PHE B N 1
ATOM 6240 C CA . PHE B 1 262 ? -2.469 19.875 25.547 1 89.88 262 PHE B CA 1
ATOM 6241 C C . PHE B 1 262 ? -2.357 20.125 27.047 1 89.88 262 PHE B C 1
ATOM 6243 O O . PHE B 1 262 ? -2.242 21.266 27.484 1 89.88 262 PHE B O 1
ATOM 6250 N N . ASP B 1 263 ? -2.439 19.094 27.719 1 91.25 263 ASP B N 1
ATOM 6251 C CA . ASP B 1 263 ? -2.133 18.969 29.141 1 91.25 263 ASP B CA 1
ATOM 6252 C C . ASP B 1 263 ? -1.444 17.641 29.438 1 91.25 263 ASP B C 1
ATOM 6254 O O . ASP B 1 263 ? -2.008 16.578 29.188 1 91.25 263 ASP B O 1
ATOM 6258 N N . LEU B 1 264 ? -0.226 17.734 29.969 1 91.81 264 LEU B N 1
ATOM 6259 C CA . LEU B 1 264 ? 0.614 16.547 30.094 1 91.81 264 LEU B CA 1
ATOM 6260 C C . LEU B 1 264 ? -0.082 15.469 30.906 1 91.81 264 LEU B C 1
ATOM 6262 O O . LEU B 1 264 ? -0.076 14.297 30.531 1 91.81 264 LEU B O 1
ATOM 6266 N N . GLU B 1 265 ? -0.634 15.844 32.031 1 95.56 265 GLU B N 1
ATOM 6267 C CA . GLU B 1 265 ? -1.286 14.867 32.906 1 95.56 265 GLU B CA 1
ATOM 6268 C C . GLU B 1 265 ? -2.445 14.18 32.188 1 95.56 265 GLU B C 1
ATOM 6270 O O . GLU B 1 265 ? -2.533 12.953 32.188 1 95.56 265 GLU B O 1
ATOM 6275 N N . THR B 1 266 ? -3.305 14.945 31.594 1 96.75 266 THR B N 1
ATOM 6276 C CA . THR B 1 266 ? -4.445 14.398 30.875 1 96.75 266 THR B CA 1
ATOM 6277 C C . THR B 1 266 ? -3.977 13.523 29.719 1 96.75 266 THR B C 1
ATOM 6279 O O . THR B 1 266 ? -4.539 12.453 29.469 1 96.75 266 THR B O 1
ATOM 6282 N N . PHE B 1 267 ? -2.98 13.977 29.047 1 97.12 267 PHE B N 1
ATOM 6283 C CA . PHE B 1 267 ? -2.426 13.258 27.906 1 97.12 267 PHE B CA 1
ATOM 6284 C C . PHE B 1 267 ? -1.926 11.883 28.328 1 97.12 267 PHE B C 1
ATOM 6286 O O . PHE B 1 267 ? -2.27 10.875 27.703 1 97.12 267 PHE B O 1
ATOM 6293 N N . CYS B 1 268 ? -1.19 11.836 29.406 1 97.44 268 CYS B N 1
ATOM 6294 C CA . CYS B 1 268 ? -0.633 10.578 29.891 1 97.44 268 CYS B CA 1
ATOM 6295 C C . CYS B 1 268 ? -1.728 9.672 30.438 1 97.44 268 CYS B C 1
ATOM 6297 O O . CYS B 1 268 ? -1.736 8.469 30.188 1 97.44 268 CYS B O 1
ATOM 6299 N N . LYS B 1 269 ? -2.645 10.219 31.172 1 97.81 269 LYS B N 1
ATOM 6300 C CA . LYS B 1 269 ? -3.74 9.453 31.766 1 97.81 269 LYS B CA 1
ATOM 6301 C C . LYS B 1 269 ? -4.594 8.797 30.688 1 97.81 269 LYS B C 1
ATOM 6303 O O . LYS B 1 269 ? -4.855 7.59 30.75 1 97.81 269 LYS B O 1
ATOM 6308 N N . LYS B 1 270 ? -5 9.547 29.734 1 98 270 LYS B N 1
ATOM 6309 C CA . LYS B 1 270 ? -5.836 9.016 28.656 1 98 270 LYS B CA 1
ATOM 6310 C C . LYS B 1 270 ? -5.078 7.988 27.828 1 98 270 LYS B C 1
ATOM 6312 O O . LYS B 1 270 ? -5.664 7.02 27.344 1 98 270 LYS B O 1
ATOM 6317 N N . SER B 1 271 ? -3.793 8.211 27.625 1 98.19 271 SER B N 1
ATOM 6318 C CA . SER B 1 271 ? -2.967 7.262 26.875 1 98.19 271 SER B CA 1
ATOM 6319 C C . SER B 1 271 ? -2.926 5.91 27.578 1 98.19 271 SER B C 1
ATOM 6321 O O . SER B 1 271 ? -3.006 4.867 26.922 1 98.19 271 SER B O 1
ATOM 6323 N N . SER B 1 272 ? -2.777 5.988 28.875 1 98.06 272 SER B N 1
ATOM 6324 C CA . SER B 1 272 ? -2.756 4.762 29.672 1 98.06 272 SER B CA 1
ATOM 6325 C C . SER B 1 272 ? -4.102 4.047 29.609 1 98.06 272 SER B C 1
ATOM 6327 O O . SER B 1 272 ? -4.16 2.834 29.406 1 98.06 272 SER B O 1
ATOM 6329 N N . GLU B 1 273 ? -5.207 4.781 29.766 1 97.81 273 GLU B N 1
ATOM 6330 C CA . GLU B 1 273 ? -6.562 4.234 29.766 1 97.81 273 GLU B CA 1
ATOM 6331 C C . GLU B 1 273 ? -6.883 3.57 28.422 1 97.81 273 GLU B C 1
ATOM 6333 O O . GLU B 1 273 ? -7.508 2.508 28.391 1 97.81 273 GLU B O 1
ATOM 6338 N N . LEU B 1 274 ? -6.367 4.164 27.359 1 98 274 LEU B N 1
ATOM 6339 C CA . LEU B 1 274 ? -6.688 3.699 26.016 1 98 274 LEU B CA 1
ATOM 6340 C C . LEU B 1 274 ? -5.707 2.621 25.578 1 98 274 LEU B C 1
ATOM 6342 O O . LEU B 1 274 ? -5.859 2.049 24.484 1 98 274 LEU B O 1
ATOM 6346 N N . LYS B 1 275 ? -4.691 2.404 26.406 1 98.25 275 LYS B N 1
ATOM 6347 C CA . LYS B 1 275 ? -3.611 1.52 25.984 1 98.25 275 LYS B CA 1
ATOM 6348 C C . LYS B 1 275 ? -3.119 1.894 24.578 1 98.25 275 LYS B C 1
ATOM 6350 O O . LYS B 1 275 ? -3.072 1.047 23.688 1 98.25 275 LYS B O 1
ATOM 6355 N N . VAL B 1 276 ? -2.66 3.105 24.438 1 98.5 276 VAL B N 1
ATOM 6356 C CA . VAL B 1 276 ? -2.287 3.656 23.141 1 98.5 276 VAL B CA 1
ATOM 6357 C C . VAL B 1 276 ? -1.188 2.803 22.516 1 98.5 276 VAL B C 1
ATOM 6359 O O . VAL B 1 276 ? -0.303 2.305 23.219 1 98.5 276 VAL B O 1
ATOM 6362 N N . THR B 1 277 ? -1.255 2.656 21.203 1 98.12 277 THR B N 1
ATOM 6363 C CA . THR B 1 277 ? -0.242 1.925 20.453 1 98.12 277 THR B CA 1
ATOM 6364 C C . THR B 1 277 ? 0.707 2.889 19.75 1 98.12 277 THR B C 1
ATOM 6366 O O . THR B 1 277 ? 1.85 2.535 19.453 1 98.12 277 THR B O 1
ATOM 6369 N N . ASP B 1 278 ? 0.223 4.062 19.469 1 97.81 278 ASP B N 1
ATOM 6370 C CA . ASP B 1 278 ? 0.974 5.066 18.719 1 97.81 278 ASP B CA 1
ATOM 6371 C C . ASP B 1 278 ? 0.763 6.461 19.312 1 97.81 278 ASP B C 1
ATOM 6373 O O . ASP B 1 278 ? -0.291 6.746 19.875 1 97.81 278 ASP B O 1
ATOM 6377 N N . LEU B 1 279 ? 1.74 7.305 19.125 1 97.25 279 LEU B N 1
ATOM 6378 C CA . LEU B 1 279 ? 1.634 8.711 19.5 1 97.25 279 LEU B CA 1
ATOM 6379 C C . LEU B 1 279 ? 2.299 9.602 18.453 1 97.25 279 LEU B C 1
ATOM 6381 O O . LEU B 1 279 ? 3.408 9.312 18 1 97.25 279 LEU B O 1
ATOM 6385 N N . HIS B 1 280 ? 1.611 10.617 18.047 1 95.38 280 HIS B N 1
ATOM 6386 C CA . HIS B 1 280 ? 2.178 11.727 17.297 1 95.38 280 HIS B CA 1
ATOM 6387 C C . HIS B 1 280 ? 2.416 12.938 18.188 1 95.38 280 HIS B C 1
ATOM 6389 O O . HIS B 1 280 ? 1.465 13.555 18.672 1 95.38 280 HIS B O 1
ATOM 6395 N N . ILE B 1 281 ? 3.693 13.25 18.328 1 91.62 281 ILE B N 1
ATOM 6396 C CA . ILE B 1 281 ? 3.977 14.32 19.281 1 91.62 281 ILE B CA 1
ATOM 6397 C C . ILE B 1 281 ? 5.023 15.266 18.703 1 91.62 281 ILE B C 1
ATOM 6399 O O . ILE B 1 281 ? 5.371 15.172 17.516 1 91.62 281 ILE B O 1
ATOM 6403 N N . VAL B 1 282 ? 5.375 16.297 19.5 1 84 282 VAL B N 1
ATOM 6404 C CA . VAL B 1 282 ? 6.387 17.297 19.156 1 84 282 VAL B CA 1
ATOM 6405 C C . VAL B 1 282 ? 7.543 17.219 20.156 1 84 282 VAL B C 1
ATOM 6407 O O . VAL B 1 282 ? 7.406 16.641 21.234 1 84 282 VAL B O 1
ATOM 6410 N N . PRO B 1 283 ? 8.688 17.781 19.859 1 79.94 283 PRO B N 1
ATOM 6411 C CA . PRO B 1 283 ? 9.898 17.609 20.656 1 79.94 283 PRO B CA 1
ATOM 6412 C C . PRO B 1 283 ? 9.703 17.984 22.125 1 79.94 283 PRO B C 1
ATOM 6414 O O . PRO B 1 283 ? 10.133 17.25 23.016 1 79.94 283 PRO B O 1
ATOM 6417 N N . PRO B 1 284 ? 8.961 19.078 22.469 1 77.94 284 PRO B N 1
ATOM 6418 C CA . PRO B 1 284 ? 8.75 19.391 23.875 1 77.94 284 PRO B CA 1
ATOM 6419 C C . PRO B 1 284 ? 7.992 18.297 24.625 1 77.94 284 PRO B C 1
ATOM 6421 O O . PRO B 1 284 ? 8.281 18.031 25.797 1 77.94 284 PRO B O 1
ATOM 6424 N N . VAL B 1 285 ? 7.094 17.719 23.984 1 87.25 285 VAL B N 1
ATOM 6425 C CA . VAL B 1 285 ? 6.309 16.656 24.609 1 87.25 285 VAL B CA 1
ATOM 6426 C C . VAL B 1 285 ? 7.156 15.398 24.734 1 87.25 285 VAL B C 1
ATOM 6428 O O . VAL B 1 285 ? 7.035 14.656 25.719 1 87.25 285 VAL B O 1
ATOM 6431 N N . ALA B 1 286 ? 8.023 15.188 23.75 1 87.88 286 ALA B N 1
ATOM 6432 C CA . ALA B 1 286 ? 8.969 14.07 23.844 1 87.88 286 ALA B CA 1
ATOM 6433 C C . ALA B 1 286 ? 9.844 14.188 25.078 1 87.88 286 ALA B C 1
ATOM 6435 O O . ALA B 1 286 ? 10.047 13.203 25.797 1 87.88 286 ALA B O 1
ATOM 6436 N N . LEU B 1 287 ? 10.328 15.344 25.297 1 81.88 287 LEU B N 1
ATOM 6437 C CA . LEU B 1 287 ? 11.164 15.594 26.469 1 81.88 287 LEU B CA 1
ATOM 6438 C C . LEU B 1 287 ? 10.375 15.375 27.75 1 81.88 287 LEU B C 1
ATOM 6440 O O . LEU B 1 287 ? 10.875 14.773 28.703 1 81.88 287 LEU B O 1
ATOM 6444 N N . ALA B 1 288 ? 9.141 15.883 27.766 1 86.5 288 ALA B N 1
ATOM 6445 C CA . ALA B 1 288 ? 8.289 15.727 28.938 1 86.5 288 ALA B CA 1
ATOM 6446 C C . ALA B 1 288 ? 8.008 14.25 29.219 1 86.5 288 ALA B C 1
ATOM 6448 O O . ALA B 1 288 ? 8.047 13.812 30.359 1 86.5 288 ALA B O 1
ATOM 6449 N N . LEU B 1 289 ? 7.773 13.492 28.203 1 92.31 289 LEU B N 1
ATOM 6450 C CA . LEU B 1 289 ? 7.52 12.062 28.359 1 92.31 289 LEU B CA 1
ATOM 6451 C C . LEU B 1 289 ? 8.75 11.344 28.891 1 92.31 289 LEU B C 1
ATOM 6453 O O . LEU B 1 289 ? 8.633 10.367 29.641 1 92.31 289 LEU B O 1
ATOM 6457 N N . ALA B 1 290 ? 9.867 11.836 28.469 1 88.62 290 ALA B N 1
ATOM 6458 C CA . ALA B 1 290 ? 11.125 11.188 28.828 1 88.62 290 ALA B CA 1
ATOM 6459 C C . ALA B 1 290 ? 11.484 11.477 30.297 1 88.62 290 ALA B C 1
ATOM 6461 O O . ALA B 1 290 ? 11.992 10.594 31 1 88.62 290 ALA B O 1
ATOM 6462 N N . ALA B 1 291 ? 11.188 12.656 30.766 1 84.12 291 ALA B N 1
ATOM 6463 C CA . ALA B 1 291 ? 11.867 13.094 31.984 1 84.12 291 ALA B CA 1
ATOM 6464 C C . ALA B 1 291 ? 10.859 13.461 33.062 1 84.12 291 ALA B C 1
ATOM 6466 O O . ALA B 1 291 ? 11.203 13.477 34.25 1 84.12 291 ALA B O 1
ATOM 6467 N N . SER B 1 292 ? 9.688 13.789 32.719 1 88.62 292 SER B N 1
ATOM 6468 C CA . SER B 1 292 ? 8.734 14.32 33.719 1 88.62 292 SER B CA 1
ATOM 6469 C C . SER B 1 292 ? 8.25 13.227 34.656 1 88.62 292 SER B C 1
ATOM 6471 O O . SER B 1 292 ? 7.867 12.141 34.219 1 88.62 292 SER B O 1
ATOM 6473 N N . PRO B 1 293 ? 8.109 13.508 35.938 1 90.69 293 PRO B N 1
ATOM 6474 C CA . PRO B 1 293 ? 7.516 12.562 36.875 1 90.69 293 PRO B CA 1
ATOM 6475 C C . PRO B 1 293 ? 6.043 12.289 36.594 1 90.69 293 PRO B C 1
ATOM 6477 O O . PRO B 1 293 ? 5.551 11.188 36.906 1 90.69 293 PRO B O 1
ATOM 6480 N N . VAL B 1 294 ? 5.414 13.219 36.062 1 91.31 294 VAL B N 1
ATOM 6481 C CA . VAL B 1 294 ? 4.008 13.055 35.719 1 91.31 294 VAL B CA 1
ATOM 6482 C C . VAL B 1 294 ? 3.848 11.898 34.719 1 91.31 294 VAL B C 1
ATOM 6484 O O . VAL B 1 294 ? 2.969 11.047 34.906 1 91.31 294 VAL B O 1
ATOM 6487 N N . ALA B 1 295 ? 4.703 11.82 33.781 1 91.31 295 ALA B N 1
ATOM 6488 C CA . ALA B 1 295 ? 4.625 10.789 32.75 1 91.31 295 ALA B CA 1
ATOM 6489 C C . ALA B 1 295 ? 4.922 9.414 33.344 1 91.31 295 ALA B C 1
ATOM 6491 O O . ALA B 1 295 ? 4.391 8.406 32.844 1 91.31 295 ALA B O 1
ATOM 6492 N N . GLN B 1 296 ? 5.617 9.344 34.375 1 91.75 296 GLN B N 1
ATOM 6493 C CA . GLN B 1 296 ? 6.055 8.086 34.938 1 91.75 296 GLN B CA 1
ATOM 6494 C C . GLN B 1 296 ? 4.922 7.418 35.719 1 91.75 296 GLN B C 1
ATOM 6496 O O . GLN B 1 296 ? 4.98 6.223 36.031 1 91.75 296 GLN B O 1
ATOM 6501 N N . LYS B 1 297 ? 3.898 8.211 36.031 1 94.81 297 LYS B N 1
ATOM 6502 C CA . LYS B 1 297 ? 2.77 7.715 36.812 1 94.81 297 LYS B CA 1
ATOM 6503 C C . LYS B 1 297 ? 1.904 6.77 35.969 1 94.81 297 LYS B C 1
ATOM 6505 O O . LYS B 1 297 ? 1.105 6.008 36.531 1 94.81 297 LYS B O 1
ATOM 6510 N N . TYR B 1 298 ? 2.072 6.793 34.75 1 96.38 298 TYR B N 1
ATOM 6511 C CA . TYR B 1 298 ? 1.108 6.117 33.875 1 96.38 298 TYR B CA 1
ATOM 6512 C C . TYR B 1 298 ? 1.784 5.035 33.031 1 96.38 298 TYR B C 1
ATOM 6514 O O . TYR B 1 298 ? 2.914 5.215 32.594 1 96.38 298 TYR B O 1
ATOM 6522 N N . ASP B 1 299 ? 1.059 3.99 32.812 1 96.31 299 ASP B N 1
ATOM 6523 C CA . ASP B 1 299 ? 1.551 2.834 32.062 1 96.31 299 ASP B CA 1
ATOM 6524 C C . ASP B 1 299 ? 1.423 3.053 30.562 1 96.31 299 ASP B C 1
ATOM 6526 O O . ASP B 1 299 ? 0.323 3.279 30.062 1 96.31 299 ASP B O 1
ATOM 6530 N N . LEU B 1 300 ? 2.559 2.922 29.875 1 96.44 300 LEU B N 1
ATOM 6531 C CA . LEU B 1 300 ? 2.576 3.039 28.422 1 96.44 300 LEU B CA 1
ATOM 6532 C C . LEU B 1 300 ? 3.16 1.784 27.781 1 96.44 300 LEU B C 1
ATOM 6534 O O . LEU B 1 300 ? 3.824 1.862 26.75 1 96.44 300 LEU B O 1
ATOM 6538 N N . SER B 1 301 ? 2.941 0.636 28.328 1 95.56 301 SER B N 1
ATOM 6539 C CA . SER B 1 301 ? 3.559 -0.614 27.891 1 95.56 301 SER B CA 1
ATOM 6540 C C . SER B 1 301 ? 3 -1.07 26.547 1 95.56 301 SER B C 1
ATOM 6542 O O . SER B 1 301 ? 3.633 -1.859 25.844 1 95.56 301 SER B O 1
ATOM 6544 N N . ALA B 1 302 ? 1.812 -0.537 26.172 1 96.81 302 ALA B N 1
ATOM 6545 C CA . ALA B 1 302 ? 1.198 -0.921 24.906 1 96.81 302 ALA B CA 1
ATOM 6546 C C . ALA B 1 302 ? 1.752 -0.089 23.75 1 96.81 302 ALA B C 1
ATOM 6548 O O . ALA B 1 302 ? 1.511 -0.397 22.578 1 96.81 302 ALA B O 1
ATOM 6549 N N . LEU B 1 303 ? 2.475 0.943 24.109 1 97.56 303 LEU B N 1
ATOM 6550 C CA . LEU B 1 303 ? 2.973 1.886 23.109 1 97.56 303 LEU B CA 1
ATOM 6551 C C . LEU B 1 303 ? 4.023 1.231 22.219 1 97.56 303 LEU B C 1
ATOM 6553 O O . LEU B 1 303 ? 5.043 0.742 22.719 1 97.56 303 LEU B O 1
ATOM 6557 N N . LYS B 1 304 ? 3.779 1.259 20.906 1 96.12 304 LYS B N 1
ATOM 6558 C CA . LYS B 1 304 ? 4.676 0.62 19.953 1 96.12 304 LYS B CA 1
ATOM 6559 C C . LYS B 1 304 ? 5.531 1.654 19.219 1 96.12 304 LYS B C 1
ATOM 6561 O O . LYS B 1 304 ? 6.676 1.379 18.859 1 96.12 304 LYS B O 1
ATOM 6566 N N . ARG B 1 305 ? 4.875 2.838 19.031 1 96.25 305 ARG B N 1
ATOM 6567 C CA . ARG B 1 305 ? 5.574 3.793 18.172 1 96.25 305 ARG B CA 1
ATOM 6568 C C . ARG B 1 305 ? 5.262 5.227 18.594 1 96.25 305 ARG B C 1
ATOM 6570 O O . ARG B 1 305 ? 4.125 5.543 18.953 1 96.25 305 ARG B O 1
ATOM 6577 N N . ILE B 1 306 ? 6.25 6.074 18.469 1 95.94 306 ILE B N 1
ATOM 6578 C CA . ILE B 1 306 ? 6.117 7.52 18.609 1 95.94 306 ILE B CA 1
ATOM 6579 C C . ILE B 1 306 ? 6.637 8.211 17.359 1 95.94 306 ILE B C 1
ATOM 6581 O O . ILE B 1 306 ? 7.727 7.891 16.875 1 95.94 306 ILE B O 1
ATOM 6585 N N . VAL B 1 307 ? 5.836 9.055 16.812 1 94.62 307 VAL B N 1
ATOM 6586 C CA . VAL B 1 307 ? 6.246 9.867 15.68 1 94.62 307 VAL B CA 1
ATOM 6587 C C . VAL B 1 307 ? 6.422 11.32 16.125 1 94.62 307 VAL B C 1
ATOM 6589 O O . VAL B 1 307 ? 5.516 11.914 16.703 1 94.62 307 VAL B O 1
ATOM 6592 N N . ILE B 1 308 ? 7.57 11.797 15.844 1 89.62 308 ILE B N 1
ATOM 6593 C CA . ILE B 1 308 ? 7.867 13.195 16.156 1 89.62 308 ILE B CA 1
ATOM 6594 C C . ILE B 1 308 ? 7.895 14.008 14.867 1 89.62 308 ILE B C 1
ATOM 6596 O O . ILE B 1 308 ? 8.57 13.641 13.898 1 89.62 308 ILE B O 1
ATOM 6600 N N . SER B 1 309 ? 7.133 15.078 14.867 1 85.88 309 SER B N 1
ATOM 6601 C CA . SER B 1 309 ? 7.082 15.961 13.703 1 85.88 309 SER B CA 1
ATOM 6602 C C . SER B 1 309 ? 7.059 17.422 14.117 1 85.88 309 SER B C 1
ATOM 6604 O O . SER B 1 309 ? 7.312 17.75 15.281 1 85.88 309 SER B O 1
ATOM 6606 N N . ALA B 1 310 ? 6.859 18.328 13.172 1 72.5 310 ALA B N 1
ATOM 6607 C CA . ALA B 1 310 ? 6.723 19.766 13.344 1 72.5 310 ALA B CA 1
ATOM 6608 C C . ALA B 1 310 ? 8.086 20.438 13.547 1 72.5 310 ALA B C 1
ATOM 6610 O O . ALA B 1 310 ? 8.289 21.578 13.141 1 72.5 310 ALA B O 1
ATOM 6611 N N . ALA B 1 311 ? 9.023 19.75 14.281 1 70.06 311 ALA B N 1
ATOM 6612 C CA . ALA B 1 311 ? 10.406 20.172 14.445 1 70.06 311 ALA B CA 1
ATOM 6613 C C . ALA B 1 311 ? 11.336 18.984 14.633 1 70.06 311 ALA B C 1
ATOM 6615 O O . ALA B 1 311 ? 10.914 17.922 15.109 1 70.06 311 ALA B O 1
ATOM 6616 N N . PRO B 1 312 ? 12.586 19.234 14.266 1 72.94 312 PRO B N 1
ATOM 6617 C CA . PRO B 1 312 ? 13.523 18.125 14.445 1 72.94 312 PRO B CA 1
ATOM 6618 C C . PRO B 1 312 ? 13.758 17.781 15.914 1 72.94 312 PRO B C 1
ATOM 6620 O O . PRO B 1 312 ? 13.82 18.672 16.766 1 72.94 312 PRO B O 1
ATOM 6623 N N . LEU B 1 313 ? 13.812 16.547 16.172 1 76.31 313 LEU B N 1
ATOM 6624 C CA . LEU B 1 313 ? 14.164 16.062 17.5 1 76.31 313 LEU B CA 1
ATOM 6625 C C . LEU B 1 313 ? 15.672 15.828 17.625 1 76.31 313 LEU B C 1
ATOM 6627 O O . LEU B 1 313 ? 16.25 15.117 16.797 1 76.31 313 LEU B O 1
ATOM 6631 N N . LYS B 1 314 ? 16.219 16.406 18.656 1 73.19 314 LYS B N 1
ATOM 6632 C CA . LYS B 1 314 ? 17.641 16.188 18.891 1 73.19 314 LYS B CA 1
ATOM 6633 C C . LYS B 1 314 ? 17.922 14.734 19.297 1 73.19 314 LYS B C 1
ATOM 6635 O O . LYS B 1 314 ? 17.125 14.133 20.016 1 73.19 314 LYS B O 1
ATOM 6640 N N . LYS B 1 315 ? 19.062 14.32 18.938 1 77.62 315 LYS B N 1
ATOM 6641 C CA . LYS B 1 315 ? 19.484 12.961 19.266 1 77.62 315 LYS B CA 1
ATOM 6642 C C . LYS B 1 315 ? 19.453 12.711 20.766 1 77.62 315 LYS B C 1
ATOM 6644 O O . LYS B 1 315 ? 19.062 11.633 21.219 1 77.62 315 LYS B O 1
ATOM 6649 N N . SER B 1 316 ? 19.875 13.68 21.531 1 77.69 316 SER B N 1
ATOM 6650 C CA . SER B 1 316 ? 19.938 13.531 22.984 1 77.69 316 SER B CA 1
ATOM 6651 C C . SER B 1 316 ? 18.562 13.266 23.578 1 77.69 316 SER B C 1
ATOM 6653 O O . SER B 1 316 ? 18.422 12.422 24.453 1 77.69 316 SER B O 1
ATOM 6655 N N . VAL B 1 317 ? 17.578 13.977 23.109 1 80.81 317 VAL B N 1
ATOM 6656 C CA . VAL B 1 317 ? 16.219 13.797 23.609 1 80.81 317 VAL B CA 1
ATOM 6657 C C . VAL B 1 317 ? 15.688 12.43 23.172 1 80.81 317 VAL B C 1
ATOM 6659 O O . VAL B 1 317 ? 14.984 11.758 23.922 1 80.81 317 VAL B O 1
ATOM 6662 N N . GLN B 1 318 ? 15.984 12.031 21.953 1 86.81 318 GLN B N 1
ATOM 6663 C CA . GLN B 1 318 ? 15.562 10.727 21.453 1 86.81 318 GLN B CA 1
ATOM 6664 C C . GLN B 1 318 ? 16.141 9.602 22.312 1 86.81 318 GLN B C 1
ATOM 6666 O O . GLN B 1 318 ? 15.445 8.625 22.609 1 86.81 318 GLN B O 1
ATOM 6671 N N . LEU B 1 319 ? 17.391 9.719 22.688 1 84.75 319 LEU B N 1
ATOM 6672 C CA . LEU B 1 319 ? 18.031 8.711 23.516 1 84.75 319 LEU B CA 1
ATOM 6673 C C . LEU B 1 319 ? 17.375 8.641 24.891 1 84.75 319 LEU B C 1
ATOM 6675 O O . LEU B 1 319 ? 17.203 7.551 25.438 1 84.75 319 LEU B O 1
ATOM 6679 N N . LEU B 1 320 ? 17.031 9.828 25.438 1 85 320 LEU B N 1
ATOM 6680 C CA . LEU B 1 320 ? 16.344 9.867 26.719 1 85 320 LEU B CA 1
ATOM 6681 C C . LEU B 1 320 ? 14.992 9.172 26.625 1 85 320 LEU B C 1
ATOM 6683 O O . LEU B 1 320 ? 14.602 8.438 27.547 1 85 320 LEU B O 1
ATOM 6687 N N . LEU B 1 321 ? 14.305 9.453 25.594 1 90.31 321 LEU B N 1
ATOM 6688 C CA . LEU B 1 321 ? 13 8.852 25.375 1 90.31 321 LEU B CA 1
ATOM 6689 C C . LEU B 1 321 ? 13.117 7.336 25.219 1 90.31 321 LEU B C 1
ATOM 6691 O O . LEU B 1 321 ? 12.305 6.586 25.75 1 90.31 321 LEU B O 1
ATOM 6695 N N . LYS B 1 322 ? 14.156 6.887 24.531 1 90.56 322 LYS B N 1
ATOM 6696 C CA . LYS B 1 322 ? 14.406 5.461 24.328 1 90.56 322 LYS B CA 1
ATOM 6697 C C . LYS B 1 322 ? 14.734 4.766 25.641 1 90.56 322 LYS B C 1
ATOM 6699 O O . LYS B 1 322 ? 14.398 3.594 25.828 1 90.56 322 LYS B O 1
ATOM 6704 N N . LYS B 1 323 ? 15.445 5.383 26.438 1 89.88 323 LYS B N 1
ATOM 6705 C CA . LYS B 1 323 ? 15.766 4.824 27.75 1 89.88 323 LYS B CA 1
ATOM 6706 C C . LYS B 1 323 ? 14.508 4.59 28.578 1 89.88 323 LYS B C 1
ATOM 6708 O O . LYS B 1 323 ? 14.375 3.562 29.25 1 89.88 323 LYS B O 1
ATOM 6713 N N . ARG B 1 324 ? 13.586 5.496 28.469 1 92 324 ARG B N 1
ATOM 6714 C CA . ARG B 1 324 ? 12.328 5.398 29.219 1 92 324 ARG B CA 1
ATOM 6715 C C . ARG B 1 324 ? 11.414 4.352 28.594 1 92 324 ARG B C 1
ATOM 6717 O O . ARG B 1 324 ? 10.648 3.691 29.297 1 92 324 ARG B O 1
ATOM 6724 N N . LEU B 1 325 ? 11.43 4.348 27.312 1 94.62 325 LEU B N 1
ATOM 6725 C CA . LEU B 1 325 ? 10.562 3.463 26.531 1 94.62 325 LEU B CA 1
ATOM 6726 C C . LEU B 1 325 ? 11.383 2.584 25.594 1 94.62 325 LEU B C 1
ATOM 6728 O O . LEU B 1 325 ? 11.297 2.721 24.375 1 94.62 325 LEU B O 1
ATOM 6732 N N . PRO B 1 326 ? 12.023 1.601 26.125 1 92.38 326 PRO B N 1
ATOM 6733 C CA . PRO B 1 326 ? 13.016 0.841 25.359 1 92.38 326 PRO B CA 1
ATOM 6734 C C . PRO B 1 326 ? 12.383 0.012 24.234 1 92.38 326 PRO B C 1
ATOM 6736 O O . PRO B 1 326 ? 13.047 -0.324 23.266 1 92.38 326 PRO B O 1
ATOM 6739 N N . HIS B 1 327 ? 11.117 -0.259 24.281 1 92.75 327 HIS B N 1
ATOM 6740 C CA . HIS B 1 327 ? 10.5 -1.136 23.297 1 92.75 327 HIS B CA 1
ATOM 6741 C C . HIS B 1 327 ? 9.688 -0.338 22.281 1 92.75 327 HIS B C 1
ATOM 6743 O O . HIS B 1 327 ? 9.055 -0.915 21.391 1 92.75 327 HIS B O 1
ATOM 6749 N N . THR B 1 328 ? 9.672 0.945 22.406 1 94.94 328 THR B N 1
ATOM 6750 C CA . THR B 1 328 ? 8.922 1.823 21.516 1 94.94 328 THR B CA 1
ATOM 6751 C C . THR B 1 328 ? 9.812 2.355 20.391 1 94.94 328 THR B C 1
ATOM 6753 O O . THR B 1 328 ? 10.922 2.84 20.656 1 94.94 328 THR B O 1
ATOM 6756 N N . SER B 1 329 ? 9.336 2.191 19.156 1 94.44 329 SER B N 1
ATOM 6757 C CA . SER B 1 329 ? 10.047 2.783 18.031 1 94.44 329 SER B CA 1
ATOM 6758 C C . SER B 1 329 ? 9.82 4.289 17.969 1 94.44 329 SER B C 1
ATOM 6760 O O . SER B 1 329 ? 8.688 4.758 18.094 1 94.44 329 SER B O 1
ATOM 6762 N N . ILE B 1 330 ? 10.898 5.047 17.859 1 93.75 330 ILE B N 1
ATOM 6763 C CA . ILE B 1 330 ? 10.812 6.5 17.75 1 93.75 330 ILE B CA 1
ATOM 6764 C C . ILE B 1 330 ? 11.211 6.934 16.344 1 93.75 330 ILE B C 1
ATOM 6766 O O . ILE B 1 330 ? 12.352 6.727 15.922 1 93.75 330 ILE B O 1
ATOM 6770 N N . CYS B 1 331 ? 10.25 7.516 15.633 1 94.06 331 CYS B N 1
ATOM 6771 C CA . CYS B 1 331 ? 10.461 7.941 14.25 1 94.06 331 CYS B CA 1
ATOM 6772 C C . CYS B 1 331 ? 10.141 9.422 14.086 1 94.06 331 CYS B C 1
ATOM 6774 O O . CYS B 1 331 ? 9.422 10 14.898 1 94.06 331 CYS B O 1
ATOM 6776 N N . GLN B 1 332 ? 10.734 9.984 13.109 1 92.19 332 GLN B N 1
ATOM 6777 C CA . GLN B 1 332 ? 10.438 11.375 12.766 1 92.19 332 GLN B CA 1
ATOM 6778 C C . GLN B 1 332 ? 9.836 11.477 11.367 1 92.19 332 GLN B C 1
ATOM 6780 O O . GLN B 1 332 ? 9.984 10.562 10.555 1 92.19 332 GLN B O 1
ATOM 6785 N N . GLY B 1 333 ? 9.094 12.523 11.109 1 93.31 333 GLY B N 1
ATOM 6786 C CA . GLY B 1 333 ? 8.508 12.836 9.82 1 93.31 333 GLY B CA 1
ATOM 6787 C C . GLY B 1 333 ? 8.594 14.305 9.461 1 93.31 333 GLY B C 1
ATOM 6788 O O . GLY B 1 333 ? 8.75 15.156 10.336 1 93.31 333 GLY B O 1
ATOM 6789 N N . TYR B 1 334 ? 8.602 14.562 8.18 1 93.19 334 TYR B N 1
ATOM 6790 C CA . TYR B 1 334 ? 8.641 15.914 7.633 1 93.19 334 TYR B CA 1
ATOM 6791 C C . TYR B 1 334 ? 7.469 16.156 6.688 1 93.19 334 TYR B C 1
ATOM 6793 O O . TYR B 1 334 ? 7.145 15.305 5.863 1 93.19 334 TYR B O 1
ATOM 6801 N N . GLY B 1 335 ? 6.855 17.25 6.871 1 93.56 335 GLY B N 1
ATOM 6802 C CA . GLY B 1 335 ? 5.758 17.672 6.02 1 93.56 335 GLY B CA 1
ATOM 6803 C C . GLY B 1 335 ? 5.43 19.141 6.16 1 93.56 335 GLY B C 1
ATOM 6804 O O . GLY B 1 335 ? 6.031 19.844 6.977 1 93.56 335 GLY B O 1
ATOM 6805 N N . LEU B 1 336 ? 4.594 19.609 5.367 1 92.38 336 LEU B N 1
ATOM 6806 C CA . LEU B 1 336 ? 4.117 20.984 5.371 1 92.38 336 LEU B CA 1
ATOM 6807 C C . LEU B 1 336 ? 2.713 21.078 4.785 1 92.38 336 LEU B C 1
ATOM 6809 O O . LEU B 1 336 ? 2.283 20.172 4.051 1 92.38 336 LEU B O 1
ATOM 6813 N N . SER B 1 337 ? 2.01 22.125 5.125 1 94.75 337 SER B N 1
ATOM 6814 C CA . SER B 1 337 ? 0.643 22.297 4.645 1 94.75 337 SER B CA 1
ATOM 6815 C C . SER B 1 337 ? 0.593 22.344 3.119 1 94.75 337 SER B C 1
ATOM 6817 O O . SER B 1 337 ? -0.335 21.797 2.51 1 94.75 337 SER B O 1
ATOM 6819 N N . GLU B 1 338 ? 1.626 22.922 2.514 1 96.38 338 GLU B N 1
ATOM 6820 C CA . GLU B 1 338 ? 1.672 23.125 1.067 1 96.38 338 GLU B CA 1
ATOM 6821 C C . GLU B 1 338 ? 1.81 21.781 0.336 1 96.38 338 GLU B C 1
ATOM 6823 O O . GLU B 1 338 ? 1.628 21.719 -0.882 1 96.38 338 GLU B O 1
ATOM 6828 N N . ALA B 1 339 ? 2.117 20.719 1.074 1 96.88 339 ALA B N 1
ATOM 6829 C CA . ALA B 1 339 ? 2.178 19.391 0.495 1 96.88 339 ALA B CA 1
ATOM 6830 C C . ALA B 1 339 ? 1.22 18.438 1.209 1 96.88 339 ALA B C 1
ATOM 6832 O O . ALA B 1 339 ? 1.44 17.219 1.232 1 96.88 339 ALA B O 1
ATOM 6833 N N . THR B 1 340 ? 0.196 18.969 1.829 1 97 340 THR B N 1
ATOM 6834 C CA . THR B 1 340 ? -0.915 18.25 2.434 1 97 340 THR B CA 1
ATOM 6835 C C . THR B 1 340 ? -0.423 17.359 3.568 1 97 340 THR B C 1
ATOM 6837 O O . THR B 1 340 ? -0.896 16.219 3.725 1 97 340 THR B O 1
ATOM 6840 N N . GLY B 1 341 ? 0.705 17.719 4.172 1 92.75 341 GLY B N 1
ATOM 6841 C CA . GLY B 1 341 ? 1.195 16.953 5.305 1 92.75 341 GLY B CA 1
ATOM 6842 C C . GLY B 1 341 ? 2.479 16.203 5.004 1 92.75 341 GLY B C 1
ATOM 6843 O O . GLY B 1 341 ? 3.449 16.797 4.52 1 92.75 341 GLY B O 1
ATOM 6844 N N . GLY B 1 342 ? 2.545 14.914 5.188 1 93.06 342 GLY B N 1
ATOM 6845 C CA . GLY B 1 342 ? 3.762 14.117 5.16 1 93.06 342 GLY B CA 1
ATOM 6846 C C . GLY B 1 342 ? 4.34 13.953 3.766 1 93.06 342 GLY B C 1
ATOM 6847 O O . GLY B 1 342 ? 3.611 13.648 2.818 1 93.06 342 GLY B O 1
ATOM 6848 N N . VAL B 1 343 ? 5.699 14.195 3.633 1 96.06 343 VAL B N 1
ATOM 6849 C CA . VAL B 1 343 ? 6.441 14.055 2.385 1 96.06 343 VAL B CA 1
ATOM 6850 C C . VAL B 1 343 ? 7.582 13.055 2.574 1 96.06 343 VAL B C 1
ATOM 6852 O O . VAL B 1 343 ? 7.879 12.266 1.68 1 96.06 343 VAL B O 1
ATOM 6855 N N . ILE B 1 344 ? 8.305 13.203 3.67 1 96.06 344 ILE B N 1
ATOM 6856 C CA . ILE B 1 344 ? 9.422 12.359 4.078 1 96.06 344 ILE B CA 1
ATOM 6857 C C . ILE B 1 344 ? 9.141 11.766 5.457 1 96.06 344 ILE B C 1
ATOM 6859 O O . ILE B 1 344 ? 8.617 12.453 6.34 1 96.06 344 ILE B O 1
ATOM 6863 N N . HIS B 1 345 ? 9.43 10.531 5.637 1 95.69 345 HIS B N 1
ATOM 6864 C CA . HIS B 1 345 ? 9.117 9.867 6.898 1 95.69 345 HIS B CA 1
ATOM 6865 C C . HIS B 1 345 ? 10.062 8.695 7.156 1 95.69 345 HIS B C 1
ATOM 6867 O O . HIS B 1 345 ? 10.445 7.984 6.223 1 95.69 345 HIS B O 1
ATOM 6873 N N . GLN B 1 346 ? 10.461 8.562 8.391 1 93.19 346 GLN B N 1
ATOM 6874 C CA . GLN B 1 346 ? 11.109 7.316 8.766 1 93.19 346 GLN B CA 1
ATOM 6875 C C . GLN B 1 346 ? 10.125 6.156 8.773 1 93.19 346 GLN B C 1
ATOM 6877 O O . GLN B 1 346 ? 9.062 6.234 9.398 1 93.19 346 GLN B O 1
ATOM 6882 N N . ILE B 1 347 ? 10.414 5.141 8.078 1 88.38 347 ILE B N 1
ATOM 6883 C CA . ILE B 1 347 ? 9.555 3.961 8 1 88.38 347 ILE B CA 1
ATOM 6884 C C . ILE B 1 347 ? 9.766 3.088 9.234 1 88.38 347 ILE B C 1
ATOM 6886 O O . ILE B 1 347 ? 8.797 2.602 9.836 1 88.38 347 ILE B O 1
ATOM 6890 N N . GLU B 1 348 ? 10.961 2.873 9.602 1 85.31 348 GLU B N 1
ATOM 6891 C CA . GLU B 1 348 ? 11.375 2.205 10.836 1 85.31 348 GLU B CA 1
ATOM 6892 C C . GLU B 1 348 ? 12.453 3 11.562 1 85.31 348 GLU B C 1
ATOM 6894 O O . GLU B 1 348 ? 13.148 3.82 10.945 1 85.31 348 GLU B O 1
ATOM 6899 N N . GLU B 1 349 ? 12.484 2.746 12.844 1 86.25 349 GLU B N 1
ATOM 6900 C CA . GLU B 1 349 ? 13.562 3.365 13.602 1 86.25 349 GLU B CA 1
ATOM 6901 C C . GLU B 1 349 ? 14.914 2.762 13.234 1 86.25 349 GLU B C 1
ATOM 6903 O O . GLU B 1 349 ? 15.039 1.546 13.078 1 86.25 349 GLU B O 1
ATOM 6908 N N . GLU B 1 350 ? 15.812 3.627 12.984 1 84 350 GLU B N 1
ATOM 6909 C CA . GLU B 1 350 ? 17.203 3.229 12.742 1 84 350 GLU B CA 1
ATOM 6910 C C . GLU B 1 350 ? 18.156 3.998 13.648 1 84 350 GLU B C 1
ATOM 6912 O O . GLU B 1 350 ? 18.328 5.207 13.492 1 84 350 GLU B O 1
ATOM 6917 N N . GLU B 1 351 ? 18.766 3.268 14.477 1 81.56 351 GLU B N 1
ATOM 6918 C CA . GLU B 1 351 ? 19.641 3.912 15.453 1 81.56 351 GLU B CA 1
ATOM 6919 C C . GLU B 1 351 ? 20.734 4.73 14.773 1 81.56 351 GLU B C 1
ATOM 6921 O O . GLU B 1 351 ? 21.109 5.805 15.25 1 81.56 351 GLU B O 1
ATOM 6926 N N . SER B 1 352 ? 21.219 4.207 13.672 1 81.44 352 SER B N 1
ATOM 6927 C CA . SER B 1 352 ? 22.297 4.875 12.953 1 81.44 352 SER B CA 1
ATOM 6928 C C . SER B 1 352 ? 21.812 6.168 12.305 1 81.44 352 SER B C 1
ATOM 6930 O O . SER B 1 352 ? 22.625 6.988 11.867 1 81.44 352 SER B O 1
ATOM 6932 N N . ALA B 1 353 ? 20.516 6.402 12.383 1 83.94 353 ALA B N 1
ATOM 6933 C CA . ALA B 1 353 ? 19.969 7.574 11.711 1 83.94 353 ALA B CA 1
ATOM 6934 C C . ALA B 1 353 ? 19.109 8.406 12.664 1 83.94 353 ALA B C 1
ATOM 6936 O O . ALA B 1 353 ? 18.141 9.039 12.242 1 83.94 353 ALA B O 1
ATOM 6937 N N . PHE B 1 354 ? 19.438 8.336 13.898 1 81.94 354 PHE B N 1
ATOM 6938 C CA . PHE B 1 354 ? 18.766 9.195 14.859 1 81.94 354 PHE B CA 1
ATOM 6939 C C . PHE B 1 354 ? 18.891 10.664 14.477 1 81.94 354 PHE B C 1
ATOM 6941 O O . PHE B 1 354 ? 20 11.148 14.258 1 81.94 354 PHE B O 1
ATOM 6948 N N . GLY B 1 355 ? 17.734 11.297 14.344 1 80.81 355 GLY B N 1
ATOM 6949 C CA . GLY B 1 355 ? 17.734 12.711 14.016 1 80.81 355 GLY B CA 1
ATOM 6950 C C . GLY B 1 355 ? 17.281 13 12.602 1 80.81 355 GLY B C 1
ATOM 6951 O O . GLY B 1 355 ? 16.938 14.133 12.273 1 80.81 355 GLY B O 1
ATOM 6952 N N . CYS B 1 356 ? 17.375 11.961 11.734 1 88.56 356 CYS B N 1
ATOM 6953 C CA . CYS B 1 356 ? 16.922 12.172 10.367 1 88.56 356 CYS B CA 1
ATOM 6954 C C . CYS B 1 356 ? 15.398 12.195 10.305 1 88.56 356 CYS B C 1
ATOM 6956 O O . CYS B 1 356 ? 14.727 11.852 11.281 1 88.56 356 CYS B O 1
ATOM 6958 N N . VAL B 1 357 ? 14.898 12.664 9.18 1 92 357 VAL B N 1
ATOM 6959 C CA . VAL B 1 357 ? 13.445 12.711 9.055 1 92 357 VAL B CA 1
ATOM 6960 C C . VAL B 1 357 ? 12.977 11.602 8.109 1 92 357 VAL B C 1
ATOM 6962 O O . VAL B 1 357 ? 11.789 11.508 7.805 1 92 357 VAL B O 1
ATOM 6965 N N . GLY B 1 358 ? 13.914 10.805 7.656 1 94.12 358 GLY B N 1
ATOM 6966 C CA . GLY B 1 358 ? 13.516 9.578 6.977 1 94.12 358 GLY B CA 1
ATOM 6967 C C . GLY B 1 358 ? 13.672 9.656 5.469 1 94.12 358 GLY B C 1
ATOM 6968 O O . GLY B 1 358 ? 14.617 10.266 4.965 1 94.12 358 GLY B O 1
ATOM 6969 N N . LYS B 1 359 ? 12.828 8.93 4.754 1 95.62 359 LYS B N 1
ATOM 6970 C CA . LYS B 1 359 ? 12.906 8.742 3.309 1 95.62 359 LYS B CA 1
ATOM 6971 C C . LYS B 1 359 ? 11.68 9.312 2.607 1 95.62 359 LYS B C 1
ATOM 6973 O O . LYS B 1 359 ? 10.625 9.469 3.223 1 95.62 359 LYS B O 1
ATOM 6978 N N . VAL B 1 360 ? 11.852 9.656 1.323 1 96.31 360 VAL B N 1
ATOM 6979 C CA . VAL B 1 360 ? 10.766 10.195 0.511 1 96.31 360 VAL B CA 1
ATOM 6980 C C . VAL B 1 360 ? 9.625 9.188 0.435 1 96.31 360 VAL B C 1
ATOM 6982 O O . VAL B 1 360 ? 9.859 7.992 0.232 1 96.31 360 VAL B O 1
ATOM 6985 N N . LEU B 1 361 ? 8.398 9.617 0.646 1 96.31 361 LEU B N 1
ATOM 6986 C CA . LEU B 1 361 ? 7.223 8.75 0.567 1 96.31 361 LEU B CA 1
ATOM 6987 C C . LEU B 1 361 ? 6.895 8.414 -0.882 1 96.31 361 LEU B C 1
ATOM 6989 O O . LEU B 1 361 ? 7.223 9.18 -1.792 1 96.31 361 LEU B O 1
ATOM 6993 N N . PRO B 1 362 ? 6.18 7.309 -1.092 1 94.06 362 PRO B N 1
ATOM 6994 C CA . PRO B 1 362 ? 5.816 6.898 -2.451 1 94.06 362 PRO B CA 1
ATOM 6995 C C . PRO B 1 362 ? 4.992 7.957 -3.184 1 94.06 362 PRO B C 1
ATOM 6997 O O . PRO B 1 362 ? 4.102 8.57 -2.588 1 94.06 362 PRO B O 1
ATOM 7000 N N . GLY B 1 363 ? 5.312 8.148 -4.457 1 91.25 363 GLY B N 1
ATOM 7001 C CA . GLY B 1 363 ? 4.57 9.07 -5.301 1 91.25 363 GLY B CA 1
ATOM 7002 C C . GLY B 1 363 ? 5.168 10.469 -5.324 1 91.25 363 GLY B C 1
ATOM 7003 O O . GLY B 1 363 ? 4.84 11.273 -6.199 1 91.25 363 GLY B O 1
ATOM 7004 N N . MET B 1 364 ? 6.074 10.727 -4.402 1 94.88 364 MET B N 1
ATOM 7005 C CA . MET B 1 364 ? 6.691 12.047 -4.32 1 94.88 364 MET B CA 1
ATOM 7006 C C . MET B 1 364 ? 8.062 12.047 -4.992 1 94.88 364 MET B C 1
ATOM 7008 O O . MET B 1 364 ? 8.742 11.023 -5.027 1 94.88 364 MET B O 1
ATOM 7012 N N . GLU B 1 365 ? 8.406 13.109 -5.57 1 95.38 365 GLU B N 1
ATOM 7013 C CA . GLU B 1 365 ? 9.742 13.406 -6.078 1 95.38 365 GLU B CA 1
ATOM 7014 C C . GLU B 1 365 ? 10.328 14.641 -5.398 1 95.38 365 GLU B C 1
ATOM 7016 O O . GLU B 1 365 ? 9.633 15.633 -5.188 1 95.38 365 GLU B O 1
ATOM 7021 N N . VAL B 1 366 ? 11.617 14.508 -5.012 1 96.94 366 VAL B N 1
ATOM 7022 C CA . VAL B 1 366 ? 12.211 15.664 -4.352 1 96.94 366 VAL B CA 1
ATOM 7023 C C . VAL B 1 366 ? 13.586 15.961 -4.957 1 96.94 366 VAL B C 1
ATOM 7025 O O . VAL B 1 366 ? 14.211 15.07 -5.539 1 96.94 366 VAL B O 1
ATOM 7028 N N . ARG B 1 367 ? 13.977 17.172 -4.906 1 96.25 367 ARG B N 1
ATOM 7029 C CA . ARG B 1 367 ? 15.289 17.688 -5.305 1 96.25 367 ARG B CA 1
ATOM 7030 C C . ARG B 1 367 ? 15.891 18.562 -4.207 1 96.25 367 ARG B C 1
ATOM 7032 O O . ARG B 1 367 ? 15.164 19.188 -3.445 1 96.25 367 ARG B O 1
ATOM 7039 N N . LEU B 1 368 ? 17.141 18.484 -4.133 1 95.44 368 LEU B N 1
ATOM 7040 C CA . LEU B 1 368 ? 17.875 19.438 -3.316 1 95.44 368 LEU B CA 1
ATOM 7041 C C . LEU B 1 368 ? 18.609 20.453 -4.188 1 95.44 368 LEU B C 1
ATOM 7043 O O . LEU B 1 368 ? 19.484 20.078 -4.969 1 95.44 368 LEU B O 1
ATOM 7047 N N . VAL B 1 369 ? 18.25 21.703 -4.031 1 95.06 369 VAL B N 1
ATOM 7048 C CA . VAL B 1 369 ? 18.703 22.734 -4.953 1 95.06 369 VAL B CA 1
ATOM 7049 C C . VAL B 1 369 ? 19.469 23.797 -4.184 1 95.06 369 VAL B C 1
ATOM 7051 O O . VAL B 1 369 ? 19.016 24.281 -3.145 1 95.06 369 VAL B O 1
ATOM 7054 N N . ASP B 1 370 ? 20.562 24.188 -4.66 1 89.56 370 ASP B N 1
ATOM 7055 C CA . ASP B 1 370 ? 21.297 25.312 -4.086 1 89.56 370 ASP B CA 1
ATOM 7056 C C . ASP B 1 370 ? 20.531 26.609 -4.277 1 89.56 370 ASP B C 1
ATOM 7058 O O . ASP B 1 370 ? 20.281 27.031 -5.41 1 89.56 370 ASP B O 1
ATOM 7062 N N . PRO B 1 371 ? 20.172 27.234 -3.193 1 85.94 371 PRO B N 1
ATOM 7063 C CA . PRO B 1 371 ? 19.328 28.438 -3.326 1 85.94 371 PRO B CA 1
ATOM 7064 C C . PRO B 1 371 ? 20.031 29.578 -4.051 1 85.94 371 PRO B C 1
ATOM 7066 O O . PRO B 1 371 ? 19.375 30.469 -4.594 1 85.94 371 PRO B O 1
ATOM 7069 N N . LYS B 1 372 ? 21.344 29.594 -4.133 1 82.44 372 LYS B N 1
ATOM 7070 C CA . LYS B 1 372 ? 22.109 30.672 -4.773 1 82.44 372 LYS B CA 1
ATOM 7071 C C . LYS B 1 372 ? 22.25 30.422 -6.27 1 82.44 372 LYS B C 1
ATOM 7073 O O . LYS B 1 372 ? 22.047 31.328 -7.082 1 82.44 372 LYS B O 1
ATOM 7078 N N . THR B 1 373 ? 22.547 29.188 -6.625 1 87.94 373 THR B N 1
ATOM 7079 C CA . THR B 1 373 ? 22.875 28.891 -8.016 1 87.94 373 THR B CA 1
ATOM 7080 C C . THR B 1 373 ? 21.656 28.344 -8.75 1 87.94 373 THR B C 1
ATOM 7082 O O . THR B 1 373 ? 21.594 28.375 -9.984 1 87.94 373 THR B O 1
ATOM 7085 N N . GLY B 1 374 ? 20.766 27.781 -7.945 1 89.5 374 GLY B N 1
ATOM 7086 C CA . GLY B 1 374 ? 19.609 27.156 -8.578 1 89.5 374 GLY B CA 1
ATOM 7087 C C . GLY B 1 374 ? 19.906 25.781 -9.133 1 89.5 374 GLY B C 1
ATOM 7088 O O . GLY B 1 374 ? 19.062 25.188 -9.805 1 89.5 374 GLY B O 1
ATOM 7089 N N . SER B 1 375 ? 21.125 25.328 -8.852 1 91.81 375 SER B N 1
ATOM 7090 C CA . SER B 1 375 ? 21.516 24.016 -9.367 1 91.81 375 SER B CA 1
ATOM 7091 C C . SER B 1 375 ? 21.312 22.922 -8.32 1 91.81 375 SER B C 1
ATOM 7093 O O . SER B 1 375 ? 21.391 23.188 -7.121 1 91.81 375 SER B O 1
ATOM 7095 N N . ASP B 1 376 ? 21.078 21.719 -8.82 1 94.81 376 ASP B N 1
ATOM 7096 C CA . ASP B 1 376 ? 20.969 20.562 -7.93 1 94.81 376 ASP B CA 1
ATOM 7097 C C . ASP B 1 376 ? 22.281 20.328 -7.18 1 94.81 376 ASP B C 1
ATOM 7099 O O . ASP B 1 376 ? 23.359 20.484 -7.746 1 94.81 376 ASP B O 1
ATOM 7103 N N . VAL B 1 377 ? 22.156 19.922 -5.965 1 92.75 377 VAL B N 1
ATOM 7104 C CA . VAL B 1 377 ? 23.344 19.594 -5.191 1 92.75 377 VAL B CA 1
ATOM 7105 C C . VAL B 1 377 ? 23.516 18.078 -5.117 1 92.75 377 VAL B C 1
ATOM 7107 O O . VAL B 1 377 ? 22.547 17.328 -5.27 1 92.75 377 VAL B O 1
ATOM 7110 N N . THR B 1 378 ? 24.719 17.609 -4.906 1 89.5 378 THR B N 1
ATOM 7111 C CA . THR B 1 378 ? 25.016 16.188 -4.805 1 89.5 378 THR B CA 1
ATOM 7112 C C . THR B 1 378 ? 24.703 15.672 -3.402 1 89.5 378 THR B C 1
ATOM 7114 O O . THR B 1 378 ? 24.516 16.453 -2.473 1 89.5 378 THR B O 1
ATOM 7117 N N . SER B 1 379 ? 24.672 14.344 -3.287 1 88.5 379 SER B N 1
ATOM 7118 C CA . SER B 1 379 ? 24.422 13.703 -1.999 1 88.5 379 SER B CA 1
ATOM 7119 C C . SER B 1 379 ? 25.391 14.203 -0.934 1 88.5 379 SER B C 1
ATOM 7121 O O . SER B 1 379 ? 26.578 14.383 -1.206 1 88.5 379 SER B O 1
ATOM 7123 N N . GLY B 1 380 ? 24.859 14.43 0.218 1 89.19 380 GLY B N 1
ATOM 7124 C CA . GLY B 1 380 ? 25.672 14.891 1.329 1 89.19 380 GLY B CA 1
ATOM 7125 C C . GLY B 1 380 ? 25.703 16.406 1.467 1 89.19 380 GLY B C 1
ATOM 7126 O O . GLY B 1 380 ? 25.969 16.922 2.549 1 89.19 380 GLY B O 1
ATOM 7127 N N . LYS B 1 381 ? 25.391 17.094 0.397 1 89.56 381 LYS B N 1
ATOM 7128 C CA . LYS B 1 381 ? 25.422 18.547 0.417 1 89.56 381 LYS B CA 1
ATOM 7129 C C . LYS B 1 381 ? 24.047 19.125 0.741 1 89.56 381 LYS B C 1
ATOM 7131 O O . LYS B 1 381 ? 23.016 18.5 0.433 1 89.56 381 LYS B O 1
ATOM 7136 N N . GLU B 1 382 ? 24.062 20.297 1.327 1 90 382 GLU B N 1
ATOM 7137 C CA . GLU B 1 382 ? 22.844 20.984 1.724 1 90 382 GLU B CA 1
ATOM 7138 C C . GLU B 1 382 ? 22.203 21.719 0.543 1 90 382 GLU B C 1
ATOM 7140 O O . GLU B 1 382 ? 22.906 22.281 -0.292 1 90 382 GLU B O 1
ATOM 7145 N N . GLY B 1 383 ? 20.922 21.625 0.458 1 91.56 383 GLY B N 1
ATOM 7146 C CA . GLY B 1 383 ? 20.125 22.344 -0.517 1 91.56 383 GLY B CA 1
ATOM 7147 C C . GLY B 1 383 ? 18.688 22.547 -0.075 1 91.56 383 GLY B C 1
ATOM 7148 O O . GLY B 1 383 ? 18.234 21.922 0.887 1 91.56 383 GLY B O 1
ATOM 7149 N N . GLU B 1 384 ? 18.031 23.516 -0.719 1 93.5 384 GLU B N 1
ATOM 7150 C CA . GLU B 1 384 ? 16.594 23.688 -0.471 1 93.5 384 GLU B CA 1
ATOM 7151 C C . GLU B 1 384 ? 15.797 22.516 -1.02 1 93.5 384 GLU B C 1
ATOM 7153 O O . GLU B 1 384 ? 16.016 22.078 -2.152 1 93.5 384 GLU B O 1
ATOM 7158 N N . LEU B 1 385 ? 14.906 22.016 -0.21 1 95.69 385 LEU B N 1
ATOM 7159 C CA . LEU B 1 385 ? 14.062 20.906 -0.638 1 95.69 385 LEU B CA 1
ATOM 7160 C C . LEU B 1 385 ? 12.969 21.391 -1.588 1 95.69 385 LEU B C 1
ATOM 7162 O O . LEU B 1 385 ? 12.148 22.234 -1.219 1 95.69 385 LEU B O 1
ATOM 7166 N N . TRP B 1 386 ? 12.977 20.906 -2.812 1 97.06 386 TRP B N 1
ATOM 7167 C CA . TRP B 1 386 ? 11.906 21.094 -3.779 1 97.06 386 TRP B CA 1
ATOM 7168 C C . TRP B 1 386 ? 11.086 19.812 -3.943 1 97.06 386 TRP B C 1
ATOM 7170 O O . TRP B 1 386 ? 11.641 18.719 -3.949 1 97.06 386 TRP B O 1
ATOM 7180 N N . ILE B 1 387 ? 9.836 20.016 -4.043 1 97.75 387 ILE B N 1
ATOM 7181 C CA . ILE B 1 387 ? 8.953 18.844 -4.016 1 97.75 387 ILE B CA 1
ATOM 7182 C C . ILE B 1 387 ? 8.016 18.875 -5.223 1 97.75 387 ILE B C 1
ATOM 7184 O O . ILE B 1 387 ? 7.551 19.938 -5.625 1 97.75 387 ILE B O 1
ATOM 7188 N N . ARG B 1 388 ? 7.754 17.75 -5.785 1 97 388 ARG B N 1
ATOM 7189 C CA . ARG B 1 388 ? 6.715 17.531 -6.785 1 97 388 ARG B CA 1
ATOM 7190 C C . ARG B 1 388 ? 5.961 16.234 -6.508 1 97 388 ARG B C 1
ATOM 7192 O O . ARG B 1 388 ? 6.559 15.234 -6.098 1 97 388 ARG B O 1
ATOM 7199 N N . GLY B 1 389 ? 4.668 16.25 -6.676 1 95.88 389 GLY B N 1
ATOM 7200 C CA . GLY B 1 389 ? 3.885 15.055 -6.43 1 95.88 389 GLY B CA 1
ATOM 7201 C C . GLY B 1 389 ? 2.406 15.336 -6.242 1 95.88 389 GLY B C 1
ATOM 7202 O O . GLY B 1 389 ? 1.973 16.484 -6.324 1 95.88 389 GLY B O 1
ATOM 7203 N N . PRO B 1 390 ? 1.644 14.32 -5.973 1 95.31 390 PRO B N 1
ATOM 7204 C CA . PRO B 1 390 ? 0.182 14.414 -5.949 1 95.31 390 PRO B CA 1
ATOM 7205 C C . PRO B 1 390 ? -0.343 15.18 -4.738 1 95.31 390 PRO B C 1
ATOM 7207 O O . PRO B 1 390 ? -1.513 15.57 -4.707 1 95.31 390 PRO B O 1
ATOM 7210 N N . THR B 1 391 ? 0.442 15.484 -3.725 1 97.31 391 THR B N 1
ATOM 7211 C CA . THR B 1 391 ? -0.054 16.094 -2.496 1 97.31 391 THR B CA 1
ATOM 7212 C C . THR B 1 391 ? 0.257 17.594 -2.471 1 97.31 391 THR B C 1
ATOM 7214 O O . THR B 1 391 ? -0.078 18.281 -1.509 1 97.31 391 THR B O 1
ATOM 7217 N N . VAL B 1 392 ? 0.892 18.094 -3.562 1 98.25 392 VAL B N 1
ATOM 7218 C CA . VAL B 1 392 ? 1.271 19.5 -3.629 1 98.25 392 VAL B CA 1
ATOM 7219 C C . VAL B 1 392 ? 0.024 20.359 -3.803 1 98.25 392 VAL B C 1
ATOM 7221 O O . VAL B 1 392 ? -0.836 20.062 -4.633 1 98.25 392 VAL B O 1
ATOM 7224 N N . MET B 1 393 ? -0.073 21.375 -3.129 1 98.38 393 MET B N 1
ATOM 7225 C CA . MET B 1 393 ? -1.231 22.266 -3.025 1 98.38 393 MET B CA 1
ATOM 7226 C C . MET B 1 393 ? -1.611 22.812 -4.391 1 98.38 393 MET B C 1
ATOM 7228 O O . MET B 1 393 ? -0.806 22.797 -5.324 1 98.38 393 MET B O 1
ATOM 7232 N N . MET B 1 394 ? -2.83 23.375 -4.41 1 97.94 394 MET B N 1
ATOM 7233 C CA . MET B 1 394 ? -3.312 24.047 -5.609 1 97.94 394 MET B CA 1
ATOM 7234 C C . MET B 1 394 ? -2.727 25.453 -5.711 1 97.94 394 MET B C 1
ATOM 7236 O O . MET B 1 394 ? -2.217 25.844 -6.762 1 97.94 394 MET B O 1
ATOM 7240 N N . CYS B 1 395 ? -2.861 26.234 -4.621 1 97.88 395 CYS B N 1
ATOM 7241 C CA . CYS B 1 395 ? -2.438 27.625 -4.586 1 97.88 395 CYS B CA 1
ATOM 7242 C C . CYS B 1 395 ? -2.629 28.219 -3.195 1 97.88 395 CYS B C 1
ATOM 7244 O O . CYS B 1 395 ? -3.127 27.547 -2.291 1 97.88 395 CYS B O 1
ATOM 7246 N N . TYR B 1 396 ? -2.096 29.438 -3.016 1 96.5 396 TYR B N 1
ATOM 7247 C CA . TYR B 1 396 ? -2.539 30.297 -1.924 1 96.5 396 TYR B CA 1
ATOM 7248 C C . TYR B 1 396 ? -3.789 31.078 -2.316 1 96.5 396 TYR B C 1
ATOM 7250 O O . TYR B 1 396 ? -3.789 31.812 -3.314 1 96.5 396 TYR B O 1
ATOM 7258 N N . VAL B 1 397 ? -4.812 30.938 -1.498 1 97.62 397 VAL B N 1
ATOM 7259 C CA . VAL B 1 397 ? -6.098 31.547 -1.825 1 97.62 397 VAL B CA 1
ATOM 7260 C C . VAL B 1 397 ? -5.93 33.062 -1.966 1 97.62 397 VAL B C 1
ATOM 7262 O O . VAL B 1 397 ? -5.348 33.719 -1.095 1 97.62 397 VAL B O 1
ATOM 7265 N N . ALA B 1 398 ? -6.383 33.594 -3.111 1 95.88 398 ALA B N 1
ATOM 7266 C CA . ALA B 1 398 ? -6.434 35.031 -3.408 1 95.88 398 ALA B CA 1
ATOM 7267 C C . ALA B 1 398 ? -5.043 35.656 -3.332 1 95.88 398 ALA B C 1
ATOM 7269 O O . ALA B 1 398 ? -4.902 36.844 -2.988 1 95.88 398 ALA B O 1
ATOM 7270 N N . ASP B 1 399 ? -4.031 34.875 -3.592 1 94.19 399 ASP B N 1
ATOM 7271 C CA . ASP B 1 399 ? -2.66 35.406 -3.566 1 94.19 399 ASP B CA 1
ATOM 7272 C C . ASP B 1 399 ? -1.833 34.781 -4.703 1 94.19 399 ASP B C 1
ATOM 7274 O O . ASP B 1 399 ? -0.914 34 -4.461 1 94.19 399 ASP B O 1
ATOM 7278 N N . LYS B 1 400 ? -2.055 35.281 -5.844 1 95.06 400 LYS B N 1
ATOM 7279 C CA . LYS B 1 400 ? -1.403 34.781 -7.047 1 95.06 400 LYS B CA 1
ATOM 7280 C C . LYS B 1 400 ? 0.106 35 -6.992 1 95.06 400 LYS B C 1
ATOM 7282 O O . LYS B 1 400 ? 0.882 34.125 -7.391 1 95.06 400 LYS B O 1
ATOM 7287 N N . ALA B 1 401 ? 0.474 36.125 -6.523 1 93.62 401 ALA B N 1
ATOM 7288 C CA . ALA B 1 401 ? 1.894 36.469 -6.465 1 93.62 401 ALA B CA 1
ATOM 7289 C C . ALA B 1 401 ? 2.656 35.5 -5.57 1 93.62 401 ALA B C 1
ATOM 7291 O O . ALA B 1 401 ? 3.695 34.969 -5.969 1 93.62 401 ALA B O 1
ATOM 7292 N N . ALA B 1 402 ? 2.143 35.281 -4.383 1 90.94 402 ALA B N 1
ATOM 7293 C CA . ALA B 1 402 ? 2.787 34.344 -3.469 1 90.94 402 ALA B CA 1
ATOM 7294 C C . ALA B 1 402 ? 2.811 32.938 -4.055 1 90.94 402 ALA B C 1
ATOM 7296 O O . ALA B 1 402 ? 3.777 32.188 -3.863 1 90.94 402 ALA B O 1
ATOM 7297 N N . THR B 1 403 ? 1.767 32.562 -4.766 1 95.56 403 THR B N 1
ATOM 7298 C CA . THR B 1 403 ? 1.691 31.234 -5.391 1 95.56 403 THR B CA 1
ATOM 7299 C C . THR B 1 403 ? 2.789 31.078 -6.441 1 95.56 403 THR B C 1
ATOM 7301 O O . THR B 1 403 ? 3.525 30.094 -6.426 1 95.56 403 THR B O 1
ATOM 7304 N N . GLU B 1 404 ? 2.896 32.031 -7.297 1 95.44 404 GLU B N 1
ATOM 7305 C CA . GLU B 1 404 ? 3.875 31.953 -8.375 1 95.44 404 GLU B CA 1
ATOM 7306 C C . GLU B 1 404 ? 5.301 31.938 -7.832 1 95.44 404 GLU B C 1
ATOM 7308 O O . GLU B 1 404 ? 6.168 31.234 -8.375 1 95.44 404 GLU B O 1
ATOM 7313 N N . GLN B 1 405 ? 5.508 32.656 -6.781 1 91.62 405 GLN B N 1
ATOM 7314 C CA . GLN B 1 405 ? 6.836 32.719 -6.18 1 91.62 405 GLN B CA 1
ATOM 7315 C C . GLN B 1 405 ? 7.227 31.406 -5.527 1 91.62 405 GLN B C 1
ATOM 7317 O O . GLN B 1 405 ? 8.414 31.094 -5.406 1 91.62 405 GLN B O 1
ATOM 7322 N N . THR B 1 406 ? 6.297 30.688 -5.109 1 92.94 406 THR B N 1
ATOM 7323 C CA . THR B 1 406 ? 6.535 29.453 -4.367 1 92.94 406 THR B CA 1
ATOM 7324 C C . THR B 1 406 ? 6.816 28.297 -5.32 1 92.94 406 THR B C 1
ATOM 7326 O O . THR B 1 406 ? 7.363 27.266 -4.914 1 92.94 406 THR B O 1
ATOM 7329 N N . PHE B 1 407 ? 6.531 28.422 -6.578 1 95.88 407 PHE B N 1
ATOM 7330 C CA . PHE B 1 407 ? 6.738 27.344 -7.543 1 95.88 407 PHE B CA 1
ATOM 7331 C C . PHE B 1 407 ? 7.82 27.734 -8.547 1 95.88 407 PHE B C 1
ATOM 7333 O O . PHE B 1 407 ? 7.969 28.906 -8.891 1 95.88 407 PHE B O 1
ATOM 7340 N N . SER B 1 408 ? 8.609 26.797 -8.953 1 93.69 408 SER B N 1
ATOM 7341 C CA . SER B 1 408 ? 9.547 26.922 -10.062 1 93.69 408 SER B CA 1
ATOM 7342 C C . SER B 1 408 ? 9.469 25.703 -10.984 1 93.69 408 SER B C 1
ATOM 7344 O O . SER B 1 408 ? 9.867 24.609 -10.602 1 93.69 408 SER B O 1
ATOM 7346 N N . ASP B 1 409 ? 8.953 25.812 -12.203 1 92.5 409 ASP B N 1
ATOM 7347 C CA . ASP B 1 409 ? 8.852 24.766 -13.211 1 92.5 409 ASP B CA 1
ATOM 7348 C C . ASP B 1 409 ? 8.148 23.531 -12.641 1 92.5 409 ASP B C 1
ATOM 7350 O O . ASP B 1 409 ? 8.68 22.422 -12.711 1 92.5 409 ASP B O 1
ATOM 7354 N N . GLY B 1 410 ? 7.16 23.781 -11.875 1 93.62 410 GLY B N 1
ATOM 7355 C CA . GLY B 1 410 ? 6.344 22.688 -11.383 1 93.62 410 GLY B CA 1
ATOM 7356 C C . GLY B 1 410 ? 6.812 22.156 -10.039 1 93.62 410 GLY B C 1
ATOM 7357 O O . GLY B 1 410 ? 6.168 21.281 -9.453 1 93.62 410 GLY B O 1
ATOM 7358 N N . TRP B 1 411 ? 7.93 22.672 -9.523 1 96.69 411 TRP B N 1
ATOM 7359 C CA . TRP B 1 411 ? 8.461 22.266 -8.234 1 96.69 411 TRP B CA 1
ATOM 7360 C C . TRP B 1 411 ? 8.039 23.234 -7.133 1 96.69 411 TRP B C 1
ATOM 7362 O O . TRP B 1 411 ? 8.172 24.438 -7.281 1 96.69 411 TRP B O 1
ATOM 7372 N N . LEU B 1 412 ? 7.488 22.734 -6.074 1 97.75 412 LEU B N 1
ATOM 7373 C CA . LEU B 1 412 ? 7.234 23.516 -4.875 1 97.75 412 LEU B CA 1
ATOM 7374 C C . LEU B 1 412 ? 8.531 23.781 -4.113 1 97.75 412 LEU B C 1
ATOM 7376 O O . LEU B 1 412 ? 9.219 22.844 -3.711 1 97.75 412 LEU B O 1
ATOM 7380 N N . LYS B 1 413 ? 8.867 25.031 -3.936 1 94.88 413 LYS B N 1
ATOM 7381 C CA . LYS B 1 413 ? 9.992 25.422 -3.094 1 94.88 413 LYS B CA 1
ATOM 7382 C C . LYS B 1 413 ? 9.578 25.5 -1.626 1 94.88 413 LYS B C 1
ATOM 7384 O O . LYS B 1 413 ? 8.727 26.297 -1.255 1 94.88 413 LYS B O 1
ATOM 7389 N N . THR B 1 414 ? 10.188 24.688 -0.772 1 92.81 414 THR B N 1
ATOM 7390 C CA . THR B 1 414 ? 9.688 24.562 0.594 1 92.81 414 THR B CA 1
ATOM 7391 C C . THR B 1 414 ? 10.281 25.641 1.487 1 92.81 414 THR B C 1
ATOM 7393 O O . THR B 1 414 ? 9.711 25.984 2.527 1 92.81 414 THR B O 1
ATOM 7396 N N . GLY B 1 415 ? 11.453 26.109 1.11 1 88.75 415 GLY B N 1
ATOM 7397 C CA . GLY B 1 415 ? 12.18 27.031 1.975 1 88.75 415 GLY B CA 1
ATOM 7398 C C . GLY B 1 415 ? 12.969 26.328 3.061 1 88.75 415 GLY B C 1
ATOM 7399 O O . GLY B 1 415 ? 13.695 26.969 3.818 1 88.75 415 GLY B O 1
ATOM 7400 N N . ASP B 1 416 ? 12.961 25.031 3.125 1 86.75 416 ASP B N 1
ATOM 7401 C CA . ASP B 1 416 ? 13.703 24.25 4.105 1 86.75 416 ASP B CA 1
ATOM 7402 C C . ASP B 1 416 ? 14.984 23.672 3.494 1 86.75 416 ASP B C 1
ATOM 7404 O O . ASP B 1 416 ? 14.977 23.234 2.342 1 86.75 416 ASP B O 1
ATOM 7408 N N . ILE B 1 417 ? 16.031 23.734 4.273 1 87.31 417 ILE B N 1
ATOM 7409 C CA . ILE B 1 417 ? 17.312 23.203 3.828 1 87.31 417 ILE B CA 1
ATOM 7410 C C . ILE B 1 417 ? 17.547 21.812 4.398 1 87.31 417 ILE B C 1
ATOM 7412 O O . ILE B 1 417 ? 17.391 21.594 5.605 1 87.31 417 ILE B O 1
ATOM 7416 N N . LEU B 1 418 ? 17.812 20.859 3.566 1 92.81 418 LEU B N 1
ATOM 7417 C CA . LEU B 1 418 ? 18.047 19.484 3.965 1 92.81 418 LEU B CA 1
ATOM 7418 C C . LEU B 1 418 ? 19.297 18.922 3.283 1 92.81 418 LEU B C 1
ATOM 7420 O O . LEU B 1 418 ? 19.875 19.578 2.406 1 92.81 418 LEU B O 1
ATOM 7424 N N . ARG B 1 419 ? 19.797 17.859 3.711 1 92.75 419 ARG B N 1
ATOM 7425 C CA . ARG B 1 419 ? 20.766 17 3.023 1 92.75 419 ARG B CA 1
ATOM 7426 C C . ARG B 1 419 ? 20.297 15.555 3.004 1 92.75 419 ARG B C 1
ATOM 7428 O O . ARG B 1 419 ? 19.422 15.164 3.797 1 92.75 419 ARG B O 1
ATOM 7435 N N . VAL B 1 420 ? 20.75 14.781 2.074 1 95.12 420 VAL B N 1
ATOM 7436 C CA . VAL B 1 420 ? 20.438 13.367 1.972 1 95.12 420 VAL B CA 1
ATOM 7437 C C . VAL B 1 420 ? 21.719 12.539 2.119 1 95.12 420 VAL B C 1
ATOM 7439 O O . VAL B 1 420 ? 22.766 12.906 1.6 1 95.12 420 VAL B O 1
ATOM 7442 N N . ASP B 1 421 ? 21.641 11.469 2.91 1 92.25 421 ASP B N 1
ATOM 7443 C CA . ASP B 1 421 ? 22.828 10.656 3.123 1 92.25 421 ASP B CA 1
ATOM 7444 C C . ASP B 1 421 ? 22.875 9.484 2.143 1 92.25 421 ASP B C 1
ATOM 7446 O O . ASP B 1 421 ? 22.062 9.414 1.219 1 92.25 421 ASP B O 1
ATOM 7450 N N . GLU B 1 422 ? 23.844 8.555 2.32 1 89.38 422 GLU B N 1
ATOM 7451 C CA . GLU B 1 422 ? 24.094 7.461 1.385 1 89.38 422 GLU B CA 1
ATOM 7452 C C . GLU B 1 422 ? 22.984 6.414 1.449 1 89.38 422 GLU B C 1
ATOM 7454 O O . GLU B 1 422 ? 22.844 5.602 0.534 1 89.38 422 GLU B O 1
ATOM 7459 N N . HIS B 1 423 ? 22.234 6.441 2.502 1 88.81 423 HIS B N 1
ATOM 7460 C CA . HIS B 1 423 ? 21.141 5.484 2.664 1 88.81 423 HIS B CA 1
ATOM 7461 C C . HIS B 1 423 ? 19.797 6.113 2.311 1 88.81 423 HIS B C 1
ATOM 7463 O O . HIS B 1 423 ? 18.75 5.562 2.641 1 88.81 423 HIS B O 1
ATOM 7469 N N . GLN B 1 424 ? 19.828 7.352 1.762 1 92 424 GLN B N 1
ATOM 7470 C CA . GLN B 1 424 ? 18.672 8.102 1.287 1 92 424 GLN B CA 1
ATOM 7471 C C . GLN B 1 424 ? 17.812 8.586 2.453 1 92 424 GLN B C 1
ATOM 7473 O O . GLN B 1 424 ? 16.578 8.672 2.338 1 92 424 GLN B O 1
ATOM 7478 N N . ASN B 1 425 ? 18.484 8.719 3.588 1 93.31 425 ASN B N 1
ATOM 7479 C CA . ASN B 1 425 ? 17.844 9.43 4.688 1 93.31 425 ASN B CA 1
ATOM 7480 C C . ASN B 1 425 ? 18 10.938 4.551 1 93.31 425 ASN B C 1
ATOM 7482 O O . ASN B 1 425 ? 19.109 11.43 4.312 1 93.31 425 ASN B O 1
ATOM 7486 N N . PHE B 1 426 ? 16.938 11.617 4.762 1 94.06 426 PHE B N 1
ATOM 7487 C CA . PHE B 1 426 ? 16.984 13.07 4.68 1 94.06 426 PHE B CA 1
ATOM 7488 C C . PHE B 1 426 ? 17.141 13.688 6.062 1 94.06 426 PHE B C 1
ATOM 7490 O O . PHE B 1 426 ? 16.562 13.188 7.039 1 94.06 426 PHE B O 1
ATOM 7497 N N . TRP B 1 427 ? 17.906 14.75 6.113 1 88.88 427 TRP B N 1
ATOM 7498 C CA . TRP B 1 427 ? 18.219 15.477 7.34 1 88.88 427 TRP B CA 1
ATOM 7499 C C . TRP B 1 427 ? 17.875 16.953 7.199 1 88.88 427 TRP B C 1
ATOM 7501 O O . TRP B 1 427 ? 18.391 17.641 6.309 1 88.88 427 TRP B O 1
ATOM 7511 N N . VAL B 1 428 ? 17.016 17.438 8.062 1 86.44 428 VAL B N 1
ATOM 7512 C CA . VAL B 1 428 ? 16.734 18.875 8.078 1 86.44 428 VAL B CA 1
ATOM 7513 C C . VAL B 1 428 ? 17.875 19.609 8.781 1 86.44 428 VAL B C 1
ATOM 7515 O O . VAL B 1 428 ? 18.203 19.312 9.93 1 86.44 428 VAL B O 1
ATOM 7518 N N . THR B 1 429 ? 18.453 20.5 8.094 1 77.69 429 THR B N 1
ATOM 7519 C CA . THR B 1 429 ? 19.641 21.141 8.656 1 77.69 429 THR B CA 1
ATOM 7520 C C . THR B 1 429 ? 19.359 22.609 8.945 1 77.69 429 THR B C 1
ATOM 7522 O O . THR B 1 429 ? 20.031 23.219 9.789 1 77.69 429 THR B O 1
ATOM 7525 N N . ASP B 1 430 ? 18.453 23.188 8.133 1 70.12 430 ASP B N 1
ATOM 7526 C CA . ASP B 1 430 ? 18.203 24.625 8.297 1 70.12 430 ASP B CA 1
ATOM 7527 C C . ASP B 1 430 ? 16.906 25.047 7.598 1 70.12 430 ASP B C 1
ATOM 7529 O O . ASP B 1 430 ? 16.172 24.203 7.105 1 70.12 430 ASP B O 1
ATOM 7533 N N . ARG B 1 431 ? 16.578 26.359 7.805 1 63.97 431 ARG B N 1
ATOM 7534 C CA . ARG B 1 431 ? 15.492 26.969 7.051 1 63.97 431 ARG B CA 1
ATOM 7535 C C . ARG B 1 431 ? 15.938 28.281 6.414 1 63.97 431 ARG B C 1
ATOM 7537 O O . ARG B 1 431 ? 16.688 29.047 7.02 1 63.97 431 ARG B O 1
ATOM 7544 N N . LEU B 1 432 ? 15.57 28.344 5.156 1 61.25 432 LEU B N 1
ATOM 7545 C CA . LEU B 1 432 ? 15.883 29.594 4.473 1 61.25 432 LEU B CA 1
ATOM 7546 C C . LEU B 1 432 ? 15.172 30.766 5.125 1 61.25 432 LEU B C 1
ATOM 7548 O O . LEU B 1 432 ? 15.766 31.828 5.312 1 61.25 432 LEU B O 1
ATOM 7552 N N . LYS B 1 433 ? 13.867 30.391 5.316 1 58.28 433 LYS B N 1
ATOM 7553 C CA . LYS B 1 433 ? 13.062 31.453 5.918 1 58.28 433 LYS B CA 1
ATOM 7554 C C . LYS B 1 433 ? 13.211 31.453 7.438 1 58.28 433 LYS B C 1
ATOM 7556 O O . LYS B 1 433 ? 13.25 30.391 8.062 1 58.28 433 LYS B O 1
ATOM 7561 N N . GLU B 1 434 ? 13.695 32.469 7.914 1 63.44 434 GLU B N 1
ATOM 7562 C CA . GLU B 1 434 ? 13.984 32.625 9.336 1 63.44 434 GLU B CA 1
ATOM 7563 C C . GLU B 1 434 ? 12.711 32.5 10.172 1 63.44 434 GLU B C 1
ATOM 7565 O O . GLU B 1 434 ? 12.234 33.5 10.742 1 63.44 434 GLU B O 1
ATOM 7570 N N . MET B 1 435 ? 12.086 31.266 10.094 1 70.94 435 MET B N 1
ATOM 7571 C CA . MET B 1 435 ? 10.914 31.031 10.93 1 70.94 435 MET B CA 1
ATOM 7572 C C . MET B 1 435 ? 11.312 30.422 12.273 1 70.94 435 MET B C 1
ATOM 7574 O O . MET B 1 435 ? 12.242 29.609 12.336 1 70.94 435 MET B O 1
ATOM 7578 N N . ILE B 1 436 ? 10.602 30.922 13.336 1 76.5 436 ILE B N 1
ATOM 7579 C CA . ILE B 1 436 ? 10.797 30.359 14.672 1 76.5 436 ILE B CA 1
ATOM 7580 C C . ILE B 1 436 ? 9.828 29.203 14.906 1 76.5 436 ILE B C 1
ATOM 7582 O O . ILE B 1 436 ? 8.625 29.328 14.641 1 76.5 436 ILE B O 1
ATOM 7586 N N . LYS B 1 437 ? 10.289 28.109 15.258 1 76.5 437 LYS B N 1
ATOM 7587 C CA . LYS B 1 437 ? 9.453 26.953 15.586 1 76.5 437 LYS B CA 1
ATOM 7588 C C . LYS B 1 437 ? 9.25 26.828 17.094 1 76.5 437 LYS B C 1
ATOM 7590 O O . LYS B 1 437 ? 10.133 26.344 17.797 1 76.5 437 LYS B O 1
ATOM 7595 N N . TYR B 1 438 ? 8.094 27.25 17.609 1 79.94 438 TYR B N 1
ATOM 7596 C CA . TYR B 1 438 ? 7.781 27.172 19.031 1 79.94 438 TYR B CA 1
ATOM 7597 C C . TYR B 1 438 ? 6.746 26.078 19.312 1 79.94 438 TYR B C 1
ATOM 7599 O O . TYR B 1 438 ? 5.551 26.281 19.078 1 79.94 438 TYR B O 1
ATOM 7607 N N . LYS B 1 439 ? 7.18 24.969 19.844 1 72.31 439 LYS B N 1
ATOM 7608 C CA . LYS B 1 439 ? 6.312 23.875 20.266 1 72.31 439 LYS B CA 1
ATOM 7609 C C . LYS B 1 439 ? 5.371 23.453 19.141 1 72.31 439 LYS B C 1
ATOM 7611 O O . LYS B 1 439 ? 4.164 23.328 19.344 1 72.31 439 LYS B O 1
ATOM 7616 N N . GLY B 1 440 ? 5.902 23.422 17.953 1 68.12 440 GLY B N 1
ATOM 7617 C CA . GLY B 1 440 ? 5.152 22.953 16.797 1 68.12 440 GLY B CA 1
ATOM 7618 C C . GLY B 1 440 ? 4.496 24.094 16.016 1 68.12 440 GLY B C 1
ATOM 7619 O O . GLY B 1 440 ? 3.955 23.859 14.938 1 68.12 440 GLY B O 1
ATOM 7620 N N . PHE B 1 441 ? 4.453 25.297 16.625 1 73.56 441 PHE B N 1
ATOM 7621 C CA . PHE B 1 441 ? 3.902 26.469 15.945 1 73.56 441 PHE B CA 1
ATOM 7622 C C . PHE B 1 441 ? 5 27.25 15.227 1 73.56 441 PHE B C 1
ATOM 7624 O O . PHE B 1 441 ? 6.156 27.234 15.648 1 73.56 441 PHE B O 1
ATOM 7631 N N . GLN B 1 442 ? 4.602 27.828 14.133 1 75.5 442 GLN B N 1
ATOM 7632 C CA . GLN B 1 442 ? 5.543 28.672 13.398 1 75.5 442 GLN B CA 1
ATOM 7633 C C . GLN B 1 442 ? 5.266 30.156 13.633 1 75.5 442 GLN B C 1
ATOM 7635 O O . GLN B 1 442 ? 4.109 30.578 13.617 1 75.5 442 GLN B O 1
ATOM 7640 N N . VAL B 1 443 ? 6.406 30.859 13.961 1 78.5 443 VAL B N 1
ATOM 7641 C CA . VAL B 1 443 ? 6.312 32.281 14.227 1 78.5 443 VAL B CA 1
ATOM 7642 C C . VAL B 1 443 ? 7.242 33.062 13.281 1 78.5 443 VAL B C 1
ATOM 7644 O O . VAL B 1 443 ? 8.43 32.75 13.18 1 78.5 443 VAL B O 1
ATOM 7647 N N . ALA B 1 444 ? 6.723 33.906 12.531 1 75.88 444 ALA B N 1
ATOM 7648 C CA . ALA B 1 444 ? 7.543 34.75 11.656 1 75.88 444 ALA B CA 1
ATOM 7649 C C . ALA B 1 444 ? 8.211 35.875 12.445 1 75.88 444 ALA B C 1
ATOM 7651 O O . ALA B 1 444 ? 7.531 36.719 13.016 1 75.88 444 ALA B O 1
ATOM 7652 N N . PRO B 1 445 ? 9.586 35.906 12.414 1 83.06 445 PRO B N 1
ATOM 7653 C CA . PRO B 1 445 ? 10.258 36.969 13.125 1 83.06 445 PRO B CA 1
ATOM 7654 C C . PRO B 1 445 ? 9.812 38.375 12.648 1 83.06 445 PRO B C 1
ATOM 7656 O O . PRO B 1 445 ? 9.656 39.281 13.453 1 83.06 445 PRO B O 1
ATOM 7659 N N . SER B 1 446 ? 9.516 38.5 11.359 1 75.06 446 SER B N 1
ATOM 7660 C CA . SER B 1 446 ? 9.156 39.812 10.781 1 75.06 446 SER B CA 1
ATOM 7661 C C . SER B 1 446 ? 7.836 40.312 11.352 1 75.06 446 SER B C 1
ATOM 7663 O O . SER B 1 446 ? 7.648 41.531 11.5 1 75.06 446 SER B O 1
ATOM 7665 N N . GLU B 1 447 ? 7 39.375 11.602 1 80.06 447 GLU B N 1
ATOM 7666 C CA . GLU B 1 447 ? 5.738 39.781 12.211 1 80.06 447 GLU B CA 1
ATOM 7667 C C . GLU B 1 447 ? 5.965 40.438 13.57 1 80.06 447 GLU B C 1
ATOM 7669 O O . GLU B 1 447 ? 5.375 41.469 13.867 1 80.06 447 GLU B O 1
ATOM 7674 N N . LEU B 1 448 ? 6.758 39.844 14.312 1 88.06 448 LEU B N 1
ATOM 7675 C CA . LEU B 1 448 ? 7.062 40.375 15.641 1 88.06 448 LEU B CA 1
ATOM 7676 C C . LEU B 1 448 ? 7.824 41.688 15.539 1 88.06 448 LEU B C 1
ATOM 7678 O O . LEU B 1 448 ? 7.578 42.625 16.312 1 88.06 448 LEU B O 1
ATOM 7682 N N . GLU B 1 449 ? 8.727 41.844 14.586 1 86.69 449 GLU B N 1
ATOM 7683 C CA . GLU B 1 449 ? 9.492 43.062 14.359 1 86.69 449 GLU B CA 1
ATOM 7684 C C . GLU B 1 449 ? 8.578 44.219 14 1 86.69 449 GLU B C 1
ATOM 7686 O O . GLU B 1 449 ? 8.719 45.312 14.547 1 86.69 449 GLU B O 1
ATOM 7691 N N . ASP B 1 450 ? 7.59 43.938 13.172 1 81.5 450 ASP B N 1
ATOM 7692 C CA . ASP B 1 450 ? 6.641 44.969 12.75 1 81.5 450 ASP B CA 1
ATOM 7693 C C . ASP B 1 450 ? 5.848 45.5 13.945 1 81.5 450 ASP B C 1
ATOM 7695 O O . ASP B 1 450 ? 5.598 46.688 14.047 1 81.5 450 ASP B O 1
ATOM 7699 N N . ILE B 1 451 ? 5.43 44.594 14.75 1 87.88 451 ILE B N 1
ATOM 7700 C CA . ILE B 1 451 ? 4.664 45 15.922 1 87.88 451 ILE B CA 1
ATOM 7701 C C . ILE B 1 451 ? 5.551 45.812 16.859 1 87.88 451 ILE B C 1
ATOM 7703 O O . ILE B 1 451 ? 5.133 46.875 17.359 1 87.88 451 ILE B O 1
ATOM 7707 N N . LEU B 1 452 ? 6.766 45.469 17.062 1 92.5 452 LEU B N 1
ATOM 7708 C CA . LEU B 1 452 ? 7.703 46.125 17.938 1 92.5 452 LEU B CA 1
ATOM 7709 C C . LEU B 1 452 ? 7.953 47.562 17.469 1 92.5 452 LEU B C 1
ATOM 7711 O O . LEU B 1 452 ? 8.078 48.5 18.281 1 92.5 452 LEU B O 1
ATOM 7715 N N . LEU B 1 453 ? 7.977 47.781 16.156 1 87.75 453 LEU B N 1
ATOM 7716 C CA . LEU B 1 453 ? 8.273 49.094 15.57 1 87.75 453 LEU B CA 1
ATOM 7717 C C . LEU B 1 453 ? 7.141 50.094 15.828 1 87.75 453 LEU B C 1
ATOM 7719 O O . LEU B 1 453 ? 7.312 51.281 15.672 1 87.75 453 LEU B O 1
ATOM 7723 N N . ARG B 1 454 ? 6.031 49.531 16.219 1 86.69 454 ARG B N 1
ATOM 7724 C CA . ARG B 1 454 ? 4.898 50.406 16.531 1 86.69 454 ARG B CA 1
ATOM 7725 C C . ARG B 1 454 ? 5.027 50.969 17.938 1 86.69 454 ARG B C 1
ATOM 7727 O O . ARG B 1 454 ? 4.301 51.906 18.312 1 86.69 454 ARG B O 1
ATOM 7734 N N . HIS B 1 455 ? 5.824 50.438 18.719 1 92.31 455 HIS B N 1
ATOM 7735 C CA . HIS B 1 455 ? 6.027 50.969 20.062 1 92.31 455 HIS B CA 1
ATOM 7736 C C . HIS B 1 455 ? 6.754 52.312 20.047 1 92.31 455 HIS B C 1
ATOM 7738 O O . HIS B 1 455 ? 7.758 52.438 19.344 1 92.31 455 HIS B O 1
ATOM 7744 N N . PRO B 1 456 ? 6.344 53.219 20.828 1 91.75 456 PRO B N 1
ATOM 7745 C CA . PRO B 1 456 ? 6.91 54.562 20.75 1 91.75 456 PRO B CA 1
ATOM 7746 C C . PRO B 1 456 ? 8.383 54.625 21.125 1 91.75 456 PRO B C 1
ATOM 7748 O O . PRO B 1 456 ? 9.125 55.469 20.656 1 91.75 456 PRO B O 1
ATOM 7751 N N . ASP B 1 457 ? 8.836 53.688 21.906 1 92.94 457 ASP B N 1
ATOM 7752 C CA . ASP B 1 457 ? 10.203 53.719 22.406 1 92.94 457 ASP B CA 1
ATOM 7753 C C . ASP B 1 457 ? 11.141 52.906 21.5 1 92.94 457 ASP B C 1
ATOM 7755 O O . ASP B 1 457 ? 12.344 52.812 21.766 1 92.94 457 ASP B O 1
ATOM 7759 N N . VAL B 1 458 ? 10.633 52.312 20.438 1 93.62 458 VAL B N 1
ATOM 7760 C CA . VAL B 1 458 ? 11.43 51.406 19.609 1 93.62 458 VAL B CA 1
ATOM 7761 C C . VAL B 1 458 ? 11.648 52.031 18.234 1 93.62 458 VAL B C 1
ATOM 7763 O O . VAL B 1 458 ? 10.688 52.469 17.578 1 93.62 458 VAL B O 1
ATOM 7766 N N . ILE B 1 459 ? 12.922 52.094 17.828 1 87.44 459 ILE B N 1
ATOM 7767 C CA . ILE B 1 459 ? 13.219 52.688 16.531 1 87.44 459 ILE B CA 1
ATOM 7768 C C . ILE B 1 459 ? 13.555 51.594 15.523 1 87.44 459 ILE B C 1
ATOM 7770 O O . ILE B 1 459 ? 13.453 51.812 14.312 1 87.44 459 ILE B O 1
ATOM 7774 N N . ASP B 1 460 ? 14.062 50.469 16.062 1 87.12 460 ASP B N 1
ATOM 7775 C CA . ASP B 1 460 ? 14.391 49.281 15.242 1 87.12 460 ASP B CA 1
ATOM 7776 C C . ASP B 1 460 ? 14.312 48 16.047 1 87.12 460 ASP B C 1
ATOM 7778 O O . ASP B 1 460 ? 14.375 48.031 17.281 1 87.12 460 ASP B O 1
ATOM 7782 N N . ALA B 1 461 ? 14.047 46.938 15.359 1 92.62 461 ALA B N 1
ATOM 7783 C CA . ALA B 1 461 ? 13.875 45.656 16.078 1 92.62 461 ALA B CA 1
ATOM 7784 C C . ALA B 1 461 ? 14.328 44.469 15.219 1 92.62 461 ALA B C 1
ATOM 7786 O O . ALA B 1 461 ? 14.117 44.469 14.008 1 92.62 461 ALA B O 1
ATOM 7787 N N . ALA B 1 462 ? 14.984 43.469 15.859 1 89.88 462 ALA B N 1
ATOM 7788 C CA . ALA B 1 462 ? 15.375 42.188 15.266 1 89.88 462 ALA B CA 1
ATOM 7789 C C . ALA B 1 462 ? 14.969 41.031 16.156 1 89.88 462 ALA B C 1
ATOM 7791 O O . ALA B 1 462 ? 15.234 41.031 17.375 1 89.88 462 ALA B O 1
ATOM 7792 N N . VAL B 1 463 ? 14.25 40.125 15.516 1 90.62 463 VAL B N 1
ATOM 7793 C CA . VAL B 1 463 ? 13.805 38.938 16.266 1 90.62 463 VAL B CA 1
ATOM 7794 C C . VAL B 1 463 ? 14.477 37.688 15.703 1 90.62 463 VAL B C 1
ATOM 7796 O O . VAL B 1 463 ? 14.664 37.562 14.492 1 90.62 463 VAL B O 1
ATOM 7799 N N . CYS B 1 464 ? 14.898 36.844 16.578 1 86.88 464 CYS B N 1
ATOM 7800 C CA . CYS B 1 464 ? 15.508 35.562 16.188 1 86.88 464 CYS B CA 1
ATOM 7801 C C . CYS B 1 464 ? 15.094 34.438 17.109 1 86.88 464 CYS B C 1
ATOM 7803 O O . CYS B 1 464 ? 14.438 34.688 18.125 1 86.88 464 CYS B O 1
ATOM 7805 N N . ALA B 1 465 ? 15.367 33.25 16.609 1 87.44 465 ALA B N 1
ATOM 7806 C CA . ALA B 1 465 ? 15.07 32.062 17.422 1 87.44 465 ALA B CA 1
ATOM 7807 C C . ALA B 1 465 ? 16.25 31.719 18.312 1 87.44 465 ALA B C 1
ATOM 7809 O O . ALA B 1 465 ? 17.406 31.828 17.906 1 87.44 465 ALA B O 1
ATOM 7810 N N . VAL B 1 466 ? 15.984 31.469 19.562 1 86.38 466 VAL B N 1
ATOM 7811 C CA . VAL B 1 466 ? 16.969 30.859 20.469 1 86.38 466 VAL B CA 1
ATOM 7812 C C . VAL B 1 466 ? 16.453 29.516 20.969 1 86.38 466 VAL B C 1
ATOM 7814 O O . VAL B 1 466 ? 15.273 29.375 21.297 1 86.38 466 VAL B O 1
ATOM 7817 N N . TYR B 1 467 ? 17.312 28.594 20.828 1 84.88 467 TYR B N 1
ATOM 7818 C CA . TYR B 1 467 ? 16.891 27.266 21.266 1 84.88 467 TYR B CA 1
ATOM 7819 C C . TYR B 1 467 ? 16.891 27.141 22.781 1 84.88 467 TYR B C 1
ATOM 7821 O O . TYR B 1 467 ? 17.875 27.484 23.438 1 84.88 467 TYR B O 1
ATOM 7829 N N . ASN B 1 468 ? 15.758 26.734 23.344 1 84 468 ASN B N 1
ATOM 7830 C CA . ASN B 1 468 ? 15.609 26.453 24.781 1 84 468 ASN B CA 1
ATOM 7831 C C . ASN B 1 468 ? 15.711 24.969 25.078 1 84 468 ASN B C 1
ATOM 7833 O O . ASN B 1 468 ? 14.75 24.219 24.859 1 84 468 ASN B O 1
ATOM 7837 N N . ASP B 1 469 ? 16.734 24.516 25.578 1 77.38 469 ASP B N 1
ATOM 7838 C CA . ASP B 1 469 ? 17.016 23.109 25.844 1 77.38 469 ASP B CA 1
ATOM 7839 C C . ASP B 1 469 ? 16.031 22.547 26.859 1 77.38 469 ASP B C 1
ATOM 7841 O O . ASP B 1 469 ? 15.641 21.375 26.766 1 77.38 469 ASP B O 1
ATOM 7845 N N . ALA B 1 470 ? 15.617 23.438 27.812 1 74.88 470 ALA B N 1
ATOM 7846 C CA . ALA B 1 470 ? 14.734 23 28.891 1 74.88 470 ALA B CA 1
ATOM 7847 C C . ALA B 1 470 ? 13.344 22.656 28.359 1 74.88 470 ALA B C 1
ATOM 7849 O O . ALA B 1 470 ? 12.641 21.828 28.938 1 74.88 470 ALA B O 1
ATOM 7850 N N . GLN B 1 471 ? 13.078 23.281 27.234 1 76.94 471 GLN B N 1
ATOM 7851 C CA . GLN B 1 471 ? 11.742 23.078 26.672 1 76.94 471 GLN B CA 1
ATOM 7852 C C . GLN B 1 471 ? 11.82 22.359 25.328 1 76.94 471 GLN B C 1
ATOM 7854 O O . GLN B 1 471 ? 10.789 22.031 24.734 1 76.94 471 GLN B O 1
ATOM 7859 N N . ALA B 1 472 ? 13.055 22.234 24.891 1 72.5 472 ALA B N 1
ATOM 7860 C CA . ALA B 1 472 ? 13.312 21.562 23.625 1 72.5 472 ALA B CA 1
ATOM 7861 C C . ALA B 1 472 ? 12.547 22.234 22.484 1 72.5 472 ALA B C 1
ATOM 7863 O O . ALA B 1 472 ? 11.867 21.562 21.703 1 72.5 472 ALA B O 1
ATOM 7864 N N . THR B 1 473 ? 12.492 23.469 22.453 1 82 473 THR B N 1
ATOM 7865 C CA . THR B 1 473 ? 11.836 24.25 21.422 1 82 473 THR B CA 1
ATOM 7866 C C . THR B 1 473 ? 12.555 25.578 21.219 1 82 473 THR B C 1
ATOM 7868 O O . THR B 1 473 ? 13.414 25.953 22.016 1 82 473 THR B O 1
ATOM 7871 N N . GLU B 1 474 ? 12.281 26.172 20.109 1 84.75 474 GLU B N 1
ATOM 7872 C CA . GLU B 1 474 ? 12.75 27.547 19.891 1 84.75 474 GLU B CA 1
ATOM 7873 C C . GLU B 1 474 ? 11.812 28.547 20.547 1 84.75 474 GLU B C 1
ATOM 7875 O O . GLU B 1 474 ? 10.625 28.297 20.703 1 84.75 474 GLU B O 1
ATOM 7880 N N . VAL B 1 475 ? 12.406 29.641 21.047 1 90.38 475 VAL B N 1
ATOM 7881 C CA . VAL B 1 475 ? 11.609 30.75 21.562 1 90.38 475 VAL B CA 1
ATOM 7882 C C . VAL B 1 475 ? 12.023 32.031 20.859 1 90.38 475 VAL B C 1
ATOM 7884 O O . VAL B 1 475 ? 13.203 32.219 20.547 1 90.38 475 VAL B O 1
ATOM 7887 N N . PRO B 1 476 ? 11.109 32.875 20.609 1 92.06 476 PRO B N 1
ATOM 7888 C CA . PRO B 1 476 ? 11.453 34.156 19.984 1 92.06 476 PRO B CA 1
ATOM 7889 C C . PRO B 1 476 ? 12.156 35.094 20.953 1 92.06 476 PRO B C 1
ATOM 7891 O O . PRO B 1 476 ? 11.719 35.25 22.094 1 92.06 476 PRO B O 1
ATOM 7894 N N . LEU B 1 477 ? 13.305 35.625 20.5 1 93.19 477 LEU B N 1
ATOM 7895 C CA . LEU B 1 477 ? 14.07 36.625 21.219 1 93.19 477 LEU B CA 1
ATOM 7896 C C . LEU B 1 477 ? 14.219 37.906 20.375 1 93.19 477 LEU B C 1
ATOM 7898 O O . LEU B 1 477 ? 14.469 37.812 19.172 1 93.19 477 LEU B O 1
ATOM 7902 N N . ALA B 1 478 ? 13.969 39.062 21.047 1 95.19 478 ALA B N 1
ATOM 7903 C CA . ALA B 1 478 ? 14.039 40.312 20.312 1 95.19 478 ALA B CA 1
ATOM 7904 C C . ALA B 1 478 ? 15.195 41.156 20.781 1 95.19 478 ALA B C 1
ATOM 7906 O O . ALA B 1 478 ? 15.484 41.219 21.984 1 95.19 478 ALA B O 1
ATOM 7907 N N . TYR B 1 479 ? 15.883 41.719 19.844 1 94.38 479 TYR B N 1
ATOM 7908 C CA . TYR B 1 479 ? 16.75 42.875 20.062 1 94.38 479 TYR B CA 1
ATOM 7909 C C . TYR B 1 479 ? 16.094 44.156 19.578 1 94.38 479 TYR B C 1
ATOM 7911 O O . TYR B 1 479 ? 15.586 44.219 18.453 1 94.38 479 TYR B O 1
ATOM 7919 N N . VAL B 1 480 ? 16.078 45.188 20.469 1 95.19 480 VAL B N 1
ATOM 7920 C CA . VAL B 1 480 ? 15.414 46.438 20.078 1 95.19 480 VAL B CA 1
ATOM 7921 C C . VAL B 1 480 ? 16.391 47.594 20.203 1 95.19 480 VAL B C 1
ATOM 7923 O O . VAL B 1 480 ? 17.203 47.625 21.125 1 95.19 480 VAL B O 1
ATOM 7926 N N . SER B 1 481 ? 16.375 48.469 19.172 1 92.69 481 SER B N 1
ATOM 7927 C CA . SER B 1 481 ? 16.984 49.781 19.266 1 92.69 481 SER B CA 1
ATOM 7928 C C . SER B 1 481 ? 16.031 50.812 19.891 1 92.69 481 SER B C 1
ATOM 7930 O O . SER B 1 481 ? 14.867 50.906 19.469 1 92.69 481 SER B O 1
ATOM 7932 N N . LEU B 1 482 ? 16.5 51.531 20.844 1 93.12 482 LEU B N 1
ATOM 7933 C CA . LEU B 1 482 ? 15.617 52.438 21.562 1 93.12 482 LEU B CA 1
ATOM 7934 C C . LEU B 1 482 ? 15.789 53.875 21.078 1 93.12 482 LEU B C 1
ATOM 7936 O O . LEU B 1 482 ? 16.797 54.219 20.453 1 93.12 482 LEU B O 1
ATOM 7940 N N . THR B 1 483 ? 14.758 54.719 21.328 1 89.31 483 THR B N 1
ATOM 7941 C CA . THR B 1 483 ? 14.859 56.156 21.062 1 89.31 483 THR B CA 1
ATOM 7942 C C . THR B 1 483 ? 16 56.781 21.859 1 89.31 483 THR B C 1
ATOM 7944 O O . THR B 1 483 ? 16.406 56.25 22.891 1 89.31 483 THR B O 1
ATOM 7947 N N . PRO B 1 484 ? 16.516 57.875 21.328 1 85.62 484 PRO B N 1
ATOM 7948 C CA . PRO B 1 484 ? 17.688 58.5 21.984 1 85.62 484 PRO B CA 1
ATOM 7949 C C . PRO B 1 484 ? 17.438 58.812 23.469 1 85.62 484 PRO B C 1
ATOM 7951 O O . PRO B 1 484 ? 18.328 58.594 24.281 1 85.62 484 PRO B O 1
ATOM 7954 N N . ASP B 1 485 ? 16.266 59.188 23.766 1 88.94 485 ASP B N 1
ATOM 7955 C CA . ASP B 1 485 ? 15.953 59.531 25.156 1 88.94 485 ASP B CA 1
ATOM 7956 C C . ASP B 1 485 ? 15.984 58.281 26.031 1 88.94 485 ASP B C 1
ATOM 7958 O O . ASP B 1 485 ? 16.422 58.312 27.188 1 88.94 485 ASP B O 1
ATOM 7962 N N . ARG B 1 486 ? 15.57 57.188 25.484 1 90.44 486 ARG B N 1
ATOM 7963 C CA . ARG B 1 486 ? 15.539 55.938 26.234 1 90.44 486 ARG B CA 1
ATOM 7964 C C . ARG B 1 486 ? 16.891 55.25 26.188 1 90.44 486 ARG B C 1
ATOM 7966 O O . ARG B 1 486 ? 17.266 54.562 27.141 1 90.44 486 ARG B O 1
ATOM 7973 N N . ALA B 1 487 ? 17.641 55.438 25.125 1 89 487 ALA B N 1
ATOM 7974 C CA . ALA B 1 487 ? 18.938 54.781 24.938 1 89 487 ALA B CA 1
ATOM 7975 C C . ALA B 1 487 ? 19.953 55.312 25.953 1 89 487 ALA B C 1
ATOM 7977 O O . ALA B 1 487 ? 20.906 54.625 26.297 1 89 487 ALA B O 1
ATOM 7978 N N . GLY B 1 488 ? 19.75 56.531 26.375 1 87.81 488 GLY B N 1
ATOM 7979 C CA . GLY B 1 488 ? 20.688 57.156 27.297 1 87.81 488 GLY B CA 1
ATOM 7980 C C . GLY B 1 488 ? 20.406 56.844 28.75 1 87.81 488 GLY B C 1
ATOM 7981 O O . GLY B 1 488 ? 21.141 57.281 29.641 1 87.81 488 GLY B O 1
ATOM 7982 N N . LEU B 1 489 ? 19.391 56.062 28.938 1 90.25 489 LEU B N 1
ATOM 7983 C CA . LEU B 1 489 ? 19.016 55.719 30.312 1 90.25 489 LEU B CA 1
ATOM 7984 C C . LEU B 1 489 ? 20.047 54.781 30.922 1 90.25 489 LEU B C 1
ATOM 7986 O O . LEU B 1 489 ? 20.859 54.188 30.219 1 90.25 489 LEU B O 1
ATOM 7990 N N . THR B 1 490 ? 20.016 54.688 32.25 1 90.44 490 THR B N 1
ATOM 7991 C CA . THR B 1 490 ? 20.859 53.719 32.969 1 90.44 490 THR B CA 1
ATOM 7992 C C . THR B 1 490 ? 20.422 52.281 32.656 1 90.44 490 THR B C 1
ATOM 7994 O O . THR B 1 490 ? 19.281 52.062 32.219 1 90.44 490 THR B O 1
ATOM 7997 N N . ASP B 1 491 ? 21.312 51.406 32.844 1 89.19 491 ASP B N 1
ATOM 7998 C CA . ASP B 1 491 ? 21.031 50 32.531 1 89.19 491 ASP B CA 1
ATOM 7999 C C . ASP B 1 491 ? 19.781 49.5 33.25 1 89.19 491 ASP B C 1
ATOM 8001 O O . ASP B 1 491 ? 18.953 48.812 32.688 1 89.19 491 ASP B O 1
ATOM 8005 N N . SER B 1 492 ? 19.641 49.938 34.469 1 90.69 492 SER B N 1
ATOM 8006 C CA . SER B 1 492 ? 18.484 49.5 35.25 1 90.69 492 SER B CA 1
ATOM 8007 C C . SER B 1 492 ? 17.188 50.094 34.688 1 90.69 492 SER B C 1
ATOM 8009 O O . SER B 1 492 ? 16.172 49.406 34.594 1 90.69 492 SER B O 1
ATOM 8011 N N . GLU B 1 493 ? 17.25 51.375 34.344 1 90.56 493 GLU B N 1
ATOM 8012 C CA . GLU B 1 493 ? 16.078 52.031 33.75 1 90.56 493 GLU B CA 1
ATOM 8013 C C . GLU B 1 493 ? 15.773 51.5 32.375 1 90.56 493 GLU B C 1
ATOM 8015 O O . GLU B 1 493 ? 14.609 51.344 32 1 90.56 493 GLU B O 1
ATOM 8020 N N . LYS B 1 494 ? 16.797 51.25 31.672 1 92.81 494 LYS B N 1
ATOM 8021 C CA . LYS B 1 494 ? 16.641 50.656 30.344 1 92.81 494 LYS B CA 1
ATOM 8022 C C . LYS B 1 494 ? 15.961 49.281 30.422 1 92.81 494 LYS B C 1
ATOM 8024 O O . LYS B 1 494 ? 15.117 48.969 29.594 1 92.81 494 LYS B O 1
ATOM 8029 N N . GLN B 1 495 ? 16.391 48.594 31.406 1 93.69 495 GLN B N 1
ATOM 8030 C CA . GLN B 1 495 ? 15.789 47.281 31.578 1 93.69 495 GLN B CA 1
ATOM 8031 C C . GLN B 1 495 ? 14.289 47.406 31.844 1 93.69 495 GLN B C 1
ATOM 8033 O O . GLN B 1 495 ? 13.508 46.562 31.359 1 93.69 495 GLN B O 1
ATOM 8038 N N . LYS B 1 496 ? 13.914 48.375 32.562 1 93.56 496 LYS B N 1
ATOM 8039 C CA . LYS B 1 496 ? 12.492 48.594 32.812 1 93.56 496 LYS B CA 1
ATOM 8040 C C . LYS B 1 496 ? 11.75 48.906 31.516 1 93.56 496 LYS B C 1
ATOM 8042 O O . LYS B 1 496 ? 10.617 48.469 31.328 1 93.56 496 LYS B O 1
ATOM 8047 N N . VAL B 1 497 ? 12.383 49.719 30.734 1 94.06 497 VAL B N 1
ATOM 8048 C CA . VAL B 1 497 ? 11.805 50.031 29.438 1 94.06 497 VAL B CA 1
ATOM 8049 C C . VAL B 1 497 ? 11.664 48.781 28.594 1 94.06 497 VAL B C 1
ATOM 8051 O O . VAL B 1 497 ? 10.625 48.531 27.969 1 94.06 497 VAL B O 1
ATOM 8054 N N . LEU B 1 498 ? 12.688 47.969 28.594 1 96.25 498 LEU B N 1
ATOM 8055 C CA . LEU B 1 498 ? 12.688 46.719 27.812 1 96.25 498 LEU B CA 1
ATOM 8056 C C . LEU B 1 498 ? 11.609 45.781 28.328 1 96.25 498 LEU B C 1
ATOM 8058 O O . LEU B 1 498 ? 10.914 45.125 27.531 1 96.25 498 LEU B O 1
ATOM 8062 N N . ASP B 1 499 ? 11.453 45.688 29.609 1 95.12 499 ASP B N 1
ATOM 8063 C CA . ASP B 1 499 ? 10.414 44.875 30.203 1 95.12 499 ASP B CA 1
ATOM 8064 C C . ASP B 1 499 ? 9.023 45.375 29.828 1 95.12 499 ASP B C 1
ATOM 8066 O O . ASP B 1 499 ? 8.125 44.562 29.547 1 95.12 499 ASP B O 1
ATOM 8070 N N . ALA B 1 500 ? 8.891 46.625 29.812 1 94.31 500 ALA B N 1
ATOM 8071 C CA . ALA B 1 500 ? 7.617 47.219 29.422 1 94.31 500 ALA B CA 1
ATOM 8072 C C . ALA B 1 500 ? 7.301 46.969 27.969 1 94.31 500 ALA B C 1
ATOM 8074 O O . ALA B 1 500 ? 6.148 46.719 27.609 1 94.31 500 ALA B O 1
ATOM 8075 N N . ILE B 1 501 ? 8.305 47.031 27.141 1 95.44 501 ILE B N 1
ATOM 8076 C CA . ILE B 1 501 ? 8.148 46.719 25.719 1 95.44 501 ILE B CA 1
ATOM 8077 C C . ILE B 1 501 ? 7.707 45.281 25.562 1 95.44 501 ILE B C 1
ATOM 8079 O O . ILE B 1 501 ? 6.801 44.969 24.766 1 95.44 501 ILE B O 1
ATOM 8083 N N . ARG B 1 502 ? 8.305 44.438 26.219 1 95.94 502 ARG B N 1
ATOM 8084 C CA . ARG B 1 502 ? 7.961 43 26.141 1 95.94 502 ARG B CA 1
ATOM 8085 C C . ARG B 1 502 ? 6.508 42.781 26.531 1 95.94 502 ARG B C 1
ATOM 8087 O O . ARG B 1 502 ? 5.777 42.062 25.828 1 95.94 502 ARG B O 1
ATOM 8094 N N . VAL B 1 503 ? 6.098 43.344 27.594 1 93.81 503 VAL B N 1
ATOM 8095 C CA . VAL B 1 503 ? 4.723 43.188 28.062 1 93.81 503 VAL B CA 1
ATOM 8096 C C . VAL B 1 503 ? 3.758 43.781 27.031 1 93.81 503 VAL B C 1
ATOM 8098 O O . VAL B 1 503 ? 2.721 43.188 26.734 1 93.81 503 VAL B O 1
ATOM 8101 N N . TRP B 1 504 ? 4.086 44.906 26.531 1 92.94 504 TRP B N 1
ATOM 8102 C CA . TRP B 1 504 ? 3.256 45.594 25.547 1 92.94 504 TRP B CA 1
ATOM 8103 C C . TRP B 1 504 ? 3.021 44.719 24.312 1 92.94 504 TRP B C 1
ATOM 8105 O O . TRP B 1 504 ? 1.892 44.625 23.828 1 92.94 504 TRP B O 1
ATOM 8115 N N . ILE B 1 505 ? 4.02 44.125 23.797 1 92.62 505 ILE B N 1
ATOM 8116 C CA . ILE B 1 505 ? 3.865 43.312 22.578 1 92.62 505 ILE B CA 1
ATOM 8117 C C . ILE B 1 505 ? 3.186 42 22.922 1 92.62 505 ILE B C 1
ATOM 8119 O O . ILE B 1 505 ? 2.344 41.5 22.156 1 92.62 505 ILE B O 1
ATOM 8123 N N . ASP B 1 506 ? 3.504 41.375 23.953 1 91.12 506 ASP B N 1
ATOM 8124 C CA . ASP B 1 506 ? 2.953 40.094 24.328 1 91.12 506 ASP B CA 1
ATOM 8125 C C . ASP B 1 506 ? 1.436 40.156 24.484 1 91.12 506 ASP B C 1
ATOM 8127 O O . ASP B 1 506 ? 0.729 39.188 24.188 1 91.12 506 ASP B O 1
ATOM 8131 N N . ASP B 1 507 ? 0.969 41.281 24.781 1 85.56 507 ASP B N 1
ATOM 8132 C CA . ASP B 1 507 ? -0.459 41.469 25 1 85.56 507 ASP B CA 1
ATOM 8133 C C . ASP B 1 507 ? -1.212 41.531 23.672 1 85.56 507 ASP B C 1
ATOM 8135 O O . ASP B 1 507 ? -2.436 41.375 23.641 1 85.56 507 ASP B O 1
ATOM 8139 N N . GLN B 1 508 ? -0.483 41.594 22.625 1 81.5 508 GLN B N 1
ATOM 8140 C CA . GLN B 1 508 ? -1.084 41.75 21.297 1 81.5 508 GLN B CA 1
ATOM 8141 C C . GLN B 1 508 ? -0.939 40.469 20.484 1 81.5 508 GLN B C 1
ATOM 8143 O O . GLN B 1 508 ? -1.455 40.375 19.375 1 81.5 508 GLN B O 1
ATOM 8148 N N . LEU B 1 509 ? -0.28 39.562 21.109 1 83.81 509 LEU B N 1
ATOM 8149 C CA . LEU B 1 509 ? 0.095 38.375 20.344 1 83.81 509 LEU B CA 1
ATOM 8150 C C . LEU B 1 509 ? -0.604 37.125 20.891 1 83.81 509 LEU B C 1
ATOM 8152 O O . LEU B 1 509 ? -0.935 37.062 22.078 1 83.81 509 LEU B O 1
ATOM 8156 N N . ALA B 1 510 ? -0.89 36.188 19.922 1 79.19 510 ALA B N 1
ATOM 8157 C CA . ALA B 1 510 ? -1.255 34.875 20.359 1 79.19 510 ALA B CA 1
ATOM 8158 C C . ALA B 1 510 ? -0.17 34.281 21.266 1 79.19 510 ALA B C 1
ATOM 8160 O O . ALA B 1 510 ? 1.013 34.594 21.109 1 79.19 510 ALA B O 1
ATOM 8161 N N . GLY B 1 511 ? -0.582 33.469 22.141 1 80.62 511 GLY B N 1
ATOM 8162 C CA . GLY B 1 511 ? 0.307 32.875 23.141 1 80.62 511 GLY B CA 1
ATOM 8163 C C . GLY B 1 511 ? 1.568 32.312 22.547 1 80.62 511 GLY B C 1
ATOM 8164 O O . GLY B 1 511 ? 2.67 32.531 23.047 1 80.62 511 GLY B O 1
ATOM 8165 N N . TYR B 1 512 ? 1.473 31.625 21.531 1 81.44 512 TYR B N 1
ATOM 8166 C CA . TYR B 1 512 ? 2.619 30.906 20.984 1 81.44 512 TYR B CA 1
ATOM 8167 C C . TYR B 1 512 ? 3.584 31.875 20.297 1 81.44 512 TYR B C 1
ATOM 8169 O O . TYR B 1 512 ? 4.719 31.5 19.984 1 81.44 512 TYR B O 1
ATOM 8177 N N . LYS B 1 513 ? 3.254 33.125 20.125 1 85.44 513 LYS B N 1
ATOM 8178 C CA . LYS B 1 513 ? 4.086 34.094 19.422 1 85.44 513 L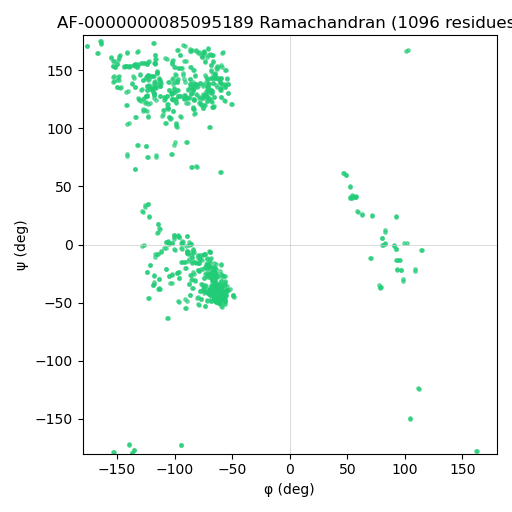YS B CA 1
ATOM 8179 C C . LYS B 1 513 ? 4.852 34.969 20.422 1 85.44 513 LYS B C 1
ATOM 8181 O O . LYS B 1 513 ? 5.719 35.75 20.031 1 85.44 513 LYS B O 1
ATOM 8186 N N . ARG B 1 514 ? 4.605 34.781 21.672 1 89.62 514 ARG B N 1
ATOM 8187 C CA . ARG B 1 514 ? 5.145 35.688 22.688 1 89.62 514 ARG B CA 1
ATOM 8188 C C . ARG B 1 514 ? 6.668 35.656 22.719 1 89.62 514 ARG B C 1
ATOM 8190 O O . ARG B 1 514 ? 7.262 34.594 22.422 1 89.62 514 ARG B O 1
ATOM 8197 N N . LEU B 1 515 ? 7.363 36.75 23.109 1 93.44 515 LEU B N 1
ATOM 8198 C CA . LEU B 1 515 ? 8.812 36.875 23.141 1 93.44 515 LEU B CA 1
ATOM 8199 C C . LEU B 1 515 ? 9.391 36.25 24.406 1 93.44 515 LEU B C 1
ATOM 8201 O O . LEU B 1 515 ? 10.055 36.938 25.203 1 93.44 515 LEU B O 1
ATOM 8205 N N . ARG B 1 516 ? 9.258 35 24.438 1 91.88 516 ARG B N 1
ATOM 8206 C CA . ARG B 1 516 ? 9.672 34.25 25.609 1 91.88 516 ARG B CA 1
ATOM 8207 C C . ARG B 1 516 ? 11.188 34.25 25.766 1 91.88 516 ARG B C 1
ATOM 8209 O O . ARG B 1 516 ? 11.703 34 26.844 1 91.88 516 ARG B O 1
ATOM 8216 N N . GLY B 1 517 ? 11.938 34.531 24.797 1 92.94 517 GLY B N 1
ATOM 8217 C CA . GLY B 1 517 ? 13.391 34.625 24.859 1 92.94 517 GLY B CA 1
ATOM 8218 C C . GLY B 1 517 ? 13.852 35.969 25.438 1 92.94 517 GLY B C 1
ATOM 8219 O O . GLY B 1 517 ? 15.039 36.156 25.672 1 92.94 517 GLY B O 1
ATOM 8220 N N . GLY B 1 518 ? 12.93 36.875 25.562 1 93.12 518 GLY B N 1
ATOM 8221 C CA . GLY B 1 518 ? 13.266 38.156 26.141 1 93.12 518 GLY B CA 1
ATOM 8222 C C . GLY B 1 518 ? 13.422 39.25 25.109 1 93.12 518 GLY B C 1
ATOM 8223 O O . GLY B 1 518 ? 13.344 39 23.906 1 93.12 518 GLY B O 1
ATOM 8224 N N . VAL B 1 519 ? 13.453 40.406 25.641 1 95.69 519 VAL B N 1
ATOM 8225 C CA . VAL B 1 519 ? 13.742 41.594 24.844 1 95.69 519 VAL B CA 1
ATOM 8226 C C . VAL B 1 519 ? 15.023 42.25 25.344 1 95.69 519 VAL B C 1
ATOM 8228 O O . VAL B 1 519 ? 15.156 42.531 26.547 1 95.69 519 VAL B O 1
ATOM 8231 N N . PHE B 1 520 ? 15.93 42.438 24.422 1 95.06 520 PHE B N 1
ATOM 8232 C CA . PHE B 1 520 ? 17.234 42.969 24.781 1 95.06 520 PHE B CA 1
ATOM 8233 C C . PHE B 1 520 ? 17.531 44.25 23.984 1 95.06 520 PHE B C 1
ATOM 8235 O O . PHE B 1 520 ? 16.969 44.438 22.906 1 95.06 520 PHE B O 1
ATOM 8242 N N . HIS B 1 521 ? 18.422 45.031 24.562 1 95.25 521 HIS B N 1
ATOM 8243 C CA . HIS B 1 521 ? 18.797 46.25 23.891 1 95.25 521 HIS B CA 1
ATOM 8244 C C . HIS B 1 521 ? 20.016 46.031 22.984 1 95.25 521 HIS B C 1
ATOM 8246 O O . HIS B 1 521 ? 21 45.438 23.406 1 95.25 521 HIS B O 1
ATOM 8252 N N . LEU B 1 522 ? 19.812 46.406 21.781 1 93.62 522 LEU B N 1
ATOM 8253 C CA . LEU B 1 522 ? 20.891 46.531 20.812 1 93.62 522 LEU B CA 1
ATOM 8254 C C . LEU B 1 522 ? 20.688 47.75 19.922 1 93.62 522 LEU B C 1
ATOM 8256 O O . LEU B 1 522 ? 19.875 47.75 19 1 93.62 522 LEU B O 1
ATOM 8260 N N . GLN B 1 523 ? 21.469 48.75 20.234 1 90.19 523 GLN B N 1
ATOM 8261 C CA . GLN B 1 523 ? 21.188 50.031 19.656 1 90.19 523 GLN B CA 1
ATOM 8262 C C . GLN B 1 523 ? 21.438 50.031 18.141 1 90.19 523 GLN B C 1
ATOM 8264 O O . GLN B 1 523 ? 20.75 50.719 17.391 1 90.19 523 GLN B O 1
ATOM 8269 N N . SER B 1 524 ? 22.438 49.406 17.75 1 87.75 524 SER B N 1
ATOM 8270 C CA . SER B 1 524 ? 22.703 49.219 16.328 1 87.75 524 SER B CA 1
ATOM 8271 C C . SER B 1 524 ? 22.516 47.75 15.914 1 87.75 524 SER B C 1
ATOM 8273 O O . SER B 1 524 ? 23.281 46.906 16.328 1 87.75 524 SER B O 1
ATOM 8275 N N . LEU B 1 525 ? 21.5 47.531 15.125 1 90.06 525 LEU B N 1
ATOM 8276 C CA . LEU B 1 525 ? 21.219 46.188 14.648 1 90.06 525 LEU B CA 1
ATOM 8277 C C . LEU B 1 525 ? 22.031 45.844 13.398 1 90.06 525 LEU B C 1
ATOM 8279 O O . LEU B 1 525 ? 22.219 46.719 12.539 1 90.06 525 LEU B O 1
ATOM 8283 N N . PRO B 1 526 ? 22.516 44.688 13.391 1 85.5 526 PRO B N 1
ATOM 8284 C CA . PRO B 1 526 ? 23.266 44.281 12.188 1 85.5 526 PRO B CA 1
ATOM 8285 C C . PRO B 1 526 ? 22.375 44.188 10.953 1 85.5 526 PRO B C 1
ATOM 8287 O O . PRO B 1 526 ? 21.406 43.406 10.938 1 85.5 526 PRO B O 1
ATOM 8290 N N . LYS B 1 527 ? 22.688 45 9.953 1 76.94 527 LYS B N 1
ATOM 8291 C CA . LYS B 1 527 ? 21.906 45.031 8.719 1 76.94 527 LYS B CA 1
ATOM 8292 C C . LYS B 1 527 ? 22.812 45.031 7.496 1 76.94 527 LYS B C 1
ATOM 8294 O O . LYS B 1 527 ? 23.969 45.438 7.582 1 76.94 527 LYS B O 1
ATOM 8299 N N . THR B 1 528 ? 22.312 44.562 6.469 1 65.5 528 THR B N 1
ATOM 8300 C CA . THR B 1 528 ? 23 44.75 5.199 1 65.5 528 THR B CA 1
ATOM 8301 C C . THR B 1 528 ? 22.922 46.188 4.742 1 65.5 528 THR B C 1
ATOM 8303 O O . THR B 1 528 ? 22.172 47 5.305 1 65.5 528 THR B O 1
ATOM 8306 N N . PRO B 1 529 ? 23.688 46.469 3.758 1 61.62 529 PRO B N 1
ATOM 8307 C CA . PRO B 1 529 ? 23.625 47.844 3.227 1 61.62 529 PRO B CA 1
ATOM 8308 C C . PRO B 1 529 ? 22.234 48.219 2.705 1 61.62 529 PRO B C 1
ATOM 8310 O O . PRO B 1 529 ? 21.859 49.375 2.682 1 61.62 529 PRO B O 1
ATOM 8313 N N . THR B 1 530 ? 21.438 47.219 2.354 1 56.09 530 THR B N 1
ATOM 8314 C CA . THR B 1 530 ? 20.094 47.469 1.843 1 56.09 530 THR B CA 1
ATOM 8315 C C . THR B 1 530 ? 19.094 47.5 2.984 1 56.09 530 THR B C 1
ATOM 8317 O O . THR B 1 530 ? 17.891 47.656 2.752 1 56.09 530 THR B O 1
ATOM 8320 N N . GLY B 1 531 ? 19.516 47.281 4.223 1 61.25 531 GLY B N 1
ATOM 8321 C CA . GLY B 1 531 ? 18.656 47.469 5.379 1 61.25 531 GLY B CA 1
ATOM 8322 C C . GLY B 1 531 ? 18.109 46.156 5.918 1 61.25 531 GLY B C 1
ATOM 8323 O O . GLY B 1 531 ? 17.359 46.156 6.895 1 61.25 531 GLY B O 1
ATOM 8324 N N . LYS B 1 532 ? 18.469 45.062 5.328 1 63.72 532 LYS B N 1
ATOM 8325 C CA . LYS B 1 532 ? 17.969 43.75 5.797 1 63.72 532 LYS B CA 1
ATOM 8326 C C . LYS B 1 532 ? 18.688 43.344 7.074 1 63.72 532 LYS B C 1
ATOM 8328 O O . LYS B 1 532 ? 19.906 43.469 7.188 1 63.72 532 LYS B O 1
ATOM 8333 N N . ILE B 1 533 ? 17.922 42.812 8.008 1 76.62 533 ILE B N 1
ATOM 8334 C CA . ILE B 1 533 ? 18.469 42.406 9.281 1 76.62 533 ILE B CA 1
ATOM 8335 C C . ILE B 1 533 ? 19.312 41.125 9.078 1 76.62 533 ILE B C 1
ATOM 8337 O O . ILE B 1 533 ? 18.844 40.156 8.445 1 76.62 533 ILE B O 1
ATOM 8341 N N . LEU B 1 534 ? 20.531 41.094 9.508 1 73.75 534 LEU B N 1
ATOM 8342 C CA . LEU B 1 534 ? 21.406 39.938 9.547 1 73.75 534 LEU B CA 1
ATOM 8343 C C . LEU B 1 534 ? 21.266 39.188 10.867 1 73.75 534 LEU B C 1
ATOM 8345 O O . LEU B 1 534 ? 22.062 39.375 11.789 1 73.75 534 LEU B O 1
ATOM 8349 N N . ARG B 1 535 ? 20.328 38.25 10.93 1 80.38 535 ARG B N 1
ATOM 8350 C CA . ARG B 1 535 ? 19.953 37.594 12.18 1 80.38 535 ARG B CA 1
ATOM 8351 C C . ARG B 1 535 ? 21.109 36.781 12.734 1 80.38 535 ARG B C 1
ATOM 8353 O O . ARG B 1 535 ? 21.281 36.688 13.953 1 80.38 535 ARG B O 1
ATOM 8360 N N . ARG B 1 536 ? 21.906 36.281 11.906 1 76.31 536 ARG B N 1
ATOM 8361 C CA . ARG B 1 536 ? 23.016 35.438 12.312 1 76.31 536 ARG B CA 1
ATOM 8362 C C . ARG B 1 536 ? 24.047 36.25 13.125 1 76.31 536 ARG B C 1
ATOM 8364 O O . ARG B 1 536 ? 24.828 35.656 13.883 1 76.31 536 ARG B O 1
ATOM 8371 N N . LEU B 1 537 ? 23.969 37.562 12.906 1 77.81 537 LEU B N 1
ATOM 8372 C CA . LEU B 1 537 ? 24.969 38.406 13.547 1 77.81 537 LEU B CA 1
ATOM 8373 C C . LEU B 1 537 ? 24.422 39 14.844 1 77.81 537 LEU B C 1
ATOM 8375 O O . LEU B 1 537 ? 25.094 39.812 15.484 1 77.81 537 LEU B O 1
ATOM 8379 N N . LEU B 1 538 ? 23.234 38.469 15.133 1 87.81 538 LEU B N 1
ATOM 8380 C CA . LEU B 1 538 ? 22.719 38.938 16.422 1 87.81 538 LEU B CA 1
ATOM 8381 C C . LEU B 1 538 ? 23.484 38.281 17.578 1 87.81 538 LEU B C 1
ATOM 8383 O O . LEU B 1 538 ? 23.953 37.156 17.453 1 87.81 538 LEU B O 1
ATOM 8387 N N . PRO B 1 539 ? 23.641 39.031 18.625 1 87.12 539 PRO B N 1
ATOM 8388 C CA . PRO B 1 539 ? 24.516 38.594 19.703 1 87.12 539 PRO B CA 1
ATOM 8389 C C . PRO B 1 539 ? 24.234 37.156 20.156 1 87.12 539 PRO B C 1
ATOM 8391 O O . PRO B 1 539 ? 25.172 36.375 20.344 1 87.12 539 PRO B O 1
ATOM 8394 N N . VAL B 1 540 ? 23 36.875 20.281 1 86.81 540 VAL B N 1
ATOM 8395 C CA . VAL B 1 540 ? 22.672 35.531 20.781 1 86.81 540 VAL B CA 1
ATOM 8396 C C . VAL B 1 540 ? 23.062 34.469 19.75 1 86.81 540 VAL B C 1
ATOM 8398 O O . VAL B 1 540 ? 23.5 33.375 20.094 1 86.81 540 VAL B O 1
ATOM 8401 N N . LYS B 1 541 ? 22.922 34.75 18.547 1 82 541 LYS B N 1
ATOM 8402 C CA . LYS B 1 541 ? 23.25 33.844 17.484 1 82 541 LYS B CA 1
ATOM 8403 C C . LYS B 1 541 ? 24.766 33.656 17.344 1 82 541 LYS B C 1
ATOM 8405 O O . LYS B 1 541 ? 25.25 32.562 17.078 1 82 541 LYS B O 1
ATOM 8410 N N . LEU B 1 542 ? 25.469 34.75 17.469 1 73.81 542 LEU B N 1
ATOM 8411 C CA . LEU B 1 542 ? 26.938 34.688 17.453 1 73.81 542 LEU B CA 1
ATOM 8412 C C . LEU B 1 542 ? 27.469 33.844 18.594 1 73.81 542 LEU B C 1
ATOM 8414 O O . LEU B 1 542 ? 28.438 33.094 18.422 1 73.81 542 LEU B O 1
ATOM 8418 N N . LYS B 1 543 ? 26.734 33.969 19.625 1 77.38 543 LYS B N 1
ATOM 8419 C CA . LYS B 1 543 ? 27.141 33.188 20.766 1 77.38 543 LYS B CA 1
ATOM 8420 C C . LYS B 1 543 ? 26.891 31.688 20.516 1 77.38 543 LYS B C 1
ATOM 8422 O O . LYS B 1 543 ? 27.703 30.844 20.891 1 77.38 543 LYS B O 1
ATOM 8427 N N . GLU B 1 544 ? 25.734 31.422 19.922 1 75.5 544 GLU B N 1
ATOM 8428 C CA . GLU B 1 544 ? 25.391 30.031 19.594 1 75.5 544 GLU B CA 1
ATOM 8429 C C . GLU B 1 544 ? 26.391 29.438 18.609 1 75.5 544 GLU B C 1
ATOM 8431 O O . GLU B 1 544 ? 26.781 28.281 18.734 1 75.5 544 GLU B O 1
ATOM 8436 N N . GLU B 1 545 ? 26.766 30.172 17.594 1 62.16 545 GLU B N 1
ATOM 8437 C CA . GLU B 1 545 ? 27.719 29.734 16.594 1 62.16 545 GLU B CA 1
ATOM 8438 C C . GLU B 1 545 ? 29.094 29.469 17.219 1 62.16 545 GLU B C 1
ATOM 8440 O O . GLU B 1 545 ? 29.781 28.531 16.844 1 62.16 545 GLU B O 1
ATOM 8445 N N . ARG B 1 546 ? 29.391 30.281 18.094 1 47.72 546 ARG B N 1
ATOM 8446 C CA . ARG B 1 546 ? 30.656 30.125 18.797 1 47.72 546 ARG B CA 1
ATOM 8447 C C . ARG B 1 546 ? 30.656 28.859 19.641 1 47.72 546 ARG B C 1
ATOM 8449 O O . ARG B 1 546 ? 31.641 28.125 19.703 1 47.72 546 ARG B O 1
ATOM 8456 N N . GLU B 1 547 ? 29.5 28.594 20.062 1 54.47 547 GLU B N 1
ATOM 8457 C CA . GLU B 1 547 ? 29.375 27.406 20.906 1 54.47 547 GLU B CA 1
ATOM 8458 C C . GLU B 1 547 ? 29.281 26.141 20.078 1 54.47 547 GLU B C 1
ATOM 8460 O O . GLU B 1 547 ? 29.688 25.062 20.516 1 54.47 547 GLU B O 1
ATOM 8465 N N . ALA B 1 548 ? 28.719 26.297 18.922 1 50 548 ALA B N 1
ATOM 8466 C CA . ALA B 1 548 ? 28.594 25.156 18.016 1 50 548 ALA B CA 1
ATOM 8467 C C . ALA B 1 548 ? 29.938 24.781 17.406 1 50 548 ALA B C 1
ATOM 8469 O O . ALA B 1 548 ? 30.172 23.609 17.094 1 50 548 ALA B O 1
ATOM 8470 N N . LYS B 1 549 ? 30.984 25.797 17.312 1 45.94 549 LYS B N 1
ATOM 8471 C CA . LYS B 1 549 ? 32.344 25.578 16.766 1 45.94 549 LYS B CA 1
ATOM 8472 C C . LYS B 1 549 ? 33.281 25.062 17.859 1 45.94 549 LYS B C 1
ATOM 8474 O O . LYS B 1 549 ? 34.375 24.594 17.547 1 45.94 549 LYS B O 1
ATOM 8479 N N . ILE B 1 550 ? 32.844 25.031 18.969 1 39.97 550 ILE B N 1
ATOM 8480 C CA . ILE B 1 550 ? 33.656 24.469 20.031 1 39.97 550 ILE B CA 1
ATOM 8481 C C . ILE B 1 550 ? 33.188 23.047 20.344 1 39.97 550 ILE B C 1
ATOM 8483 O O . ILE B 1 550 ? 31.984 22.797 20.5 1 39.97 550 ILE B O 1
#

InterPro domains:
  IPR000873 AMP-dependent synthetase/ligase domain [PF00501] (32-396)
  IPR020845 AMP-binding, conserved site [PS00455] (189-200)
  IPR025110 AMP-binding enzyme, C-terminal domain [PF13193] (447-532)
  IPR042099 ANL, N-terminal domain [G3DSA:3.40.50.12780] (4-433)
  IPR045851 AMP-binding enzyme domain superfamily [G3DSA:3.30.300.30] (434-547)

Sequence (1100 aa):
MPSYQSPVLPTDSTANLSIAQFMTQYNPDEVPADKIVHVDTISKQPITYGSLRQDAARAAWGLRNWGLQPGNVLMALVTNSNDFVILAHATWWAGAVFAPLNVSATQKDISHLLQIVKPTHIATIVPKLDDVQAALASNSMTETKVLTVLSKVENLPQFPNDIVGTKAEETLPPFDLQGRSSKDVPSAICFSSGTTGKMKGVQLSHYNIIMNAIMLRISMPARVNYTVREVFFAPYCHIYGLSVSVVVGMWVGALYCGLPAFDLETFCKKSSELKVTDLHIVPPVALALAASPVAQKYDLSALKRIVISAAPLKKSVQLLLKKRLPHTSICQGYGLSEATGGVIHQIEEEESAFGCVGKVLPGMEVRLVDPKTGSDVTSGKEGELWIRGPTVMMCYVADKAATEQTFSDGWLKTGDILRVDEHQNFWVTDRLKEMIKYKGFQVAPSELEDILLRHPDVIDAAVCAVYNDAQATEVPLAYVSLTPDRAGLTDSEKQKVLDAIRVWIDDQLAGYKRLRGGVFHLQSLPKTPTGKILRRLLPVKLKEEREAKIMPSYQSPVLPTDSTANLSIAQFMTQYNPDEVPADKIVHVDTISKQPITYGSLRQDAARAAWGLRNWGLQPGNVLMALVTNSNDFVILAHATWWAGAVFAPLNVSATQKDISHLLQIVKPTHIATIVPKLDDVQAALASNSMTETKVLTVLSKVENLPQFPNDIVGTKAEETLPPFDLQGRSSKDVPSAICFSSGTTGKMKGVQLSHYNIIMNAIMLRISMPARVNYTVREVFFAPYCHIYGLSVSVVVGMWVGALYCGLPAFDLETFCKKSSELKVTDLHIVPPVALALAASPVAQKYDLSALKRIVISAAPLKKSVQLLLKKRLPHTSICQGYGLSEATGGVIHQIEEEESAFGCVGKVLPGMEVRLVDPKTGSDVTSGKEGELWIRGPTVMMCYVADKAATEQTFSDGWLKTGDILRVDEHQNFWVTDRLKEMIKYKGFQVAPSELEDILLRHPDVIDAAVCAVYNDAQATEVPLAYVSLTPDRAGLTDSEKQKVLDAIRVWIDDQLAGYKRLRGGVFHLQSLPKTPTGKILRRLLPVKLKEEREAKI

pLDDT: mean 91.26, std 9.43, range [39.97, 98.94]

Solvent-accessible surface area (backbone atoms only — not comparable to full-atom values): 55460 Å² total; per-residue (Å²): 128,81,64,46,59,26,42,43,43,81,71,82,56,54,50,71,27,28,57,37,36,47,56,71,57,32,41,57,66,68,65,56,47,80,42,64,24,37,38,36,88,79,60,91,68,67,36,22,48,40,50,46,58,52,49,10,16,12,31,13,32,22,38,39,74,72,65,52,42,66,71,37,31,38,32,30,34,54,58,38,35,62,64,46,47,43,48,49,46,8,32,36,22,41,36,16,21,36,30,32,37,61,75,68,58,47,42,67,54,49,34,55,47,44,72,52,64,58,43,51,31,36,41,26,26,67,94,49,42,65,43,51,52,51,24,31,57,75,65,70,48,79,80,46,44,65,31,25,34,95,46,82,50,90,99,39,52,25,49,59,81,69,38,37,41,88,50,89,78,36,48,41,68,56,25,69,59,83,86,47,50,14,73,75,38,63,32,32,31,36,67,41,71,28,68,75,40,57,69,41,36,36,28,28,23,21,25,15,56,51,44,37,40,51,36,49,31,66,55,34,45,93,73,47,32,49,84,37,23,29,56,40,40,68,52,42,38,39,43,63,24,30,41,53,50,60,44,38,24,56,47,3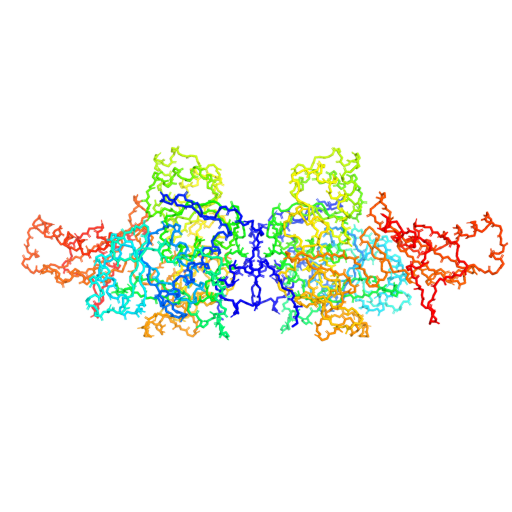4,33,11,29,36,36,29,32,62,58,84,43,71,62,62,51,37,50,52,27,31,76,61,49,19,30,39,38,70,45,34,40,37,55,47,46,41,58,39,67,35,70,69,41,68,75,41,61,62,86,54,33,44,34,37,37,34,27,78,48,84,46,53,52,70,52,51,52,45,30,35,69,70,35,74,78,36,39,63,29,27,38,37,62,41,64,58,33,48,19,75,49,26,34,35,81,64,64,46,81,95,48,63,52,35,26,20,29,46,35,45,59,35,38,36,35,35,25,27,84,87,78,68,41,72,47,59,84,65,41,69,12,31,38,28,39,36,46,67,23,48,43,76,40,37,55,89,30,68,66,64,35,55,69,35,42,58,96,77,26,40,56,68,46,35,24,27,29,32,47,98,84,52,37,30,31,77,75,51,55,73,57,72,61,28,47,33,78,62,40,71,34,28,30,50,33,56,25,56,57,48,47,69,38,91,59,30,73,40,56,46,43,41,66,42,80,34,78,93,50,48,30,30,29,38,25,34,34,32,11,49,34,72,80,54,58,71,42,52,72,70,57,34,48,52,50,36,52,49,50,46,54,60,51,38,74,74,40,48,79,79,61,33,55,75,56,37,58,42,84,34,76,75,72,54,50,46,96,88,65,48,75,40,61,66,66,32,70,70,41,44,51,50,51,54,52,70,75,96,128,79,62,46,58,28,43,42,42,81,71,82,55,54,50,70,28,28,58,34,36,46,55,71,58,30,40,58,68,67,64,56,48,80,41,64,24,36,38,35,89,80,59,90,67,67,37,23,49,39,48,46,59,53,49,11,17,14,32,14,34,20,41,39,76,72,65,52,42,63,70,37,30,38,32,30,35,54,60,38,35,62,64,46,48,41,48,49,47,9,32,37,22,40,36,16,22,36,29,32,39,62,74,69,58,46,44,67,53,50,34,54,47,43,72,53,65,58,43,51,32,36,40,28,26,68,92,48,42,64,42,51,52,51,23,31,56,75,65,69,47,80,79,47,44,65,33,24,34,97,46,81,50,88,98,39,52,26,50,58,82,70,36,38,42,88,51,92,78,37,49,42,70,55,24,69,60,84,86,48,48,12,73,75,38,63,33,33,32,36,67,40,72,28,70,74,40,58,69,41,36,36,29,27,22,22,25,17,56,49,46,39,41,52,35,48,32,66,56,34,44,92,73,47,32,48,84,37,24,29,55,40,39,66,52,43,37,38,42,64,24,30,42,53,51,59,44,37,24,56,48,33,33,12,28,37,36,30,31,63,59,83,45,72,64,60,52,37,50,52,27,31,76,61,48,19,30,38,37,69,47,35,41,37,55,46,46,40,59,41,67,37,70,70,41,70,76,40,62,64,86,53,34,44,34,37,38,34,27,78,48,84,47,54,52,70,51,53,52,44,31,34,69,68,37,72,78,36,40,64,28,26,39,38,61,41,63,59,34,49,18,76,50,27,34,36,80,63,64,45,82,94,47,62,52,35,27,20,28,48,36,44,60,36,37,37,34,35,25,27,85,86,77,67,42,71,49,58,84,64,40,69,11,33,38,27,40,38,46,68,23,48,44,76,42,37,55,88,31,66,68,64,35,55,70,36,40,58,96,78,26,39,55,67,46,36,24,28,28,33,48,96,83,53,36,30,31,78,75,49,55,73,57,74,60,28,48,31,77,62,39,71,35,27,28,51,32,54,26,56,56,48,49,68,39,90,58,30,72,39,54,47,43,42,64,41,80,35,77,92,54,47,27,31,29,38,25,34,35,33,12,49,35,73,79,54,59,70,43,52,71,71,58,35,48,51,53,35,50,49,50,46,53,59,53,40,72,74,40,47,78,80,60,32,54,76,56,37,57,41,85,35,75,76,71,54,49,45,97,88,64,50,74,40,60,68,66,33,68,69,41,44,49,49,52,54,51,69,75,95